Protein AF-A0A8H6P1K0-F1 (afdb_monomer_lite)

Radius of gyration: 38.15 Å; chains: 1; bounding box: 117×107×110 Å

Structure (mmCIF, N/CA/C/O backbone):
data_AF-A0A8H6P1K0-F1
#
_entry.id   AF-A0A8H6P1K0-F1
#
loop_
_atom_site.group_PDB
_atom_site.id
_atom_site.type_symbol
_atom_site.label_atom_id
_atom_site.label_alt_id
_atom_site.label_comp_id
_atom_site.label_asym_id
_atom_site.label_entity_id
_atom_site.label_seq_id
_atom_site.pdbx_PDB_ins_code
_atom_site.Cartn_x
_atom_site.Cartn_y
_atom_site.Cartn_z
_atom_site.occupancy
_atom_site.B_iso_or_equiv
_atom_site.auth_seq_id
_atom_site.auth_comp_id
_atom_site.auth_asym_id
_atom_site.auth_atom_id
_atom_site.pdbx_PDB_model_num
ATOM 1 N N . MET A 1 1 ? 14.049 -2.598 -0.366 1.00 47.50 1 MET A N 1
ATOM 2 C CA . MET A 1 1 ? 14.737 -2.611 0.939 1.00 47.50 1 MET A CA 1
ATOM 3 C C . MET A 1 1 ? 15.783 -1.523 0.908 1.00 47.50 1 MET A C 1
ATOM 5 O O . MET A 1 1 ? 16.846 -1.714 0.333 1.00 47.50 1 MET A O 1
ATOM 9 N N . GLU A 1 2 ? 15.443 -0.372 1.460 1.00 41.28 2 GLU A N 1
ATOM 10 C CA . GLU A 1 2 ? 16.440 0.542 1.994 1.00 41.28 2 GLU A CA 1
ATOM 11 C C . GLU A 1 2 ? 16.263 0.495 3.518 1.00 41.28 2 GLU A C 1
ATOM 13 O O . GLU A 1 2 ? 15.148 0.288 3.995 1.00 41.28 2 GLU A O 1
ATOM 18 N N . ASP A 1 3 ? 17.376 0.554 4.239 1.00 40.72 3 ASP A N 1
ATOM 19 C CA . ASP A 1 3 ? 17.488 0.840 5.671 1.00 40.72 3 ASP A CA 1
ATOM 20 C C . ASP A 1 3 ? 18.898 1.403 5.818 1.00 4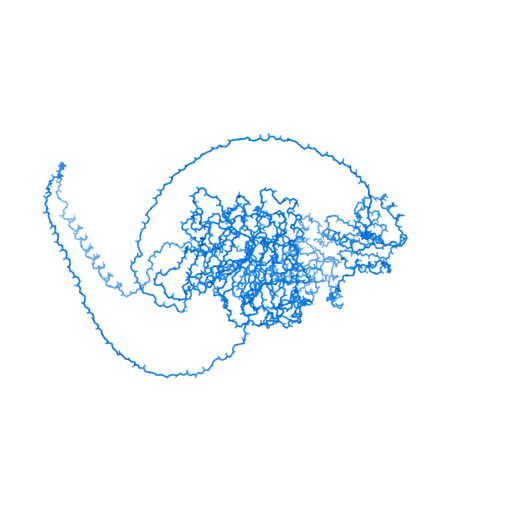0.72 3 ASP A C 1
ATOM 22 O O . ASP A 1 3 ? 19.889 0.671 5.812 1.00 40.72 3 ASP A O 1
ATOM 26 N N . ARG A 1 4 ? 19.016 2.726 5.705 1.00 47.00 4 ARG A N 1
ATOM 27 C CA . ARG A 1 4 ? 20.289 3.380 5.365 1.00 47.00 4 ARG A CA 1
ATOM 28 C C . ARG A 1 4 ? 21.104 3.782 6.603 1.00 47.00 4 ARG A C 1
ATOM 30 O O . ARG A 1 4 ? 21.933 4.685 6.516 1.00 47.00 4 ARG A O 1
ATOM 37 N N . CYS A 1 5 ? 20.950 3.047 7.709 1.00 43.50 5 CYS A N 1
ATOM 38 C CA . CYS A 1 5 ? 21.745 3.131 8.943 1.00 43.50 5 CYS A CA 1
ATOM 39 C C . CYS A 1 5 ? 23.254 2.877 8.713 1.00 43.50 5 CYS A C 1
ATOM 41 O O . CYS A 1 5 ? 23.798 1.844 9.103 1.00 43.50 5 CYS A O 1
ATOM 43 N N . GLY A 1 6 ? 23.951 3.799 8.046 1.00 38.22 6 GLY A N 1
ATOM 44 C CA . GLY A 1 6 ? 25.371 3.689 7.698 1.00 38.22 6 GLY A CA 1
ATOM 45 C C . GLY A 1 6 ? 25.702 2.710 6.562 1.00 38.22 6 GLY A C 1
ATOM 46 O O . GLY A 1 6 ? 26.879 2.505 6.271 1.00 38.22 6 GLY A O 1
ATOM 47 N N . GLY A 1 7 ? 24.701 2.110 5.912 1.00 42.72 7 GLY A N 1
ATOM 48 C CA . GLY A 1 7 ? 24.887 1.255 4.739 1.00 42.72 7 GLY A CA 1
ATOM 49 C C . GLY A 1 7 ? 24.772 2.029 3.424 1.00 42.72 7 GLY A C 1
ATOM 50 O O . GLY A 1 7 ? 23.846 2.820 3.243 1.00 42.72 7 GLY A O 1
ATOM 51 N N . SER A 1 8 ? 25.659 1.731 2.467 1.00 46.00 8 SER A N 1
ATOM 52 C CA . SER A 1 8 ? 25.333 1.890 1.042 1.00 46.00 8 SER A CA 1
ATOM 53 C C . SER A 1 8 ? 24.027 1.143 0.756 1.00 46.00 8 SER A C 1
ATOM 55 O O . SER A 1 8 ? 23.794 0.090 1.357 1.00 46.00 8 SER A O 1
ATOM 57 N N . GLY A 1 9 ? 23.179 1.661 -0.132 1.00 57.72 9 GLY A N 1
ATOM 58 C CA . GLY A 1 9 ? 21.880 1.048 -0.412 1.00 57.72 9 GLY A CA 1
ATOM 59 C C . GLY A 1 9 ? 22.020 -0.277 -1.166 1.00 57.72 9 GLY A C 1
ATOM 60 O O . GLY A 1 9 ? 23.072 -0.920 -1.177 1.00 57.72 9 GLY A O 1
ATOM 61 N N . ASN A 1 10 ? 20.989 -0.657 -1.922 1.00 65.56 10 ASN A N 1
ATOM 62 C CA . ASN A 1 10 ? 21.147 -1.709 -2.932 1.00 65.56 10 ASN A CA 1
ATOM 63 C C . ASN A 1 10 ? 21.917 -1.201 -4.175 1.00 65.56 10 ASN A C 1
ATOM 65 O O . ASN A 1 10 ? 21.513 -1.434 -5.312 1.00 65.56 10 ASN A O 1
ATOM 69 N N . ASP A 1 11 ? 23.026 -0.490 -3.956 1.00 61.34 11 ASP A N 1
ATOM 70 C CA . ASP A 1 11 ? 23.895 0.069 -4.996 1.00 61.34 11 ASP A CA 1
ATOM 71 C C . ASP A 1 11 ? 24.511 -1.044 -5.864 1.00 61.34 11 ASP A C 1
ATOM 73 O O . ASP A 1 11 ? 24.781 -0.837 -7.041 1.00 61.34 11 ASP A O 1
ATOM 77 N N . ASN A 1 12 ? 24.628 -2.256 -5.308 1.00 61.88 12 ASN A N 1
ATOM 78 C CA . ASN A 1 12 ? 25.071 -3.472 -5.996 1.00 61.88 12 ASN A CA 1
ATOM 79 C C . ASN A 1 12 ? 24.003 -4.125 -6.894 1.00 61.88 12 ASN A C 1
ATOM 81 O O . ASN A 1 12 ? 24.255 -5.195 -7.449 1.00 61.88 12 ASN A O 1
ATOM 85 N N . GLY A 1 13 ? 22.795 -3.556 -6.981 1.00 67.88 13 GLY A N 1
ATOM 86 C CA . GLY A 1 13 ? 21.733 -4.047 -7.858 1.00 67.88 13 GLY A CA 1
ATOM 87 C C . GLY A 1 13 ? 21.269 -5.475 -7.562 1.00 67.88 13 GLY A C 1
ATOM 88 O O . GLY A 1 13 ? 20.735 -6.132 -8.453 1.00 67.88 13 GLY A O 1
ATOM 89 N N . LEU A 1 14 ? 21.430 -5.974 -6.335 1.00 75.69 14 LEU A N 1
ATOM 90 C CA . LEU A 1 14 ? 21.068 -7.341 -5.956 1.00 75.69 14 LEU A CA 1
ATOM 91 C C . LEU A 1 14 ? 19.547 -7.556 -5.985 1.00 75.69 14 LEU A C 1
ATOM 93 O O . LEU A 1 14 ? 18.760 -6.615 -5.849 1.00 75.69 14 LEU A O 1
ATOM 97 N N . LEU A 1 15 ? 19.118 -8.806 -6.143 1.00 80.19 15 LEU A N 1
ATOM 98 C CA . LEU A 1 15 ? 17.789 -9.241 -5.719 1.00 80.19 15 LEU A CA 1
ATOM 99 C C . LEU A 1 15 ? 17.922 -9.863 -4.321 1.00 80.19 15 LEU A C 1
ATOM 101 O O . LEU A 1 15 ? 18.848 -10.638 -4.076 1.00 80.19 15 LEU A O 1
ATOM 105 N N . TYR A 1 16 ? 17.005 -9.532 -3.414 1.00 84.38 16 TYR A N 1
ATOM 106 C CA . TYR A 1 16 ? 16.930 -10.129 -2.081 1.00 84.38 16 TYR A CA 1
ATOM 107 C C . TYR A 1 16 ? 15.759 -11.109 -2.013 1.00 84.38 16 TYR A C 1
ATOM 109 O O . TYR A 1 16 ? 14.691 -10.843 -2.558 1.00 84.38 16 TYR A O 1
ATOM 117 N N . SER A 1 17 ? 15.963 -12.222 -1.317 1.00 86.69 17 SER A N 1
ATOM 118 C CA . SER A 1 17 ? 14.989 -13.297 -1.112 1.00 86.69 17 SER A CA 1
ATOM 119 C C . SER A 1 17 ? 14.814 -13.552 0.383 1.00 86.69 17 SER A C 1
ATOM 121 O O . SER A 1 17 ? 15.790 -13.517 1.129 1.00 86.69 17 SER A O 1
ATOM 123 N N . LEU A 1 18 ? 13.582 -13.795 0.833 1.00 88.06 18 LEU A N 1
ATOM 124 C CA . LEU A 1 18 ? 13.256 -14.082 2.232 1.00 88.06 18 LEU A CA 1
ATOM 125 C C . LEU A 1 18 ? 12.618 -15.468 2.319 1.00 88.06 18 LEU A C 1
ATOM 127 O O . LEU A 1 18 ? 11.600 -15.718 1.680 1.00 88.06 18 LEU A O 1
ATOM 131 N N . ASN A 1 19 ? 13.200 -16.374 3.107 1.00 88.69 19 ASN A N 1
ATOM 132 C CA . ASN A 1 19 ? 12.661 -17.725 3.248 1.00 88.69 19 ASN A CA 1
ATOM 133 C C . ASN A 1 19 ? 11.556 -17.780 4.320 1.00 88.69 19 ASN A C 1
ATOM 135 O O . ASN A 1 19 ? 11.833 -17.880 5.518 1.00 88.69 19 ASN A O 1
ATOM 139 N N . LEU A 1 20 ? 10.302 -17.796 3.865 1.00 89.75 20 LEU A N 1
ATOM 140 C CA . LEU A 1 20 ? 9.093 -17.852 4.693 1.00 89.75 20 LEU A CA 1
ATOM 141 C C . LEU A 1 20 ? 8.939 -19.146 5.520 1.00 89.75 20 LEU A C 1
ATOM 143 O O . LEU A 1 20 ? 8.152 -19.170 6.465 1.00 89.75 20 LEU A O 1
ATOM 147 N N . ALA A 1 21 ? 9.724 -20.197 5.258 1.00 88.50 21 ALA A N 1
ATOM 148 C CA . ALA A 1 21 ? 9.792 -21.386 6.114 1.00 88.50 21 ALA A CA 1
ATOM 149 C C . ALA A 1 21 ? 10.608 -21.176 7.413 1.00 88.50 21 ALA A C 1
ATOM 151 O O . ALA A 1 21 ? 10.637 -22.057 8.283 1.00 88.50 21 ALA A O 1
ATOM 152 N N . THR A 1 22 ? 11.263 -20.020 7.575 1.00 90.38 22 THR A N 1
ATOM 153 C CA . THR A 1 22 ? 12.113 -19.698 8.733 1.00 90.38 22 THR A CA 1
ATOM 154 C C . THR A 1 22 ? 11.358 -18.834 9.745 1.00 90.38 22 THR A C 1
ATOM 156 O O . THR A 1 22 ? 10.873 -17.760 9.413 1.00 90.38 22 THR A O 1
ATOM 159 N N . SER A 1 23 ? 11.272 -19.285 11.003 1.00 92.56 23 SER A N 1
ATOM 160 C CA . SER A 1 23 ? 10.730 -18.457 12.099 1.00 92.56 23 SER A CA 1
ATOM 161 C C . SER A 1 23 ? 11.748 -17.404 12.544 1.00 92.56 23 SER A C 1
ATOM 163 O O . SER A 1 23 ? 12.939 -17.710 12.609 1.00 92.56 23 SER A O 1
ATOM 165 N N . PHE A 1 24 ? 11.284 -16.215 12.928 1.00 93.75 24 PHE A N 1
ATOM 166 C CA . PHE A 1 24 ? 12.128 -15.159 13.495 1.00 93.75 24 PHE A CA 1
ATOM 167 C C . PHE A 1 24 ? 11.370 -14.294 14.512 1.00 93.75 24 PHE A C 1
ATOM 169 O O . PHE A 1 24 ? 10.142 -14.231 14.519 1.00 93.75 24 PHE A O 1
ATOM 176 N N . ASP A 1 25 ? 12.131 -13.623 15.372 1.00 93.81 25 ASP A N 1
ATOM 177 C CA . ASP A 1 25 ? 11.669 -12.619 16.336 1.00 93.81 25 ASP A CA 1
ATOM 178 C C . ASP A 1 25 ? 12.336 -11.276 16.005 1.00 93.81 25 ASP A C 1
ATOM 180 O O . ASP A 1 25 ? 13.567 -11.189 16.005 1.00 93.81 25 ASP A O 1
ATOM 184 N N . ILE A 1 26 ? 11.547 -10.240 15.714 1.00 90.50 26 ILE A N 1
ATOM 185 C CA . ILE A 1 26 ? 12.030 -8.941 15.210 1.00 90.50 26 ILE A CA 1
ATOM 186 C C . ILE A 1 26 ? 12.861 -8.160 16.233 1.00 90.50 26 ILE A C 1
ATOM 188 O O . ILE A 1 26 ? 13.631 -7.285 15.857 1.00 90.50 26 ILE A O 1
ATOM 192 N N . THR A 1 27 ? 12.750 -8.500 17.520 1.00 87.81 27 THR A N 1
ATOM 193 C CA . THR A 1 27 ? 13.458 -7.816 18.613 1.00 87.81 27 THR A CA 1
ATOM 194 C C . THR A 1 27 ? 14.785 -8.473 18.989 1.00 87.81 27 THR A C 1
ATOM 196 O O . THR A 1 27 ? 15.577 -7.887 19.726 1.00 87.81 27 THR A O 1
ATOM 199 N N . THR A 1 28 ? 15.036 -9.700 18.519 1.00 90.25 28 THR A N 1
ATOM 200 C CA . THR A 1 28 ? 16.201 -10.507 18.929 1.00 90.25 28 THR A CA 1
ATOM 201 C C . THR A 1 28 ? 16.940 -11.204 17.786 1.00 90.25 28 THR A C 1
ATOM 203 O O . THR A 1 28 ? 18.072 -11.649 17.983 1.00 90.25 28 THR A O 1
ATOM 206 N N . SER A 1 29 ? 16.345 -11.303 16.595 1.00 89.19 29 SER A N 1
ATOM 207 C CA . SER A 1 29 ? 16.959 -11.951 15.429 1.00 89.19 29 SER A CA 1
ATOM 208 C C . SER A 1 29 ? 17.775 -10.960 14.605 1.00 89.19 29 SER A C 1
ATOM 210 O O . SER A 1 29 ? 17.422 -9.789 14.490 1.00 89.19 29 SER A O 1
ATOM 212 N N . ASN A 1 30 ? 18.832 -11.439 13.947 1.00 88.88 30 ASN A N 1
ATOM 213 C CA . ASN A 1 30 ? 19.511 -10.657 12.916 1.00 88.88 30 ASN A CA 1
ATOM 214 C C . ASN A 1 30 ? 18.642 -10.608 11.645 1.00 88.88 30 ASN A C 1
ATOM 216 O O . ASN A 1 30 ? 18.767 -11.477 10.783 1.00 88.88 30 ASN A O 1
ATOM 220 N N . LEU A 1 31 ? 17.755 -9.612 11.550 1.00 87.44 31 LEU A N 1
ATOM 221 C CA . LEU A 1 31 ? 16.786 -9.486 10.457 1.00 87.44 31 LEU A CA 1
ATOM 222 C C . LEU A 1 31 ? 17.433 -9.318 9.077 1.00 87.44 31 LEU A C 1
ATOM 224 O O . LEU A 1 31 ? 16.957 -9.910 8.113 1.00 87.44 31 LEU A O 1
ATOM 228 N N . THR A 1 32 ? 18.537 -8.574 8.960 1.00 83.75 32 THR A N 1
ATOM 229 C CA . THR A 1 32 ? 19.242 -8.429 7.673 1.00 83.75 32 THR A CA 1
ATOM 230 C C . THR A 1 32 ? 19.902 -9.741 7.244 1.00 83.75 32 THR A C 1
ATOM 232 O O . THR A 1 32 ? 19.926 -10.060 6.058 1.00 83.75 32 THR A O 1
ATOM 235 N N . GLY A 1 33 ? 20.340 -10.559 8.207 1.00 85.50 33 GLY A N 1
ATOM 236 C CA . GLY A 1 33 ? 20.850 -11.915 7.982 1.00 85.50 33 GLY A CA 1
ATOM 237 C C . GLY A 1 33 ? 19.806 -12.955 7.548 1.00 85.50 33 GLY A C 1
ATOM 238 O O . GLY A 1 33 ? 20.193 -14.083 7.251 1.00 85.50 33 GLY A O 1
ATOM 239 N N . LEU A 1 34 ? 18.511 -12.611 7.501 1.00 87.88 34 LEU A N 1
ATOM 240 C CA . LEU A 1 34 ? 17.457 -13.486 6.964 1.00 87.88 34 LEU A CA 1
ATOM 241 C C . LEU A 1 34 ? 17.364 -13.444 5.432 1.00 87.88 34 LEU A C 1
ATOM 243 O O . LEU A 1 34 ? 16.767 -14.342 4.836 1.00 87.88 34 LEU A O 1
ATOM 247 N N . PHE A 1 35 ? 17.922 -12.409 4.795 1.00 87.56 35 PHE A N 1
ATOM 248 C CA . PHE A 1 35 ? 17.807 -12.217 3.354 1.00 87.56 35 PHE A CA 1
ATOM 249 C C . PHE A 1 35 ? 18.931 -12.929 2.595 1.00 87.56 35 PHE A C 1
ATOM 251 O O . PHE A 1 35 ? 20.102 -12.562 2.690 1.00 87.56 35 PHE A O 1
ATOM 258 N N . GLY A 1 36 ? 18.562 -13.919 1.781 1.00 86.69 36 GLY A N 1
ATOM 259 C CA . GLY A 1 36 ? 19.445 -14.481 0.762 1.00 86.69 36 GLY A CA 1
ATOM 260 C C . GLY A 1 36 ? 19.586 -13.519 -0.419 1.00 86.69 36 GLY A C 1
ATOM 261 O O . GLY A 1 36 ? 18.652 -12.778 -0.731 1.00 86.69 36 GLY A O 1
ATOM 262 N N . ASN A 1 37 ? 20.727 -13.538 -1.105 1.00 84.06 37 ASN A N 1
ATOM 263 C CA . ASN A 1 37 ? 20.969 -12.717 -2.288 1.00 84.06 37 ASN A CA 1
ATOM 264 C C . ASN A 1 37 ? 20.949 -13.548 -3.580 1.00 84.06 37 ASN A C 1
ATOM 266 O O . ASN A 1 37 ? 21.416 -14.683 -3.631 1.00 84.06 37 ASN A O 1
ATOM 270 N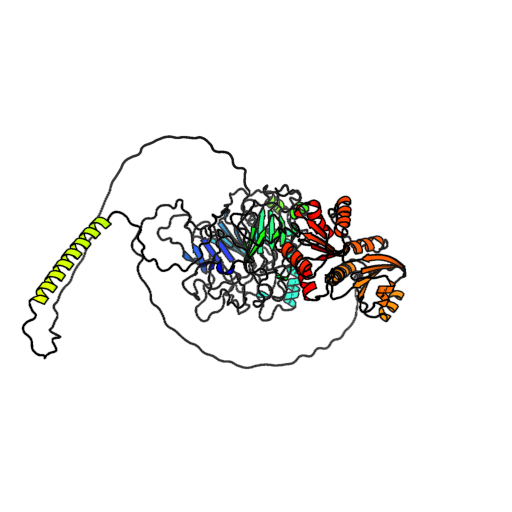 N . LEU A 1 38 ? 20.431 -12.948 -4.649 1.00 77.38 38 LEU A N 1
ATOM 271 C CA . LEU A 1 38 ? 20.511 -13.466 -6.008 1.00 77.38 38 LEU A CA 1
ATOM 272 C C . LEU A 1 38 ? 21.107 -12.371 -6.902 1.00 77.38 38 LEU A C 1
ATOM 274 O O . LEU A 1 38 ? 20.616 -11.241 -6.956 1.00 77.38 38 LEU A O 1
ATOM 278 N N . SER A 1 39 ? 22.212 -12.695 -7.574 1.00 76.31 39 SER A N 1
ATOM 279 C CA . SER A 1 39 ? 22.860 -11.796 -8.531 1.00 76.31 39 SER A CA 1
ATOM 280 C C . SER A 1 39 ? 22.096 -11.841 -9.854 1.00 76.31 39 SER A C 1
ATOM 282 O O . SER A 1 39 ? 21.906 -12.919 -10.413 1.00 76.31 39 SER A O 1
ATOM 284 N N . LYS A 1 40 ? 21.645 -10.678 -10.337 1.00 69.25 40 LYS A N 1
ATOM 285 C CA . LYS A 1 40 ? 20.803 -10.569 -11.542 1.00 69.25 40 LYS A CA 1
ATOM 286 C C . LYS A 1 40 ? 21.563 -10.835 -12.848 1.00 69.25 40 LYS A C 1
ATOM 288 O O . LYS A 1 40 ? 21.028 -11.378 -13.802 1.00 69.25 40 LYS A O 1
ATOM 293 N N . ALA A 1 41 ? 22.838 -10.476 -12.854 1.00 60.78 41 ALA A N 1
ATOM 294 C CA . ALA A 1 41 ? 23.888 -10.960 -13.740 1.00 60.78 41 ALA A CA 1
ATOM 295 C C . ALA A 1 41 ? 25.213 -10.680 -13.007 1.00 60.78 41 ALA A C 1
ATOM 297 O O . ALA A 1 41 ? 25.250 -9.786 -12.162 1.00 60.78 41 ALA A O 1
ATOM 298 N N . GLY A 1 42 ? 26.265 -11.465 -13.263 1.00 50.59 42 GLY A N 1
ATOM 299 C CA . GLY A 1 42 ? 27.399 -11.681 -12.342 1.00 50.59 42 GLY A CA 1
ATOM 300 C C . GLY A 1 42 ? 28.336 -10.497 -12.034 1.00 50.59 42 GLY A C 1
ATOM 301 O O . GLY A 1 42 ? 29.534 -10.593 -12.283 1.00 50.59 42 GLY A O 1
ATOM 302 N N . GLY A 1 43 ? 27.830 -9.404 -11.460 1.00 47.66 43 GLY A N 1
ATOM 303 C CA . GLY A 1 43 ? 28.608 -8.244 -11.028 1.00 47.66 43 GLY A CA 1
ATOM 304 C C . GLY A 1 43 ? 27.751 -7.075 -10.531 1.00 47.66 43 GLY A C 1
ATOM 305 O O . GLY A 1 43 ? 26.543 -7.042 -10.737 1.00 47.66 43 GLY A O 1
ATOM 306 N N . ILE A 1 44 ? 28.414 -6.111 -9.887 1.00 42.47 44 ILE A N 1
ATOM 307 C CA . ILE A 1 44 ? 27.832 -4.922 -9.225 1.00 42.47 44 ILE A CA 1
ATOM 308 C C . ILE A 1 44 ? 27.304 -3.871 -10.218 1.00 42.47 44 ILE A C 1
ATOM 310 O O . ILE A 1 44 ? 26.428 -3.086 -9.877 1.00 42.47 44 ILE A O 1
ATOM 314 N N . ALA A 1 45 ? 27.820 -3.863 -11.449 1.00 49.91 45 ALA A N 1
ATOM 315 C CA . ALA A 1 45 ? 27.388 -2.963 -12.510 1.00 49.91 45 ALA A CA 1
ATOM 316 C C . ALA A 1 45 ? 27.352 -3.720 -13.841 1.00 49.91 45 ALA A C 1
ATOM 318 O O . ALA A 1 45 ? 28.393 -4.043 -14.414 1.00 49.91 45 ALA A O 1
ATOM 319 N N . ASN A 1 46 ? 26.150 -4.016 -14.327 1.00 55.78 46 ASN A N 1
ATOM 320 C CA . ASN A 1 46 ? 25.918 -4.421 -15.706 1.00 55.78 46 ASN A CA 1
ATOM 321 C C . ASN A 1 46 ? 24.631 -3.759 -16.215 1.00 55.78 46 ASN A C 1
ATOM 323 O O . ASN A 1 46 ? 23.659 -3.598 -15.481 1.00 55.78 46 ASN A O 1
ATOM 327 N N . ASN A 1 47 ? 24.653 -3.375 -17.486 1.00 58.94 47 ASN A N 1
ATOM 328 C CA . ASN A 1 47 ? 23.540 -2.761 -18.211 1.00 58.94 47 ASN A CA 1
ATOM 329 C C . ASN A 1 47 ? 22.346 -3.701 -18.434 1.00 58.94 47 ASN A C 1
ATOM 331 O O . ASN A 1 47 ? 21.236 -3.236 -18.677 1.00 58.94 47 ASN A O 1
ATOM 335 N N . ILE A 1 48 ? 22.564 -5.011 -18.314 1.00 60.53 48 ILE A N 1
ATOM 336 C CA . ILE A 1 48 ? 21.522 -6.039 -18.383 1.00 60.53 48 ILE A CA 1
ATOM 337 C C . ILE A 1 48 ? 20.563 -5.924 -17.186 1.00 60.53 48 ILE A C 1
ATOM 339 O O . ILE A 1 48 ? 19.349 -6.027 -17.349 1.00 60.53 48 ILE A O 1
ATOM 343 N N . ALA A 1 49 ? 21.092 -5.685 -15.984 1.00 64.06 49 ALA A N 1
ATOM 344 C CA . ALA A 1 49 ? 20.324 -5.697 -14.745 1.00 64.06 49 ALA A CA 1
ATOM 345 C C . ALA A 1 49 ? 20.700 -4.559 -13.769 1.00 64.06 49 ALA A C 1
ATOM 347 O O . ALA A 1 49 ? 21.126 -4.832 -12.640 1.00 64.06 49 ALA A O 1
ATOM 348 N N . PRO A 1 50 ? 20.518 -3.285 -14.163 1.00 71.31 50 PRO A N 1
ATOM 349 C CA . PRO A 1 50 ? 20.824 -2.140 -13.313 1.00 71.31 50 PRO A CA 1
ATOM 350 C C . PRO A 1 50 ? 19.926 -2.055 -12.064 1.00 71.31 50 PRO A C 1
ATOM 352 O O . PRO A 1 50 ? 18.928 -2.768 -11.893 1.00 71.31 50 PRO A O 1
ATOM 355 N N . THR A 1 51 ? 20.279 -1.137 -11.165 1.00 76.19 51 THR A N 1
ATOM 356 C CA . THR A 1 51 ? 19.463 -0.799 -9.994 1.00 76.19 51 THR A CA 1
ATOM 357 C C . THR A 1 51 ? 18.273 0.060 -10.415 1.00 76.19 51 THR A C 1
ATOM 359 O O . THR A 1 51 ? 18.405 1.263 -10.618 1.00 76.19 51 THR A O 1
ATOM 362 N N . TYR A 1 52 ? 17.104 -0.572 -10.523 1.00 80.31 52 TYR A N 1
ATOM 363 C CA . TYR A 1 52 ? 15.816 0.097 -10.703 1.00 80.31 52 TYR A CA 1
ATOM 364 C C . TYR A 1 52 ? 15.294 0.627 -9.358 1.00 80.31 52 TYR A C 1
ATOM 366 O O . TYR A 1 52 ? 15.160 -0.149 -8.406 1.00 80.31 52 TYR A O 1
ATOM 374 N N . ARG A 1 53 ? 14.962 1.920 -9.280 1.00 85.00 53 ARG A N 1
ATOM 375 C CA . ARG A 1 53 ? 14.312 2.549 -8.114 1.00 85.00 53 ARG A CA 1
ATOM 376 C C . ARG A 1 53 ? 12.869 2.920 -8.470 1.00 85.00 53 ARG A C 1
ATOM 378 O O . ARG A 1 53 ? 12.627 3.394 -9.571 1.00 85.00 53 ARG A O 1
ATOM 385 N N . ASP A 1 54 ? 11.913 2.634 -7.585 1.00 88.62 54 ASP A N 1
ATOM 386 C CA . ASP A 1 54 ? 10.466 2.852 -7.797 1.00 88.62 54 ASP A CA 1
ATOM 387 C C . ASP A 1 54 ? 9.869 2.247 -9.094 1.00 88.62 54 ASP A C 1
ATOM 389 O O . ASP A 1 54 ? 8.907 2.754 -9.678 1.00 88.62 54 ASP A O 1
ATOM 393 N N . GLY A 1 55 ? 10.423 1.109 -9.528 1.00 90.81 55 GLY A N 1
ATOM 394 C CA . GLY A 1 55 ? 9.808 0.223 -10.521 1.00 90.81 55 GLY A CA 1
ATOM 395 C C . GLY A 1 55 ? 8.813 -0.770 -9.905 1.00 90.81 55 GLY A C 1
ATOM 396 O O . GLY A 1 55 ? 8.650 -0.848 -8.685 1.00 90.81 55 GLY A O 1
ATOM 397 N N . VAL A 1 56 ? 8.180 -1.571 -10.762 1.00 92.38 56 VAL A N 1
ATOM 398 C CA . VAL A 1 56 ? 7.372 -2.738 -10.377 1.00 92.38 56 VAL A CA 1
ATOM 399 C C . VAL A 1 56 ? 8.126 -4.022 -10.720 1.00 92.38 56 VAL A C 1
ATOM 401 O O . VAL A 1 56 ? 8.916 -4.079 -11.662 1.00 92.38 56 VAL A O 1
ATOM 404 N N . MET A 1 57 ? 7.849 -5.075 -9.963 1.00 91.44 57 MET A N 1
ATOM 405 C CA . MET A 1 57 ? 8.127 -6.446 -10.364 1.00 91.44 57 MET A CA 1
ATOM 406 C C . MET A 1 57 ? 6.765 -7.092 -10.662 1.00 91.44 57 MET A C 1
ATOM 408 O O . MET A 1 57 ? 5.864 -6.993 -9.829 1.00 91.44 57 MET A O 1
ATOM 412 N N . PHE A 1 58 ? 6.582 -7.687 -11.836 1.00 93.62 58 PHE A N 1
ATOM 413 C CA . PHE A 1 58 ? 5.420 -8.517 -12.192 1.00 93.62 58 PHE A CA 1
ATOM 414 C C . PHE A 1 58 ? 5.797 -9.984 -12.082 1.00 93.62 58 PHE A C 1
ATOM 416 O O . PHE A 1 58 ? 6.952 -10.293 -12.347 1.00 93.62 58 PHE A O 1
ATOM 423 N N . ALA A 1 59 ? 4.878 -10.879 -11.722 1.00 90.56 59 ALA A N 1
ATOM 424 C CA . ALA A 1 59 ? 5.165 -12.312 -11.749 1.00 90.56 59 ALA A CA 1
ATOM 425 C C . ALA A 1 59 ? 3.908 -13.185 -11.729 1.00 90.56 59 ALA A C 1
ATOM 427 O O . ALA A 1 59 ? 2.823 -12.749 -11.333 1.00 90.56 59 ALA A O 1
ATOM 428 N N . ASN A 1 60 ? 4.123 -14.451 -12.069 1.00 87.31 60 ASN A N 1
ATOM 429 C CA . ASN A 1 60 ? 3.265 -15.584 -11.733 1.00 87.31 60 ASN A CA 1
ATOM 430 C C . ASN A 1 60 ? 4.048 -16.555 -10.812 1.00 87.31 60 ASN A C 1
ATOM 432 O O . ASN A 1 60 ? 5.095 -16.192 -10.275 1.00 87.31 60 ASN A O 1
ATOM 436 N N . ASP A 1 61 ? 3.563 -17.784 -10.617 1.00 84.44 61 ASP A N 1
ATOM 437 C CA . ASP A 1 61 ? 4.229 -18.791 -9.766 1.00 84.44 61 ASP A CA 1
ATOM 438 C C . ASP A 1 61 ? 5.586 -19.300 -10.330 1.00 84.44 61 ASP A C 1
ATOM 440 O O . ASP A 1 61 ? 6.320 -20.015 -9.643 1.00 84.44 61 ASP A O 1
ATOM 444 N N . ASN A 1 62 ? 5.928 -18.959 -11.582 1.00 87.56 62 ASN A N 1
ATOM 445 C CA . ASN A 1 62 ? 7.024 -19.560 -12.353 1.00 87.56 62 ASN A CA 1
ATOM 446 C C . ASN A 1 62 ? 8.137 -18.574 -12.747 1.00 87.56 62 ASN A C 1
ATOM 448 O O . ASN A 1 62 ? 9.304 -18.970 -12.818 1.00 87.56 62 ASN A O 1
ATOM 452 N N . GLU A 1 63 ? 7.796 -17.315 -13.028 1.00 90.69 63 GLU A N 1
ATOM 453 C CA . GLU A 1 63 ? 8.721 -16.279 -13.506 1.00 90.69 63 GLU A CA 1
ATOM 454 C C . GLU A 1 63 ? 8.319 -14.872 -13.043 1.00 90.69 63 GLU A C 1
ATOM 456 O O . GLU A 1 63 ? 7.137 -14.620 -12.808 1.00 90.69 63 GLU A O 1
ATOM 461 N N . PHE A 1 64 ? 9.283 -13.943 -12.974 1.00 91.88 64 PHE A N 1
ATOM 462 C CA . PHE A 1 64 ? 9.038 -12.515 -12.727 1.00 91.88 64 PHE A CA 1
ATOM 463 C C . PHE A 1 64 ? 9.729 -11.594 -13.744 1.00 91.88 64 PHE A C 1
ATOM 465 O O . PHE A 1 64 ? 10.794 -11.925 -14.251 1.00 91.88 64 PHE A O 1
ATOM 472 N N . TYR A 1 65 ? 9.187 -10.391 -13.966 1.00 92.38 65 TYR A N 1
ATOM 473 C CA . TYR A 1 65 ? 9.756 -9.320 -14.799 1.00 92.38 65 TYR A CA 1
ATOM 474 C C . TYR A 1 65 ? 9.922 -8.019 -14.014 1.00 92.38 65 TYR A C 1
ATOM 476 O O . TYR A 1 65 ? 9.018 -7.602 -13.293 1.00 92.38 65 TYR A O 1
ATOM 484 N N . LEU A 1 66 ? 11.055 -7.337 -14.190 1.00 91.50 66 LEU A N 1
ATOM 485 C CA . LEU A 1 66 ? 11.298 -5.991 -13.662 1.00 91.50 66 LEU A CA 1
ATOM 486 C C . LEU A 1 66 ? 10.892 -4.943 -14.706 1.00 91.50 66 LEU A C 1
ATOM 488 O O . LEU A 1 66 ? 11.496 -4.864 -15.778 1.00 91.50 66 LEU A O 1
ATOM 492 N N . TYR A 1 67 ? 9.893 -4.124 -14.378 1.00 94.19 67 TYR A N 1
ATOM 493 C CA . TYR A 1 67 ? 9.320 -3.117 -15.270 1.00 94.19 67 TYR A CA 1
ATOM 494 C C . TYR A 1 67 ? 9.382 -1.707 -14.665 1.00 94.19 67 TYR A C 1
ATOM 496 O O . TYR A 1 67 ? 9.145 -1.499 -13.473 1.00 94.19 67 TYR A O 1
ATOM 504 N N . GLY A 1 68 ? 9.678 -0.717 -15.508 1.00 93.69 68 GLY A N 1
ATOM 505 C CA . GLY A 1 68 ? 9.792 0.678 -15.091 1.00 93.69 68 GLY A CA 1
ATOM 506 C C . GLY A 1 68 ? 10.981 0.960 -14.164 1.00 93.69 68 GLY A C 1
ATOM 507 O O . GLY A 1 68 ? 11.981 0.233 -14.142 1.00 93.69 68 GLY A O 1
ATOM 508 N N . GLY A 1 69 ? 10.844 2.038 -13.397 1.00 91.06 69 GLY A N 1
ATOM 509 C CA . GLY A 1 69 ? 11.786 2.520 -12.395 1.00 91.06 69 GLY A CA 1
ATOM 510 C C . GLY A 1 69 ? 12.882 3.429 -12.952 1.00 91.06 69 GLY A C 1
ATOM 511 O O . GLY A 1 69 ? 13.366 3.246 -14.074 1.00 91.06 69 GLY A O 1
ATOM 512 N N . LEU A 1 70 ? 13.293 4.390 -12.125 1.00 88.25 70 LEU A N 1
ATOM 513 C CA . LEU A 1 70 ? 14.447 5.249 -12.370 1.00 88.25 70 LEU A CA 1
ATOM 514 C C . LEU A 1 70 ? 15.738 4.432 -12.375 1.00 88.25 70 LEU A C 1
ATOM 516 O O . LEU A 1 70 ? 15.915 3.509 -11.574 1.00 88.25 70 LEU A O 1
ATOM 520 N N . LEU A 1 71 ? 16.649 4.822 -13.262 1.00 83.94 71 LEU A N 1
ATOM 521 C CA . LEU A 1 71 ? 18.023 4.338 -13.302 1.00 83.94 71 LEU A CA 1
ATOM 522 C C . LEU A 1 71 ? 18.958 5.388 -12.709 1.00 83.94 71 LEU A C 1
ATOM 524 O O . LEU A 1 71 ? 18.722 6.585 -12.851 1.00 83.94 71 LEU A O 1
ATOM 528 N N . ARG A 1 72 ? 20.043 4.953 -12.074 1.00 77.75 72 ARG A N 1
ATOM 529 C CA . ARG A 1 72 ? 21.140 5.856 -11.717 1.00 77.75 72 ARG A CA 1
ATOM 530 C C . ARG A 1 72 ? 22.034 6.060 -12.936 1.00 77.75 72 ARG A C 1
ATOM 532 O O . ARG A 1 72 ? 22.346 5.080 -13.615 1.00 77.75 72 ARG A O 1
ATOM 539 N N . LEU A 1 73 ? 22.459 7.293 -13.205 1.00 69.38 73 LEU A N 1
ATOM 540 C CA . LEU A 1 73 ? 23.466 7.532 -14.239 1.00 69.38 73 LEU A CA 1
ATOM 541 C C . LEU A 1 73 ? 24.822 7.025 -13.735 1.00 69.38 73 LEU A C 1
ATOM 543 O O . LEU A 1 73 ? 25.287 7.407 -12.662 1.00 69.38 73 LEU A O 1
ATOM 547 N N . THR A 1 74 ? 25.448 6.129 -14.497 1.00 64.56 74 THR A N 1
ATOM 548 C CA . THR A 1 74 ? 26.786 5.610 -14.194 1.00 64.56 74 THR A CA 1
ATOM 549 C C . THR A 1 74 ? 27.639 5.626 -15.451 1.00 64.56 74 THR A C 1
ATOM 551 O O . THR A 1 74 ? 27.333 4.904 -16.397 1.00 64.56 74 THR A O 1
ATOM 554 N N . ASP A 1 75 ? 28.753 6.360 -15.424 1.00 53.31 75 ASP A N 1
ATOM 555 C CA . ASP A 1 75 ? 29.706 6.537 -16.539 1.00 53.31 75 ASP A CA 1
ATOM 556 C C . ASP A 1 75 ? 30.345 5.231 -17.065 1.00 53.31 75 ASP A C 1
ATOM 558 O O . ASP A 1 75 ? 31.196 5.250 -17.953 1.00 53.31 75 ASP A O 1
ATOM 562 N N . SER A 1 76 ? 30.007 4.085 -16.472 1.00 62.09 76 SER A N 1
ATOM 563 C CA . SER A 1 76 ? 30.626 2.793 -16.736 1.00 62.09 76 SER A CA 1
ATOM 564 C C . SER A 1 76 ? 29.957 1.981 -17.846 1.00 62.09 76 SER A C 1
ATOM 566 O O . SER A 1 76 ? 30.659 1.153 -18.423 1.00 62.09 76 SER A O 1
ATOM 568 N N . GLN A 1 77 ? 28.660 2.161 -18.144 1.00 64.94 77 GLN A N 1
ATOM 569 C CA . GLN A 1 77 ? 27.905 1.406 -19.166 1.00 64.94 77 GLN A CA 1
ATOM 570 C C . GLN A 1 77 ? 26.675 2.183 -19.679 1.00 64.94 77 GLN A C 1
ATOM 572 O O . GLN A 1 77 ? 26.012 2.864 -18.899 1.00 64.94 77 GLN A O 1
ATOM 577 N N . ASP A 1 78 ? 26.305 1.988 -20.951 1.00 73.62 78 ASP A N 1
ATOM 578 C CA . ASP A 1 78 ? 25.035 2.484 -21.506 1.00 73.62 78 ASP A CA 1
ATOM 579 C C . ASP A 1 78 ? 23.816 1.818 -20.828 1.00 73.62 78 ASP A C 1
ATOM 581 O O . ASP A 1 78 ? 23.839 0.602 -20.604 1.00 73.62 78 ASP A O 1
ATOM 585 N N . PRO A 1 79 ? 22.729 2.556 -20.532 1.00 77.06 79 PRO A N 1
ATOM 586 C CA . PRO A 1 79 ? 21.509 1.986 -19.960 1.00 77.06 79 PRO A CA 1
ATOM 587 C C . PRO A 1 79 ? 20.748 1.102 -20.971 1.00 77.06 79 PRO A C 1
ATOM 589 O O . PRO A 1 79 ? 20.863 1.301 -22.184 1.00 77.06 79 PRO A O 1
ATOM 592 N N . PRO A 1 80 ? 19.914 0.151 -20.502 1.00 80.62 80 PRO A N 1
ATOM 593 C CA . PRO A 1 80 ? 19.077 -0.662 -21.381 1.00 80.62 80 PRO A CA 1
ATOM 594 C C . PRO A 1 80 ? 18.086 0.202 -22.175 1.00 80.62 80 PRO A C 1
ATOM 596 O O . PRO A 1 80 ? 17.586 1.225 -21.692 1.00 80.62 80 PRO A O 1
ATOM 599 N N . SER A 1 81 ? 17.775 -0.228 -23.400 1.00 87.62 81 SER A N 1
ATOM 600 C CA . SER A 1 81 ? 16.877 0.502 -24.298 1.00 87.62 81 SER A CA 1
ATOM 601 C C . SER A 1 81 ? 15.457 0.627 -23.733 1.00 87.62 81 SER A C 1
ATOM 603 O O . SER A 1 81 ? 14.995 -0.188 -22.932 1.00 87.62 81 SER A O 1
ATOM 605 N N . GLY A 1 82 ? 14.729 1.646 -24.199 1.00 90.56 82 GLY A N 1
ATOM 606 C CA . GLY A 1 82 ? 13.374 1.969 -23.739 1.00 90.56 82 GLY A CA 1
ATOM 607 C C . GLY A 1 82 ? 12.329 0.865 -23.924 1.00 90.56 82 GLY A C 1
ATOM 608 O O . GLY A 1 82 ? 11.259 0.964 -23.331 1.00 90.56 82 GLY A O 1
ATOM 609 N N . ASN A 1 83 ? 12.633 -0.176 -24.700 1.00 93.56 83 ASN A N 1
ATOM 610 C CA . ASN A 1 83 ? 11.798 -1.353 -24.925 1.00 93.56 83 ASN A CA 1
ATOM 611 C C . ASN A 1 83 ? 12.320 -2.626 -24.219 1.00 93.56 83 ASN A C 1
ATOM 613 O O . ASN A 1 83 ? 11.796 -3.695 -24.489 1.00 93.56 83 ASN A O 1
ATOM 617 N N . THR A 1 84 ? 13.344 -2.556 -23.363 1.00 90.75 84 THR A N 1
ATOM 618 C CA . THR A 1 84 ? 13.951 -3.748 -22.737 1.00 90.75 84 THR A CA 1
ATOM 619 C C . THR A 1 84 ? 13.477 -3.951 -21.296 1.00 90.75 84 THR A C 1
ATOM 621 O O . THR A 1 84 ? 13.450 -3.005 -20.499 1.00 90.75 84 THR A O 1
ATOM 624 N N . VAL A 1 85 ? 13.164 -5.201 -20.941 1.00 91.62 85 VAL A N 1
ATOM 625 C CA . VAL A 1 85 ? 12.873 -5.655 -19.571 1.00 91.62 85 VAL A CA 1
ATOM 626 C C . VAL A 1 85 ? 13.745 -6.846 -19.178 1.00 91.62 85 VAL A C 1
ATOM 628 O O . VAL A 1 85 ? 14.186 -7.629 -20.017 1.00 91.62 85 VAL A O 1
ATOM 631 N N . LEU A 1 86 ? 13.988 -6.980 -17.873 1.00 89.62 86 LEU A N 1
ATOM 632 C CA . LEU A 1 86 ? 14.703 -8.116 -17.298 1.00 89.62 86 LEU A CA 1
ATOM 633 C C . LEU A 1 86 ? 13.694 -9.089 -16.684 1.00 89.62 86 LEU A C 1
ATOM 635 O O . LEU A 1 86 ? 12.994 -8.716 -15.740 1.00 89.62 86 LEU A O 1
ATOM 639 N N . GLY A 1 87 ? 13.658 -10.317 -17.192 1.00 90.75 87 GLY A N 1
ATOM 640 C CA . GLY A 1 87 ? 12.913 -11.430 -16.611 1.00 90.75 87 GLY A CA 1
ATOM 641 C C . GLY A 1 87 ? 13.798 -12.350 -15.765 1.00 90.75 87 GLY A C 1
ATOM 642 O O . GLY A 1 87 ? 15.024 -12.357 -15.903 1.00 90.75 87 GLY A O 1
ATOM 643 N N . TYR A 1 88 ? 13.181 -13.159 -14.912 1.00 90.50 88 TYR A N 1
ATOM 644 C CA . TYR A 1 88 ? 13.792 -14.307 -14.251 1.00 90.50 88 TYR A CA 1
ATOM 645 C C . TYR A 1 88 ? 12.821 -15.477 -14.258 1.00 90.50 88 TYR A C 1
ATOM 647 O O . TYR A 1 88 ? 11.713 -15.373 -13.739 1.00 90.50 88 TYR A O 1
ATOM 655 N N . GLU A 1 89 ? 13.272 -16.603 -14.788 1.00 91.62 89 GLU A N 1
ATOM 656 C CA . GLU A 1 89 ? 12.511 -17.839 -14.879 1.00 91.62 89 GLU A CA 1
ATOM 657 C C . GLU A 1 89 ? 13.005 -18.806 -13.803 1.00 91.62 89 GLU A C 1
ATOM 659 O O . GLU A 1 89 ? 14.191 -19.145 -13.753 1.00 91.62 89 GLU A O 1
ATOM 664 N N . ARG A 1 90 ? 12.103 -19.275 -12.939 1.00 90.25 90 ARG A N 1
ATOM 665 C CA . ARG A 1 90 ? 12.397 -20.319 -11.949 1.00 90.25 90 ARG A CA 1
ATOM 666 C C . ARG A 1 90 ? 11.931 -21.691 -12.413 1.00 90.25 90 ARG A C 1
ATOM 668 O O . ARG A 1 90 ? 12.640 -22.669 -12.175 1.00 90.25 90 ARG A O 1
ATOM 675 N N . TYR A 1 91 ? 10.768 -21.740 -13.058 1.00 89.31 91 TYR A N 1
ATOM 676 C CA . TYR A 1 91 ? 10.102 -22.953 -13.527 1.00 89.31 91 TYR A CA 1
ATOM 677 C C . TYR A 1 91 ? 9.605 -22.778 -14.960 1.00 89.31 91 TYR A C 1
ATOM 679 O O . TYR A 1 91 ? 9.209 -21.683 -15.354 1.00 89.31 91 TYR A O 1
ATOM 687 N N . GLN A 1 92 ? 9.626 -23.860 -15.738 1.00 90.25 92 GLN A N 1
ATOM 688 C CA . GLN A 1 92 ? 9.032 -23.882 -17.070 1.00 90.25 92 GLN A CA 1
ATOM 689 C C . GLN A 1 92 ? 7.537 -24.187 -16.981 1.00 90.25 92 GLN A C 1
ATOM 691 O O . GLN A 1 92 ? 7.129 -25.101 -16.264 1.00 90.25 92 GLN A O 1
ATOM 696 N N . TYR A 1 93 ? 6.734 -23.472 -17.764 1.00 88.75 93 TYR A N 1
ATOM 697 C CA . TYR A 1 93 ? 5.307 -23.732 -17.927 1.00 88.75 93 TYR A CA 1
ATOM 698 C C . TYR A 1 93 ? 4.878 -23.489 -19.382 1.00 88.75 93 TYR A C 1
ATOM 700 O O . TYR A 1 93 ? 5.563 -22.806 -20.144 1.00 88.75 93 TYR A O 1
ATOM 708 N N . GLY A 1 94 ? 3.741 -24.066 -19.780 1.00 86.06 94 GLY A N 1
ATOM 709 C CA . GLY A 1 94 ? 3.303 -24.068 -21.178 1.00 86.06 94 GLY A CA 1
ATOM 710 C C . GLY A 1 94 ? 4.003 -25.154 -22.015 1.00 86.06 94 GLY A C 1
ATOM 711 O O . GLY A 1 94 ? 4.303 -26.225 -21.482 1.00 86.06 94 GLY A O 1
ATOM 712 N N . PRO A 1 95 ? 4.207 -24.935 -23.330 1.00 85.19 95 PRO A N 1
ATOM 713 C CA . PRO A 1 95 ? 4.902 -25.880 -24.206 1.00 85.19 95 PRO A CA 1
ATOM 714 C C . PRO A 1 95 ? 6.344 -26.148 -23.759 1.00 85.19 95 PRO A C 1
ATOM 716 O O . PRO A 1 95 ? 7.050 -25.231 -23.345 1.00 85.19 95 PRO A O 1
ATOM 719 N N . ASP A 1 96 ? 6.784 -27.400 -23.887 1.00 86.62 96 ASP A N 1
ATOM 720 C CA . ASP A 1 96 ? 8.126 -27.819 -23.477 1.00 86.62 96 ASP A CA 1
ATOM 721 C C . ASP A 1 96 ? 9.232 -27.203 -24.354 1.00 86.62 96 ASP A C 1
ATOM 723 O O . ASP A 1 96 ? 9.062 -27.045 -25.569 1.00 86.62 96 ASP A O 1
ATOM 727 N N . ARG A 1 97 ? 10.367 -26.838 -23.745 1.00 86.44 97 ARG A N 1
ATOM 728 C CA . ARG A 1 97 ? 11.498 -26.175 -24.409 1.00 86.44 97 ARG A CA 1
ATOM 729 C C . ARG A 1 97 ? 12.820 -26.786 -23.940 1.00 86.44 97 ARG A C 1
ATOM 731 O O . ARG A 1 97 ? 13.405 -26.344 -22.960 1.00 86.44 97 ARG A O 1
ATOM 738 N N . GLU A 1 98 ? 13.355 -27.721 -24.725 1.00 86.44 98 GLU A N 1
ATOM 739 C CA . GLU A 1 98 ? 14.604 -28.467 -24.448 1.00 86.44 98 GLU A CA 1
ATOM 740 C C . GLU A 1 98 ? 15.830 -27.599 -24.079 1.00 86.44 98 GLU A C 1
ATOM 742 O O . GLU A 1 98 ? 16.775 -28.080 -23.459 1.00 86.44 98 GLU A O 1
ATOM 747 N N . SER A 1 99 ? 15.853 -26.321 -24.476 1.00 86.31 99 SER A N 1
ATOM 748 C CA . SER A 1 99 ? 16.932 -25.372 -24.169 1.00 86.31 99 SER A CA 1
ATOM 749 C C . SER A 1 99 ? 16.675 -24.502 -22.929 1.00 86.31 99 SER A C 1
ATOM 751 O O . SER A 1 99 ? 17.371 -23.501 -22.737 1.00 86.31 99 SER A O 1
ATOM 753 N N . TRP A 1 100 ? 15.632 -24.779 -22.147 1.00 92.25 100 TRP A N 1
ATOM 754 C CA . TRP A 1 100 ? 15.292 -24.003 -20.960 1.00 92.25 100 TRP A CA 1
ATOM 755 C C . TRP A 1 100 ? 16.185 -24.361 -19.765 1.00 92.25 100 TRP A C 1
ATOM 757 O O . TRP A 1 100 ? 16.585 -25.508 -19.582 1.00 92.25 100 TRP A O 1
ATOM 767 N N . GLN A 1 101 ? 16.507 -23.357 -18.948 1.00 89.69 101 GLN A N 1
ATOM 768 C CA . GLN A 1 101 ? 17.209 -23.474 -17.669 1.00 89.69 101 GLN A CA 1
ATOM 769 C C . GLN A 1 101 ? 16.723 -22.334 -16.755 1.00 89.69 101 GLN A C 1
ATOM 771 O O . GLN A 1 101 ? 16.506 -21.232 -17.266 1.00 89.69 101 GLN A O 1
ATOM 776 N N . PRO A 1 102 ? 16.617 -22.530 -15.425 1.00 90.06 102 PRO A N 1
ATOM 777 C CA . PRO A 1 102 ? 16.304 -21.442 -14.502 1.00 90.06 102 PRO A CA 1
ATOM 778 C C . PRO A 1 102 ? 17.367 -20.335 -14.551 1.00 90.06 102 PRO A C 1
ATOM 780 O O . PRO A 1 102 ? 18.563 -20.613 -14.433 1.00 90.06 102 PRO A O 1
ATOM 783 N N . GLY A 1 103 ? 16.958 -19.073 -14.665 1.00 88.25 103 GLY A N 1
ATOM 784 C CA . GLY A 1 103 ? 17.898 -17.964 -14.810 1.00 88.25 103 GLY A CA 1
ATOM 785 C C . GLY A 1 103 ? 17.263 -16.639 -15.213 1.00 88.25 103 GLY A C 1
ATOM 786 O O . GLY A 1 103 ? 16.061 -16.542 -15.440 1.00 88.25 103 GLY A O 1
ATOM 787 N N . PHE A 1 104 ? 18.098 -15.602 -15.295 1.00 87.25 104 PHE A N 1
ATOM 788 C CA . PHE A 1 104 ? 17.690 -14.300 -15.820 1.00 87.25 104 PHE A CA 1
ATOM 789 C C . PHE A 1 104 ? 17.655 -14.315 -17.348 1.00 87.25 104 PHE A C 1
ATOM 791 O O . PHE A 1 104 ? 18.547 -14.870 -17.993 1.00 87.25 104 PHE A O 1
ATOM 798 N N . ILE A 1 105 ? 16.648 -13.652 -17.907 1.00 88.62 105 ILE A N 1
ATOM 799 C CA . ILE A 1 105 ? 16.454 -13.464 -19.343 1.00 88.62 105 ILE A CA 1
ATOM 800 C C . ILE A 1 105 ? 16.274 -11.979 -19.660 1.00 88.62 105 ILE A C 1
ATOM 802 O O . ILE A 1 105 ? 15.841 -11.193 -18.818 1.00 88.62 105 ILE A O 1
ATOM 806 N N . ILE A 1 106 ? 16.598 -11.597 -20.891 1.00 88.19 106 ILE A N 1
ATOM 807 C CA . ILE A 1 106 ? 16.276 -10.278 -21.436 1.00 88.19 106 ILE A CA 1
ATOM 808 C C . ILE A 1 106 ? 15.107 -10.476 -22.393 1.00 88.19 106 ILE A C 1
ATOM 810 O O . ILE A 1 106 ? 15.207 -11.302 -23.300 1.00 88.19 106 ILE A O 1
ATOM 814 N N . ASP A 1 107 ? 14.031 -9.725 -22.189 1.00 90.75 107 ASP A N 1
ATOM 815 C CA . ASP A 1 107 ? 12.844 -9.745 -23.043 1.00 90.75 107 ASP A CA 1
ATOM 816 C C . ASP A 1 107 ? 12.532 -8.326 -23.551 1.00 90.75 107 ASP A C 1
ATOM 818 O O . ASP A 1 107 ? 13.017 -7.325 -23.006 1.00 90.75 107 ASP A O 1
ATOM 822 N N . ASN A 1 108 ? 11.754 -8.235 -24.628 1.00 94.00 108 ASN A N 1
ATOM 823 C CA . ASN A 1 108 ? 11.380 -6.974 -25.255 1.00 94.00 108 ASN A CA 1
ATOM 824 C C . ASN A 1 108 ? 9.900 -6.661 -25.021 1.00 94.00 108 ASN A C 1
ATOM 826 O O . ASN A 1 108 ? 9.019 -7.489 -25.212 1.00 94.00 108 ASN A O 1
ATOM 830 N N . LEU A 1 109 ? 9.643 -5.408 -24.673 1.00 95.94 109 LEU A N 1
ATOM 831 C CA . LEU A 1 109 ? 8.324 -4.802 -24.643 1.00 95.94 109 LEU A CA 1
ATOM 832 C C . LEU A 1 109 ? 7.758 -4.678 -26.063 1.00 95.94 109 LEU A C 1
ATOM 834 O O . LEU A 1 109 ? 8.477 -4.315 -27.001 1.00 95.94 109 LEU A O 1
ATOM 838 N N . ASP A 1 110 ? 6.453 -4.910 -26.192 1.00 97.31 110 ASP A N 1
ATOM 839 C CA . ASP A 1 110 ? 5.710 -4.702 -27.434 1.00 97.31 110 ASP A CA 1
ATOM 840 C C . ASP A 1 110 ? 5.736 -3.242 -27.917 1.00 97.31 110 ASP A C 1
ATOM 842 O O . ASP A 1 110 ? 5.964 -2.283 -27.170 1.00 97.31 110 ASP A O 1
ATOM 846 N N . SER A 1 111 ? 5.448 -3.070 -29.209 1.00 94.94 111 SER A N 1
ATOM 847 C CA . SER A 1 111 ? 5.416 -1.764 -29.869 1.00 94.94 111 SER A CA 1
ATOM 848 C C . SER A 1 111 ? 4.486 -0.773 -29.154 1.00 94.94 111 SER A C 1
ATOM 850 O O . SER A 1 111 ? 3.298 -1.027 -28.969 1.00 94.94 111 SER A O 1
ATOM 852 N N . GLY A 1 112 ? 5.028 0.390 -28.781 1.00 93.44 112 GLY A N 1
ATOM 853 C CA . GLY A 1 112 ? 4.288 1.450 -28.088 1.00 93.44 112 GLY A CA 1
ATOM 854 C C . GLY A 1 112 ? 4.286 1.345 -26.558 1.00 93.44 112 GLY A C 1
ATOM 855 O O . GLY A 1 112 ? 3.746 2.235 -25.901 1.00 93.44 112 GLY A O 1
ATOM 856 N N . VAL A 1 113 ? 4.911 0.317 -25.977 1.00 96.94 113 VAL A N 1
ATOM 857 C CA . VAL A 1 113 ? 5.177 0.212 -24.535 1.00 96.94 113 VAL A CA 1
ATOM 858 C C . VAL A 1 113 ? 6.617 0.667 -24.260 1.00 96.94 113 VAL A C 1
ATOM 860 O O . VAL A 1 113 ? 7.523 0.388 -25.043 1.00 96.94 113 VAL A O 1
ATOM 863 N N . THR A 1 114 ? 6.850 1.391 -23.159 1.00 95.56 114 THR A N 1
ATOM 864 C CA . THR A 1 114 ? 8.197 1.849 -22.784 1.00 95.56 114 THR A CA 1
ATOM 865 C C . THR A 1 114 ? 8.470 1.729 -21.291 1.00 95.56 114 THR A C 1
ATOM 867 O O . THR A 1 114 ? 7.636 2.088 -20.463 1.00 95.56 114 THR A O 1
ATOM 870 N N . ARG A 1 115 ? 9.687 1.297 -20.945 1.00 93.56 115 ARG A N 1
ATOM 871 C CA . ARG A 1 115 ? 10.174 1.220 -19.563 1.00 93.56 115 ARG A CA 1
ATOM 872 C C . ARG A 1 115 ? 10.427 2.581 -18.896 1.00 93.56 115 ARG A C 1
ATOM 874 O O . ARG A 1 115 ? 10.794 2.603 -17.725 1.00 93.56 115 ARG A O 1
ATOM 881 N N . TYR A 1 116 ? 10.279 3.705 -19.599 1.00 95.25 116 TYR A N 1
ATOM 882 C CA . TYR A 1 116 ? 10.535 5.045 -19.051 1.00 95.25 116 TYR A CA 1
ATOM 883 C C . TYR A 1 116 ? 9.336 5.605 -18.266 1.00 95.25 116 TYR A C 1
ATOM 885 O O . TYR A 1 116 ? 8.804 6.680 -18.546 1.00 95.25 116 TYR A O 1
ATOM 893 N N . VAL A 1 117 ? 8.929 4.838 -17.254 1.00 96.31 117 VAL A N 1
ATOM 894 C CA . VAL A 1 117 ? 7.931 5.188 -16.239 1.00 96.31 117 VAL A CA 1
ATOM 895 C C . VAL A 1 117 ? 8.442 4.774 -14.860 1.00 96.31 117 VAL A C 1
ATOM 897 O O . VAL A 1 117 ? 9.108 3.749 -14.727 1.00 96.31 117 VAL A O 1
ATOM 900 N N . THR A 1 118 ? 8.143 5.552 -13.828 1.00 96.25 118 THR A N 1
ATOM 901 C CA . THR A 1 118 ? 8.551 5.294 -12.437 1.00 96.25 118 THR A CA 1
ATOM 902 C C . THR A 1 118 ? 7.432 5.665 -11.468 1.00 96.25 118 THR A C 1
ATOM 904 O O . THR A 1 118 ? 6.508 6.378 -11.848 1.00 96.25 118 THR A O 1
ATOM 907 N N . ASN A 1 119 ? 7.500 5.219 -10.212 1.00 95.88 119 ASN A N 1
ATOM 908 C CA . ASN A 1 119 ? 6.586 5.651 -9.148 1.00 95.88 119 ASN A CA 1
ATOM 909 C C . ASN A 1 119 ? 5.099 5.411 -9.487 1.00 95.88 119 ASN A C 1
ATOM 911 O O . ASN A 1 119 ? 4.231 6.135 -9.012 1.00 95.88 119 ASN A O 1
ATOM 915 N N . GLY A 1 120 ? 4.790 4.430 -10.335 1.00 96.50 120 GLY A N 1
ATOM 916 C CA . GLY A 1 120 ? 3.432 3.961 -10.607 1.00 96.50 120 GLY A CA 1
ATOM 917 C C . GLY A 1 120 ? 3.012 2.833 -9.670 1.00 96.50 120 GLY A C 1
ATOM 918 O O . GLY A 1 120 ? 3.836 2.196 -9.011 1.00 96.50 120 GLY A O 1
ATOM 919 N N . ALA A 1 121 ? 1.708 2.587 -9.624 1.00 97.12 121 ALA A N 1
ATOM 920 C CA . ALA A 1 121 ? 1.101 1.585 -8.761 1.00 97.12 121 ALA A CA 1
ATOM 921 C C . ALA A 1 121 ? 1.025 0.245 -9.507 1.00 97.12 121 ALA A C 1
ATOM 923 O O . ALA A 1 121 ? 0.370 0.160 -10.543 1.00 97.12 121 ALA A O 1
ATOM 924 N N . GLY A 1 122 ? 1.721 -0.788 -9.034 1.00 95.56 122 GLY A N 1
ATOM 925 C CA . GLY A 1 122 ? 1.943 -2.011 -9.809 1.00 95.56 122 GLY A CA 1
ATOM 926 C C . GLY A 1 122 ? 1.477 -3.279 -9.100 1.00 95.56 122 GLY A C 1
ATOM 927 O O . GLY A 1 122 ? 1.912 -3.516 -7.981 1.00 95.56 122 GLY A O 1
ATOM 928 N N . VAL A 1 123 ? 0.647 -4.111 -9.736 1.00 96.00 123 VAL A N 1
ATOM 929 C CA . VAL A 1 123 ? 0.111 -5.350 -9.134 1.00 96.00 123 VAL A CA 1
ATOM 930 C C . VAL A 1 123 ? 0.083 -6.512 -10.127 1.00 96.00 123 VAL A C 1
ATOM 932 O O . VAL A 1 123 ? -0.071 -6.295 -11.328 1.00 96.00 123 VAL A O 1
ATOM 935 N N . SER A 1 124 ? 0.185 -7.742 -9.622 1.00 94.12 124 SER A N 1
ATOM 936 C CA . SER A 1 124 ? -0.079 -8.967 -10.390 1.00 94.12 124 SER A CA 1
ATOM 937 C C . SER A 1 124 ? -1.396 -9.609 -9.948 1.00 94.12 124 SER A C 1
ATOM 939 O O . SER A 1 124 ? -1.770 -9.531 -8.779 1.00 94.12 124 SER A O 1
ATOM 941 N N . ALA A 1 125 ? -2.069 -10.261 -10.890 1.00 92.56 125 ALA A N 1
ATOM 942 C CA . ALA A 1 125 ? -3.277 -11.059 -10.729 1.00 92.56 125 ALA A CA 1
ATOM 943 C C . ALA A 1 125 ? -2.951 -12.505 -11.164 1.00 9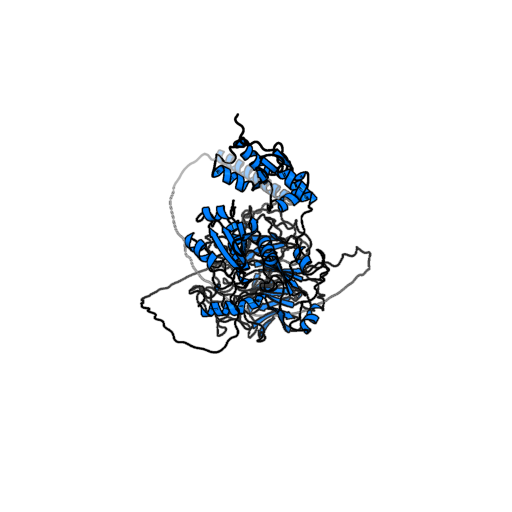2.56 125 ALA A C 1
ATOM 945 O O . ALA A 1 125 ? -3.142 -12.846 -12.335 1.00 92.56 125 ALA A O 1
ATOM 946 N N . PRO A 1 126 ? -2.386 -13.350 -10.275 1.00 83.12 126 PRO A N 1
ATOM 947 C CA . PRO A 1 126 ? -1.760 -14.612 -10.685 1.00 83.12 126 PRO A CA 1
ATOM 948 C C . PRO A 1 126 ? -2.730 -15.612 -11.322 1.00 83.12 126 PRO A C 1
ATOM 950 O O . PRO A 1 126 ? -2.398 -16.226 -12.330 1.00 83.12 126 PRO A O 1
ATOM 953 N N . SER A 1 127 ? -3.961 -15.714 -10.812 1.00 87.69 127 SER A N 1
ATOM 954 C CA . SER A 1 127 ? -5.025 -16.560 -11.381 1.00 87.69 127 SER A CA 1
ATOM 955 C C . SER A 1 127 ? -5.503 -16.121 -12.769 1.00 87.69 127 SER A C 1
ATOM 957 O O . SER A 1 127 ? -6.123 -16.904 -13.487 1.00 87.69 127 SER A O 1
ATOM 959 N N . GLU A 1 128 ? -5.204 -14.881 -13.154 1.00 92.06 128 GLU A N 1
ATOM 960 C CA . GLU A 1 128 ? -5.462 -14.326 -14.482 1.00 92.06 128 GLU A CA 1
ATOM 961 C C . GLU A 1 128 ? -4.226 -14.412 -15.394 1.00 92.06 128 GLU A C 1
ATOM 963 O O . GLU A 1 128 ? -4.339 -14.204 -16.598 1.00 92.06 128 GLU A O 1
ATOM 968 N N . ASN A 1 129 ? -3.045 -14.709 -14.832 1.00 91.94 129 ASN A N 1
ATOM 969 C CA . ASN A 1 129 ? -1.729 -14.507 -15.449 1.00 91.94 129 ASN A CA 1
ATOM 970 C C . ASN A 1 129 ? -1.514 -13.071 -15.970 1.00 91.94 129 ASN A C 1
ATOM 972 O O . ASN A 1 129 ? -0.853 -12.862 -16.985 1.00 91.94 129 ASN A O 1
ATOM 976 N N . LEU A 1 130 ? -2.070 -12.066 -15.283 1.00 95.69 130 LEU A N 1
ATOM 977 C CA . LEU A 1 130 ? -1.969 -10.658 -15.683 1.00 95.69 130 LEU A CA 1
ATOM 978 C C . LEU A 1 130 ? -1.129 -9.836 -14.701 1.00 95.69 130 LEU A C 1
ATOM 980 O O . LEU A 1 130 ? -1.154 -10.072 -13.496 1.00 95.69 130 LEU A O 1
ATOM 984 N N . GLY A 1 131 ? -0.446 -8.813 -15.207 1.00 96.88 131 GLY A N 1
ATOM 985 C CA . GLY A 1 131 ? 0.162 -7.740 -14.419 1.00 96.88 131 GLY A CA 1
ATOM 986 C C . GLY A 1 131 ? -0.305 -6.367 -14.903 1.00 96.88 131 GLY A C 1
ATOM 987 O O . GLY A 1 131 ? -0.573 -6.186 -16.090 1.00 96.88 131 GLY A O 1
ATOM 988 N N . PHE A 1 132 ? -0.413 -5.398 -13.994 1.00 98.25 132 PHE A N 1
ATOM 989 C CA . PHE A 1 132 ? -0.896 -4.043 -14.277 1.00 98.25 132 PHE A CA 1
ATOM 990 C C . PHE A 1 132 ? -0.019 -2.971 -13.621 1.00 98.25 132 PHE A C 1
ATOM 992 O O . PHE A 1 132 ? 0.247 -3.043 -12.424 1.00 98.25 132 PHE A O 1
ATOM 999 N N . TYR A 1 133 ? 0.383 -1.952 -14.384 1.00 98.31 133 TYR A N 1
ATOM 1000 C CA . TYR A 1 133 ? 1.051 -0.737 -13.901 1.00 98.31 133 TYR A CA 1
ATOM 1001 C C . TYR A 1 133 ? 0.136 0.462 -14.125 1.00 98.31 133 TYR A C 1
ATOM 1003 O O . TYR A 1 133 ? -0.138 0.823 -15.268 1.00 98.31 133 TYR A O 1
ATOM 1011 N N . PHE A 1 134 ? -0.328 1.094 -13.057 1.00 98.50 134 PHE A N 1
ATOM 1012 C CA . PHE A 1 134 ? -1.192 2.263 -13.106 1.00 98.50 134 PHE A CA 1
ATOM 1013 C C . PHE A 1 134 ? -0.392 3.558 -12.910 1.00 98.50 134 PHE A C 1
ATOM 1015 O O . PHE A 1 134 ? 0.242 3.762 -11.872 1.00 98.50 134 PHE A O 1
ATOM 1022 N N . SER A 1 135 ? -0.507 4.463 -13.885 1.00 98.12 135 SER A N 1
ATOM 1023 C CA . SER A 1 135 ? -0.031 5.845 -13.826 1.00 98.12 135 SER A CA 1
ATOM 1024 C C . SER A 1 135 ? 1.455 5.970 -13.447 1.00 98.12 135 SER A C 1
ATOM 1026 O O . SER A 1 135 ? 2.300 5.414 -14.152 1.00 98.12 135 SER A O 1
ATOM 1028 N N . GLY A 1 136 ? 1.796 6.741 -12.411 1.00 97.75 136 GLY A N 1
ATOM 1029 C CA . GLY A 1 136 ? 3.172 7.076 -12.047 1.00 97.75 136 GLY A CA 1
ATOM 1030 C C . GLY A 1 136 ? 3.679 8.364 -12.691 1.00 97.75 136 GLY A C 1
ATOM 1031 O O . GLY A 1 136 ? 2.902 9.245 -13.059 1.00 97.75 136 GLY A O 1
ATOM 1032 N N . MET A 1 137 ? 4.997 8.465 -12.821 1.00 97.50 137 MET A N 1
ATOM 1033 C CA . MET A 1 137 ? 5.747 9.602 -13.348 1.00 97.50 137 MET A CA 1
ATOM 1034 C C . MET A 1 137 ? 6.587 9.199 -14.567 1.00 97.50 137 MET A C 1
ATOM 1036 O O . MET A 1 137 ? 6.991 8.043 -14.706 1.00 97.50 137 MET A O 1
ATOM 1040 N N . ARG A 1 138 ? 6.862 10.159 -15.451 1.00 96.69 138 ARG A N 1
ATOM 1041 C CA . ARG A 1 138 ? 7.603 9.985 -16.708 1.00 96.69 138 ARG A CA 1
ATOM 1042 C C . ARG A 1 138 ? 8.250 11.291 -17.170 1.00 96.69 138 ARG A C 1
ATOM 1044 O O . ARG A 1 138 ? 7.867 12.373 -16.722 1.00 96.69 138 ARG A O 1
ATOM 1051 N N . GLY A 1 139 ? 9.150 11.187 -18.144 1.00 95.44 139 GLY A N 1
ATOM 1052 C CA . GLY A 1 139 ? 9.603 12.329 -18.933 1.00 95.44 139 GLY A CA 1
ATOM 1053 C C . GLY A 1 139 ? 8.509 12.844 -19.870 1.00 95.44 139 GLY A C 1
ATOM 1054 O O . GLY A 1 139 ? 7.655 12.081 -20.339 1.00 95.44 139 GLY A O 1
ATOM 1055 N N . LYS A 1 140 ? 8.541 14.148 -20.172 1.00 93.94 140 LYS A N 1
ATOM 1056 C CA . LYS A 1 140 ? 7.569 14.826 -21.051 1.00 93.94 140 LYS A CA 1
ATOM 1057 C C . LYS A 1 140 ? 7.399 14.130 -22.406 1.00 93.94 140 LYS A C 1
ATOM 1059 O O . LYS A 1 140 ? 6.264 13.935 -22.842 1.00 93.94 140 LYS A O 1
ATOM 1064 N N . ASP A 1 141 ? 8.511 13.708 -22.999 1.00 93.31 141 ASP A N 1
ATOM 1065 C CA . ASP A 1 141 ? 8.579 13.149 -24.352 1.00 93.31 141 ASP A CA 1
ATOM 1066 C C . ASP A 1 141 ? 8.641 11.608 -24.367 1.00 93.31 141 ASP A C 1
ATOM 1068 O O . ASP A 1 141 ? 8.993 11.017 -25.383 1.00 93.31 141 ASP A O 1
ATOM 1072 N N . TRP A 1 142 ? 8.328 10.949 -23.238 1.00 93.38 142 TRP A N 1
ATOM 1073 C CA . TRP A 1 142 ? 8.447 9.488 -23.050 1.00 93.38 142 TRP A CA 1
ATOM 1074 C C . TRP A 1 142 ? 9.866 8.925 -23.278 1.00 93.38 142 TRP A C 1
ATOM 1076 O O . TRP A 1 142 ? 10.040 7.725 -23.481 1.00 93.38 142 TRP A O 1
ATOM 1086 N N . GLY A 1 143 ? 10.880 9.794 -23.238 1.00 92.38 143 GLY A N 1
ATOM 1087 C CA . GLY A 1 143 ? 12.297 9.438 -23.298 1.00 92.38 143 GLY A CA 1
ATOM 1088 C C . GLY A 1 143 ? 12.877 8.996 -21.945 1.00 92.38 143 GLY A C 1
ATOM 1089 O O . GLY A 1 143 ? 12.133 8.890 -20.969 1.00 92.38 143 GLY A O 1
ATOM 1090 N N . PRO A 1 144 ? 14.200 8.746 -21.888 1.00 91.75 144 PRO A N 1
ATOM 1091 C CA . PRO A 1 144 ? 14.889 8.255 -20.695 1.00 91.75 144 PRO A CA 1
ATOM 1092 C C . PRO A 1 144 ? 14.642 9.091 -19.436 1.00 91.75 144 PRO A C 1
ATOM 1094 O O . PRO A 1 144 ? 14.517 10.312 -19.519 1.00 91.75 144 PRO A O 1
ATOM 1097 N N . ILE A 1 145 ? 14.608 8.414 -18.283 1.00 91.69 145 ILE A N 1
ATOM 1098 C CA . ILE A 1 145 ? 14.451 9.032 -16.962 1.00 91.69 145 ILE A CA 1
ATOM 1099 C C . ILE A 1 145 ? 15.426 8.446 -15.936 1.00 91.69 145 ILE A C 1
ATOM 1101 O O . ILE A 1 145 ? 15.660 7.230 -15.927 1.00 91.69 145 ILE A O 1
ATOM 1105 N N . TYR A 1 146 ? 15.959 9.296 -15.056 1.00 88.50 146 TYR A N 1
ATOM 1106 C CA . TYR A 1 146 ? 17.019 8.938 -14.112 1.00 88.50 146 TYR A CA 1
ATOM 1107 C C . TYR A 1 146 ? 16.765 9.462 -12.691 1.00 88.50 146 TYR A C 1
ATOM 1109 O O . TYR A 1 146 ? 15.906 10.307 -12.455 1.00 88.50 146 TYR A O 1
ATOM 1117 N N . VAL A 1 147 ? 17.493 8.904 -11.719 1.00 84.25 147 VAL A N 1
ATOM 1118 C CA . VAL A 1 147 ? 17.425 9.308 -10.301 1.00 84.25 147 VAL A CA 1
ATOM 1119 C C . VAL A 1 147 ? 17.972 10.721 -10.092 1.00 84.25 147 VAL A C 1
ATOM 1121 O O . VAL A 1 147 ? 17.481 11.442 -9.231 1.00 84.25 147 VAL A O 1
ATOM 1124 N N . ASP A 1 148 ? 18.987 11.100 -10.868 1.00 81.44 148 ASP A N 1
ATOM 1125 C CA . ASP A 1 148 ? 19.864 12.233 -10.564 1.00 81.44 148 ASP A CA 1
ATOM 1126 C C . ASP A 1 148 ? 19.543 13.514 -11.376 1.00 81.44 148 ASP A C 1
ATOM 1128 O O . ASP A 1 148 ? 20.293 14.483 -11.287 1.00 81.44 148 ASP A O 1
ATOM 1132 N N . ASP A 1 149 ? 18.476 13.529 -12.194 1.00 84.44 149 ASP A N 1
ATOM 1133 C CA . ASP A 1 149 ? 18.197 14.606 -13.172 1.00 84.44 149 ASP A CA 1
ATOM 1134 C C . ASP A 1 149 ? 16.762 15.183 -13.160 1.00 84.44 149 ASP A C 1
ATOM 1136 O O . ASP A 1 149 ? 16.427 16.008 -14.010 1.00 84.44 149 ASP A O 1
ATOM 1140 N N . GLU A 1 150 ? 15.904 14.744 -12.230 1.00 86.94 150 GLU A N 1
ATOM 1141 C CA . GLU A 1 150 ? 14.489 15.157 -12.080 1.00 86.94 150 GLU A CA 1
ATOM 1142 C C . GLU A 1 150 ? 13.641 15.086 -13.378 1.00 86.94 150 GLU A C 1
ATOM 1144 O O . GLU A 1 150 ? 12.584 15.714 -13.518 1.00 86.94 150 GLU A O 1
ATOM 1149 N N . SER A 1 151 ? 14.078 14.277 -14.347 1.00 89.94 151 SER A N 1
ATOM 1150 C CA . SER A 1 151 ? 13.445 14.120 -15.666 1.00 89.94 151 SER A CA 1
ATOM 1151 C C . SER A 1 151 ? 12.033 13.534 -15.601 1.00 89.94 151 SER A C 1
ATOM 1153 O O . SER A 1 151 ? 11.196 13.836 -16.454 1.00 89.94 151 SER A O 1
ATOM 1155 N N . ALA A 1 152 ? 11.732 12.730 -14.579 1.00 93.38 152 ALA A N 1
ATOM 1156 C CA . ALA A 1 152 ? 10.428 12.112 -14.349 1.00 93.38 152 ALA A CA 1
ATOM 1157 C C . ALA A 1 152 ? 9.398 13.086 -13.736 1.00 93.38 152 ALA A C 1
ATOM 1159 O O . ALA A 1 152 ? 8.786 12.793 -12.714 1.00 93.38 152 ALA A O 1
ATOM 1160 N N . ASN A 1 153 ? 9.200 14.255 -14.347 1.00 92.38 153 ASN A N 1
ATOM 1161 C CA . ASN A 1 153 ? 8.412 15.359 -13.782 1.00 92.38 153 ASN A CA 1
ATOM 1162 C C . ASN A 1 153 ? 6.958 15.475 -14.288 1.00 92.38 153 ASN A C 1
ATOM 1164 O O . ASN A 1 153 ? 6.229 16.357 -13.835 1.00 92.38 153 ASN A O 1
ATOM 1168 N N . VAL A 1 154 ? 6.493 14.580 -15.170 1.00 95.75 154 VAL A N 1
ATOM 1169 C CA . VAL A 1 154 ? 5.103 14.559 -15.670 1.00 95.75 154 VAL A CA 1
ATOM 1170 C C . VAL A 1 154 ? 4.379 13.302 -15.191 1.00 95.75 154 VAL A C 1
ATOM 1172 O O . VAL A 1 154 ? 4.934 12.208 -15.272 1.00 95.75 154 VAL A O 1
ATOM 1175 N N . THR A 1 155 ? 3.127 13.417 -14.737 1.00 97.38 155 THR A N 1
ATOM 1176 C CA . THR A 1 155 ? 2.306 12.241 -14.405 1.00 97.38 155 THR A CA 1
ATOM 1177 C C . THR A 1 155 ? 1.926 11.443 -15.661 1.00 97.38 155 THR A C 1
ATOM 1179 O O . THR A 1 155 ? 1.676 11.982 -16.742 1.00 97.38 155 THR A O 1
ATOM 1182 N N . SER A 1 156 ? 1.902 10.119 -15.534 1.00 97.75 156 SER A N 1
ATOM 1183 C CA . SER A 1 156 ? 1.575 9.194 -16.619 1.00 97.75 156 SER A CA 1
ATOM 1184 C C . SER A 1 156 ? 0.063 8.992 -16.729 1.00 97.75 156 SER A C 1
ATOM 1186 O O . SER A 1 156 ? -0.592 8.538 -15.792 1.00 97.75 156 SER A O 1
ATOM 1188 N N . ASP A 1 157 ? -0.495 9.278 -17.902 1.00 97.19 157 ASP A N 1
ATOM 1189 C CA . ASP A 1 157 ? -1.899 9.071 -18.269 1.00 97.19 157 ASP A CA 1
ATOM 1190 C C . ASP A 1 157 ? -2.160 7.651 -18.811 1.00 97.19 157 ASP A C 1
ATOM 1192 O O . ASP A 1 157 ? -3.075 7.440 -19.610 1.00 97.19 157 ASP A O 1
ATOM 1196 N N . ARG A 1 158 ? -1.333 6.671 -18.419 1.00 97.62 158 ARG A N 1
ATOM 1197 C CA . ARG A 1 158 ? -1.362 5.302 -18.951 1.00 97.62 158 ARG A CA 1
ATOM 1198 C C . ARG A 1 158 ? -1.571 4.249 -17.877 1.00 97.62 158 ARG A C 1
ATOM 1200 O O . ARG A 1 158 ? -1.144 4.400 -16.732 1.00 97.62 158 ARG A O 1
ATOM 1207 N N . MET A 1 159 ? -2.177 3.146 -18.297 1.00 98.06 159 MET A N 1
ATOM 1208 C CA . MET A 1 159 ? -2.076 1.854 -17.640 1.00 98.06 159 MET A CA 1
ATOM 1209 C C . MET A 1 159 ? -1.330 0.896 -18.565 1.00 98.06 159 MET A C 1
ATOM 1211 O O . MET A 1 159 ? -1.683 0.755 -19.733 1.00 98.06 159 MET A O 1
ATOM 1215 N N . ILE A 1 160 ? -0.316 0.219 -18.042 1.00 98.19 160 ILE A N 1
ATOM 1216 C CA . ILE A 1 160 ? 0.381 -0.848 -18.759 1.00 98.19 160 ILE A CA 1
ATOM 1217 C C . ILE A 1 160 ? -0.181 -2.174 -18.271 1.00 98.19 160 ILE A C 1
ATOM 1219 O O . ILE A 1 160 ? -0.338 -2.361 -17.067 1.00 98.19 160 ILE A O 1
ATOM 1223 N N . LYS A 1 161 ? -0.484 -3.082 -19.191 1.00 97.94 161 LYS A N 1
ATOM 1224 C CA . LYS A 1 161 ? -0.920 -4.448 -18.897 1.00 97.94 161 LYS A CA 1
ATOM 1225 C C . LYS A 1 161 ? 0.097 -5.421 -19.483 1.00 97.94 161 LYS A C 1
ATOM 1227 O O . LYS A 1 161 ? 0.511 -5.228 -20.622 1.00 97.94 161 LYS A O 1
ATOM 1232 N N . VAL A 1 162 ? 0.469 -6.451 -18.731 1.00 97.44 162 VAL A N 1
ATOM 1233 C CA . VAL A 1 162 ? 1.220 -7.608 -19.231 1.00 97.44 162 VAL A CA 1
ATOM 1234 C C . VAL A 1 162 ? 0.367 -8.864 -19.089 1.00 97.44 162 VAL A C 1
ATOM 1236 O O . VAL A 1 162 ? -0.273 -9.069 -18.060 1.00 97.44 162 VAL A O 1
ATOM 1239 N N . ASP A 1 163 ? 0.329 -9.676 -20.138 1.00 96.75 163 ASP A N 1
ATOM 1240 C CA . ASP A 1 163 ? -0.216 -11.033 -20.146 1.00 96.75 163 ASP A CA 1
ATOM 1241 C C . ASP A 1 163 ? 0.961 -12.014 -20.126 1.00 96.75 163 ASP A C 1
ATOM 1243 O O . ASP A 1 163 ? 1.763 -12.026 -21.058 1.00 96.75 163 ASP A O 1
ATOM 1247 N N . MET A 1 164 ? 1.064 -12.783 -19.041 1.00 94.38 164 MET A N 1
ATOM 1248 C CA . MET A 1 164 ? 2.093 -13.789 -18.750 1.00 94.38 164 MET A CA 1
ATOM 1249 C C . MET A 1 164 ? 1.484 -15.205 -18.799 1.00 94.38 164 MET A C 1
ATOM 1251 O O . MET A 1 164 ? 1.841 -16.076 -18.009 1.00 94.38 164 MET A O 1
ATOM 1255 N N . SER A 1 165 ? 0.479 -15.435 -19.654 1.00 92.62 165 SER A N 1
ATOM 1256 C CA . SER A 1 165 ? -0.158 -16.755 -19.809 1.00 92.62 165 SER A CA 1
ATOM 1257 C C . SER A 1 165 ? 0.698 -17.757 -20.588 1.00 92.62 165 SER A C 1
ATOM 1259 O O . SER A 1 165 ? 0.484 -18.965 -20.480 1.00 92.62 165 SER A O 1
ATOM 1261 N N . THR A 1 166 ? 1.657 -17.271 -21.382 1.00 91.50 166 THR A N 1
ATOM 1262 C CA . THR A 1 166 ? 2.566 -18.089 -22.192 1.00 91.50 166 THR A CA 1
ATOM 1263 C C . THR A 1 166 ? 3.999 -17.599 -22.005 1.00 91.50 166 THR A C 1
ATOM 1265 O O . THR A 1 166 ? 4.349 -16.490 -22.404 1.00 91.50 166 THR A O 1
ATOM 1268 N N . MET A 1 167 ? 4.832 -18.451 -21.411 1.00 89.75 167 MET A N 1
ATOM 1269 C CA . MET A 1 167 ? 6.226 -18.170 -21.064 1.00 89.75 167 MET A CA 1
ATOM 1270 C C . MET A 1 167 ? 7.029 -17.624 -22.256 1.00 89.75 167 MET A C 1
ATOM 1272 O O . MET A 1 167 ? 7.011 -18.223 -23.333 1.00 89.75 167 MET A O 1
ATOM 1276 N N . ARG A 1 168 ? 7.786 -16.531 -22.084 1.00 89.12 168 ARG A N 1
ATOM 1277 C CA . ARG A 1 168 ? 8.520 -15.809 -23.163 1.00 89.12 168 ARG A CA 1
ATOM 1278 C C . ARG A 1 168 ? 7.679 -15.383 -24.382 1.00 89.12 168 ARG A C 1
ATOM 1280 O O . ARG A 1 168 ? 8.235 -15.083 -25.434 1.00 89.12 168 ARG A O 1
ATOM 1287 N N . GLU A 1 169 ? 6.356 -15.380 -24.270 1.00 91.25 169 GLU A N 1
ATOM 1288 C CA . GLU A 1 169 ? 5.425 -14.847 -25.275 1.00 91.25 169 GLU A CA 1
ATOM 1289 C C . GLU A 1 169 ? 4.519 -13.796 -24.611 1.00 91.25 169 GLU A C 1
ATOM 1291 O O . GLU A 1 169 ? 3.325 -13.686 -24.907 1.00 91.25 169 GLU A O 1
ATOM 1296 N N . ASN A 1 170 ? 5.113 -13.042 -23.675 1.00 93.31 170 ASN A N 1
ATOM 1297 C CA . ASN A 1 170 ? 4.450 -12.021 -22.878 1.00 93.31 170 ASN A CA 1
ATOM 1298 C C . ASN A 1 170 ? 3.877 -10.931 -23.779 1.00 93.31 170 ASN A C 1
ATOM 1300 O O . ASN A 1 170 ? 4.601 -10.379 -24.607 1.00 93.31 170 ASN A O 1
ATOM 1304 N N . LYS A 1 171 ? 2.607 -10.567 -23.584 1.00 97.00 171 LYS A N 1
ATOM 1305 C CA . LYS A 1 171 ? 1.978 -9.492 -24.368 1.00 97.00 171 LYS A CA 1
ATOM 1306 C C . LYS A 1 171 ? 1.844 -8.245 -23.525 1.00 97.00 171 LYS A C 1
ATOM 1308 O O . LYS A 1 171 ? 1.096 -8.225 -22.547 1.00 97.00 171 LYS A O 1
ATOM 1313 N N . TRP A 1 172 ? 2.546 -7.198 -23.925 1.00 97.81 172 TRP A N 1
ATOM 1314 C CA . TRP A 1 172 ? 2.552 -5.907 -23.261 1.00 97.81 172 TRP A CA 1
ATOM 1315 C C . TRP A 1 172 ? 1.602 -4.950 -23.986 1.00 97.81 172 TRP A C 1
ATOM 1317 O O . TRP A 1 172 ? 1.610 -4.815 -25.204 1.00 97.81 172 TRP A O 1
ATOM 1327 N N . SER A 1 173 ? 0.742 -4.266 -23.239 1.00 97.69 173 SER A N 1
ATOM 1328 C CA . SER A 1 173 ? -0.257 -3.340 -23.778 1.00 97.69 173 SER A CA 1
ATOM 1329 C C . SER A 1 173 ? -0.164 -1.991 -23.081 1.00 97.69 173 SER A C 1
ATOM 1331 O O . SER A 1 173 ? -0.138 -1.930 -21.854 1.00 97.69 173 SER A O 1
ATOM 1333 N N . ASN A 1 174 ? -0.151 -0.909 -23.862 1.00 97.44 174 ASN A N 1
ATOM 1334 C CA . ASN A 1 174 ? -0.199 0.466 -23.367 1.00 97.44 174 ASN A CA 1
ATOM 1335 C C . ASN A 1 174 ? -1.616 1.031 -23.551 1.00 97.44 174 ASN A C 1
ATOM 1337 O O . ASN A 1 174 ? -2.048 1.291 -24.674 1.00 97.44 174 ASN A O 1
ATOM 1341 N N . LEU A 1 175 ? -2.342 1.199 -22.448 1.00 97.19 175 LEU A N 1
ATOM 1342 C CA . LEU A 1 175 ? -3.740 1.619 -22.416 1.00 97.19 175 LEU A CA 1
ATOM 1343 C C . LEU A 1 175 ? -3.835 3.065 -21.914 1.00 97.19 175 LEU A C 1
ATOM 1345 O O . LEU A 1 175 ? -3.211 3.432 -20.919 1.00 97.19 175 LEU A O 1
ATOM 1349 N N . SER A 1 176 ? -4.627 3.903 -22.583 1.00 97.12 176 SER A N 1
ATOM 1350 C CA . SER A 1 176 ? -4.898 5.272 -22.119 1.00 97.12 176 SER A CA 1
ATOM 1351 C C . SER A 1 176 ? -5.838 5.248 -20.912 1.00 97.12 176 SER A C 1
ATOM 1353 O O . SER A 1 176 ? -6.894 4.620 -20.971 1.00 97.12 176 SER A O 1
ATOM 1355 N N . LEU A 1 177 ? -5.512 5.982 -19.847 1.00 98.12 177 LEU A N 1
ATOM 1356 C CA . LEU A 1 177 ? -6.473 6.254 -18.780 1.00 98.12 177 LEU A CA 1
ATOM 1357 C C . LEU A 1 177 ? -7.574 7.195 -19.309 1.00 98.12 177 LEU A C 1
ATOM 1359 O O . LEU A 1 177 ? -7.263 8.174 -19.995 1.00 98.12 177 LEU A O 1
ATOM 1363 N N . PRO A 1 178 ? -8.862 6.951 -19.003 1.00 97.56 178 PRO A N 1
ATOM 1364 C CA . PRO A 1 178 ? -9.915 7.919 -19.286 1.00 97.56 178 PRO A CA 1
ATOM 1365 C C . PRO A 1 178 ? -9.650 9.238 -18.555 1.00 97.56 178 PRO A C 1
ATOM 1367 O O . PRO A 1 178 ? -9.207 9.226 -17.412 1.00 97.56 178 PRO A O 1
ATOM 1370 N N . ALA A 1 179 ? -9.992 10.377 -19.162 1.00 96.19 179 ALA A N 1
ATOM 1371 C CA . ALA A 1 179 ? -9.665 11.704 -18.618 1.00 96.19 179 ALA A CA 1
ATOM 1372 C C . ALA A 1 179 ? -10.248 12.007 -17.217 1.00 96.19 179 ALA A C 1
ATOM 1374 O O . ALA A 1 179 ? -9.787 12.929 -16.552 1.00 96.19 179 ALA A O 1
ATOM 1375 N N . TYR A 1 180 ? -11.253 11.247 -16.766 1.00 96.00 180 TYR A N 1
ATOM 1376 C CA . TYR A 1 180 ? -11.808 11.339 -15.411 1.00 96.00 180 TYR A CA 1
ATOM 1377 C C . TYR A 1 180 ? -11.047 10.502 -14.368 1.00 96.00 180 TYR A C 1
ATOM 1379 O O . TYR A 1 180 ? -11.322 10.634 -13.181 1.00 96.00 180 TYR A O 1
ATOM 1387 N N . VAL A 1 181 ? -10.119 9.632 -14.774 1.00 97.56 181 VAL A N 1
ATOM 1388 C CA . VAL A 1 181 ? -9.260 8.859 -13.869 1.00 97.56 181 VAL A CA 1
ATOM 1389 C C . VAL A 1 181 ? -7.975 9.661 -13.643 1.00 97.56 181 VAL A C 1
ATOM 1391 O O . VAL A 1 181 ? -7.166 9.774 -14.565 1.00 97.56 181 VAL A O 1
ATOM 1394 N N . PRO A 1 182 ? -7.761 10.249 -12.453 1.00 95.56 182 PRO A N 1
ATOM 1395 C CA . PRO A 1 182 ? -6.662 11.183 -12.258 1.00 95.56 182 PRO A CA 1
ATOM 1396 C C . PRO A 1 182 ? -5.311 10.461 -12.216 1.00 95.56 182 PRO A C 1
ATOM 1398 O O . PRO A 1 182 ? -5.086 9.574 -11.385 1.00 95.56 182 PRO A O 1
ATOM 1401 N N . ALA A 1 183 ? -4.407 10.881 -13.102 1.00 98.00 183 ALA A N 1
ATOM 1402 C CA . ALA A 1 183 ? -3.017 10.446 -13.125 1.00 98.00 183 ALA A CA 1
ATOM 1403 C C . ALA A 1 183 ? -2.264 10.953 -11.882 1.00 98.00 183 ALA A C 1
ATOM 1405 O O . ALA A 1 183 ? -2.374 12.126 -11.518 1.00 98.00 183 ALA A O 1
ATOM 1406 N N . ARG A 1 184 ? -1.504 10.068 -11.231 1.00 97.88 184 ARG A N 1
ATOM 1407 C CA . ARG A 1 184 ? -0.867 10.300 -9.928 1.00 97.88 184 ARG A CA 1
ATOM 1408 C C . ARG A 1 184 ? 0.316 9.364 -9.694 1.00 97.88 184 ARG A C 1
ATOM 1410 O O . ARG A 1 184 ? 0.375 8.270 -10.254 1.00 97.88 184 ARG A O 1
ATOM 1417 N N . ALA A 1 185 ? 1.238 9.798 -8.845 1.00 97.75 185 ALA A N 1
ATOM 1418 C CA . ALA A 1 185 ? 2.409 9.039 -8.433 1.00 97.75 185 ALA A CA 1
ATOM 1419 C C . ALA A 1 185 ? 2.185 8.326 -7.099 1.00 97.75 185 ALA A C 1
ATOM 1421 O O . ALA A 1 185 ? 1.438 8.807 -6.249 1.00 97.75 185 ALA A O 1
ATOM 1422 N N . ASN A 1 186 ? 2.899 7.218 -6.901 1.00 97.00 186 ASN A N 1
ATOM 1423 C CA . ASN A 1 186 ? 3.018 6.465 -5.654 1.00 97.00 186 ASN A CA 1
ATOM 1424 C C . ASN A 1 186 ? 1.668 6.095 -5.011 1.00 97.00 186 ASN A C 1
ATOM 1426 O O . ASN A 1 186 ? 1.568 5.959 -3.788 1.00 97.00 186 ASN A O 1
ATOM 1430 N N . ALA A 1 187 ? 0.638 5.943 -5.847 1.00 97.56 187 ALA A N 1
ATOM 1431 C CA . ALA A 1 187 ? -0.580 5.243 -5.486 1.00 97.56 187 ALA A CA 1
ATOM 1432 C C . ALA A 1 187 ? -0.267 3.759 -5.259 1.00 97.56 187 ALA A C 1
ATOM 1434 O O . ALA A 1 187 ? 0.756 3.243 -5.715 1.00 97.56 187 ALA A O 1
ATOM 1435 N N . GLU A 1 188 ? -1.183 3.068 -4.601 1.00 97.50 188 GLU A N 1
ATOM 1436 C CA . GLU A 1 188 ? -1.118 1.627 -4.402 1.00 97.50 188 GLU A CA 1
ATOM 1437 C C . GLU A 1 188 ? -2.240 0.960 -5.208 1.00 97.50 188 GLU A C 1
ATOM 1439 O O . GLU A 1 188 ? -3.352 1.488 -5.291 1.00 97.50 188 GLU A O 1
ATOM 1444 N N . LEU A 1 189 ? -1.939 -0.173 -5.848 1.00 97.62 189 LEU A N 1
ATOM 1445 C CA . LEU A 1 189 ? -2.863 -0.886 -6.732 1.00 97.62 189 LEU A CA 1
ATOM 1446 C C . LEU A 1 189 ? -3.127 -2.279 -6.171 1.00 97.62 189 LEU A C 1
ATOM 1448 O O . LEU A 1 189 ? -2.196 -3.053 -5.960 1.00 97.62 189 LEU A O 1
ATOM 1452 N N . VAL A 1 190 ? -4.399 -2.603 -5.955 1.00 97.50 190 VAL A N 1
ATOM 1453 C CA . VAL A 1 190 ? -4.813 -3.880 -5.363 1.00 97.50 190 VAL A CA 1
ATOM 1454 C C . VAL A 1 190 ? -5.745 -4.597 -6.326 1.00 97.50 190 VAL A C 1
ATOM 1456 O O . VAL A 1 190 ? -6.808 -4.073 -6.650 1.00 97.50 190 VAL A O 1
ATOM 1459 N N . TRP A 1 191 ? -5.353 -5.785 -6.790 1.00 97.00 191 TRP A N 1
ATOM 1460 C CA . TRP A 1 191 ? -6.252 -6.692 -7.506 1.00 97.00 191 TRP A CA 1
ATOM 1461 C C . TRP A 1 191 ? -7.073 -7.498 -6.500 1.00 97.00 191 TRP A C 1
ATOM 1463 O O . TRP A 1 191 ? -6.519 -7.979 -5.513 1.00 97.00 191 TRP A O 1
ATOM 1473 N N . ILE A 1 192 ? -8.382 -7.615 -6.734 1.00 95.12 192 ILE A N 1
ATOM 1474 C CA . ILE A 1 192 ? -9.335 -8.265 -5.829 1.00 95.12 192 ILE A CA 1
ATOM 1475 C C . ILE A 1 192 ? -10.229 -9.234 -6.625 1.00 95.12 192 ILE A C 1
ATOM 1477 O O . ILE A 1 192 ? -10.786 -8.825 -7.646 1.00 95.12 192 ILE A O 1
ATOM 1481 N N . PRO A 1 193 ? -10.427 -10.475 -6.144 1.00 92.88 193 PRO A N 1
ATOM 1482 C CA . PRO A 1 193 ? -11.197 -11.575 -6.744 1.00 92.88 193 PRO A CA 1
ATOM 1483 C C . PRO A 1 193 ? -12.716 -11.346 -6.631 1.00 92.88 193 PRO A C 1
ATOM 1485 O O . PRO A 1 193 ? -13.442 -12.035 -5.912 1.00 92.88 193 PRO A O 1
ATOM 1488 N N . VAL A 1 194 ? -13.218 -10.341 -7.334 1.00 92.69 194 VAL A N 1
ATOM 1489 C CA . VAL A 1 194 ? -14.654 -10.073 -7.511 1.00 92.69 194 VAL A CA 1
ATOM 1490 C C . VAL A 1 194 ? -14.948 -9.875 -8.996 1.00 92.69 194 VAL A C 1
ATOM 1492 O O . VAL A 1 194 ? -14.031 -9.631 -9.774 1.00 92.69 194 VAL A O 1
ATOM 1495 N N . ALA A 1 195 ? -16.206 -9.984 -9.417 1.00 94.06 195 ALA A N 1
ATOM 1496 C CA . ALA A 1 195 ? -16.557 -10.090 -10.835 1.00 94.06 195 ALA A CA 1
ATOM 1497 C C . ALA A 1 195 ? -15.892 -11.295 -11.536 1.00 94.06 195 ALA A C 1
ATOM 1499 O O . ALA A 1 195 ? -15.523 -12.271 -10.886 1.00 94.06 195 ALA A O 1
ATOM 1500 N N . GLU A 1 196 ? -15.811 -11.282 -12.867 1.00 95.06 196 GLU A N 1
ATOM 1501 C CA . GLU A 1 196 ? -15.398 -12.445 -13.669 1.00 95.06 196 GLU A CA 1
ATOM 1502 C C . GLU A 1 196 ? -13.873 -12.675 -13.680 1.00 95.06 196 GLU A C 1
ATOM 1504 O O . GLU A 1 196 ? -13.420 -13.821 -13.634 1.00 95.06 196 GLU A O 1
ATOM 1509 N N . SER A 1 197 ? -13.084 -11.593 -13.689 1.00 95.50 197 SER A N 1
ATOM 1510 C CA . SER A 1 197 ? -11.607 -11.625 -13.753 1.00 95.50 197 SER A CA 1
ATOM 1511 C C . SER A 1 197 ? -10.927 -10.736 -12.698 1.00 95.50 197 SER A C 1
ATOM 1513 O O . SER A 1 197 ? -9.767 -10.339 -12.837 1.00 95.50 197 SER A O 1
ATOM 1515 N N . GLY A 1 198 ? -11.654 -10.405 -11.632 1.00 95.94 198 GLY A N 1
ATOM 1516 C CA . GLY A 1 198 ? -11.206 -9.472 -10.607 1.00 95.94 198 GLY A CA 1
ATOM 1517 C C . GLY A 1 198 ? -11.455 -8.001 -10.955 1.00 95.94 198 GLY A C 1
ATOM 1518 O O . GLY A 1 198 ? -11.789 -7.637 -12.087 1.00 95.94 198 GLY A O 1
ATOM 1519 N N . VAL A 1 199 ? -11.233 -7.137 -9.968 1.00 97.88 199 VAL A N 1
ATOM 1520 C CA . VAL A 1 199 ? -11.143 -5.679 -10.145 1.00 97.88 199 VAL A CA 1
ATOM 1521 C C . VAL A 1 199 ? -9.808 -5.171 -9.620 1.00 97.88 199 VAL A C 1
ATOM 1523 O O . VAL A 1 199 ? -9.256 -5.736 -8.678 1.00 97.88 199 VAL A O 1
ATOM 1526 N N . LEU A 1 200 ? -9.304 -4.081 -10.192 1.00 98.50 200 LEU A N 1
ATOM 1527 C CA . LEU A 1 200 ? -8.195 -3.320 -9.619 1.00 98.50 200 LEU A CA 1
ATOM 1528 C C . LEU A 1 200 ? -8.750 -2.124 -8.850 1.00 98.50 200 LEU A C 1
ATOM 1530 O O . LEU A 1 200 ? -9.653 -1.450 -9.342 1.00 98.50 200 LEU A O 1
ATOM 1534 N N . VAL A 1 201 ? -8.179 -1.816 -7.691 1.00 98.62 201 VAL A N 1
ATOM 1535 C CA . VAL A 1 201 ? -8.491 -0.609 -6.918 1.00 98.62 201 VAL A CA 1
ATOM 1536 C C . VAL A 1 201 ? -7.210 0.193 -6.736 1.00 98.62 201 VAL A C 1
ATOM 1538 O O . VAL A 1 201 ? -6.262 -0.287 -6.118 1.00 98.62 201 VAL A O 1
ATOM 1541 N N . ALA A 1 202 ? -7.177 1.400 -7.303 1.00 98.50 202 ALA A N 1
ATOM 1542 C CA . ALA A 1 202 ? -6.066 2.337 -7.174 1.00 98.50 202 ALA A CA 1
ATOM 1543 C C . ALA A 1 202 ? -6.365 3.342 -6.051 1.00 98.50 202 ALA A C 1
ATOM 1545 O O . ALA A 1 202 ? -7.307 4.137 -6.151 1.00 98.50 202 ALA A O 1
ATOM 1546 N N . ILE A 1 203 ? -5.548 3.315 -5.000 1.00 98.38 203 ILE A N 1
ATOM 1547 C CA . ILE A 1 203 ? -5.764 4.009 -3.725 1.00 98.38 203 ILE A CA 1
ATOM 1548 C C . ILE A 1 203 ? -4.646 5.028 -3.498 1.00 98.38 203 ILE A C 1
ATOM 1550 O O . ILE A 1 203 ? -3.476 4.713 -3.723 1.00 98.38 203 ILE A O 1
ATOM 1554 N N . GLY A 1 204 ? -4.997 6.228 -3.026 1.00 98.12 204 GLY A N 1
ATOM 1555 C CA . GLY A 1 204 ? -4.032 7.237 -2.587 1.00 98.12 204 GLY A CA 1
ATOM 1556 C C . GLY A 1 204 ? -3.027 7.639 -3.668 1.00 98.12 204 GLY A C 1
ATOM 1557 O O . GLY A 1 204 ? -3.343 7.636 -4.863 1.00 98.12 204 GLY A O 1
ATOM 1558 N N . GLY A 1 205 ? -1.814 7.982 -3.234 1.00 98.12 205 GLY A N 1
ATOM 1559 C CA . GLY A 1 205 ? -0.788 8.614 -4.059 1.00 98.12 205 GLY A CA 1
ATOM 1560 C C . GLY A 1 205 ? -0.885 10.138 -4.017 1.00 98.12 205 GLY A C 1
ATOM 1561 O O . GLY A 1 205 ? -1.699 10.703 -3.291 1.00 98.12 205 GLY A O 1
ATOM 1562 N N . VAL A 1 206 ? -0.051 10.815 -4.805 1.00 98.06 206 VAL A N 1
ATOM 1563 C CA . VAL A 1 206 ? -0.018 12.285 -4.898 1.00 98.06 206 VAL A CA 1
ATOM 1564 C C . VAL A 1 206 ? 0.258 12.761 -6.321 1.00 98.06 206 VAL A C 1
ATOM 1566 O O . VAL A 1 206 ? 0.865 12.050 -7.126 1.00 98.06 206 VAL A O 1
ATOM 1569 N N . ILE A 1 207 ? -0.130 13.999 -6.628 1.00 96.12 207 ILE A N 1
ATOM 1570 C CA . ILE A 1 207 ? 0.520 14.760 -7.705 1.00 96.12 207 ILE A CA 1
ATOM 1571 C C . ILE A 1 207 ? 1.742 15.494 -7.139 1.00 96.12 207 ILE A C 1
ATOM 1573 O O . ILE A 1 207 ? 1.725 15.920 -5.987 1.00 96.12 207 ILE A O 1
ATOM 1577 N N . ASN A 1 208 ? 2.797 15.649 -7.943 1.00 95.00 208 ASN A N 1
ATOM 1578 C CA . ASN A 1 208 ? 4.080 16.241 -7.534 1.00 95.00 208 ASN A CA 1
ATOM 1579 C C . ASN A 1 208 ? 4.702 15.565 -6.283 1.00 95.00 208 ASN A C 1
ATOM 1581 O O . ASN A 1 208 ? 4.757 16.185 -5.226 1.00 95.00 208 ASN A O 1
ATOM 1585 N N . PRO A 1 209 ? 5.158 14.300 -6.357 1.00 94.12 209 PRO A N 1
ATOM 1586 C CA . PRO A 1 209 ? 5.794 13.631 -5.218 1.00 94.12 209 PRO A CA 1
ATOM 1587 C C . PRO A 1 209 ? 7.156 14.257 -4.871 1.00 94.12 209 PRO A C 1
ATOM 1589 O O . PRO A 1 209 ? 8.061 14.269 -5.705 1.00 94.12 209 PRO A O 1
ATOM 1592 N N . ALA A 1 210 ? 7.348 14.701 -3.626 1.00 92.25 210 ALA A N 1
ATOM 1593 C CA . ALA A 1 210 ? 8.604 15.318 -3.176 1.00 92.25 210 ALA A CA 1
ATOM 1594 C C . ALA A 1 210 ? 9.858 14.432 -3.347 1.00 92.25 210 ALA A C 1
ATOM 1596 O O . ALA A 1 210 ? 10.959 14.957 -3.461 1.00 92.25 210 ALA A O 1
ATOM 1597 N N . THR A 1 211 ? 9.712 13.103 -3.423 1.00 88.06 211 THR A N 1
ATOM 1598 C CA . THR A 1 211 ? 10.827 12.171 -3.692 1.00 88.06 211 THR A CA 1
ATOM 1599 C C . THR A 1 211 ? 11.413 12.272 -5.101 1.00 88.06 211 THR A C 1
ATOM 1601 O O . THR A 1 211 ? 12.490 11.731 -5.322 1.00 88.06 211 THR A O 1
ATOM 1604 N N . ILE A 1 212 ? 10.710 12.901 -6.051 1.00 88.38 212 ILE A N 1
ATOM 1605 C CA . ILE A 1 212 ? 11.216 13.165 -7.410 1.00 88.38 212 ILE A CA 1
ATOM 1606 C C . ILE A 1 212 ? 11.970 14.496 -7.473 1.00 88.38 212 ILE A C 1
ATOM 1608 O O . ILE A 1 212 ? 12.970 14.592 -8.171 1.00 88.38 212 ILE A O 1
ATOM 1612 N N . PHE A 1 213 ? 11.504 15.501 -6.731 1.00 83.50 213 PHE A N 1
ATOM 1613 C CA . PHE A 1 213 ? 12.046 16.864 -6.724 1.00 83.50 213 PHE A CA 1
ATOM 1614 C C . PHE A 1 213 ? 12.994 17.068 -5.535 1.00 83.50 213 PHE A C 1
ATOM 1616 O O . PHE A 1 213 ? 12.874 18.030 -4.778 1.00 83.50 213 PHE A O 1
ATOM 1623 N N . SER A 1 214 ? 13.862 16.087 -5.269 1.00 69.06 214 SER A N 1
ATOM 1624 C CA . SER A 1 214 ? 14.609 16.026 -4.008 1.00 69.06 214 SER A CA 1
ATOM 1625 C C . SER A 1 214 ? 15.759 17.032 -3.899 1.00 69.06 214 SER A C 1
ATOM 1627 O O . SER A 1 214 ? 16.300 17.185 -2.806 1.00 69.06 214 SER A O 1
ATOM 1629 N N . SER A 1 215 ? 16.141 17.698 -4.995 1.00 71.50 215 SER A N 1
ATOM 1630 C CA . SER A 1 215 ? 17.233 18.685 -5.007 1.00 71.50 215 SER A CA 1
ATOM 1631 C C . SER A 1 215 ? 16.788 20.013 -4.393 1.00 71.50 215 SER A C 1
ATOM 1633 O O . SER A 1 215 ? 17.411 20.510 -3.456 1.00 71.50 215 SER A O 1
ATOM 1635 N N . ASP A 1 216 ? 15.675 20.546 -4.905 1.00 72.69 216 ASP A N 1
ATOM 1636 C CA . ASP A 1 216 ? 15.140 21.870 -4.561 1.00 72.69 216 ASP A CA 1
ATOM 1637 C C . ASP A 1 216 ? 13.876 21.794 -3.679 1.00 72.69 216 ASP A C 1
ATOM 1639 O O . ASP A 1 216 ? 13.413 22.802 -3.140 1.00 72.69 216 ASP A O 1
ATOM 1643 N N . GLY A 1 217 ? 13.308 20.595 -3.515 1.00 84.56 217 GLY A N 1
ATOM 1644 C CA . GLY A 1 217 ? 11.992 20.385 -2.922 1.00 84.56 217 GLY A CA 1
ATOM 1645 C C . GLY A 1 217 ? 10.850 20.788 -3.863 1.00 84.56 217 GLY A C 1
ATOM 1646 O O . GLY A 1 217 ? 11.040 21.236 -4.993 1.00 84.56 217 GLY A O 1
ATOM 1647 N N . LEU A 1 218 ? 9.611 20.645 -3.389 1.00 92.25 218 LEU A N 1
ATOM 1648 C CA . LEU A 1 218 ? 8.447 21.128 -4.133 1.00 92.25 218 LEU A CA 1
ATOM 1649 C C . LEU A 1 218 ? 8.339 22.653 -4.045 1.00 92.25 218 LEU A C 1
ATOM 1651 O O . LEU A 1 218 ? 8.291 23.214 -2.948 1.00 92.25 218 LEU A O 1
ATOM 1655 N N . THR A 1 219 ? 8.162 23.324 -5.184 1.00 94.00 219 THR A N 1
ATOM 1656 C CA . THR A 1 219 ? 7.769 24.742 -5.206 1.00 94.00 219 THR A CA 1
ATOM 1657 C C . THR A 1 219 ? 6.411 24.949 -4.525 1.00 94.00 219 THR A C 1
ATOM 1659 O O . THR A 1 219 ? 5.552 24.064 -4.539 1.00 94.00 219 THR A O 1
ATOM 1662 N N . SER A 1 220 ? 6.144 26.148 -3.996 1.00 94.06 220 SER A N 1
ATOM 1663 C CA . SER A 1 220 ? 4.854 26.462 -3.352 1.00 94.06 220 SER A CA 1
ATOM 1664 C C . SER A 1 220 ? 3.645 26.222 -4.271 1.00 94.06 220 SER A C 1
ATOM 1666 O O . SER A 1 220 ? 2.577 25.842 -3.801 1.00 94.06 220 SER A O 1
ATOM 1668 N N . ALA A 1 221 ? 3.808 26.385 -5.590 1.00 95.94 221 ALA A N 1
ATOM 1669 C CA . ALA A 1 221 ? 2.771 26.062 -6.568 1.00 95.94 221 ALA A CA 1
ATOM 1670 C C . ALA A 1 221 ? 2.507 24.546 -6.661 1.00 95.94 221 ALA A C 1
ATOM 1672 O O . ALA A 1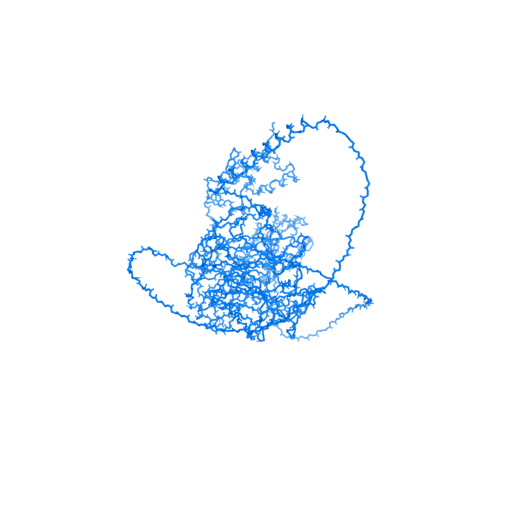 221 ? 1.349 24.130 -6.680 1.00 95.94 221 ALA A O 1
ATOM 1673 N N . GLN A 1 222 ? 3.558 23.718 -6.670 1.00 95.25 222 GLN A N 1
ATOM 1674 C CA . GLN A 1 222 ? 3.434 22.255 -6.660 1.00 95.25 222 GLN A CA 1
ATOM 1675 C C . GLN A 1 222 ? 2.842 21.735 -5.345 1.00 95.25 222 GLN A C 1
ATOM 1677 O O . GLN A 1 222 ? 1.982 20.853 -5.393 1.00 95.25 222 GLN A O 1
ATOM 1682 N N . GLN A 1 223 ? 3.255 22.298 -4.201 1.00 95.31 223 GLN A N 1
ATOM 1683 C CA . GLN A 1 223 ? 2.699 21.969 -2.883 1.00 95.31 223 GLN A CA 1
ATOM 1684 C C . GLN A 1 223 ? 1.205 22.305 -2.820 1.00 95.31 223 GLN A C 1
ATOM 1686 O O . GLN A 1 223 ? 0.400 21.429 -2.517 1.00 95.31 223 GLN A O 1
ATOM 1691 N N . ASN A 1 224 ? 0.813 23.531 -3.189 1.00 96.62 224 ASN A N 1
ATOM 1692 C CA . ASN A 1 224 ? -0.592 23.951 -3.194 1.00 96.62 224 ASN A CA 1
ATOM 1693 C C . ASN A 1 224 ? -1.448 23.100 -4.141 1.00 96.62 224 ASN A C 1
ATOM 1695 O O . ASN A 1 224 ? -2.556 22.708 -3.777 1.00 96.62 224 ASN A O 1
ATOM 1699 N N . ALA A 1 225 ? -0.937 22.769 -5.332 1.00 96.69 225 ALA A N 1
ATOM 1700 C CA . ALA A 1 225 ? -1.621 21.863 -6.251 1.00 96.69 225 ALA A CA 1
ATOM 1701 C C . ALA A 1 225 ? -1.815 20.470 -5.627 1.00 96.69 225 ALA A C 1
ATOM 1703 O O . ALA A 1 225 ? -2.917 19.926 -5.684 1.00 96.69 225 ALA A O 1
ATOM 1704 N N . SER A 1 226 ? -0.777 19.918 -4.987 1.00 96.38 226 SER A N 1
ATOM 1705 C CA . SER A 1 226 ? -0.851 18.606 -4.338 1.00 96.38 226 SER A CA 1
ATOM 1706 C C . SER A 1 226 ? -1.825 18.600 -3.159 1.00 96.38 226 SER A C 1
ATOM 1708 O O . SER A 1 226 ? -2.733 17.778 -3.153 1.00 96.38 226 SER A O 1
ATOM 1710 N N . MET A 1 227 ? -1.742 19.572 -2.245 1.00 96.62 227 MET A N 1
ATOM 1711 C CA . MET A 1 227 ? -2.688 19.726 -1.127 1.00 96.62 227 MET A CA 1
ATOM 1712 C C . MET A 1 227 ? -4.145 19.916 -1.580 1.00 96.62 227 MET A C 1
ATOM 1714 O O . MET A 1 227 ? -5.063 19.587 -0.837 1.00 96.62 227 MET A O 1
ATOM 1718 N N . THR A 1 228 ? -4.374 20.439 -2.790 1.00 96.75 228 THR A N 1
ATOM 1719 C CA . THR A 1 228 ? -5.727 20.617 -3.346 1.00 96.75 228 THR A CA 1
ATOM 1720 C C . THR A 1 228 ? -6.272 19.335 -3.983 1.00 96.75 228 THR A C 1
ATOM 1722 O O . THR A 1 228 ? -7.464 19.062 -3.881 1.00 96.75 228 THR A O 1
ATOM 1725 N N . ALA A 1 229 ? -5.432 18.562 -4.681 1.00 95.94 229 ALA A N 1
ATOM 1726 C CA . ALA A 1 229 ? -5.879 17.437 -5.508 1.00 95.94 229 ALA A CA 1
ATOM 1727 C C . ALA A 1 229 ? -5.666 16.057 -4.864 1.00 95.94 229 ALA A C 1
ATOM 1729 O O . ALA A 1 229 ? -6.505 15.170 -5.016 1.00 95.94 229 ALA A O 1
ATOM 1730 N N . SER A 1 230 ? -4.549 15.866 -4.160 1.00 97.56 230 SER A N 1
ATOM 1731 C CA . SER A 1 230 ? -4.119 14.566 -3.641 1.00 97.56 230 SER A CA 1
ATOM 1732 C C . SER A 1 230 ? -5.002 13.975 -2.526 1.00 97.56 230 SER A C 1
ATOM 1734 O O . SER A 1 230 ? -5.171 12.753 -2.534 1.00 97.56 230 SER A O 1
ATOM 1736 N N . PRO A 1 231 ? -5.638 14.751 -1.614 1.00 97.19 231 PRO A N 1
ATOM 1737 C CA . PRO A 1 231 ? -6.569 14.187 -0.626 1.00 97.19 231 PRO A CA 1
ATOM 1738 C C . PRO A 1 231 ? -7.741 13.435 -1.277 1.00 97.19 231 PRO A C 1
ATOM 1740 O O . PRO A 1 231 ? -8.148 12.366 -0.814 1.00 97.19 231 PRO A O 1
ATOM 1743 N N . GLY A 1 232 ? -8.202 13.921 -2.436 1.00 97.44 232 GLY A N 1
ATOM 1744 C CA . GLY A 1 232 ? -9.279 13.307 -3.213 1.00 97.44 232 GLY A CA 1
ATOM 1745 C C . GLY A 1 232 ? -8.998 11.866 -3.662 1.00 97.44 232 GLY A C 1
ATOM 1746 O O . GLY A 1 232 ? -9.940 11.136 -3.968 1.00 97.44 232 GLY A O 1
ATOM 1747 N N . PHE A 1 233 ? -7.736 11.415 -3.667 1.00 98.19 233 PHE A N 1
ATOM 1748 C CA . PHE A 1 233 ? -7.360 10.037 -4.018 1.00 98.19 233 PHE A CA 1
ATOM 1749 C C . PHE A 1 233 ? -7.592 9.018 -2.887 1.00 98.19 233 PHE A C 1
ATOM 1751 O O . PHE A 1 233 ? -7.552 7.811 -3.145 1.00 98.19 233 PHE A O 1
ATOM 1758 N N . MET A 1 234 ? -7.845 9.482 -1.658 1.00 97.88 234 MET A N 1
ATOM 1759 C CA . MET A 1 234 ? -8.365 8.654 -0.559 1.00 97.88 234 MET A CA 1
ATOM 1760 C C . MET A 1 234 ? -9.887 8.735 -0.463 1.00 97.88 234 MET A C 1
ATOM 1762 O O . MET A 1 234 ? -10.548 7.720 -0.237 1.00 97.88 234 MET A O 1
ATOM 1766 N N . GLU A 1 235 ? -10.448 9.925 -0.696 1.00 97.88 235 GLU A N 1
ATOM 1767 C CA . GLU A 1 235 ? -11.895 10.154 -0.701 1.00 97.88 235 GLU A CA 1
ATOM 1768 C C . GLU A 1 235 ? -12.598 9.409 -1.842 1.00 97.88 235 GLU A C 1
ATOM 1770 O O . GLU A 1 235 ? -13.684 8.867 -1.641 1.00 97.88 235 GLU A O 1
ATOM 1775 N N . THR A 1 236 ? -11.991 9.346 -3.031 1.00 98.06 236 THR A N 1
ATOM 1776 C CA . THR A 1 236 ? -12.557 8.705 -4.225 1.00 98.06 236 THR A CA 1
ATOM 1777 C C . THR A 1 236 ? -11.540 7.770 -4.873 1.00 98.06 236 THR A C 1
ATOM 1779 O O . THR A 1 236 ? -10.573 8.204 -5.500 1.00 98.06 236 THR A O 1
ATOM 1782 N N . VAL A 1 237 ? -11.784 6.462 -4.775 1.00 98.31 237 VAL A N 1
ATOM 1783 C CA . VAL A 1 237 ? -10.904 5.441 -5.360 1.00 98.31 237 VAL A CA 1
ATOM 1784 C C . VAL A 1 237 ? -11.238 5.189 -6.829 1.00 98.31 237 VAL A C 1
ATOM 1786 O O . VAL A 1 237 ? -12.393 5.278 -7.254 1.00 98.31 237 VAL A O 1
ATOM 1789 N N . SER A 1 238 ? -10.215 4.857 -7.619 1.00 98.62 238 SER A N 1
ATOM 1790 C CA . SER A 1 238 ? -10.389 4.454 -9.020 1.00 98.62 238 SER A CA 1
ATOM 1791 C C . SER A 1 238 ? -10.492 2.929 -9.088 1.00 98.62 238 SER A C 1
ATOM 1793 O O . SER A 1 238 ? -9.575 2.244 -8.641 1.00 98.62 238 SER A O 1
ATOM 1795 N N . VAL A 1 239 ? -11.588 2.400 -9.634 1.00 98.62 239 VAL A N 1
ATOM 1796 C CA . VAL A 1 239 ? -11.849 0.954 -9.743 1.00 98.62 239 VAL A CA 1
ATOM 1797 C C . VAL A 1 239 ? -11.861 0.549 -11.213 1.00 98.62 239 VAL A C 1
ATOM 1799 O O . VAL A 1 239 ? -12.589 1.149 -11.997 1.00 98.62 239 VAL A O 1
ATOM 1802 N N . TYR A 1 240 ? -11.090 -0.463 -11.596 1.00 98.56 240 TYR A N 1
ATOM 1803 C CA . TYR A 1 240 ? -11.065 -1.007 -12.955 1.00 98.56 240 TYR A CA 1
ATOM 1804 C C . TYR A 1 240 ? -11.613 -2.433 -12.970 1.00 98.56 240 TYR A C 1
ATOM 1806 O O . TYR A 1 240 ? -11.095 -3.305 -12.278 1.00 98.56 240 TYR A O 1
ATOM 1814 N N . ASP A 1 241 ? -12.652 -2.660 -13.766 1.00 97.94 241 ASP A N 1
ATOM 1815 C CA . ASP A 1 241 ? -13.176 -3.989 -14.082 1.00 97.94 241 ASP A CA 1
ATOM 1816 C C . ASP A 1 241 ? -12.275 -4.645 -15.137 1.00 97.94 241 ASP A C 1
ATOM 1818 O O . ASP A 1 241 ? -12.189 -4.165 -16.270 1.00 97.94 241 ASP A O 1
ATOM 1822 N N . VAL A 1 242 ? -11.588 -5.729 -14.752 1.00 97.25 242 VAL A N 1
ATOM 1823 C CA . VAL A 1 242 ? -10.613 -6.424 -15.608 1.00 97.25 242 VAL A CA 1
ATOM 1824 C C . VAL A 1 242 ? -11.287 -7.131 -16.784 1.00 97.25 242 VAL A C 1
ATOM 1826 O O . VAL A 1 242 ? -10.703 -7.204 -17.865 1.00 97.25 242 VAL A O 1
ATOM 1829 N N . SER A 1 243 ? -12.505 -7.638 -16.579 1.00 95.75 243 SER A N 1
ATOM 1830 C CA . SER A 1 243 ? -13.316 -8.308 -17.602 1.00 95.75 243 SER A CA 1
ATOM 1831 C C . SER A 1 243 ? -13.994 -7.320 -18.551 1.00 95.75 243 SER A C 1
ATOM 1833 O O . SER A 1 243 ? -14.002 -7.531 -19.761 1.00 95.75 243 SER A O 1
ATOM 1835 N N . GLY A 1 244 ? -14.542 -6.231 -18.009 1.00 95.50 244 GLY A N 1
ATOM 1836 C CA . GLY A 1 244 ? -15.267 -5.207 -18.761 1.00 95.50 244 GLY A CA 1
ATOM 1837 C C . GLY A 1 244 ? -14.398 -4.124 -19.409 1.00 95.50 244 GLY A C 1
ATOM 1838 O O . GLY A 1 244 ? -14.966 -3.243 -20.051 1.00 95.50 244 GLY A O 1
ATOM 1839 N N . ASP A 1 245 ? -13.071 -4.155 -19.212 1.00 96.12 245 ASP A N 1
ATOM 1840 C CA . ASP A 1 245 ? -12.090 -3.144 -19.663 1.00 96.12 245 ASP A CA 1
ATOM 1841 C C . ASP A 1 245 ? -12.557 -1.703 -19.382 1.00 96.12 245 ASP A C 1
ATOM 1843 O O . ASP A 1 245 ? -12.659 -0.844 -20.262 1.00 96.12 245 ASP A O 1
ATOM 1847 N N . LYS A 1 246 ? -12.963 -1.452 -18.129 1.00 96.75 246 LYS A N 1
ATOM 1848 C CA . LYS A 1 246 ? -13.677 -0.219 -17.781 1.00 96.75 246 LYS A CA 1
ATOM 1849 C C . LYS A 1 246 ? -13.315 0.327 -16.412 1.00 96.75 246 LYS A C 1
ATOM 1851 O O . LYS A 1 246 ? -13.435 -0.344 -15.389 1.00 96.75 246 LYS A O 1
ATOM 1856 N N . TRP A 1 247 ? -12.958 1.609 -16.408 1.00 98.25 247 TRP A N 1
ATOM 1857 C CA . TRP A 1 247 ? -12.710 2.388 -15.203 1.00 98.25 247 TRP A CA 1
ATOM 1858 C C . TRP A 1 247 ? -13.971 3.037 -14.641 1.00 98.25 247 TRP A C 1
ATOM 1860 O O . TRP A 1 247 ? -14.797 3.600 -15.362 1.00 98.25 247 TRP A O 1
ATOM 1870 N N . TYR A 1 248 ? -14.023 3.074 -13.322 1.00 98.38 248 TYR A N 1
ATOM 1871 C CA . TYR A 1 248 ? -15.014 3.733 -12.499 1.00 98.38 248 TYR A CA 1
ATOM 1872 C C . TYR A 1 248 ? -14.307 4.589 -11.445 1.00 98.38 248 TYR A C 1
ATOM 1874 O O . TYR A 1 248 ? -13.177 4.306 -11.044 1.00 98.38 248 TYR A O 1
ATOM 1882 N N . LEU A 1 249 ? -14.995 5.619 -10.969 1.00 98.12 249 LEU A N 1
ATOM 1883 C CA . LEU A 1 249 ? -14.685 6.262 -9.696 1.00 98.12 249 LEU A CA 1
ATOM 1884 C C . LEU A 1 249 ? -15.738 5.819 -8.687 1.00 98.12 249 LEU A C 1
ATOM 1886 O O . LEU A 1 249 ? -16.899 5.660 -9.067 1.00 98.12 249 LEU A O 1
ATOM 1890 N N . GLN A 1 250 ? -15.350 5.641 -7.429 1.00 98.25 250 GLN A N 1
ATOM 1891 C CA . GLN A 1 250 ? -16.289 5.393 -6.342 1.00 98.25 250 GLN A CA 1
ATOM 1892 C C . GLN A 1 250 ? -15.869 6.170 -5.098 1.00 98.25 250 GLN A C 1
ATOM 1894 O O . GLN A 1 250 ? -14.750 6.030 -4.604 1.00 98.25 250 GLN A O 1
ATOM 1899 N N . ASN A 1 251 ? -16.793 6.985 -4.594 1.00 98.19 251 ASN A N 1
ATOM 1900 C CA . ASN A 1 251 ? -16.603 7.740 -3.364 1.00 98.19 251 ASN A CA 1
ATOM 1901 C C . ASN A 1 251 ? -16.596 6.777 -2.169 1.00 98.19 251 ASN A C 1
ATOM 1903 O O . ASN A 1 251 ? -17.373 5.815 -2.126 1.00 98.19 251 ASN A O 1
ATOM 1907 N N . THR A 1 252 ? -15.736 7.057 -1.199 1.00 97.88 252 THR A N 1
ATOM 1908 C CA . THR A 1 252 ? -15.589 6.303 0.046 1.00 97.88 252 THR A CA 1
ATOM 1909 C C . THR A 1 252 ? -16.270 7.026 1.214 1.00 97.88 252 THR A C 1
ATOM 1911 O O . THR A 1 252 ? -16.721 8.165 1.089 1.00 97.88 252 THR A O 1
ATOM 1914 N N . THR A 1 253 ? -16.409 6.343 2.350 1.00 97.62 253 THR A N 1
ATOM 1915 C CA . THR A 1 253 ? -17.010 6.875 3.589 1.00 97.62 253 THR A CA 1
ATOM 1916 C C . THR A 1 253 ? -16.264 6.343 4.815 1.00 97.62 253 THR A C 1
ATOM 1918 O O . THR A 1 253 ? -15.510 5.388 4.678 1.00 97.62 253 THR A O 1
ATOM 1921 N N . GLY A 1 254 ? -16.498 6.889 6.011 1.00 96.50 254 GLY A N 1
ATOM 1922 C CA . GLY A 1 254 ? -15.878 6.404 7.256 1.00 96.50 254 GLY A CA 1
ATOM 1923 C C . GLY A 1 254 ? -14.590 7.150 7.607 1.00 96.50 254 GLY A C 1
ATOM 1924 O O . GLY A 1 254 ? -14.493 8.347 7.344 1.00 96.50 254 GLY A O 1
ATOM 1925 N N . ASP A 1 255 ? -13.619 6.448 8.192 1.00 96.88 255 ASP A N 1
ATOM 1926 C CA . ASP A 1 255 ? -12.348 7.014 8.670 1.00 96.88 255 ASP A CA 1
ATOM 1927 C C . ASP A 1 255 ? -11.367 7.247 7.508 1.00 96.88 255 ASP A C 1
ATOM 1929 O O . ASP A 1 255 ? -10.330 6.586 7.417 1.00 96.88 255 ASP A O 1
ATOM 1933 N N . ILE A 1 256 ? -11.722 8.132 6.570 1.00 97.75 256 ILE A N 1
ATOM 1934 C CA . ILE A 1 256 ? -10.921 8.391 5.364 1.00 97.75 256 ILE A CA 1
ATOM 1935 C C . ILE A 1 256 ? -9.494 8.806 5.784 1.00 97.75 256 ILE A C 1
ATOM 1937 O O . ILE A 1 256 ? -9.351 9.764 6.551 1.00 97.75 256 ILE A O 1
ATOM 1941 N N . PRO A 1 257 ? -8.437 8.111 5.315 1.00 97.19 257 PRO A N 1
ATOM 1942 C CA . PRO A 1 257 ? -7.062 8.501 5.602 1.00 97.19 257 PRO A CA 1
ATOM 1943 C C . PRO A 1 257 ? -6.764 9.924 5.099 1.00 97.19 257 PRO A C 1
ATOM 1945 O O . PRO A 1 257 ? -7.359 10.353 4.105 1.00 97.19 257 PRO A O 1
ATOM 1948 N N . PRO A 1 258 ? -5.802 10.645 5.707 1.00 95.25 258 PRO A N 1
ATOM 1949 C CA . PRO A 1 258 ? -5.247 11.851 5.092 1.00 95.25 258 PRO A CA 1
ATOM 1950 C C . PRO A 1 258 ? -4.606 11.513 3.734 1.00 95.25 258 PRO A C 1
ATOM 1952 O O . PRO A 1 258 ? -4.467 10.340 3.375 1.00 95.25 258 PRO A O 1
ATOM 1955 N N . GLN A 1 259 ? -4.163 12.520 2.971 1.00 95.62 259 GLN A N 1
ATOM 1956 C CA . GLN A 1 259 ? -3.377 12.230 1.767 1.00 95.62 259 GLN A CA 1
ATOM 1957 C C . GLN A 1 259 ? -2.139 11.407 2.163 1.00 95.62 259 GLN A C 1
ATOM 1959 O O . GLN A 1 259 ? -1.361 11.818 3.024 1.00 95.62 259 GLN A O 1
ATOM 1964 N N . LEU A 1 260 ? -1.980 10.227 1.562 1.00 97.12 260 LEU A N 1
ATOM 1965 C CA . LEU A 1 260 ? -0.831 9.356 1.786 1.00 97.12 260 LEU A CA 1
ATOM 1966 C C . LEU A 1 260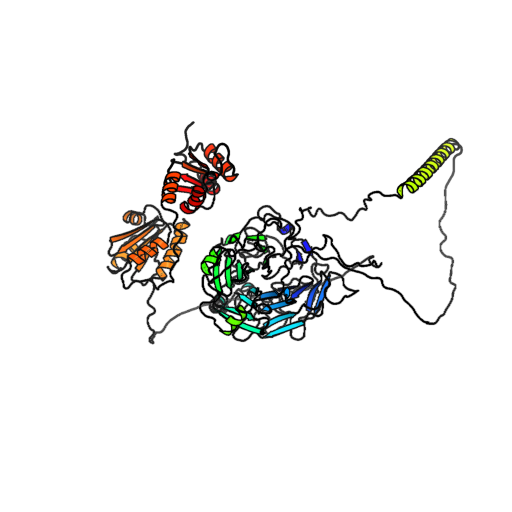 ? -0.303 8.839 0.452 1.00 97.12 260 LEU A C 1
ATOM 1968 O O . LEU A 1 260 ? -1.051 8.537 -0.480 1.00 97.12 260 LEU A O 1
ATOM 1972 N N . THR A 1 261 ? 1.011 8.693 0.401 1.00 97.62 261 THR A N 1
ATOM 1973 C CA . THR A 1 261 ? 1.797 8.161 -0.709 1.00 97.62 261 THR A CA 1
ATOM 1974 C C . THR A 1 261 ? 2.893 7.252 -0.157 1.00 97.62 261 THR A C 1
ATOM 1976 O O . THR A 1 261 ? 3.349 7.431 0.975 1.00 97.62 261 THR A O 1
ATOM 1979 N N . GLN A 1 262 ? 3.322 6.269 -0.956 1.00 95.81 262 GLN A N 1
ATOM 1980 C CA . GLN A 1 262 ? 4.351 5.287 -0.582 1.00 95.81 262 GLN A CA 1
ATOM 1981 C C . GLN A 1 262 ? 4.037 4.498 0.711 1.00 95.81 262 GLN A C 1
ATOM 1983 O O . GLN A 1 262 ? 4.949 4.078 1.430 1.00 95.81 262 GLN A O 1
ATOM 1988 N N . PHE A 1 263 ? 2.750 4.300 0.998 1.00 97.50 263 PHE A N 1
ATOM 1989 C CA . PHE A 1 263 ? 2.262 3.269 1.914 1.00 97.50 263 PHE A CA 1
ATOM 1990 C C . PHE A 1 263 ? 2.265 1.903 1.211 1.00 97.50 263 PHE A C 1
ATOM 1992 O O . PHE A 1 263 ? 2.393 1.830 -0.012 1.00 97.50 263 PHE A O 1
ATOM 1999 N N . CYS A 1 264 ? 2.109 0.821 1.970 1.00 96.81 264 CYS A N 1
ATOM 2000 C CA . CYS A 1 264 ? 1.900 -0.516 1.413 1.00 96.81 264 CYS A CA 1
ATOM 2001 C C . CYS A 1 264 ? 0.443 -0.970 1.560 1.00 96.81 264 CYS A C 1
ATOM 2003 O O . CYS A 1 264 ? -0.284 -0.453 2.411 1.00 96.81 264 CYS A O 1
ATOM 2005 N N . SER A 1 265 ? 0.047 -2.009 0.822 1.00 96.94 265 SER A N 1
ATOM 2006 C CA . SER A 1 265 ? -1.218 -2.713 1.040 1.00 96.94 265 SER A CA 1
ATOM 2007 C C . SER A 1 265 ? -1.116 -4.236 1.027 1.00 96.94 265 SER A C 1
ATOM 2009 O O . SER A 1 265 ? -0.215 -4.820 0.424 1.00 96.94 265 SER A O 1
ATOM 2011 N N . VAL A 1 266 ? -2.118 -4.868 1.640 1.00 96.06 266 VAL A N 1
ATOM 2012 C CA . VAL A 1 266 ? -2.579 -6.235 1.347 1.00 96.06 266 VAL A CA 1
ATOM 2013 C C . VAL A 1 266 ? -4.107 -6.275 1.423 1.00 96.06 266 VAL A C 1
ATOM 2015 O O . VAL A 1 266 ? -4.708 -5.369 1.991 1.00 96.06 266 VAL A O 1
ATOM 2018 N N . TYR A 1 267 ? -4.768 -7.322 0.928 1.00 94.44 267 TYR A N 1
ATOM 2019 C CA . TYR A 1 267 ? -6.195 -7.536 1.208 1.00 94.44 267 TYR A CA 1
ATOM 2020 C C . TYR A 1 267 ? -6.486 -8.910 1.809 1.00 94.44 267 TYR A C 1
ATOM 2022 O O . TYR A 1 267 ? -5.704 -9.855 1.681 1.00 94.44 267 TYR A O 1
ATOM 2030 N N . ALA A 1 268 ? -7.650 -9.040 2.443 1.00 94.69 268 ALA A N 1
ATOM 2031 C CA . ALA A 1 268 ? -8.218 -10.319 2.846 1.00 94.69 268 ALA A CA 1
ATOM 2032 C C . ALA A 1 268 ? -9.746 -10.329 2.678 1.00 94.69 268 ALA A C 1
ATOM 2034 O O . ALA A 1 268 ? -10.436 -9.383 3.058 1.00 94.69 268 ALA A O 1
ATOM 2035 N N . SER A 1 269 ? -10.268 -11.407 2.094 1.00 94.06 269 SER A N 1
ATOM 2036 C CA . SER A 1 269 ? -11.706 -11.645 1.927 1.00 94.06 269 SER A CA 1
ATOM 2037 C C . SER A 1 269 ? -12.274 -12.313 3.178 1.00 94.06 269 SER A C 1
ATOM 2039 O O . SER A 1 269 ? -11.660 -13.242 3.703 1.00 94.06 269 SER A O 1
ATOM 2041 N N . ALA A 1 270 ? -13.453 -11.890 3.638 1.00 94.94 270 ALA A N 1
ATOM 2042 C CA . ALA A 1 270 ? -14.199 -12.600 4.673 1.00 94.94 270 ALA A CA 1
ATOM 2043 C C . ALA A 1 270 ? -14.420 -14.074 4.267 1.00 94.94 270 ALA A C 1
ATOM 2045 O O . ALA A 1 270 ? -14.599 -14.342 3.075 1.00 94.94 270 ALA A O 1
ATOM 2046 N N . PRO A 1 271 ? -14.452 -15.034 5.213 1.00 90.50 271 PRO A N 1
ATOM 2047 C CA . PRO A 1 271 ? -14.597 -16.456 4.887 1.00 90.50 271 PRO A CA 1
ATOM 2048 C C . PRO A 1 271 ? -15.793 -16.812 3.987 1.00 90.50 271 PRO A C 1
ATOM 2050 O O . PRO A 1 271 ? -15.687 -17.749 3.199 1.00 90.50 271 PRO A O 1
ATOM 2053 N N . ASP A 1 272 ? -16.898 -16.064 4.054 1.00 91.81 272 ASP A N 1
ATOM 2054 C CA . ASP A 1 272 ? -18.094 -16.237 3.214 1.00 91.81 272 ASP A CA 1
ATOM 2055 C C . ASP A 1 272 ? -18.127 -15.376 1.927 1.00 91.81 272 ASP A C 1
ATOM 2057 O O . ASP A 1 272 ? -19.070 -15.479 1.137 1.00 91.81 272 ASP A O 1
ATOM 2061 N N . GLY A 1 273 ? -17.124 -14.516 1.716 1.00 91.38 273 GLY A N 1
ATOM 2062 C CA . GLY A 1 273 ? -17.066 -13.554 0.611 1.00 91.38 273 GLY A CA 1
ATOM 2063 C C . GLY A 1 273 ? -18.042 -12.374 0.730 1.00 91.38 273 GLY A C 1
ATOM 2064 O O . GLY A 1 273 ? -18.328 -11.730 -0.273 1.00 91.38 273 GLY A O 1
ATOM 2065 N N . SER A 1 274 ? -18.590 -12.087 1.918 1.00 94.44 274 SER A N 1
ATOM 2066 C CA . SER A 1 274 ? -19.488 -10.933 2.139 1.00 94.44 274 SER A CA 1
ATOM 2067 C C . SER A 1 274 ? -18.769 -9.579 2.171 1.00 94.44 274 SER A C 1
ATOM 2069 O O . SER A 1 274 ? -19.392 -8.547 1.916 1.00 94.44 274 SER A O 1
ATOM 2071 N N . SER A 1 275 ? -17.466 -9.569 2.466 1.00 96.44 275 SER A N 1
ATOM 2072 C CA . SER A 1 275 ? -16.614 -8.382 2.389 1.00 96.44 275 SER A CA 1
ATOM 2073 C C . SER A 1 275 ? -15.185 -8.712 1.958 1.00 96.44 275 SER A C 1
ATOM 2075 O O . SER A 1 275 ? -14.683 -9.813 2.189 1.00 96.44 275 SER A O 1
ATOM 2077 N N . HIS A 1 276 ? -14.520 -7.735 1.345 1.00 97.06 276 HIS A N 1
ATOM 2078 C CA . HIS A 1 276 ? -13.116 -7.786 0.943 1.00 97.06 276 HIS A CA 1
ATOM 2079 C C . HIS A 1 276 ? -12.409 -6.568 1.529 1.00 97.06 276 HIS A C 1
ATOM 2081 O O . HIS A 1 276 ? -12.753 -5.432 1.213 1.00 97.06 276 HIS A O 1
ATOM 2087 N N . ASN A 1 277 ? -11.456 -6.801 2.423 1.00 98.00 277 ASN A N 1
ATOM 2088 C CA . ASN A 1 277 ? -10.890 -5.777 3.291 1.00 98.00 277 ASN A CA 1
ATOM 2089 C C . ASN A 1 277 ? -9.452 -5.491 2.857 1.00 98.00 277 ASN A C 1
ATOM 2091 O O . ASN A 1 277 ? -8.588 -6.356 2.999 1.00 98.00 277 ASN A O 1
ATOM 2095 N N . ILE A 1 278 ? -9.208 -4.303 2.303 1.00 98.56 278 ILE A N 1
ATOM 2096 C CA . ILE A 1 278 ? -7.885 -3.832 1.879 1.00 98.56 278 ILE A CA 1
ATOM 2097 C C . ILE A 1 278 ? -7.241 -3.108 3.055 1.00 98.56 278 ILE A C 1
ATOM 2099 O O . ILE A 1 278 ? -7.712 -2.052 3.459 1.00 98.56 278 ILE A O 1
ATOM 2103 N N . TYR A 1 279 ? -6.166 -3.661 3.592 1.00 98.56 279 TYR A N 1
ATOM 2104 C CA . TYR A 1 279 ? -5.373 -3.081 4.665 1.00 98.56 279 TYR A CA 1
ATOM 2105 C C . TYR A 1 279 ? -4.273 -2.227 4.043 1.00 98.56 279 TYR A C 1
ATOM 2107 O O . TYR A 1 279 ? -3.536 -2.728 3.195 1.00 98.56 279 TYR A O 1
ATOM 2115 N N . ILE A 1 280 ? -4.138 -0.977 4.481 1.00 98.44 280 ILE A N 1
ATOM 2116 C CA . ILE A 1 280 ? -3.004 -0.111 4.147 1.00 98.44 280 ILE A CA 1
ATOM 2117 C C . ILE A 1 280 ? -2.228 0.253 5.412 1.00 98.44 280 ILE A C 1
ATOM 2119 O O . ILE A 1 280 ? -2.832 0.419 6.474 1.00 98.44 280 ILE A O 1
ATOM 2123 N N . TYR A 1 281 ? -0.906 0.377 5.303 1.00 97.81 281 TYR A N 1
ATOM 2124 C CA . TYR A 1 281 ? -0.031 0.748 6.419 1.00 97.81 281 TYR A CA 1
ATOM 2125 C C . TYR A 1 281 ? 1.025 1.774 5.998 1.00 97.81 281 TYR A C 1
ATOM 2127 O O . TYR A 1 281 ? 1.638 1.664 4.933 1.00 97.81 281 TYR A O 1
ATOM 2135 N N . GLY A 1 282 ? 1.242 2.754 6.874 1.00 96.31 282 GLY A N 1
ATOM 2136 C CA . GLY A 1 282 ? 2.291 3.759 6.764 1.00 96.31 282 GLY A CA 1
ATOM 2137 C C . GLY A 1 282 ? 2.103 4.756 5.620 1.00 96.31 282 GLY A C 1
ATOM 2138 O O . GLY A 1 282 ? 0.996 5.222 5.357 1.00 96.31 282 GLY A O 1
ATOM 2139 N N . GLY A 1 283 ? 3.205 5.107 4.955 1.00 96.00 283 GLY A N 1
ATOM 2140 C CA . GLY A 1 283 ? 3.264 6.192 3.974 1.00 96.00 283 GLY A CA 1
ATOM 2141 C C . GLY A 1 283 ? 3.368 7.574 4.620 1.00 96.00 283 GLY A C 1
ATOM 2142 O O . GLY A 1 283 ? 3.384 7.711 5.839 1.00 96.00 283 GLY A O 1
ATOM 2143 N N . TYR A 1 284 ? 3.472 8.609 3.793 1.00 95.88 284 TYR A N 1
ATOM 2144 C CA . TYR A 1 284 ? 3.597 10.010 4.217 1.00 95.88 284 TYR A CA 1
ATOM 2145 C C . TYR A 1 284 ? 2.820 10.926 3.261 1.00 95.88 284 TYR A C 1
ATOM 2147 O O . TYR A 1 284 ? 2.281 10.448 2.263 1.00 95.88 284 TYR A O 1
ATOM 2155 N N . ASP A 1 285 ? 2.754 12.228 3.538 1.00 95.69 285 ASP A N 1
ATOM 2156 C CA . ASP A 1 285 ? 1.906 13.169 2.790 1.00 95.69 285 ASP A CA 1
ATOM 2157 C C . ASP A 1 285 ? 2.381 13.515 1.366 1.00 95.69 285 ASP A C 1
ATOM 2159 O O . ASP A 1 285 ? 1.623 14.105 0.600 1.00 95.69 285 ASP A O 1
ATOM 2163 N N . GLY A 1 286 ? 3.614 13.175 0.984 1.00 94.81 286 GLY A N 1
ATOM 2164 C CA . GLY A 1 286 ? 4.159 13.478 -0.341 1.00 94.81 286 GLY A CA 1
ATOM 2165 C C . GLY A 1 286 ? 4.692 14.892 -0.552 1.00 94.81 286 GLY A C 1
ATOM 2166 O O . GLY A 1 286 ? 5.250 15.139 -1.621 1.00 94.81 286 GLY A O 1
ATOM 2167 N N . LEU A 1 287 ? 4.556 15.796 0.423 1.00 94.81 287 LEU A N 1
ATOM 2168 C CA . LEU A 1 287 ? 4.881 17.223 0.284 1.00 94.81 287 LEU A CA 1
ATOM 2169 C C . LEU A 1 287 ? 6.347 17.534 0.599 1.00 94.81 287 LEU A C 1
ATOM 2171 O O . LEU A 1 287 ? 6.949 18.403 -0.030 1.00 94.81 287 LEU A O 1
ATOM 2175 N N . SER A 1 288 ? 6.928 16.807 1.552 1.00 92.00 288 SER A N 1
ATOM 2176 C CA . SER A 1 288 ? 8.338 16.900 1.928 1.00 92.00 288 SER A CA 1
ATOM 2177 C C . SER A 1 288 ? 8.832 15.539 2.397 1.00 92.00 288 SER A C 1
ATOM 2179 O O . SER A 1 288 ? 8.142 14.846 3.139 1.00 92.00 288 SER A O 1
ATOM 2181 N N . THR A 1 289 ? 10.048 15.153 2.006 1.00 86.56 289 THR A N 1
ATOM 2182 C CA . THR A 1 289 ? 10.680 13.918 2.502 1.00 86.56 289 THR A CA 1
ATOM 2183 C C . THR A 1 289 ? 11.067 14.003 3.981 1.00 86.56 289 THR A C 1
ATOM 2185 O O . THR A 1 289 ? 11.463 13.003 4.555 1.00 86.56 289 THR A O 1
ATOM 2188 N N . GLN A 1 290 ? 10.970 15.185 4.598 1.00 87.38 290 GLN A N 1
ATOM 2189 C CA . GLN A 1 290 ? 11.216 15.409 6.027 1.00 87.38 290 GLN A CA 1
ATOM 2190 C C . GLN A 1 290 ? 9.932 15.344 6.873 1.00 87.38 290 GLN A C 1
ATOM 2192 O O . GLN A 1 290 ? 9.981 15.585 8.077 1.00 87.38 290 GLN A O 1
ATOM 2197 N N . ASN A 1 291 ? 8.779 15.054 6.262 1.00 90.69 291 ASN A N 1
ATOM 2198 C CA . ASN A 1 291 ? 7.518 14.925 6.987 1.00 90.69 291 ASN A CA 1
ATOM 2199 C C . ASN A 1 291 ? 7.386 13.512 7.557 1.00 90.69 291 ASN A C 1
ATOM 2201 O O . ASN A 1 291 ? 7.572 12.524 6.846 1.00 90.69 291 ASN A O 1
ATOM 2205 N N . THR A 1 292 ? 7.045 13.423 8.843 1.00 91.56 292 THR A N 1
ATOM 2206 C CA . THR A 1 292 ? 6.970 12.150 9.558 1.00 91.56 292 THR A CA 1
ATOM 2207 C C . THR A 1 292 ? 5.927 11.222 8.928 1.00 91.56 292 THR A C 1
ATOM 2209 O O . THR A 1 292 ? 4.760 11.607 8.825 1.00 91.56 292 THR A O 1
ATOM 2212 N N . PRO A 1 293 ? 6.307 10.002 8.512 1.00 94.12 293 PRO A N 1
ATOM 2213 C CA . PRO A 1 293 ? 5.363 9.032 7.978 1.00 94.12 293 PRO A CA 1
ATOM 2214 C C . PRO A 1 293 ? 4.392 8.542 9.057 1.00 94.12 293 PRO A C 1
ATOM 2216 O O . PRO A 1 293 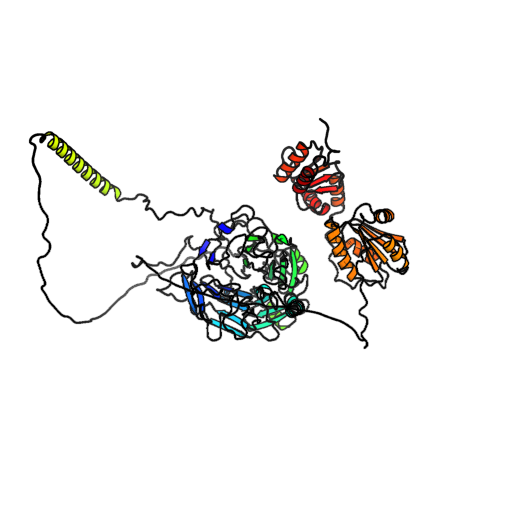? 4.698 8.524 10.251 1.00 94.12 293 PRO A O 1
ATOM 2219 N N . SER A 1 294 ? 3.222 8.093 8.615 1.00 95.38 294 SER A N 1
ATOM 2220 C CA . SER A 1 294 ? 2.231 7.452 9.473 1.00 95.38 294 SER A CA 1
ATOM 2221 C C . SER A 1 294 ? 2.726 6.089 9.981 1.00 95.38 294 SER A C 1
ATOM 2223 O O . SER A 1 294 ? 3.512 5.408 9.317 1.00 95.38 294 SER A O 1
ATOM 2225 N N . ASP A 1 295 ? 2.227 5.683 11.149 1.00 95.12 295 ASP A N 1
ATOM 2226 C CA . ASP A 1 295 ? 2.302 4.315 11.695 1.00 95.12 295 ASP A CA 1
ATOM 2227 C C . ASP A 1 295 ? 0.896 3.689 11.835 1.00 95.12 295 ASP A C 1
ATOM 2229 O O . ASP A 1 295 ? 0.697 2.657 12.476 1.00 95.12 295 ASP A O 1
ATOM 2233 N N . ASP A 1 296 ? -0.118 4.328 11.251 1.00 96.69 296 ASP A N 1
ATOM 2234 C CA . ASP A 1 296 ? -1.498 3.866 11.314 1.00 96.69 296 ASP A CA 1
ATOM 2235 C C . ASP A 1 296 ? -1.762 2.711 10.339 1.00 96.69 296 ASP A C 1
ATOM 2237 O O . ASP A 1 296 ? -1.163 2.626 9.262 1.00 96.69 296 ASP A O 1
ATOM 2241 N N . VAL A 1 297 ? -2.731 1.858 10.687 1.00 98.31 297 VAL A N 1
ATOM 2242 C CA . VAL A 1 297 ? -3.312 0.875 9.759 1.00 98.31 297 VAL A CA 1
ATOM 2243 C C . VAL A 1 297 ? -4.767 1.232 9.505 1.00 98.31 297 VAL A C 1
ATOM 2245 O O . VAL A 1 297 ? -5.579 1.254 10.434 1.00 98.31 297 VAL A O 1
ATOM 2248 N N . TYR A 1 298 ? -5.104 1.449 8.238 1.00 98.69 298 TYR A N 1
ATOM 2249 C CA . TYR A 1 298 ? -6.473 1.678 7.776 1.00 98.69 298 TYR A CA 1
ATOM 2250 C C . TYR A 1 298 ? -6.965 0.486 6.956 1.00 98.69 298 TYR A C 1
ATOM 2252 O O . TYR A 1 298 ? -6.176 -0.220 6.328 1.00 98.69 298 TYR A O 1
ATOM 2260 N N . VAL A 1 299 ? -8.278 0.268 6.947 1.00 98.75 299 VAL A N 1
ATOM 2261 C CA . VAL A 1 299 ? -8.938 -0.776 6.160 1.00 98.75 299 VAL A CA 1
ATOM 2262 C C . VAL A 1 299 ? -9.993 -0.150 5.258 1.00 98.75 299 VAL A C 1
ATOM 2264 O O . VAL A 1 299 ? -10.935 0.443 5.772 1.00 98.75 299 VAL A O 1
ATOM 2267 N N . LEU A 1 300 ? -9.882 -0.320 3.939 1.00 98.75 300 LEU A N 1
ATOM 2268 C CA . LEU A 1 300 ? -10.966 -0.058 2.989 1.00 98.75 300 LEU A CA 1
ATOM 2269 C C . LEU A 1 300 ? -11.734 -1.358 2.743 1.00 98.75 300 LEU A C 1
ATOM 2271 O O . LEU A 1 300 ? -11.224 -2.287 2.118 1.00 98.75 300 LEU A O 1
ATOM 2275 N N . SER A 1 301 ? -12.968 -1.427 3.232 1.00 98.50 301 SER A N 1
ATOM 2276 C CA . SER A 1 301 ? -13.839 -2.585 3.047 1.00 98.50 301 SER A CA 1
ATOM 2277 C C . SER A 1 301 ? -14.716 -2.439 1.803 1.00 98.50 301 SER A C 1
ATOM 2279 O O . SER A 1 301 ? -15.423 -1.444 1.636 1.00 98.50 301 SER A O 1
ATOM 2281 N N . LEU A 1 302 ? -14.723 -3.455 0.943 1.00 98.00 302 LEU A N 1
ATOM 2282 C CA . LEU A 1 302 ? -15.566 -3.580 -0.248 1.00 98.00 302 LEU A CA 1
ATOM 2283 C C . LEU A 1 302 ? -16.605 -4.695 -0.056 1.00 98.00 302 LEU A C 1
ATOM 2285 O O . LEU A 1 302 ? -16.321 -5.652 0.661 1.00 98.00 302 LEU A O 1
ATOM 2289 N N . PRO A 1 303 ? -17.786 -4.627 -0.695 1.00 96.81 303 PRO A N 1
ATOM 2290 C CA . PRO A 1 303 ? -18.274 -3.568 -1.587 1.00 96.81 303 PRO A CA 1
ATOM 2291 C C . PRO A 1 303 ? -18.836 -2.335 -0.853 1.00 96.81 303 PRO A C 1
ATOM 2293 O O . PRO A 1 303 ? -19.517 -1.522 -1.466 1.00 96.81 303 PRO A O 1
ATOM 2296 N N . SER A 1 304 ? -18.583 -2.168 0.451 1.00 97.75 304 SER A N 1
ATOM 2297 C CA . SER A 1 304 ? -19.111 -1.034 1.228 1.00 97.75 304 SER A CA 1
ATOM 2298 C C . SER A 1 304 ? -18.434 0.320 0.952 1.00 97.75 304 SER A C 1
ATOM 2300 O O . SER A 1 304 ? -18.971 1.353 1.353 1.00 97.75 304 SER A O 1
ATOM 2302 N N . PHE A 1 305 ? -17.242 0.311 0.337 1.00 98.25 305 PHE A N 1
ATOM 2303 C CA . PHE A 1 305 ? -16.324 1.453 0.187 1.00 98.25 305 PHE A CA 1
ATOM 2304 C C . PHE A 1 305 ? -16.194 2.278 1.478 1.00 98.25 305 PHE A C 1
ATOM 2306 O O . PHE A 1 305 ? -16.267 3.507 1.482 1.00 98.25 305 PHE A O 1
ATOM 2313 N N . SER A 1 306 ? -16.057 1.572 2.602 1.00 98.19 306 SER A N 1
ATOM 2314 C CA . SER A 1 306 ? -15.941 2.174 3.930 1.00 98.19 306 SER A CA 1
ATOM 2315 C C . SER A 1 306 ? -14.522 2.025 4.455 1.00 98.19 306 SER A C 1
ATOM 2317 O O . SER A 1 306 ? -14.002 0.911 4.494 1.00 98.19 306 SER A O 1
ATOM 2319 N N . TRP A 1 307 ? -13.925 3.139 4.856 1.00 98.56 307 TRP A N 1
ATOM 2320 C CA . TRP A 1 307 ? -12.671 3.219 5.584 1.00 98.56 307 TRP A CA 1
ATOM 2321 C C . TRP A 1 307 ? -12.899 3.015 7.086 1.00 98.56 307 TRP A C 1
ATOM 2323 O O . TRP A 1 307 ? -13.853 3.549 7.654 1.00 98.56 307 TRP A O 1
ATOM 2333 N N . ILE A 1 308 ? -12.008 2.252 7.717 1.00 98.50 308 ILE A N 1
ATOM 2334 C CA . ILE A 1 308 ? -11.954 2.004 9.161 1.00 98.50 308 ILE A CA 1
ATOM 2335 C C . ILE A 1 308 ? -10.508 2.197 9.622 1.00 98.50 308 ILE A C 1
ATOM 2337 O O . ILE A 1 308 ? -9.611 1.542 9.082 1.00 98.50 308 ILE A O 1
ATOM 2341 N N . LYS A 1 309 ? -10.257 3.027 10.640 1.00 97.56 309 LYS A N 1
ATOM 2342 C CA . LYS A 1 309 ? -8.933 3.112 11.272 1.00 97.56 309 LYS A CA 1
ATOM 2343 C C . LYS A 1 309 ? -8.765 1.958 12.266 1.00 97.56 309 LYS A C 1
ATOM 2345 O O . LYS A 1 309 ? -9.332 1.971 13.353 1.00 97.56 309 LYS A O 1
ATOM 2350 N N . LEU A 1 310 ? -7.998 0.932 11.893 1.00 95.69 310 LEU A N 1
ATOM 2351 C CA . LEU A 1 310 ? -7.850 -0.307 12.671 1.00 95.69 310 LEU A CA 1
ATOM 2352 C C . LEU A 1 310 ? -6.792 -0.213 13.779 1.00 95.69 310 LEU A C 1
ATOM 2354 O O . LEU A 1 310 ? -6.910 -0.849 14.834 1.00 95.69 310 LEU A O 1
ATOM 2358 N N . TYR A 1 311 ? -5.742 0.562 13.528 1.00 96.19 311 TYR A N 1
ATOM 2359 C CA . TYR A 1 311 ? -4.626 0.749 14.442 1.00 96.19 311 TYR A CA 1
ATOM 2360 C C . TYR A 1 311 ? -4.171 2.206 14.400 1.00 96.19 311 TYR A C 1
ATOM 2362 O O . TYR A 1 311 ? -3.957 2.751 13.317 1.00 96.19 311 TYR A O 1
ATOM 2370 N N . SER A 1 312 ? -4.024 2.805 15.581 1.00 94.00 312 SER A N 1
ATOM 2371 C CA . SER A 1 312 ? -3.311 4.067 15.770 1.00 94.00 312 SER A CA 1
ATOM 2372 C C . SER A 1 312 ? -1.898 3.741 16.228 1.00 94.00 312 SER A C 1
ATOM 2374 O O . SER A 1 312 ? -1.731 3.091 17.263 1.00 94.00 312 SER A O 1
ATOM 2376 N N . GLY A 1 313 ? -0.910 4.146 15.439 1.00 84.88 313 GLY A N 1
ATOM 2377 C CA . GLY A 1 313 ? 0.490 3.837 15.703 1.00 84.88 313 GLY A CA 1
ATOM 2378 C C . GLY A 1 313 ? 1.231 4.891 16.521 1.00 84.88 313 GLY A C 1
ATOM 2379 O O . GLY A 1 313 ? 0.667 5.907 16.925 1.00 84.88 313 GLY A O 1
ATOM 2380 N N . ASN A 1 314 ? 2.523 4.651 16.743 1.00 79.38 314 ASN A N 1
ATOM 2381 C CA . ASN A 1 314 ? 3.457 5.680 17.195 1.00 79.38 314 ASN A CA 1
ATOM 2382 C C . ASN A 1 314 ? 4.277 6.124 15.986 1.00 79.38 314 ASN A C 1
ATOM 2384 O O . ASN A 1 314 ? 4.903 5.294 15.329 1.00 79.38 314 ASN A O 1
ATOM 2388 N N . SER A 1 315 ? 4.331 7.431 15.735 1.00 79.88 315 SER A N 1
ATOM 2389 C CA . SER A 1 315 ? 5.054 8.005 14.604 1.00 79.88 315 SER A CA 1
ATOM 2390 C C . SER A 1 315 ? 6.492 7.487 14.456 1.00 79.88 315 SER A C 1
ATOM 2392 O O . SER A 1 315 ? 6.947 7.380 13.327 1.00 79.88 315 SER A O 1
ATOM 2394 N N . THR A 1 316 ? 7.193 7.100 15.535 1.00 82.56 316 THR A N 1
ATOM 2395 C CA . THR A 1 316 ? 8.577 6.573 15.448 1.00 82.56 316 THR A CA 1
ATOM 2396 C C . THR A 1 316 ? 8.715 5.276 14.642 1.00 82.56 316 THR A C 1
ATOM 2398 O O . THR A 1 316 ? 9.719 5.103 13.956 1.00 82.56 316 THR A O 1
ATOM 2401 N N . HIS A 1 317 ? 7.721 4.381 14.667 1.00 86.12 317 HIS A N 1
ATOM 2402 C CA . HIS A 1 317 ? 7.720 3.157 13.848 1.00 86.12 317 HIS A CA 1
ATOM 2403 C C . HIS A 1 317 ? 7.261 3.401 12.403 1.00 86.12 317 HIS A C 1
ATOM 2405 O O . HIS A 1 317 ? 7.474 2.536 11.539 1.00 86.12 317 HIS A O 1
ATOM 2411 N N . GLY A 1 318 ? 6.634 4.556 12.161 1.00 91.94 318 GLY A N 1
ATOM 2412 C CA . GLY A 1 318 ? 6.044 4.934 10.889 1.00 91.94 318 GLY A CA 1
ATOM 2413 C C . GLY A 1 318 ? 7.074 4.963 9.771 1.00 91.94 318 GLY A C 1
ATOM 2414 O O . GLY A 1 318 ? 8.248 5.285 9.984 1.00 91.94 318 GLY A O 1
ATOM 2415 N N . ARG A 1 319 ? 6.645 4.601 8.560 1.00 93.25 319 ARG A N 1
ATOM 2416 C CA . ARG A 1 319 ? 7.558 4.411 7.426 1.00 93.25 319 ARG A CA 1
ATOM 2417 C C . ARG A 1 319 ? 6.900 4.573 6.063 1.00 93.25 319 ARG A C 1
ATOM 2419 O O . ARG A 1 319 ? 5.752 4.183 5.863 1.00 93.25 319 ARG A O 1
ATOM 2426 N N . SER A 1 320 ? 7.664 5.053 5.091 1.00 93.56 320 SER A N 1
ATOM 2427 C CA . SER A 1 320 ? 7.290 5.151 3.674 1.00 93.56 320 SER A CA 1
ATOM 2428 C C . SER A 1 320 ? 8.229 4.312 2.792 1.00 93.56 320 SER A C 1
ATOM 2430 O O . SER A 1 320 ? 9.243 3.794 3.259 1.00 93.56 320 SER A O 1
ATOM 2432 N N . GLY A 1 321 ? 7.865 4.081 1.528 1.00 90.56 321 GLY A N 1
ATOM 2433 C CA . GLY A 1 321 ? 8.712 3.395 0.533 1.00 90.56 321 GLY A CA 1
ATOM 2434 C C . GLY A 1 321 ? 8.943 1.898 0.795 1.00 90.56 321 GLY A C 1
ATOM 2435 O O . GLY A 1 321 ? 9.851 1.286 0.230 1.00 90.56 321 GLY A O 1
ATOM 2436 N N . HIS A 1 322 ? 8.144 1.308 1.680 1.00 92.81 322 HIS A N 1
ATOM 2437 C CA . HIS A 1 322 ? 8.212 -0.093 2.079 1.00 92.81 322 HIS A CA 1
ATOM 2438 C C . HIS A 1 322 ? 7.248 -0.957 1.251 1.00 92.81 322 HIS A C 1
ATOM 2440 O O . HIS A 1 322 ? 6.431 -0.448 0.484 1.00 92.81 322 HIS A O 1
ATOM 2446 N N . ARG A 1 323 ? 7.333 -2.285 1.388 1.00 91.38 323 ARG A N 1
ATOM 2447 C CA . ARG A 1 323 ? 6.391 -3.226 0.752 1.00 91.38 323 ARG A CA 1
ATOM 2448 C C . ARG A 1 323 ? 5.777 -4.161 1.777 1.00 91.38 323 ARG A C 1
ATOM 2450 O O . ARG A 1 323 ? 6.402 -4.438 2.794 1.00 91.38 323 ARG A O 1
ATOM 2457 N N . CYS A 1 324 ? 4.573 -4.648 1.498 1.00 94.06 324 CYS A N 1
ATOM 2458 C CA . CYS A 1 324 ? 3.865 -5.568 2.376 1.00 94.06 324 CYS A CA 1
ATOM 2459 C C . CYS A 1 324 ? 3.433 -6.813 1.618 1.00 94.06 324 CYS A C 1
ATOM 2461 O O . CYS A 1 324 ? 2.967 -6.734 0.486 1.00 94.06 324 CYS A O 1
ATOM 2463 N N . VAL A 1 325 ? 3.598 -7.963 2.261 1.00 90.81 325 VAL A N 1
ATOM 2464 C CA . VAL A 1 325 ? 3.165 -9.264 1.745 1.00 90.81 325 VAL A CA 1
ATOM 2465 C C . VAL A 1 325 ? 2.365 -10.005 2.798 1.00 90.81 325 VAL A C 1
ATOM 2467 O O . VAL A 1 325 ? 2.553 -9.787 3.994 1.00 90.81 325 VAL A O 1
ATOM 2470 N N . LYS A 1 326 ? 1.473 -10.887 2.350 1.00 90.81 326 LYS A N 1
ATOM 2471 C CA . LYS A 1 326 ? 0.572 -11.655 3.210 1.00 90.81 326 LYS A CA 1
ATOM 2472 C C . LYS A 1 326 ? 0.866 -13.163 3.093 1.00 90.81 326 LYS A C 1
ATOM 2474 O O . LYS A 1 326 ? 0.112 -13.856 2.412 1.00 90.81 326 LYS A O 1
ATOM 2479 N N . PRO A 1 327 ? 1.948 -13.673 3.719 1.00 89.31 327 PRO A N 1
ATOM 2480 C CA . PRO A 1 327 ? 2.361 -15.080 3.597 1.00 89.31 327 PRO A CA 1
ATOM 2481 C C . PRO A 1 327 ? 1.393 -16.059 4.282 1.00 89.31 327 PRO A C 1
ATOM 2483 O O . PRO A 1 327 ? 1.384 -17.249 3.985 1.00 89.31 327 PRO A O 1
ATOM 2486 N N . TYR A 1 328 ? 0.568 -15.573 5.213 1.00 90.12 328 TYR A N 1
ATOM 2487 C CA . TYR A 1 328 ? -0.479 -16.349 5.875 1.00 90.12 328 TYR A CA 1
ATOM 2488 C C . TYR A 1 328 ? -1.772 -15.536 5.952 1.00 90.12 328 TYR A C 1
ATOM 2490 O O . TYR A 1 328 ? -1.696 -14.309 6.042 1.00 90.12 328 TYR A O 1
ATOM 2498 N N . PRO A 1 329 ? -2.958 -16.176 5.980 1.00 90.75 329 PRO A N 1
ATOM 2499 C CA . PRO A 1 329 ? -4.245 -15.475 5.985 1.00 90.75 329 PRO A CA 1
ATOM 2500 C C . PRO A 1 329 ? -4.387 -14.410 7.075 1.00 90.75 329 PRO A C 1
ATOM 2502 O O . PRO A 1 329 ? -5.081 -13.420 6.860 1.00 90.75 329 PRO A O 1
ATOM 2505 N N . ASP A 1 330 ? -3.722 -14.598 8.218 1.00 93.06 330 ASP A N 1
ATOM 2506 C CA . ASP A 1 330 ? -3.771 -13.698 9.364 1.00 93.06 330 ASP A CA 1
ATOM 2507 C C . ASP A 1 330 ? -2.528 -12.817 9.566 1.00 93.06 330 ASP A C 1
ATOM 2509 O O . ASP A 1 330 ? -2.472 -12.129 10.580 1.00 93.06 330 ASP A O 1
ATOM 2513 N N . GLN A 1 331 ? -1.543 -12.797 8.659 1.00 91.25 331 GLN A N 1
ATOM 2514 C CA . GLN A 1 331 ? -0.267 -12.090 8.871 1.00 91.25 331 GLN A CA 1
ATOM 2515 C C . GLN A 1 331 ? 0.178 -11.260 7.665 1.00 91.25 331 GLN A C 1
ATOM 2517 O O . GLN A 1 331 ? 0.292 -11.774 6.556 1.00 91.25 331 GLN A O 1
ATOM 2522 N N . ILE A 1 332 ? 0.528 -9.998 7.923 1.00 93.56 332 ILE A N 1
ATOM 2523 C CA . ILE A 1 332 ? 1.311 -9.134 7.035 1.00 93.56 332 ILE A CA 1
ATOM 2524 C C . ILE A 1 332 ? 2.777 -9.172 7.480 1.00 93.56 332 ILE A C 1
ATOM 2526 O O . ILE A 1 332 ? 3.061 -8.992 8.667 1.00 93.56 332 ILE A O 1
ATOM 2530 N N . LEU A 1 333 ? 3.703 -9.315 6.532 1.00 94.25 333 LEU A N 1
ATOM 2531 C CA . LEU A 1 333 ? 5.097 -8.906 6.698 1.00 94.25 333 LEU A CA 1
ATOM 2532 C C . LEU A 1 333 ? 5.321 -7.574 5.985 1.00 94.25 333 LEU A C 1
ATOM 2534 O O . LEU A 1 333 ? 5.140 -7.475 4.772 1.00 94.25 333 LEU A O 1
ATOM 2538 N N . VAL A 1 334 ? 5.733 -6.569 6.749 1.00 94.25 334 VAL A N 1
ATOM 2539 C CA . VAL A 1 334 ? 6.158 -5.246 6.277 1.00 94.25 334 VAL A CA 1
ATOM 2540 C C . VAL A 1 334 ? 7.666 -5.295 6.050 1.00 94.25 334 VAL A C 1
ATOM 2542 O O . VAL A 1 334 ? 8.387 -5.715 6.950 1.00 94.25 334 VAL A O 1
ATOM 2545 N N . LEU A 1 335 ? 8.158 -4.877 4.884 1.00 91.69 335 LEU A N 1
ATOM 2546 C CA . LEU A 1 335 ? 9.540 -5.087 4.445 1.00 91.69 335 LEU A CA 1
ATOM 2547 C C . LEU A 1 335 ? 10.225 -3.772 4.033 1.00 91.69 335 LEU A C 1
ATOM 2549 O O . LEU A 1 335 ? 9.893 -3.165 3.009 1.00 91.69 335 LEU A O 1
ATOM 2553 N N . GLY A 1 336 ? 11.245 -3.385 4.805 1.00 89.00 336 GLY A N 1
ATOM 2554 C CA . GLY A 1 336 ? 12.053 -2.175 4.626 1.00 89.00 336 GLY A CA 1
ATOM 2555 C C . GLY A 1 336 ? 11.285 -0.873 4.873 1.00 89.00 336 GLY A C 1
ATOM 2556 O O . GLY A 1 336 ? 10.297 -0.852 5.606 1.00 89.00 336 GLY A O 1
ATOM 2557 N N . GLY A 1 337 ? 11.765 0.200 4.243 1.00 87.94 337 GLY A N 1
ATOM 2558 C CA . GLY A 1 337 ? 11.154 1.530 4.235 1.00 87.94 337 GLY A CA 1
ATOM 2559 C C . GLY A 1 337 ? 12.166 2.617 4.583 1.00 87.94 337 GLY A C 1
ATOM 2560 O O . GLY A 1 337 ? 13.344 2.340 4.773 1.00 87.94 337 GLY A O 1
ATOM 2561 N N . VAL A 1 338 ? 11.703 3.851 4.710 1.00 85.50 338 VAL A N 1
ATOM 2562 C CA . VAL A 1 338 ? 12.439 4.935 5.371 1.00 85.50 338 VAL A CA 1
ATOM 2563 C C . VAL A 1 338 ? 11.534 5.580 6.411 1.00 85.50 338 VAL A C 1
ATOM 2565 O O . VAL A 1 338 ? 10.314 5.579 6.239 1.00 85.50 338 VAL A O 1
ATOM 2568 N N . HIS A 1 339 ? 12.122 6.087 7.496 1.00 86.69 339 HIS A N 1
ATOM 2569 C CA . HIS A 1 339 ? 11.390 6.892 8.469 1.00 86.69 339 HIS A CA 1
ATOM 2570 C C . HIS A 1 339 ? 11.304 8.341 7.960 1.00 86.69 339 HIS A C 1
ATOM 2572 O O . HIS A 1 339 ? 10.356 8.680 7.262 1.00 86.69 339 HIS A O 1
ATOM 2578 N N . LEU A 1 340 ? 12.328 9.161 8.210 1.00 81.81 340 LEU A N 1
ATOM 2579 C CA . LEU A 1 340 ? 12.451 10.507 7.634 1.00 81.81 340 LEU A CA 1
ATOM 2580 C C . LEU A 1 340 ? 13.456 10.497 6.482 1.00 81.81 340 LEU A C 1
ATOM 2582 O O . LEU A 1 340 ? 13.121 10.643 5.311 1.00 81.81 340 LEU A O 1
ATOM 2586 N N . ASP A 1 341 ? 14.714 10.243 6.821 1.00 70.19 341 ASP A N 1
ATOM 2587 C CA . ASP A 1 341 ? 15.830 10.283 5.890 1.00 70.19 341 ASP A CA 1
ATOM 2588 C C . ASP A 1 341 ? 16.751 9.063 6.099 1.00 70.19 341 ASP A C 1
ATOM 2590 O O . ASP A 1 341 ? 16.532 8.265 7.017 1.00 70.19 341 ASP A O 1
ATOM 2594 N N . PRO A 1 342 ? 17.795 8.890 5.268 1.00 61.66 342 PRO A N 1
ATOM 2595 C CA . PRO A 1 342 ? 18.738 7.787 5.394 1.00 61.66 342 PRO A CA 1
ATOM 2596 C C . PRO A 1 342 ? 19.387 7.605 6.774 1.00 61.66 342 PRO A C 1
ATOM 2598 O O . PRO A 1 342 ? 19.752 6.490 7.132 1.00 61.66 342 PRO A O 1
ATOM 2601 N N . THR A 1 343 ? 19.578 8.689 7.523 1.00 64.19 343 THR A N 1
ATOM 2602 C CA . THR A 1 343 ? 20.286 8.702 8.811 1.00 64.19 343 THR A CA 1
ATOM 2603 C C . THR A 1 343 ? 19.395 8.298 9.986 1.00 64.19 343 THR A C 1
ATOM 2605 O O . THR A 1 343 ? 19.910 7.921 11.041 1.00 64.19 343 THR A O 1
ATOM 2608 N N . HIS A 1 344 ? 18.074 8.305 9.792 1.00 71.31 344 HIS A N 1
ATOM 2609 C CA . HIS A 1 344 ? 17.088 7.884 10.779 1.00 71.31 344 HIS A CA 1
ATOM 2610 C C . HIS A 1 344 ? 16.732 6.408 10.585 1.00 71.31 344 HIS A C 1
ATOM 2612 O O . HIS A 1 344 ? 15.999 6.038 9.667 1.00 71.31 344 HIS A O 1
ATOM 2618 N N . CYS A 1 345 ? 17.247 5.562 11.475 1.00 74.94 345 CYS A N 1
ATOM 2619 C CA . CYS A 1 345 ? 16.951 4.134 11.466 1.00 74.94 345 CYS A CA 1
ATOM 2620 C C . CYS A 1 345 ? 15.461 3.842 11.652 1.00 74.94 345 CYS A C 1
ATOM 2622 O O . CYS A 1 345 ? 14.790 4.491 12.455 1.00 74.94 345 CYS A O 1
ATOM 2624 N N . LEU A 1 346 ? 14.970 2.814 10.954 1.00 82.94 346 LEU A N 1
ATOM 2625 C CA . LEU A 1 346 ? 13.620 2.296 11.157 1.00 82.94 346 LEU A CA 1
ATOM 2626 C C . LEU A 1 346 ? 13.482 1.746 12.581 1.00 82.94 346 LEU A C 1
ATOM 2628 O O . LEU A 1 346 ? 14.048 0.696 12.901 1.00 82.94 346 LEU A O 1
ATOM 2632 N N . ASP A 1 347 ? 12.692 2.414 13.421 1.00 80.81 347 ASP A N 1
ATOM 2633 C CA . ASP A 1 347 ? 12.319 1.874 14.727 1.00 80.81 347 ASP A CA 1
ATOM 2634 C C . ASP A 1 347 ? 11.560 0.544 14.539 1.00 80.81 347 ASP A C 1
ATOM 2636 O O . ASP A 1 347 ? 10.875 0.316 13.533 1.00 80.81 347 ASP A O 1
ATOM 2640 N N . GLY A 1 348 ? 11.774 -0.401 15.451 1.00 77.62 348 GLY A N 1
ATOM 2641 C CA . GLY A 1 348 ? 11.371 -1.804 15.286 1.00 77.62 348 GLY A CA 1
ATOM 2642 C C . GLY A 1 348 ? 12.104 -2.593 14.178 1.00 77.62 348 GLY A C 1
ATOM 2643 O O . GLY A 1 348 ? 11.923 -3.807 14.095 1.00 77.62 348 GLY A O 1
ATOM 2644 N N . GLY A 1 349 ? 12.935 -1.960 13.340 1.00 86.06 349 GLY A N 1
ATOM 2645 C CA . GLY A 1 349 ? 13.766 -2.607 12.318 1.00 86.06 349 GLY A CA 1
ATOM 2646 C C . GLY A 1 349 ? 13.097 -2.878 10.960 1.00 86.06 349 GLY A C 1
ATOM 2647 O O . GLY A 1 349 ? 11.954 -2.494 10.689 1.00 86.06 349 GLY A O 1
ATOM 2648 N N . VAL A 1 350 ? 13.849 -3.557 10.081 1.00 86.69 350 VAL A N 1
ATOM 2649 C CA . VAL A 1 350 ? 13.539 -3.750 8.645 1.00 86.69 350 VAL A CA 1
ATOM 2650 C C . VAL A 1 350 ? 12.399 -4.718 8.325 1.00 86.69 350 VAL A C 1
ATOM 2652 O O . VAL A 1 350 ? 11.989 -4.790 7.167 1.00 86.69 350 VAL A O 1
ATOM 2655 N N . ILE A 1 351 ? 11.891 -5.460 9.313 1.00 91.62 351 ILE A N 1
ATOM 2656 C CA . ILE A 1 351 ? 10.690 -6.292 9.174 1.00 91.62 351 ILE A CA 1
ATOM 2657 C C . ILE A 1 351 ? 9.738 -5.989 10.331 1.00 91.62 351 ILE A C 1
ATOM 2659 O O . ILE A 1 351 ? 10.145 -6.119 11.482 1.00 91.62 351 ILE A O 1
ATOM 2663 N N . GLN A 1 352 ? 8.478 -5.658 10.034 1.00 93.25 352 GLN A N 1
ATOM 2664 C CA . GLN A 1 352 ? 7.382 -5.708 11.016 1.00 93.25 352 GLN A CA 1
ATOM 2665 C C . GLN A 1 352 ? 6.434 -6.864 10.693 1.00 93.25 352 GLN A C 1
ATOM 2667 O O . GLN A 1 352 ? 6.253 -7.215 9.526 1.00 93.25 352 GLN A O 1
ATOM 2672 N N . VAL A 1 353 ? 5.801 -7.430 11.723 1.00 95.25 353 VAL A N 1
ATOM 2673 C CA . VAL A 1 353 ? 4.758 -8.456 11.583 1.00 95.25 353 VAL A CA 1
ATOM 2674 C C . VAL A 1 353 ? 3.449 -7.884 12.115 1.00 95.25 353 VAL A C 1
ATOM 2676 O O . VAL A 1 353 ? 3.370 -7.540 13.292 1.00 95.25 353 VAL A O 1
ATOM 2679 N N . PHE A 1 354 ? 2.417 -7.780 11.280 1.00 95.50 354 PHE A N 1
ATOM 2680 C CA . PHE A 1 354 ? 1.085 -7.327 11.697 1.00 95.50 354 PHE A CA 1
ATOM 2681 C C . PHE A 1 354 ? 0.083 -8.467 11.575 1.00 95.50 354 PHE A C 1
ATOM 2683 O O . PHE A 1 354 ? -0.050 -9.060 10.507 1.00 95.50 354 PHE A O 1
ATOM 2690 N N . ASN A 1 355 ? -0.645 -8.775 12.647 1.00 96.50 355 ASN A N 1
ATOM 2691 C CA . ASN A 1 355 ? -1.678 -9.799 12.599 1.00 96.50 355 ASN A CA 1
ATOM 2692 C C . ASN A 1 355 ? -3.029 -9.184 12.214 1.00 96.50 355 ASN A C 1
ATOM 2694 O O . ASN A 1 355 ? -3.598 -8.375 12.954 1.00 96.50 355 ASN A O 1
ATOM 2698 N N . LEU A 1 356 ? -3.530 -9.598 11.050 1.00 95.44 356 LEU A N 1
ATOM 2699 C CA . LEU A 1 356 ? -4.767 -9.130 10.433 1.00 95.44 356 LEU A CA 1
ATOM 2700 C C . LEU A 1 356 ? -5.993 -9.432 11.295 1.00 95.44 356 LEU A C 1
ATOM 2702 O O . LEU A 1 356 ? -6.871 -8.581 11.377 1.00 95.44 356 LEU A O 1
ATOM 2706 N N . ASN A 1 357 ? -6.029 -10.591 11.963 1.00 94.75 357 ASN A N 1
ATOM 2707 C CA . ASN A 1 357 ? -7.164 -11.029 12.779 1.00 94.75 357 ASN A CA 1
ATOM 2708 C C . ASN A 1 357 ? -7.276 -10.228 14.085 1.00 94.75 357 ASN A C 1
ATOM 2710 O O . ASN A 1 357 ? -8.381 -9.917 14.521 1.00 94.75 357 ASN A O 1
ATOM 2714 N N . THR A 1 358 ? -6.147 -9.892 14.722 1.00 93.25 358 THR A N 1
ATOM 2715 C CA . THR A 1 358 ? -6.136 -9.101 15.967 1.00 93.25 358 THR A CA 1
ATOM 2716 C C . THR A 1 358 ? -6.031 -7.593 15.740 1.00 93.25 358 THR A C 1
ATOM 2718 O O . THR A 1 358 ? -6.212 -6.833 16.686 1.00 93.25 358 THR A O 1
ATOM 2721 N N . GLY A 1 359 ? -5.679 -7.147 14.530 1.00 93.00 359 GLY A N 1
ATOM 2722 C CA . GLY A 1 359 ? -5.430 -5.737 14.217 1.00 93.00 359 GLY A CA 1
ATOM 2723 C C . GLY A 1 359 ? -4.250 -5.141 14.995 1.00 93.00 359 GLY A C 1
ATOM 2724 O O . GLY A 1 359 ? -4.341 -4.010 15.475 1.00 93.00 359 GLY A O 1
ATOM 2725 N N . ARG A 1 360 ? -3.175 -5.914 15.212 1.00 93.94 360 ARG A N 1
ATOM 2726 C CA . ARG A 1 360 ? -2.033 -5.520 16.064 1.00 93.94 360 ARG A CA 1
ATOM 2727 C C . ARG A 1 360 ? -0.703 -6.051 15.533 1.00 93.94 360 ARG A C 1
ATOM 2729 O O . ARG A 1 360 ? -0.641 -7.170 15.023 1.00 93.94 360 ARG A O 1
ATOM 2736 N N . PHE A 1 361 ? 0.361 -5.276 15.739 1.00 94.12 361 PHE A N 1
ATOM 2737 C CA . PHE A 1 361 ? 1.738 -5.724 15.533 1.00 94.12 361 PHE A CA 1
ATOM 2738 C C . PHE A 1 361 ? 2.142 -6.829 16.519 1.00 94.12 361 PHE A C 1
ATOM 2740 O O . PHE A 1 361 ? 1.625 -6.918 17.636 1.00 94.12 361 PHE A O 1
ATOM 2747 N N . GLN A 1 362 ? 3.058 -7.691 16.083 1.00 93.19 362 GLN A N 1
ATOM 2748 C CA . GLN A 1 362 ? 3.580 -8.831 16.827 1.00 93.19 362 GLN A CA 1
ATOM 2749 C C . GLN A 1 362 ? 5.098 -8.928 16.654 1.00 93.19 362 GLN A C 1
ATOM 2751 O O . GLN A 1 362 ? 5.642 -8.615 15.600 1.00 93.19 362 GLN A O 1
ATOM 2756 N N . ASN A 1 363 ? 5.788 -9.424 17.682 1.00 93.19 363 ASN A N 1
ATOM 2757 C CA . ASN A 1 363 ? 7.250 -9.503 17.660 1.00 93.19 363 ASN A CA 1
ATOM 2758 C C . ASN A 1 363 ? 7.785 -10.728 16.903 1.00 93.19 363 ASN A C 1
ATOM 2760 O O . ASN A 1 363 ? 8.989 -10.820 16.692 1.00 93.19 363 ASN A O 1
ATOM 2764 N N . THR A 1 364 ? 6.938 -11.694 16.537 1.00 93.38 364 THR A N 1
ATOM 2765 C CA . THR A 1 364 ? 7.376 -13.001 16.025 1.00 93.38 364 THR A CA 1
ATOM 2766 C C . THR A 1 364 ? 6.618 -13.425 14.783 1.00 93.38 364 THR A C 1
ATOM 2768 O O . THR A 1 364 ? 5.391 -13.387 14.770 1.00 93.38 364 THR A O 1
ATOM 2771 N N . TYR A 1 365 ? 7.353 -13.952 13.811 1.00 93.69 365 TYR A N 1
ATOM 2772 C CA . TYR A 1 365 ? 6.827 -14.684 12.666 1.00 93.69 365 TYR A CA 1
ATOM 2773 C C . TYR A 1 365 ? 7.157 -16.174 12.810 1.00 93.69 365 TYR A C 1
ATOM 2775 O O . TYR A 1 365 ? 8.284 -16.542 13.162 1.00 93.69 365 TYR A O 1
ATOM 2783 N N . SER A 1 366 ? 6.197 -17.056 12.518 1.00 91.88 366 SER A N 1
ATOM 2784 C CA . SER A 1 366 ? 6.457 -18.495 12.457 1.00 91.88 366 SER A CA 1
ATOM 2785 C C . SER A 1 366 ? 5.488 -19.222 11.521 1.00 91.88 366 SER A C 1
ATOM 2787 O O . SER A 1 366 ? 4.283 -19.174 11.758 1.00 91.88 366 SER A O 1
ATOM 2789 N N . PRO A 1 367 ? 5.974 -20.030 10.559 1.00 89.44 367 PRO A N 1
ATOM 2790 C CA . PRO A 1 367 ? 5.110 -20.817 9.675 1.00 89.44 367 PRO A CA 1
ATOM 2791 C C . PRO A 1 367 ? 4.273 -21.898 10.386 1.00 89.44 367 PRO A C 1
ATOM 2793 O O . PRO A 1 367 ? 3.384 -22.501 9.784 1.00 89.44 367 PRO A O 1
ATOM 2796 N N . LYS A 1 368 ? 4.542 -22.164 11.674 1.00 89.81 368 LYS A N 1
ATOM 2797 C CA . LYS A 1 368 ? 3.748 -23.071 12.523 1.00 89.81 368 LYS A CA 1
ATOM 2798 C C . LYS A 1 368 ? 2.650 -22.362 13.322 1.00 89.81 368 LYS A C 1
ATOM 2800 O O . LYS A 1 368 ? 1.852 -23.046 13.957 1.00 89.81 368 LYS A O 1
ATOM 2805 N N . VAL A 1 369 ? 2.636 -21.029 13.344 1.00 91.12 369 VAL A N 1
ATOM 2806 C CA . VAL A 1 369 ? 1.731 -20.219 14.168 1.00 91.12 369 VAL A CA 1
ATOM 2807 C C . VAL A 1 369 ? 1.007 -19.236 13.259 1.00 91.12 369 VAL A C 1
ATOM 2809 O O . VAL A 1 369 ? 1.494 -18.149 12.971 1.00 91.12 369 VAL A O 1
ATOM 2812 N N . TRP A 1 370 ? -0.159 -19.658 12.789 1.00 91.81 370 TRP A N 1
ATOM 2813 C CA . TRP A 1 370 ? -1.056 -18.877 11.948 1.00 91.81 370 TRP A CA 1
ATOM 2814 C C . TRP A 1 370 ? -2.494 -19.332 12.192 1.00 91.81 370 TRP A C 1
ATOM 2816 O O . TRP A 1 370 ? -2.744 -20.378 12.804 1.00 91.81 370 TRP A O 1
ATOM 2826 N N . SER A 1 371 ? -3.446 -18.546 11.712 1.00 92.25 371 SER A N 1
ATOM 2827 C CA . SER A 1 371 ? -4.864 -18.881 11.724 1.00 92.25 371 SER A CA 1
ATOM 2828 C C . SER A 1 371 ? -5.532 -18.466 10.417 1.00 92.25 371 SER A C 1
ATOM 2830 O O . SER A 1 371 ? -5.050 -17.576 9.720 1.00 92.25 371 SER A O 1
ATOM 2832 N N . GLU A 1 372 ? -6.636 -19.128 10.066 1.00 93.38 372 GLU A N 1
ATOM 2833 C CA . GLU A 1 372 ? -7.481 -18.684 8.953 1.00 93.38 372 GLU A CA 1
ATOM 2834 C C . GLU A 1 372 ? -7.951 -17.242 9.193 1.00 93.38 372 GLU A C 1
ATOM 2836 O O . GLU A 1 372 ? -8.181 -16.843 10.344 1.00 93.38 372 GLU A O 1
ATOM 2841 N N . TYR A 1 373 ? -8.094 -16.467 8.117 1.00 94.69 373 TYR A N 1
ATOM 2842 C CA . TYR A 1 373 ? -8.489 -15.064 8.216 1.00 94.69 373 TYR A CA 1
ATOM 2843 C C . TYR A 1 373 ? -9.870 -14.916 8.864 1.00 94.69 373 TYR A C 1
ATOM 2845 O O . TYR A 1 373 ? -10.791 -15.701 8.622 1.00 94.69 373 TYR A O 1
ATOM 2853 N N . LYS A 1 374 ? -10.006 -13.873 9.677 1.00 95.75 374 LYS A N 1
ATOM 2854 C CA . LYS A 1 374 ? -11.239 -13.452 10.328 1.00 95.75 374 LYS A CA 1
ATOM 2855 C C . LYS A 1 374 ? -11.408 -11.958 10.139 1.00 95.75 374 LYS A C 1
ATOM 2857 O O . LYS A 1 374 ? -10.449 -11.205 10.291 1.00 95.75 374 LYS A O 1
ATOM 2862 N N . VAL A 1 375 ? -12.639 -11.530 9.881 1.00 96.31 375 VAL A N 1
ATOM 2863 C CA . VAL A 1 375 ? -12.975 -10.102 9.877 1.00 96.31 375 VAL A CA 1
ATOM 2864 C C . VAL A 1 375 ? -12.729 -9.556 11.293 1.00 96.31 375 VAL A C 1
ATOM 2866 O O . VAL A 1 375 ? -13.298 -10.105 12.238 1.00 96.31 375 VAL A O 1
ATOM 2869 N N . PRO A 1 376 ? -11.888 -8.524 11.490 1.00 96.06 376 PRO A N 1
ATOM 2870 C CA . PRO A 1 376 ? -11.637 -7.981 12.824 1.00 96.06 376 PRO A CA 1
ATOM 2871 C C . PRO A 1 376 ? -12.900 -7.376 13.426 1.00 96.06 376 PRO A C 1
ATOM 2873 O O . PRO A 1 376 ? -13.676 -6.749 12.706 1.00 96.06 376 PRO A O 1
ATOM 2876 N N . ASP A 1 377 ? -13.060 -7.477 14.747 1.00 91.75 377 ASP A N 1
ATOM 2877 C CA . ASP A 1 377 ? -14.257 -6.997 15.455 1.00 91.75 377 ASP A CA 1
ATOM 2878 C C . ASP A 1 377 ? -14.590 -5.528 15.137 1.00 91.75 377 ASP A C 1
ATOM 2880 O O . ASP A 1 377 ? -15.757 -5.183 14.972 1.00 91.75 377 ASP A O 1
ATOM 2884 N N . LEU A 1 378 ? -13.576 -4.666 14.978 1.00 92.75 378 LEU A N 1
ATOM 2885 C CA . LEU A 1 378 ? -13.772 -3.261 14.603 1.00 92.75 378 LEU A CA 1
ATOM 2886 C C . LEU A 1 378 ? -14.271 -3.093 13.157 1.00 92.75 378 LEU A C 1
ATOM 2888 O O . LEU A 1 378 ? -15.116 -2.245 12.894 1.00 92.75 378 LEU A O 1
ATOM 2892 N N . VAL A 1 379 ? -13.789 -3.914 12.220 1.00 95.81 379 VAL A N 1
ATOM 2893 C CA . VAL A 1 379 ? -14.264 -3.894 10.827 1.00 95.81 379 VAL A CA 1
ATOM 2894 C C . VAL A 1 379 ? -15.710 -4.395 10.777 1.00 95.81 379 VAL A C 1
ATOM 2896 O O . VAL A 1 379 ? -16.569 -3.721 10.209 1.00 95.81 379 VAL A O 1
ATOM 2899 N N . ALA A 1 380 ? -16.002 -5.514 11.449 1.00 95.88 380 ALA A N 1
ATOM 2900 C CA . ALA A 1 380 ? -17.350 -6.070 11.572 1.00 95.88 380 ALA A CA 1
ATOM 2901 C C . ALA A 1 380 ? -18.328 -5.106 12.275 1.00 95.88 380 ALA A C 1
ATOM 2903 O O . ALA A 1 380 ? -19.492 -5.031 11.893 1.00 95.88 380 ALA A O 1
ATOM 2904 N N . ALA A 1 381 ? -17.872 -4.299 13.239 1.00 93.81 381 ALA A N 1
ATOM 2905 C CA . ALA A 1 381 ? -18.702 -3.270 13.869 1.00 93.81 381 ALA A CA 1
ATOM 2906 C C . ALA A 1 381 ? -19.155 -2.163 12.893 1.00 93.81 381 ALA A C 1
ATOM 2908 O O . ALA A 1 381 ? -20.240 -1.611 13.068 1.00 93.81 381 ALA A O 1
ATOM 2909 N N . ILE A 1 382 ? -18.361 -1.855 11.858 1.00 95.50 382 ILE A N 1
ATOM 2910 C CA . ILE A 1 382 ? -18.668 -0.810 10.864 1.00 95.50 382 ILE A CA 1
ATOM 2911 C C . ILE A 1 382 ? -19.460 -1.350 9.662 1.00 95.50 382 ILE A C 1
ATOM 2913 O O . ILE A 1 382 ? -20.343 -0.659 9.147 1.00 95.50 382 ILE A O 1
ATOM 2917 N N . ILE A 1 383 ? -19.167 -2.571 9.199 1.00 96.62 383 ILE A N 1
ATOM 2918 C CA . ILE A 1 383 ? -19.823 -3.167 8.014 1.00 96.62 383 ILE A CA 1
ATOM 2919 C C . ILE A 1 383 ? -20.921 -4.188 8.355 1.00 96.62 383 ILE A C 1
ATOM 2921 O O . ILE A 1 383 ? -21.613 -4.677 7.458 1.00 96.62 383 ILE A O 1
ATOM 2925 N N . GLY A 1 384 ? -21.106 -4.495 9.638 1.00 96.75 384 GLY A N 1
ATOM 2926 C CA . GLY A 1 384 ? -21.945 -5.584 10.135 1.00 96.75 384 GLY A CA 1
ATOM 2927 C C . GLY A 1 384 ? -21.294 -6.964 9.994 1.00 96.75 384 GLY A C 1
ATOM 2928 O O . GLY A 1 384 ? -20.198 -7.110 9.450 1.00 96.75 384 GLY A O 1
ATOM 2929 N N . GLY A 1 385 ? -22.010 -7.990 10.453 1.00 96.12 385 GLY A N 1
ATOM 2930 C CA . GLY A 1 385 ? -21.531 -9.375 10.469 1.00 96.12 385 GLY A CA 1
ATOM 2931 C C . GLY A 1 385 ? -20.714 -9.722 11.716 1.00 96.12 385 GLY A C 1
ATOM 2932 O O . GLY A 1 385 ? -20.847 -9.088 12.762 1.00 96.12 385 GLY A O 1
ATOM 2933 N N . ASP A 1 386 ? -19.887 -10.759 11.605 1.00 96.31 386 ASP A N 1
ATOM 2934 C CA . ASP A 1 386 ? -18.950 -11.209 12.635 1.00 96.31 386 ASP A CA 1
ATOM 2935 C C . ASP A 1 386 ? -17.609 -11.666 12.023 1.00 96.31 386 ASP A C 1
ATOM 2937 O O . ASP A 1 386 ? -17.376 -11.564 10.818 1.00 96.31 386 ASP A O 1
ATOM 2941 N N . SER A 1 387 ? -16.716 -12.202 12.860 1.00 94.38 387 SER A N 1
ATOM 2942 C CA . SER A 1 387 ? -15.421 -12.788 12.480 1.00 94.38 387 SER A CA 1
ATOM 2943 C C . SER A 1 387 ? -15.414 -13.722 11.253 1.00 94.38 387 SER A C 1
ATOM 2945 O O . SER A 1 387 ? -14.372 -13.881 10.617 1.00 94.38 387 SER A O 1
ATOM 2947 N N . LYS A 1 388 ? -16.541 -14.355 10.911 1.00 93.88 388 LYS A N 1
ATOM 2948 C CA . LYS A 1 388 ? -16.709 -15.298 9.795 1.00 93.88 388 LYS A CA 1
ATOM 2949 C C . LYS A 1 388 ? -17.269 -14.650 8.524 1.00 93.88 388 LYS A C 1
ATOM 2951 O O . LYS A 1 388 ? -17.376 -15.342 7.514 1.00 93.88 388 LYS A O 1
ATOM 2956 N N . GLY A 1 389 ? -17.622 -13.366 8.567 1.00 94.12 389 GLY A N 1
ATOM 2957 C CA . GLY A 1 389 ? -18.338 -12.667 7.502 1.00 94.12 389 GLY A CA 1
ATOM 2958 C C . GLY A 1 389 ? -19.773 -12.317 7.893 1.00 94.12 389 GLY A C 1
ATOM 2959 O O . GLY A 1 389 ? -20.031 -11.915 9.023 1.00 94.12 389 GLY A O 1
ATOM 2960 N N . GLY A 1 390 ? -20.717 -12.435 6.962 1.00 96.19 390 GLY A N 1
ATOM 2961 C CA . GLY A 1 390 ? -22.092 -11.972 7.137 1.00 96.19 390 GLY A CA 1
ATOM 2962 C C . GLY A 1 390 ? -22.237 -10.448 7.130 1.00 96.19 390 GLY A C 1
ATOM 2963 O O . GLY A 1 390 ? -23.151 -9.934 7.774 1.00 96.19 390 GLY A O 1
ATOM 2964 N N . ALA A 1 391 ? -21.343 -9.720 6.446 1.00 96.94 391 ALA A N 1
ATOM 2965 C CA . ALA A 1 391 ? -21.403 -8.261 6.362 1.00 96.94 391 ALA A CA 1
ATOM 2966 C C . ALA A 1 391 ? -22.778 -7.791 5.855 1.00 96.94 391 ALA A C 1
ATOM 2968 O O . ALA A 1 391 ? -23.278 -8.274 4.839 1.00 96.94 391 ALA A O 1
ATOM 2969 N N . THR A 1 392 ? -23.400 -6.841 6.557 1.00 97.25 392 THR A N 1
ATOM 2970 C CA . THR A 1 392 ? -24.735 -6.322 6.206 1.00 97.25 392 THR A CA 1
ATOM 2971 C C . THR A 1 392 ? -24.658 -5.080 5.322 1.00 97.25 392 THR A C 1
ATOM 2973 O O . THR A 1 392 ? -25.579 -4.805 4.554 1.00 97.25 392 THR A O 1
ATOM 2976 N N . LYS A 1 393 ? -23.552 -4.328 5.390 1.00 95.94 393 LYS A N 1
ATOM 2977 C CA . LYS A 1 393 ? -23.269 -3.165 4.541 1.00 95.94 393 LYS A CA 1
ATOM 2978 C C . LYS A 1 393 ? -22.643 -3.621 3.216 1.00 95.94 393 LYS A C 1
ATOM 2980 O O . LYS A 1 393 ? -21.460 -3.422 2.968 1.00 95.94 393 LYS A O 1
ATOM 2985 N N . VAL A 1 394 ? -23.448 -4.240 2.354 1.00 93.75 394 VAL A N 1
ATOM 2986 C CA . VAL A 1 394 ? -23.012 -4.822 1.062 1.00 93.75 394 VAL A CA 1
ATOM 2987 C C . VAL A 1 394 ? -23.027 -3.835 -0.121 1.00 93.75 394 VAL A C 1
ATOM 2989 O O . VAL A 1 394 ? -23.064 -4.238 -1.282 1.00 93.75 394 VAL A O 1
ATOM 2992 N N . SER A 1 395 ? -23.008 -2.530 0.153 1.00 94.94 395 SER A N 1
ATOM 2993 C CA . SER A 1 395 ? -22.901 -1.457 -0.845 1.00 94.94 395 SER A CA 1
ATOM 2994 C C . SER A 1 395 ? -22.440 -0.148 -0.181 1.00 94.94 395 SER A C 1
ATOM 2996 O O . SER A 1 395 ? -22.623 0.003 1.034 1.00 94.94 395 SER A O 1
ATOM 2998 N N . PRO A 1 396 ? -21.897 0.832 -0.931 1.00 95.62 396 PRO A N 1
ATOM 2999 C CA . PRO A 1 396 ? -21.750 2.195 -0.431 1.00 95.62 396 PRO A CA 1
ATOM 3000 C C . PRO A 1 396 ? -23.126 2.845 -0.216 1.00 95.62 396 PRO A C 1
ATOM 3002 O O . PRO A 1 396 ? -24.148 2.358 -0.708 1.00 95.62 396 PRO A O 1
ATOM 3005 N N . THR A 1 397 ? -23.147 3.986 0.480 1.00 89.88 397 THR A N 1
ATOM 3006 C CA . THR A 1 397 ? -24.351 4.824 0.653 1.00 89.88 397 THR A CA 1
ATOM 3007 C C . THR A 1 397 ? -24.922 5.285 -0.693 1.00 89.88 397 THR A C 1
ATOM 3009 O O . THR A 1 397 ? -26.136 5.356 -0.870 1.00 89.88 397 THR A O 1
ATOM 3012 N N . SER A 1 398 ? -24.044 5.569 -1.655 1.00 92.62 398 SER A N 1
ATOM 3013 C CA . SER A 1 398 ? -24.385 5.863 -3.043 1.00 92.62 398 SER A CA 1
ATOM 3014 C C . SER A 1 398 ? -23.307 5.314 -3.976 1.00 92.62 398 SER A C 1
ATOM 3016 O O . SER A 1 398 ? -22.107 5.484 -3.750 1.00 92.62 398 SER A O 1
ATOM 3018 N N . TRP A 1 399 ? -23.737 4.649 -5.046 1.00 95.69 399 TRP A N 1
ATOM 3019 C CA . TRP A 1 399 ? -22.851 4.286 -6.147 1.00 95.69 399 TRP A CA 1
ATOM 3020 C C . TRP A 1 399 ? -22.632 5.509 -7.036 1.00 95.69 399 TRP A C 1
ATOM 3022 O O . TRP A 1 399 ? -23.601 6.061 -7.561 1.00 95.69 399 TRP A O 1
ATOM 3032 N N . THR A 1 400 ? -21.378 5.903 -7.258 1.00 92.25 400 THR A N 1
ATOM 3033 C CA . THR A 1 400 ? -21.034 6.991 -8.194 1.00 92.25 400 THR A CA 1
ATOM 3034 C C . THR A 1 400 ? -21.368 6.596 -9.643 1.00 92.25 400 THR A C 1
ATOM 3036 O O . THR A 1 400 ? -21.667 7.447 -10.478 1.00 92.25 400 THR A O 1
ATOM 3039 N N . ASN A 1 401 ? -21.397 5.290 -9.942 1.00 93.69 401 ASN A N 1
ATOM 3040 C CA . ASN A 1 401 ? -21.949 4.734 -11.176 1.00 93.69 401 ASN A CA 1
ATOM 3041 C C . ASN A 1 401 ? -22.754 3.460 -10.873 1.00 93.69 401 ASN A C 1
ATOM 3043 O O . ASN A 1 401 ? -22.218 2.513 -10.300 1.00 93.69 401 ASN A O 1
ATOM 3047 N N . SER A 1 402 ? -24.023 3.406 -11.287 1.00 91.75 402 SER A N 1
ATOM 3048 C CA . SER A 1 402 ? -24.905 2.270 -10.996 1.00 91.75 402 SER A CA 1
ATOM 3049 C C . SER A 1 402 ? -24.421 0.941 -11.582 1.00 91.75 402 SER A C 1
ATOM 3051 O O . SER A 1 402 ? -24.641 -0.087 -10.947 1.00 91.75 402 SER A O 1
ATOM 3053 N N . SER A 1 403 ? -23.716 0.930 -12.724 1.00 94.62 403 SER A N 1
ATOM 3054 C CA . SER A 1 403 ? -23.221 -0.327 -13.307 1.00 94.62 403 SER A CA 1
ATOM 3055 C C . SER A 1 403 ? -22.032 -0.917 -12.543 1.00 94.62 403 SER A C 1
ATOM 3057 O O . SER A 1 403 ? -21.732 -2.092 -12.721 1.00 94.62 403 SER A O 1
ATOM 3059 N N . LEU A 1 404 ? -21.363 -0.146 -11.672 1.00 95.94 404 LEU A N 1
ATOM 3060 C CA . LEU A 1 404 ? -20.336 -0.691 -10.774 1.00 95.94 404 LEU A CA 1
ATOM 3061 C C . LEU A 1 404 ? -20.956 -1.640 -9.735 1.00 95.94 404 LEU A C 1
ATOM 3063 O O . LEU A 1 404 ? -20.328 -2.618 -9.340 1.00 95.94 404 LEU A O 1
ATOM 3067 N N . ALA A 1 405 ? -22.217 -1.414 -9.350 1.00 94.50 405 ALA A N 1
ATOM 3068 C CA . ALA A 1 405 ? -22.933 -2.316 -8.455 1.00 94.50 405 ALA A CA 1
ATOM 3069 C C . ALA A 1 405 ? -23.087 -3.726 -9.052 1.00 94.50 405 ALA A C 1
ATOM 3071 O O . ALA A 1 405 ? -23.089 -4.703 -8.311 1.00 94.50 405 ALA A O 1
ATOM 3072 N N . ASP A 1 406 ? -23.215 -3.847 -10.376 1.00 93.62 406 ASP A N 1
ATOM 3073 C CA . ASP A 1 406 ? -23.373 -5.138 -11.058 1.00 93.62 406 ASP A CA 1
ATOM 3074 C C . ASP A 1 406 ? -22.048 -5.914 -11.163 1.00 93.62 406 ASP A C 1
ATOM 3076 O O . ASP A 1 406 ? -22.047 -7.142 -11.053 1.00 93.62 406 ASP A O 1
ATOM 3080 N N . VAL A 1 407 ? -20.917 -5.200 -11.245 1.00 95.31 407 VAL A N 1
ATOM 3081 C CA . VAL A 1 407 ? -19.563 -5.775 -11.129 1.00 95.31 407 VAL A CA 1
ATOM 3082 C C . VAL A 1 407 ? -19.421 -6.488 -9.776 1.00 95.31 407 VAL A C 1
ATOM 3084 O O . VAL A 1 407 ? -19.118 -7.676 -9.733 1.00 95.31 407 VAL A O 1
ATOM 3087 N N . PHE A 1 408 ? -19.757 -5.817 -8.666 1.00 94.19 408 PHE A N 1
ATOM 3088 C CA . PHE A 1 408 ? -19.665 -6.399 -7.316 1.00 94.19 408 PHE A CA 1
ATOM 3089 C C . PHE A 1 408 ? -20.759 -7.428 -6.966 1.00 94.19 408 PHE A C 1
ATOM 3091 O O . PHE A 1 408 ? -20.590 -8.183 -6.011 1.00 94.19 408 PHE A O 1
ATOM 3098 N N . LYS A 1 409 ? -21.866 -7.510 -7.720 1.00 92.25 409 LYS A N 1
ATOM 3099 C CA . LYS A 1 409 ? -22.839 -8.621 -7.595 1.00 92.25 409 LYS A CA 1
ATOM 3100 C C . LYS A 1 409 ? -22.314 -9.925 -8.196 1.00 92.25 409 LYS A C 1
ATOM 3102 O O . LYS A 1 409 ? -22.777 -11.002 -7.818 1.00 92.25 409 LYS A O 1
ATOM 3107 N N . THR A 1 410 ? -21.398 -9.831 -9.154 1.00 91.69 410 THR A N 1
ATOM 3108 C CA . THR A 1 410 ? -20.852 -10.989 -9.858 1.00 91.69 410 THR A CA 1
ATOM 3109 C C . THR A 1 410 ? -19.783 -11.644 -8.987 1.00 91.69 410 THR A C 1
ATOM 3111 O O . THR A 1 410 ? -18.805 -11.011 -8.593 1.00 91.69 410 THR A O 1
ATOM 3114 N N . LYS A 1 411 ? -19.980 -12.923 -8.651 1.00 90.06 411 LYS A N 1
ATOM 3115 C CA . LYS A 1 411 ? -19.013 -13.684 -7.855 1.00 90.06 411 LYS A CA 1
ATOM 3116 C C . LYS A 1 411 ? -17.859 -14.161 -8.726 1.00 90.06 411 LYS A C 1
ATOM 3118 O O . LYS A 1 411 ? -18.092 -14.711 -9.801 1.00 90.06 411 LYS A O 1
ATOM 3123 N N . TYR A 1 412 ? -16.646 -14.032 -8.204 1.00 92.75 412 TYR A N 1
ATOM 3124 C CA . TYR A 1 412 ? -15.474 -14.687 -8.765 1.00 92.75 412 TYR A CA 1
ATOM 3125 C C . TYR A 1 412 ? -15.587 -16.207 -8.601 1.00 92.75 412 TYR A C 1
ATOM 3127 O O . TYR A 1 412 ? -16.133 -16.697 -7.609 1.00 92.75 412 TYR A O 1
ATOM 3135 N N . THR A 1 413 ? -15.135 -16.956 -9.609 1.00 92.19 413 THR A N 1
ATOM 3136 C CA . THR A 1 413 ? -15.360 -18.413 -9.704 1.00 92.19 413 THR A CA 1
ATOM 3137 C C . THR A 1 413 ? -14.106 -19.232 -9.992 1.00 92.19 413 THR A C 1
ATOM 3139 O O . THR A 1 413 ? -14.150 -20.458 -9.876 1.00 92.19 413 THR A O 1
ATOM 3142 N N . LYS A 1 414 ? -12.989 -18.592 -10.359 1.00 89.94 414 LYS A N 1
ATOM 3143 C CA . LYS A 1 414 ? -11.731 -19.294 -10.637 1.00 89.94 414 LYS A CA 1
ATOM 3144 C C . LYS A 1 414 ? -11.078 -19.708 -9.318 1.00 89.94 414 LYS A C 1
ATOM 3146 O O . LYS A 1 414 ? -11.272 -19.073 -8.284 1.00 89.94 414 LYS A O 1
ATOM 3151 N N . THR A 1 415 ? -10.326 -20.802 -9.343 1.00 84.44 415 THR A N 1
ATOM 3152 C CA . THR A 1 415 ? -9.576 -21.264 -8.170 1.00 84.44 415 THR A CA 1
ATOM 3153 C C . THR A 1 415 ? -8.329 -20.413 -7.983 1.00 84.44 415 THR A C 1
ATOM 3155 O O . THR A 1 415 ? -7.633 -20.113 -8.951 1.00 84.44 415 THR A O 1
ATOM 3158 N N . ILE A 1 416 ? -8.039 -20.061 -6.735 1.00 83.06 416 ILE A N 1
ATOM 3159 C CA . ILE A 1 416 ? -6.879 -19.258 -6.363 1.00 83.06 416 ILE A CA 1
ATOM 3160 C C . ILE A 1 416 ? -5.929 -20.154 -5.576 1.00 83.06 416 ILE A C 1
ATOM 3162 O O . ILE A 1 416 ? -6.318 -20.777 -4.584 1.00 83.06 416 ILE A O 1
ATOM 3166 N N . SER A 1 417 ? -4.692 -20.257 -6.054 1.00 80.06 417 SER A N 1
ATOM 3167 C CA . SER A 1 417 ? -3.673 -21.114 -5.453 1.00 80.06 417 SER A CA 1
ATOM 3168 C C . SER A 1 417 ? -3.253 -20.597 -4.078 1.00 80.06 417 SER A C 1
ATOM 3170 O O . SER A 1 417 ? -2.979 -19.413 -3.891 1.00 80.06 417 SER A O 1
ATOM 3172 N N . SER A 1 418 ? -3.171 -21.510 -3.111 1.00 77.31 418 SER A N 1
ATOM 3173 C CA . SER A 1 418 ? -2.703 -21.236 -1.753 1.00 77.31 418 SER A CA 1
ATOM 3174 C C . SER A 1 418 ? -1.411 -21.996 -1.473 1.00 77.31 418 SER A C 1
ATOM 3176 O O . SER A 1 418 ? -1.429 -23.227 -1.421 1.00 77.31 418 SER A O 1
ATOM 3178 N N . TRP A 1 419 ? -0.308 -21.279 -1.260 1.00 76.38 419 TRP A N 1
ATOM 3179 C CA . TRP A 1 419 ? 1.017 -21.888 -1.072 1.00 76.38 419 TRP A CA 1
ATOM 3180 C C . TRP A 1 419 ? 1.409 -22.130 0.398 1.00 76.38 419 TRP A C 1
ATOM 3182 O O . TRP A 1 419 ? 2.383 -22.830 0.673 1.00 76.38 419 TRP A O 1
ATOM 3192 N N . TYR A 1 420 ? 0.621 -21.622 1.349 1.00 80.31 420 TYR A N 1
ATOM 3193 C CA . TYR A 1 420 ? 0.767 -21.911 2.777 1.00 80.31 420 TYR A CA 1
ATOM 3194 C C . TYR A 1 420 ? 0.019 -23.210 3.174 1.00 80.31 420 TYR A C 1
ATOM 3196 O O . TYR A 1 420 ? -0.964 -23.580 2.528 1.00 80.31 420 TYR A O 1
ATOM 3204 N N . PRO A 1 421 ? 0.405 -23.893 4.273 1.00 84.88 421 PRO A N 1
ATOM 3205 C CA . PRO A 1 421 ? 1.513 -23.578 5.174 1.00 84.88 421 PRO A CA 1
ATOM 3206 C C . PRO A 1 421 ? 2.877 -24.052 4.654 1.00 84.88 421 PRO A C 1
ATOM 3208 O O . PRO A 1 421 ? 3.033 -25.204 4.253 1.00 84.88 421 PRO A O 1
ATOM 3211 N N . TYR A 1 422 ? 3.899 -23.198 4.765 1.00 82.75 422 TYR A N 1
ATOM 3212 C CA . TYR A 1 422 ? 5.273 -23.566 4.418 1.00 82.75 422 TYR A CA 1
ATOM 3213 C C . TYR A 1 422 ? 5.841 -24.604 5.398 1.00 82.75 422 TYR A C 1
ATOM 3215 O O . TYR A 1 422 ? 5.691 -24.498 6.621 1.00 82.75 422 TYR A O 1
ATOM 3223 N N . ASN A 1 423 ? 6.558 -25.595 4.864 1.00 82.81 423 ASN A N 1
ATOM 3224 C CA . ASN A 1 423 ? 7.229 -26.625 5.657 1.00 82.81 423 ASN A CA 1
ATOM 3225 C C . ASN A 1 423 ? 8.373 -26.018 6.479 1.00 82.81 423 ASN A C 1
ATOM 3227 O O . ASN A 1 423 ? 9.463 -25.782 5.970 1.00 82.81 423 ASN A O 1
ATOM 3231 N N . SER A 1 424 ? 8.125 -25.782 7.767 1.00 76.69 424 SER A N 1
ATOM 3232 C CA . SER A 1 424 ? 9.070 -25.115 8.665 1.00 76.69 424 SER A CA 1
ATOM 3233 C C . SER A 1 424 ? 10.443 -25.795 8.729 1.00 76.69 424 SER A C 1
ATOM 3235 O O . SER A 1 424 ? 10.595 -26.876 9.305 1.00 76.69 424 SER A O 1
ATOM 3237 N N . THR A 1 425 ? 11.461 -25.093 8.240 1.00 70.00 425 THR A N 1
ATOM 3238 C CA . THR A 1 425 ? 12.870 -25.446 8.413 1.00 70.00 425 THR A CA 1
ATOM 3239 C C . THR A 1 425 ? 13.382 -24.923 9.751 1.00 70.00 425 THR A C 1
ATOM 3241 O O . THR A 1 425 ? 13.392 -23.716 10.002 1.00 70.00 425 THR A O 1
ATOM 3244 N N . THR A 1 426 ? 13.872 -25.813 10.616 1.00 46.75 426 THR A N 1
ATOM 3245 C CA . THR A 1 426 ? 14.757 -25.399 11.714 1.00 46.75 426 THR A CA 1
ATOM 3246 C C . THR A 1 426 ? 16.039 -24.853 11.106 1.00 46.75 426 THR A C 1
ATOM 3248 O O . THR A 1 426 ? 16.753 -25.609 10.448 1.00 46.75 426 THR A O 1
ATOM 3251 N N . SER A 1 427 ? 16.314 -23.564 11.322 1.00 36.78 427 SER A N 1
ATOM 3252 C CA . SER A 1 427 ? 17.506 -22.887 10.805 1.00 36.78 427 SER A CA 1
ATOM 3253 C C . SER A 1 427 ? 18.777 -23.673 11.137 1.00 36.78 427 SER A C 1
ATOM 3255 O O . SER A 1 427 ? 19.238 -23.705 12.279 1.00 36.78 427 SER A O 1
ATOM 3257 N N . ILE A 1 428 ? 19.347 -24.303 10.111 1.00 34.25 428 ILE A N 1
ATOM 3258 C CA . ILE A 1 428 ? 20.782 -24.524 10.049 1.00 34.25 428 ILE A CA 1
ATOM 3259 C C . ILE A 1 428 ? 21.329 -23.182 9.573 1.00 34.25 428 ILE A C 1
ATOM 3261 O O . ILE A 1 428 ? 20.966 -22.731 8.487 1.00 34.25 428 ILE A O 1
ATOM 3265 N N . LEU A 1 429 ? 22.170 -22.536 10.388 1.00 32.41 429 LEU A N 1
ATOM 3266 C CA . LEU A 1 429 ? 22.904 -21.342 9.966 1.00 32.41 429 LEU A CA 1
ATOM 3267 C C . LEU A 1 429 ? 23.519 -21.580 8.575 1.00 32.41 429 LEU A C 1
ATOM 3269 O O . LEU A 1 429 ? 24.052 -22.676 8.354 1.00 32.41 429 LEU A O 1
ATOM 3273 N N . PRO A 1 430 ? 23.610 -20.554 7.708 1.00 33.94 430 PRO A N 1
ATOM 3274 C CA . PRO A 1 430 ? 24.606 -20.534 6.648 1.00 33.94 430 PRO A CA 1
ATOM 3275 C C . PRO A 1 430 ? 25.998 -20.422 7.290 1.00 33.94 430 PRO A C 1
ATOM 3277 O O . PRO A 1 430 ? 26.676 -19.399 7.252 1.00 33.94 430 PRO A O 1
ATOM 3280 N N . THR A 1 431 ? 26.433 -21.518 7.906 1.00 30.38 431 THR A N 1
ATOM 3281 C CA . THR A 1 431 ? 27.847 -21.810 8.071 1.00 30.38 431 THR A CA 1
ATOM 3282 C C . THR A 1 431 ? 28.372 -21.894 6.651 1.00 30.38 431 THR A C 1
ATOM 3284 O O . THR A 1 431 ? 27.833 -22.684 5.876 1.00 30.38 431 THR A O 1
ATOM 3287 N N . ASN A 1 432 ? 29.367 -21.074 6.301 1.00 32.69 432 ASN A N 1
ATOM 3288 C CA . ASN A 1 432 ? 30.033 -21.143 5.001 1.00 32.69 432 ASN A CA 1
ATOM 3289 C C . ASN A 1 432 ? 30.307 -22.611 4.666 1.00 32.69 432 ASN A C 1
ATOM 3291 O O . ASN A 1 432 ? 31.154 -23.225 5.318 1.00 32.69 432 ASN A O 1
ATOM 3295 N N . LEU A 1 433 ? 29.577 -23.179 3.701 1.00 26.98 433 LEU A N 1
ATOM 3296 C CA . LEU A 1 433 ? 29.845 -24.536 3.255 1.00 26.98 433 LEU A CA 1
ATOM 3297 C C . LEU A 1 433 ? 31.232 -24.509 2.615 1.00 26.98 433 LEU A C 1
ATOM 3299 O O . LEU A 1 433 ? 31.426 -23.794 1.626 1.00 26.98 433 LEU A O 1
ATOM 3303 N N . PRO A 1 434 ? 32.216 -25.250 3.154 1.00 32.41 434 PRO A N 1
ATOM 3304 C CA . PRO A 1 434 ? 33.459 -25.447 2.439 1.00 32.41 434 PRO A CA 1
ATOM 3305 C C . PRO A 1 434 ? 33.141 -26.133 1.110 1.00 32.41 434 PRO A C 1
ATOM 3307 O O . PRO A 1 434 ? 32.199 -26.925 1.018 1.00 32.41 434 PRO A O 1
ATOM 3310 N N . LEU A 1 435 ? 33.967 -25.863 0.098 1.00 30.28 435 LEU A N 1
ATOM 3311 C CA . LEU A 1 435 ? 33.980 -26.615 -1.157 1.00 30.28 435 LEU A CA 1
ATOM 3312 C C . LEU A 1 435 ? 33.861 -28.128 -0.878 1.00 30.28 435 LEU A C 1
ATOM 3314 O O . LEU A 1 435 ? 34.491 -28.609 0.071 1.00 30.28 435 LEU A O 1
ATOM 3318 N N . PRO A 1 436 ? 33.090 -28.889 -1.677 1.00 27.30 436 PRO A N 1
ATOM 3319 C CA . PRO A 1 436 ? 32.735 -30.265 -1.352 1.00 27.30 436 PRO A CA 1
ATOM 3320 C C . PRO A 1 436 ? 33.961 -31.187 -1.336 1.00 27.30 436 PRO A C 1
ATOM 3322 O O . PRO A 1 436 ? 34.372 -31.751 -2.352 1.00 27.30 436 PRO A O 1
ATOM 3325 N N . VAL A 1 437 ? 34.520 -31.399 -0.144 1.00 32.12 437 VAL A N 1
ATOM 3326 C CA . VAL A 1 437 ? 35.446 -32.500 0.116 1.00 32.12 437 VAL A CA 1
ATOM 3327 C C . VAL A 1 437 ? 34.632 -33.790 0.087 1.00 32.12 437 VAL A C 1
ATOM 3329 O O . VAL A 1 437 ? 33.748 -33.997 0.916 1.00 32.12 437 VAL A O 1
ATOM 3332 N N . LYS A 1 438 ? 34.933 -34.673 -0.872 1.00 31.09 438 LYS A N 1
ATOM 3333 C CA . LYS A 1 438 ? 34.331 -36.010 -0.971 1.00 31.09 438 LYS A CA 1
ATOM 3334 C C . LYS A 1 438 ? 34.602 -36.827 0.301 1.00 31.09 438 LYS A C 1
ATOM 3336 O O . LYS A 1 438 ? 35.643 -37.468 0.415 1.00 31.09 438 LYS A O 1
ATOM 3341 N N . GLY A 1 439 ? 33.641 -36.847 1.222 1.00 29.38 439 GLY A N 1
ATOM 3342 C CA . GLY A 1 439 ? 33.577 -37.786 2.341 1.00 29.38 439 GLY A CA 1
ATOM 3343 C C . GLY A 1 439 ? 32.713 -38.988 1.971 1.00 29.38 439 GLY A C 1
ATOM 3344 O O . GLY A 1 439 ? 31.490 -38.904 2.002 1.00 29.38 439 GLY A O 1
ATOM 3345 N N . SER A 1 440 ? 33.331 -40.105 1.588 1.00 30.73 440 SER A N 1
ATOM 3346 C CA . SER A 1 440 ? 32.610 -41.319 1.190 1.00 30.73 440 SER A CA 1
ATOM 3347 C C . SER A 1 440 ? 32.039 -42.073 2.392 1.00 30.73 440 SER A C 1
ATOM 3349 O O . SER A 1 440 ? 32.808 -42.558 3.225 1.00 30.73 440 SER A O 1
ATOM 3351 N N . SER A 1 441 ? 30.722 -42.287 2.423 1.00 35.09 441 SER A N 1
ATOM 3352 C CA . SER A 1 441 ? 30.160 -43.436 3.136 1.00 35.09 441 SER A CA 1
ATOM 3353 C C . SER A 1 441 ? 30.387 -44.721 2.323 1.00 35.09 441 SER A C 1
ATOM 3355 O O . SER A 1 441 ? 30.545 -44.717 1.101 1.00 35.09 441 SER A O 1
ATOM 3357 N N . PHE A 1 442 ? 30.535 -45.823 3.045 1.00 48.19 442 PHE A N 1
ATOM 3358 C CA . PHE A 1 442 ? 31.200 -47.046 2.601 1.00 48.19 442 PHE A CA 1
ATOM 3359 C C . PHE A 1 442 ? 30.218 -48.006 1.912 1.00 48.19 442 PHE A C 1
ATOM 3361 O O . PHE A 1 442 ? 29.202 -48.320 2.525 1.00 48.19 442 PHE A O 1
ATOM 3368 N N . LEU A 1 443 ? 30.524 -48.562 0.724 1.00 40.72 443 LEU A N 1
ATOM 3369 C CA . LEU A 1 443 ? 29.867 -49.806 0.277 1.00 40.72 443 LEU A CA 1
ATOM 3370 C C . LEU A 1 443 ? 30.646 -50.655 -0.760 1.00 40.72 443 LEU A C 1
ATOM 3372 O O . LEU A 1 443 ? 31.028 -50.199 -1.834 1.00 40.72 443 LEU A O 1
ATOM 3376 N N . SER A 1 444 ? 30.746 -51.954 -0.462 1.00 41.00 444 SER A N 1
ATOM 3377 C CA . SER A 1 444 ? 30.957 -53.124 -1.348 1.00 41.00 444 SER A CA 1
ATOM 3378 C C . SER A 1 444 ? 32.297 -53.393 -2.072 1.00 41.00 444 SER A C 1
ATOM 3380 O O . SER A 1 444 ? 32.722 -54.545 -2.056 1.00 41.00 444 SER A O 1
ATOM 3382 N N . TRP A 1 445 ? 33.013 -52.428 -2.665 1.00 44.41 445 TRP A N 1
ATOM 3383 C CA . TRP A 1 445 ? 34.217 -52.737 -3.487 1.00 44.41 445 TRP A CA 1
ATOM 3384 C C . TRP A 1 445 ? 35.562 -52.712 -2.726 1.00 44.41 445 TRP A C 1
ATOM 3386 O O . TRP A 1 445 ? 36.585 -53.181 -3.232 1.00 44.41 445 TRP A O 1
ATOM 3396 N N . ALA A 1 446 ? 35.572 -52.224 -1.481 1.00 42.81 446 ALA A N 1
ATOM 3397 C CA . ALA A 1 446 ? 36.792 -51.993 -0.696 1.00 42.81 446 ALA A CA 1
ATOM 3398 C C . ALA A 1 446 ? 37.632 -53.258 -0.408 1.00 42.81 446 ALA A C 1
ATOM 3400 O O . ALA A 1 446 ? 38.852 -53.161 -0.272 1.00 42.81 446 ALA A O 1
ATOM 3401 N N . GLY A 1 447 ? 37.017 -54.447 -0.354 1.00 51.06 447 GLY A N 1
ATOM 3402 C CA . GLY A 1 447 ? 37.724 -55.701 -0.055 1.00 51.06 447 GLY A CA 1
ATOM 3403 C C . GLY A 1 447 ? 38.808 -56.061 -1.081 1.00 51.06 447 GLY A C 1
ATOM 3404 O O . GLY A 1 447 ? 39.898 -56.489 -0.702 1.00 51.06 447 GLY A O 1
ATOM 3405 N N . ALA A 1 448 ? 38.553 -55.818 -2.371 1.00 51.41 448 ALA A N 1
ATOM 3406 C CA . ALA A 1 448 ? 39.515 -56.108 -3.437 1.00 51.41 448 ALA A CA 1
ATOM 3407 C C . ALA A 1 448 ? 40.743 -55.181 -3.376 1.00 51.41 448 ALA A C 1
ATOM 3409 O O . ALA A 1 448 ? 41.879 -55.625 -3.546 1.00 51.41 448 ALA A O 1
ATOM 3410 N N . ILE A 1 449 ? 40.527 -53.898 -3.076 1.00 54.50 449 ILE A N 1
ATOM 3411 C CA . ILE A 1 449 ? 41.597 -52.894 -3.031 1.00 54.50 449 ILE A CA 1
ATOM 3412 C C . ILE A 1 449 ? 42.434 -53.015 -1.761 1.00 54.50 449 ILE A C 1
ATOM 3414 O O . ILE A 1 449 ? 43.655 -52.906 -1.837 1.00 54.50 449 ILE A O 1
ATOM 3418 N N . ILE A 1 450 ? 41.823 -53.329 -0.616 1.00 62.25 450 ILE A N 1
ATOM 3419 C CA . ILE A 1 450 ? 42.571 -53.638 0.610 1.00 62.25 450 ILE A CA 1
ATOM 3420 C C . ILE A 1 450 ? 43.476 -54.863 0.384 1.00 62.25 450 ILE A C 1
ATOM 3422 O O . ILE A 1 450 ? 44.636 -54.836 0.790 1.00 62.25 450 ILE A O 1
ATOM 3426 N N . GLY A 1 451 ? 43.010 -55.885 -0.347 1.00 63.47 451 GLY A N 1
ATOM 3427 C CA . GLY A 1 451 ? 43.834 -57.033 -0.746 1.00 63.47 451 GLY A CA 1
ATOM 3428 C C . GLY A 1 451 ? 45.042 -56.654 -1.615 1.00 63.47 451 GLY A C 1
ATOM 3429 O O . GLY A 1 451 ? 46.166 -57.058 -1.315 1.00 63.47 451 GLY A O 1
ATOM 3430 N N . VAL A 1 452 ? 44.843 -55.833 -2.654 1.00 71.56 452 VAL A N 1
ATOM 3431 C CA . VAL A 1 452 ? 45.936 -55.377 -3.537 1.00 71.56 452 VAL A CA 1
ATOM 3432 C C . VAL A 1 452 ? 46.917 -54.456 -2.801 1.00 71.56 452 VAL A C 1
ATOM 3434 O O . VAL A 1 452 ? 48.127 -54.622 -2.947 1.00 71.56 452 VAL A O 1
ATOM 3437 N N . ILE A 1 453 ? 46.437 -53.528 -1.967 1.00 74.44 453 ILE A N 1
ATOM 3438 C CA . ILE A 1 453 ? 47.296 -52.612 -1.201 1.00 74.44 453 ILE A CA 1
ATOM 3439 C C . ILE A 1 453 ? 48.099 -53.366 -0.134 1.00 74.44 453 ILE A C 1
ATOM 3441 O O . ILE A 1 453 ? 49.296 -53.108 0.002 1.00 74.44 453 ILE A O 1
ATOM 3445 N N . LEU A 1 454 ? 47.499 -54.323 0.585 1.00 79.12 454 LEU A N 1
ATOM 3446 C CA . LEU A 1 454 ? 48.228 -55.176 1.533 1.00 79.12 454 LEU A CA 1
ATOM 3447 C C . LEU A 1 454 ? 49.248 -56.074 0.818 1.00 79.12 454 LEU A C 1
ATOM 3449 O O . LEU A 1 454 ? 50.376 -56.199 1.292 1.00 79.12 454 LEU A O 1
ATOM 3453 N N . GLY A 1 455 ? 48.902 -56.629 -0.349 1.00 78.88 455 GLY A N 1
ATOM 3454 C CA . GLY A 1 455 ? 49.833 -57.387 -1.188 1.00 78.88 455 GLY A CA 1
ATOM 3455 C C . GLY A 1 455 ? 51.032 -56.548 -1.640 1.00 78.88 455 GLY A C 1
ATOM 3456 O O . GLY A 1 455 ? 52.179 -56.943 -1.437 1.00 78.88 455 GLY A O 1
ATOM 3457 N N . LEU A 1 456 ? 50.787 -55.348 -2.175 1.00 81.94 456 LEU A N 1
ATOM 3458 C CA . LEU A 1 456 ? 51.842 -54.416 -2.587 1.00 81.94 456 LEU A CA 1
ATOM 3459 C C . LEU A 1 456 ? 52.658 -53.890 -1.400 1.00 81.94 456 LEU A C 1
ATOM 3461 O O . LEU A 1 456 ? 53.865 -53.715 -1.533 1.00 81.94 456 LEU A O 1
ATOM 3465 N N . SER A 1 457 ? 52.044 -53.708 -0.230 1.00 78.94 457 SER A N 1
ATOM 3466 C CA . SER A 1 457 ? 52.736 -53.321 1.006 1.00 78.94 457 SER A CA 1
ATOM 3467 C C . SER A 1 457 ? 53.639 -54.435 1.535 1.00 78.94 457 SER A C 1
ATOM 3469 O O . SER A 1 457 ? 54.761 -54.158 1.952 1.00 78.94 457 SER A O 1
ATOM 3471 N N . LEU A 1 458 ? 53.210 -55.698 1.460 1.00 84.00 458 LEU A N 1
ATOM 3472 C CA . LEU A 1 458 ? 54.045 -56.853 1.801 1.00 84.00 458 LEU A CA 1
ATOM 3473 C C . LEU A 1 458 ? 55.193 -57.043 0.801 1.00 84.00 458 LEU A C 1
ATOM 3475 O O . LEU A 1 458 ? 56.318 -57.312 1.219 1.00 84.00 458 LEU A O 1
ATOM 3479 N N . ILE A 1 459 ? 54.952 -56.836 -0.497 1.00 84.62 459 ILE A N 1
ATOM 3480 C CA . ILE A 1 459 ? 56.005 -56.858 -1.523 1.00 84.62 459 ILE A CA 1
ATOM 3481 C C . ILE A 1 459 ? 56.989 -55.700 -1.306 1.00 84.62 459 ILE A C 1
ATOM 3483 O O . ILE A 1 459 ? 58.197 -55.925 -1.308 1.00 84.62 459 ILE A O 1
ATOM 3487 N N . ALA A 1 460 ? 56.512 -54.483 -1.035 1.00 83.19 460 ALA A N 1
ATOM 3488 C CA . ALA A 1 460 ? 57.363 -53.338 -0.719 1.00 83.19 460 ALA A CA 1
ATOM 3489 C C . ALA A 1 460 ? 58.169 -53.567 0.570 1.00 83.19 460 ALA A C 1
ATOM 3491 O O . ALA A 1 460 ? 59.369 -53.303 0.589 1.00 83.19 460 ALA A O 1
ATOM 3492 N N . ALA A 1 461 ? 57.567 -54.133 1.619 1.00 82.69 461 ALA A N 1
ATOM 3493 C CA . ALA A 1 461 ? 58.263 -54.507 2.848 1.00 82.69 461 ALA A CA 1
ATOM 3494 C C . ALA A 1 461 ? 59.311 -55.609 2.608 1.00 82.69 461 ALA A C 1
ATOM 3496 O O . ALA A 1 461 ? 60.410 -55.536 3.159 1.00 82.69 461 ALA A O 1
ATOM 3497 N N . ALA A 1 462 ? 59.029 -56.590 1.745 1.00 82.44 462 ALA A N 1
ATOM 3498 C CA . ALA A 1 462 ? 59.990 -57.613 1.336 1.00 82.44 462 ALA A CA 1
ATOM 3499 C C . ALA A 1 462 ? 61.146 -57.021 0.510 1.00 82.44 462 ALA A C 1
ATOM 3501 O O . ALA A 1 462 ? 62.304 -57.350 0.766 1.00 82.44 462 ALA A O 1
ATOM 3502 N N . VAL A 1 463 ? 60.864 -56.097 -0.415 1.00 83.50 463 VAL A N 1
ATOM 3503 C CA . VAL A 1 463 ? 61.872 -55.366 -1.202 1.00 83.50 463 VAL A CA 1
ATOM 3504 C C . VAL A 1 463 ? 62.707 -54.446 -0.313 1.00 83.50 463 VAL A C 1
ATOM 3506 O O . VAL A 1 463 ? 63.923 -54.419 -0.457 1.00 83.50 463 VAL A O 1
ATOM 3509 N N . ILE A 1 464 ? 62.114 -53.755 0.662 1.00 83.50 464 ILE A N 1
ATOM 3510 C CA . ILE A 1 464 ? 62.842 -52.941 1.647 1.00 83.50 464 ILE A CA 1
ATOM 3511 C C . ILE A 1 464 ? 63.691 -53.842 2.554 1.00 83.50 464 ILE A C 1
ATOM 3513 O O . ILE A 1 464 ? 64.869 -53.559 2.757 1.00 83.50 464 ILE A O 1
ATOM 3517 N N . CYS A 1 465 ? 63.163 -54.973 3.030 1.00 77.56 465 CYS A N 1
ATOM 3518 C CA . CYS A 1 465 ? 63.927 -55.956 3.803 1.00 77.56 465 CYS A CA 1
ATOM 3519 C C . CYS A 1 465 ? 65.097 -56.542 2.989 1.00 77.56 465 CYS A C 1
ATOM 3521 O O . CYS A 1 465 ? 66.200 -56.699 3.515 1.00 77.56 465 CYS A O 1
ATOM 3523 N N . TRP A 1 466 ? 64.895 -56.804 1.694 1.00 78.00 466 TRP A N 1
ATOM 3524 C CA . TRP A 1 466 ? 65.936 -57.246 0.767 1.00 78.00 466 TRP A CA 1
ATOM 3525 C C . TRP A 1 466 ? 66.970 -56.148 0.499 1.00 78.00 466 TRP A C 1
ATOM 3527 O O . TRP A 1 466 ? 68.164 -56.411 0.601 1.00 78.00 466 TRP A O 1
ATOM 3537 N N . CYS A 1 467 ? 66.552 -54.905 0.260 1.00 73.06 467 CYS A N 1
ATOM 3538 C CA . CYS A 1 467 ? 67.435 -53.752 0.080 1.00 73.06 467 CYS A CA 1
ATOM 3539 C C . CYS A 1 467 ? 68.239 -53.426 1.347 1.00 73.06 467 CYS A C 1
ATOM 3541 O O . CYS A 1 467 ? 69.411 -53.074 1.241 1.00 73.06 467 CYS A O 1
ATOM 3543 N N . LEU A 1 468 ? 67.671 -53.603 2.544 1.00 71.75 468 LEU A N 1
ATOM 3544 C CA . LEU A 1 468 ? 68.381 -53.452 3.819 1.00 71.75 468 LEU A CA 1
ATOM 3545 C C . LEU A 1 468 ? 69.327 -54.636 4.094 1.00 71.75 468 LEU A C 1
ATOM 3547 O O . LEU A 1 468 ? 70.449 -54.423 4.554 1.00 71.75 468 LEU A O 1
ATOM 3551 N N . ARG A 1 469 ? 68.949 -55.871 3.731 1.00 64.56 469 ARG A N 1
ATOM 3552 C CA . ARG A 1 469 ? 69.864 -57.032 3.725 1.00 64.56 469 ARG A CA 1
ATOM 3553 C C . ARG A 1 469 ? 70.992 -56.884 2.694 1.00 64.56 469 ARG A C 1
ATOM 3555 O O . ARG A 1 469 ? 72.110 -57.304 2.973 1.00 64.56 469 ARG A O 1
ATOM 3562 N N . ARG A 1 470 ? 70.736 -56.249 1.545 1.00 63.09 470 ARG A N 1
ATOM 3563 C CA . ARG A 1 470 ? 71.717 -55.979 0.479 1.00 63.09 470 ARG A CA 1
ATOM 3564 C C . ARG A 1 470 ? 72.640 -54.807 0.828 1.00 63.09 470 ARG A C 1
ATOM 3566 O O . ARG A 1 470 ? 73.843 -54.927 0.630 1.00 63.09 470 ARG A O 1
ATOM 3573 N N . ARG A 1 471 ? 72.129 -53.732 1.447 1.00 57.38 471 ARG A N 1
ATOM 3574 C CA . ARG A 1 471 ? 72.946 -52.637 2.015 1.00 57.38 471 ARG A CA 1
ATOM 3575 C C . ARG A 1 471 ? 73.832 -53.092 3.180 1.00 57.38 471 ARG A C 1
ATOM 3577 O O . ARG A 1 471 ? 74.914 -52.547 3.346 1.00 57.38 471 ARG A O 1
ATOM 3584 N N . ARG A 1 472 ? 73.446 -54.135 3.925 1.00 55.03 472 ARG A N 1
ATOM 3585 C CA . ARG A 1 472 ? 74.330 -54.814 4.898 1.00 55.03 472 ARG A CA 1
ATOM 3586 C C . ARG A 1 472 ? 75.372 -55.758 4.272 1.00 55.03 472 ARG A C 1
ATOM 3588 O O . ARG A 1 472 ? 76.158 -56.332 5.014 1.00 55.03 472 ARG A O 1
ATOM 3595 N N . LYS A 1 473 ? 75.391 -55.933 2.944 1.00 56.06 473 LYS A N 1
ATOM 3596 C CA . LYS A 1 473 ? 76.334 -56.817 2.229 1.00 56.06 473 LYS A CA 1
ATOM 3597 C C . LYS A 1 473 ? 77.200 -56.125 1.169 1.00 56.06 473 LYS A C 1
ATOM 3599 O O . LYS A 1 473 ? 77.956 -56.805 0.488 1.00 56.06 473 LYS A O 1
ATOM 3604 N N . LEU A 1 474 ? 77.091 -54.803 1.033 1.00 49.56 474 LEU A N 1
ATOM 3605 C CA . LEU A 1 474 ? 77.908 -53.968 0.144 1.00 49.56 474 LEU A CA 1
ATOM 3606 C C . LEU A 1 474 ? 78.316 -52.682 0.876 1.00 49.56 474 LEU A C 1
ATOM 3608 O O . LEU A 1 474 ? 78.004 -51.574 0.453 1.00 49.56 474 LEU A O 1
ATOM 3612 N N . HIS A 1 475 ? 78.983 -52.865 2.016 1.00 48.34 475 HIS A N 1
ATOM 3613 C CA . HIS A 1 475 ? 79.709 -51.808 2.717 1.00 48.34 475 HIS A CA 1
ATOM 3614 C C . HIS A 1 475 ? 81.217 -52.064 2.582 1.00 48.34 475 HIS A C 1
ATOM 3616 O O . HIS A 1 475 ? 81.939 -52.172 3.567 1.00 48.34 475 HIS A O 1
ATOM 3622 N N . GLU A 1 476 ? 81.668 -52.221 1.338 1.00 41.72 476 GLU A N 1
ATOM 3623 C CA . GLU A 1 476 ? 83.072 -52.404 0.977 1.00 41.72 476 GLU A CA 1
ATOM 3624 C C . GLU A 1 476 ? 83.309 -51.829 -0.431 1.00 41.72 476 GLU A C 1
ATOM 3626 O O . GLU A 1 476 ? 82.437 -51.935 -1.296 1.00 41.72 476 GLU A O 1
ATOM 3631 N N . SER A 1 477 ? 84.484 -51.227 -0.642 1.00 36.94 477 SER A N 1
ATOM 3632 C CA . SER A 1 477 ? 84.900 -50.403 -1.798 1.00 36.94 477 SER A CA 1
ATOM 3633 C C . SER A 1 477 ? 84.258 -49.002 -1.930 1.00 36.94 477 SER A C 1
ATOM 3635 O O . SER A 1 477 ? 83.143 -48.733 -1.488 1.00 36.94 477 SER A O 1
ATOM 3637 N N . GLN A 1 478 ? 85.061 -48.072 -2.456 1.00 31.83 478 GLN A N 1
ATOM 3638 C CA . GLN A 1 478 ? 85.014 -46.617 -2.247 1.00 31.83 478 GLN A CA 1
ATOM 3639 C C . GLN A 1 478 ? 85.582 -45.909 -3.500 1.00 31.83 478 GLN A C 1
ATOM 3641 O O . GLN A 1 478 ? 86.348 -46.535 -4.230 1.00 31.83 478 GLN A O 1
ATOM 3646 N N . SER A 1 479 ? 85.310 -44.603 -3.680 1.00 29.97 479 SER A N 1
ATOM 3647 C CA . SER A 1 479 ? 85.883 -43.695 -4.717 1.00 29.97 479 SER A CA 1
ATOM 3648 C C . SER A 1 479 ? 85.434 -43.970 -6.181 1.00 29.97 479 SER A C 1
ATOM 3650 O O . SER A 1 479 ? 84.925 -45.049 -6.459 1.00 29.97 479 SER A O 1
ATOM 3652 N N . THR A 1 480 ? 85.463 -43.036 -7.151 1.00 31.30 480 THR A N 1
ATOM 3653 C CA . THR A 1 480 ? 86.095 -41.691 -7.250 1.00 31.30 480 THR A CA 1
ATOM 3654 C C . THR A 1 480 ? 85.350 -40.786 -8.268 1.00 31.30 480 THR A C 1
ATOM 3656 O O . THR A 1 480 ? 84.620 -41.311 -9.098 1.00 31.30 480 THR A O 1
ATOM 3659 N N . SER A 1 481 ? 85.577 -39.458 -8.202 1.00 26.83 481 SER A N 1
ATOM 3660 C CA . SER A 1 481 ? 85.559 -38.401 -9.265 1.00 26.83 481 SER A CA 1
ATOM 3661 C C . SER A 1 481 ? 84.586 -38.473 -10.474 1.00 26.83 481 SER A C 1
ATOM 3663 O O . SER A 1 481 ? 84.570 -39.469 -11.181 1.00 26.83 481 SER A O 1
ATOM 3665 N N . GLU A 1 482 ? 83.748 -37.477 -10.812 1.00 26.47 482 GLU A N 1
ATOM 3666 C CA . GLU A 1 482 ? 83.960 -36.046 -11.189 1.00 26.47 482 GLU A CA 1
ATOM 3667 C C . GLU A 1 482 ? 84.005 -35.790 -12.728 1.00 26.47 482 GLU A C 1
ATOM 3669 O O . GLU A 1 482 ? 84.605 -36.553 -13.473 1.00 26.47 482 GLU A O 1
ATOM 3674 N N . GLN A 1 483 ? 83.412 -34.656 -13.150 1.00 25.94 483 GLN A N 1
ATOM 3675 C CA . GLN A 1 483 ? 83.510 -33.924 -14.438 1.00 25.94 483 GLN A CA 1
ATOM 3676 C C . GLN A 1 483 ? 82.688 -34.301 -15.699 1.00 25.94 483 GLN A C 1
ATOM 3678 O O . GLN A 1 483 ? 82.677 -35.424 -16.183 1.00 25.94 483 GLN A O 1
ATOM 3683 N N . SER A 1 484 ? 82.160 -33.217 -16.304 1.00 27.98 484 SER A N 1
ATOM 3684 C CA . SER A 1 484 ? 81.797 -33.009 -17.725 1.00 27.98 484 SER A CA 1
ATOM 3685 C C . SER A 1 484 ? 80.623 -33.796 -18.343 1.00 27.98 484 SER A C 1
ATOM 3687 O O . SER A 1 484 ? 80.328 -34.917 -17.969 1.00 27.98 484 SER A O 1
ATOM 3689 N N . ALA A 1 485 ? 79.910 -33.278 -19.354 1.00 31.12 485 ALA A N 1
ATOM 3690 C CA . ALA A 1 485 ? 79.714 -31.889 -19.786 1.00 31.12 485 ALA A CA 1
ATOM 3691 C C . ALA A 1 485 ? 78.457 -31.779 -20.679 1.00 31.12 485 ALA A C 1
ATOM 3693 O O . ALA A 1 485 ? 77.952 -32.753 -21.224 1.00 31.12 485 ALA A O 1
ATOM 3694 N N . ARG A 1 486 ? 77.986 -30.540 -20.812 1.00 29.61 486 ARG A N 1
ATOM 3695 C CA . ARG A 1 486 ? 76.882 -30.027 -21.637 1.00 29.61 486 ARG A CA 1
ATOM 3696 C C . ARG A 1 486 ? 76.747 -30.588 -23.069 1.00 29.61 486 ARG A C 1
ATOM 3698 O O . ARG A 1 486 ? 77.727 -30.890 -23.737 1.00 29.61 486 ARG A O 1
ATOM 3705 N N . SER A 1 487 ? 75.525 -30.398 -23.580 1.00 28.41 487 SER A N 1
ATOM 3706 C CA . SER A 1 487 ? 75.118 -30.225 -24.989 1.00 28.41 487 SER A CA 1
ATOM 3707 C C . SER A 1 487 ? 74.877 -31.468 -25.859 1.00 28.41 487 SER A C 1
ATOM 3709 O O . SER A 1 487 ? 75.798 -32.162 -26.264 1.00 28.41 487 SER A O 1
ATOM 3711 N N . TRP A 1 488 ? 73.614 -31.633 -26.269 1.00 31.59 488 TRP A N 1
ATOM 3712 C CA . TRP A 1 488 ? 73.250 -31.707 -27.689 1.00 31.59 488 TRP A CA 1
ATOM 3713 C C . TRP A 1 488 ? 71.797 -31.227 -27.873 1.00 31.59 488 TRP A C 1
ATOM 3715 O O . TRP A 1 488 ? 70.865 -31.759 -27.279 1.00 31.59 488 TRP A O 1
ATOM 3725 N N . ILE A 1 489 ? 71.613 -30.172 -28.666 1.00 35.75 489 ILE A N 1
ATOM 3726 C CA . ILE A 1 489 ? 70.322 -29.665 -29.151 1.00 35.75 489 ILE A CA 1
ATOM 3727 C C . ILE A 1 489 ? 70.527 -29.371 -30.647 1.00 35.75 489 ILE A C 1
ATOM 3729 O O . ILE A 1 489 ? 71.584 -28.869 -31.020 1.00 35.75 489 ILE A O 1
ATOM 3733 N N . LEU A 1 490 ? 69.510 -29.674 -31.464 1.00 32.19 490 LEU A N 1
ATOM 3734 C CA . LEU A 1 490 ? 69.425 -29.534 -32.933 1.00 32.19 490 LEU A CA 1
ATOM 3735 C C . LEU A 1 490 ? 70.157 -30.573 -33.810 1.00 32.19 490 LEU A C 1
ATOM 3737 O O . LEU A 1 490 ? 71.316 -30.428 -34.187 1.00 32.19 490 LEU A O 1
ATOM 3741 N N . ARG A 1 491 ? 69.357 -31.511 -34.330 1.00 27.25 491 ARG A N 1
ATOM 3742 C CA . ARG A 1 491 ? 69.389 -31.959 -35.735 1.00 27.25 491 ARG A CA 1
ATOM 3743 C C . ARG A 1 491 ? 67.915 -32.130 -36.149 1.00 27.25 491 ARG A C 1
ATOM 3745 O O . ARG A 1 491 ? 67.209 -32.895 -35.508 1.00 27.25 491 ARG A O 1
ATOM 3752 N N . TRP A 1 492 ? 67.347 -31.173 -36.892 1.00 31.11 492 TRP A N 1
ATOM 3753 C CA . TRP A 1 492 ? 67.114 -31.251 -38.352 1.00 31.11 492 TRP A CA 1
ATOM 3754 C C . TRP A 1 492 ? 66.329 -32.502 -38.796 1.00 31.11 492 TRP A C 1
ATOM 3756 O O . TRP A 1 492 ? 66.710 -33.602 -38.421 1.00 31.11 492 TRP A O 1
ATOM 3766 N N . MET A 1 493 ? 65.343 -32.448 -39.698 1.00 28.86 493 MET A N 1
ATOM 3767 C CA . MET A 1 493 ? 64.501 -31.366 -40.248 1.00 28.86 493 MET A CA 1
ATOM 3768 C C . MET A 1 493 ? 63.422 -32.047 -41.133 1.00 28.86 493 MET A C 1
ATOM 3770 O O . MET A 1 493 ? 63.619 -33.179 -41.556 1.00 28.86 493 MET A O 1
ATOM 3774 N N . HIS A 1 494 ? 62.313 -31.355 -41.406 1.00 35.09 494 HIS A N 1
ATOM 3775 C CA . HIS A 1 494 ? 61.242 -31.631 -42.390 1.00 35.09 494 HIS A CA 1
ATOM 3776 C C . HIS A 1 494 ? 61.261 -32.905 -43.271 1.00 35.09 494 HIS A C 1
ATOM 3778 O O . HIS A 1 494 ? 62.150 -33.102 -44.091 1.00 35.09 494 HIS A O 1
ATOM 3784 N N . THR A 1 495 ? 60.139 -33.635 -43.260 1.00 35.00 495 THR A N 1
ATOM 3785 C CA . THR A 1 495 ? 59.397 -34.179 -44.429 1.00 35.00 495 THR A CA 1
ATOM 3786 C C . THR A 1 495 ? 58.067 -34.756 -43.900 1.00 35.00 495 THR A C 1
ATOM 3788 O O . THR A 1 495 ? 58.049 -35.308 -42.808 1.00 35.00 495 THR A O 1
ATOM 3791 N N . GLY A 1 496 ? 56.904 -34.648 -44.547 1.00 28.06 496 GLY A N 1
ATOM 3792 C CA . GLY A 1 496 ? 56.558 -33.957 -45.791 1.00 28.06 496 GLY A CA 1
ATOM 3793 C C . GLY A 1 496 ? 55.430 -34.685 -46.544 1.00 28.06 496 GLY A C 1
ATOM 3794 O O . GLY A 1 496 ? 55.695 -35.716 -47.149 1.00 28.06 496 GLY A O 1
ATOM 3795 N N . GLY A 1 497 ? 54.213 -34.118 -46.553 1.00 28.14 497 GLY A N 1
ATOM 3796 C CA . GLY A 1 497 ? 53.085 -34.516 -47.422 1.00 28.14 497 GLY A CA 1
ATOM 3797 C C . GLY A 1 497 ? 51.955 -35.341 -46.767 1.00 28.14 497 GLY A C 1
ATOM 3798 O O . GLY A 1 497 ? 52.143 -35.890 -45.689 1.00 28.14 497 GLY A O 1
ATOM 3799 N N . SER A 1 498 ? 50.760 -35.481 -47.366 1.00 27.08 498 SER A N 1
ATOM 3800 C CA . SER A 1 498 ? 50.062 -34.604 -48.334 1.00 27.08 498 SER A CA 1
ATOM 3801 C C . SER A 1 498 ? 48.590 -35.044 -48.535 1.00 27.08 498 SER A C 1
ATOM 3803 O O . SER A 1 498 ? 48.341 -36.227 -48.720 1.00 27.08 498 SER A O 1
ATOM 3805 N N . THR A 1 499 ? 47.661 -34.076 -48.614 1.00 28.09 499 THR A N 1
ATOM 3806 C CA . THR A 1 499 ? 46.421 -34.035 -49.452 1.00 28.09 499 THR A CA 1
ATOM 3807 C C . THR A 1 499 ? 45.319 -35.131 -49.438 1.00 28.09 499 THR A C 1
ATOM 3809 O O . THR A 1 499 ? 45.561 -36.268 -49.815 1.00 28.09 499 THR A O 1
ATOM 3812 N N . THR A 1 500 ? 44.059 -34.653 -49.289 1.00 28.33 500 THR A N 1
ATOM 3813 C CA . THR A 1 500 ? 42.778 -35.081 -49.955 1.00 28.33 500 THR A CA 1
ATOM 3814 C C . THR A 1 500 ? 42.183 -36.488 -49.700 1.00 28.33 500 THR A C 1
ATOM 3816 O O . THR A 1 500 ? 42.918 -37.459 -49.670 1.00 28.33 500 THR A O 1
ATOM 3819 N N . GLY A 1 501 ? 40.855 -36.712 -49.608 1.00 27.09 501 GLY A N 1
ATOM 3820 C CA . GLY A 1 501 ? 39.680 -35.812 -49.556 1.00 27.09 501 GLY A CA 1
ATOM 3821 C C . GLY A 1 501 ? 38.326 -36.505 -49.902 1.00 27.09 501 GLY A C 1
ATOM 3822 O O . GLY A 1 501 ? 38.333 -37.540 -50.552 1.00 27.09 501 GLY A O 1
ATOM 3823 N N . VAL A 1 502 ? 37.190 -35.859 -49.557 1.00 27.44 502 VAL A N 1
ATOM 3824 C CA . VAL A 1 502 ? 35.851 -35.902 -50.237 1.00 27.44 502 VAL A CA 1
ATOM 3825 C C . VAL A 1 502 ? 34.868 -37.109 -50.062 1.00 27.44 502 VAL A C 1
ATOM 3827 O O . VAL A 1 502 ? 35.131 -38.201 -50.542 1.00 27.44 502 VAL A O 1
ATOM 3830 N N . SER A 1 503 ? 33.627 -36.799 -49.601 1.00 26.59 503 SER A N 1
ATOM 3831 C CA . SER A 1 503 ? 32.308 -37.496 -49.821 1.00 26.59 503 SER A CA 1
ATOM 3832 C C . SER A 1 503 ? 32.072 -38.924 -49.243 1.00 26.59 503 SER A C 1
ATOM 3834 O O . SER A 1 503 ? 33.030 -39.618 -48.948 1.00 26.59 503 SER A O 1
ATOM 3836 N N . LYS A 1 504 ? 30.842 -39.468 -49.053 1.00 27.67 504 LYS A N 1
ATOM 3837 C CA . LYS A 1 504 ? 29.435 -38.984 -49.172 1.00 27.67 504 LYS A CA 1
ATOM 3838 C C . LYS A 1 504 ? 28.463 -39.831 -48.298 1.00 27.67 504 LYS A C 1
ATOM 3840 O O . LYS A 1 504 ? 28.720 -41.002 -48.068 1.00 27.67 504 LYS A O 1
ATOM 3845 N N . ALA A 1 505 ? 27.348 -39.193 -47.923 1.00 26.52 505 ALA A N 1
ATOM 3846 C CA . ALA A 1 505 ? 25.951 -39.624 -47.679 1.00 26.52 505 ALA A CA 1
ATOM 3847 C C . ALA A 1 505 ? 25.444 -41.093 -47.829 1.00 26.52 505 ALA A C 1
ATOM 3849 O O . ALA A 1 505 ? 25.874 -41.827 -48.714 1.00 26.52 505 ALA A O 1
ATOM 3850 N N . GLY A 1 506 ? 24.375 -41.393 -47.063 1.00 26.06 506 GLY A N 1
ATOM 3851 C CA . GLY A 1 506 ? 23.386 -42.489 -47.215 1.00 26.06 506 GLY A CA 1
ATOM 3852 C C . GLY A 1 506 ? 22.838 -42.944 -45.838 1.00 26.06 506 GLY A C 1
ATOM 3853 O O . GLY A 1 506 ? 23.647 -43.231 -44.965 1.00 26.06 506 GLY A O 1
ATOM 3854 N N . ASP A 1 507 ? 21.550 -42.797 -45.480 1.00 27.11 507 ASP A N 1
ATOM 3855 C CA . ASP A 1 507 ? 20.338 -43.550 -45.918 1.00 27.11 507 ASP A CA 1
ATOM 3856 C C . ASP A 1 507 ? 20.207 -44.958 -45.280 1.00 27.11 507 ASP A C 1
ATOM 3858 O O . ASP A 1 507 ? 21.204 -45.668 -45.210 1.00 27.11 507 ASP A O 1
ATOM 3862 N N . THR A 1 508 ? 19.058 -45.487 -44.811 1.00 28.17 508 THR A N 1
ATOM 3863 C CA . THR A 1 508 ? 17.693 -44.985 -44.467 1.00 28.17 508 THR A CA 1
ATOM 3864 C C . THR A 1 508 ? 17.006 -46.065 -43.574 1.00 28.17 508 THR A C 1
ATOM 3866 O O . THR A 1 508 ? 17.483 -47.196 -43.543 1.00 28.17 508 THR A O 1
ATOM 3869 N N . THR A 1 509 ? 15.816 -45.800 -42.993 1.00 25.91 509 THR A N 1
ATOM 3870 C CA . THR A 1 509 ? 14.766 -46.792 -42.571 1.00 25.91 509 THR A CA 1
ATOM 3871 C C . THR A 1 509 ? 15.078 -47.829 -41.461 1.00 25.91 509 THR A C 1
ATOM 3873 O O . THR A 1 509 ? 16.227 -48.161 -41.222 1.00 25.91 509 THR A O 1
ATOM 3876 N N . ALA A 1 510 ? 14.119 -48.479 -40.775 1.00 26.11 510 ALA A N 1
ATOM 3877 C CA . ALA A 1 510 ? 12.728 -48.181 -40.359 1.00 26.11 510 ALA A CA 1
ATOM 3878 C C . ALA A 1 510 ? 12.203 -49.348 -39.468 1.00 26.11 510 ALA A C 1
ATOM 3880 O O . ALA A 1 510 ? 12.826 -50.407 -39.425 1.00 26.11 510 ALA A O 1
ATOM 3881 N N . SER A 1 511 ? 10.986 -49.205 -38.908 1.00 25.30 511 SER A N 1
ATOM 3882 C CA . SER A 1 511 ? 10.106 -50.291 -38.395 1.00 25.30 511 SER A CA 1
ATOM 3883 C C . SER A 1 511 ? 10.478 -50.932 -37.036 1.00 25.30 511 SER A C 1
ATOM 3885 O O . SER A 1 511 ? 11.642 -50.928 -36.662 1.00 25.30 511 SER A O 1
ATOM 3887 N N . THR A 1 512 ? 9.582 -51.538 -36.234 1.00 25.23 512 THR A N 1
ATOM 3888 C CA . THR A 1 512 ? 8.116 -51.397 -35.996 1.00 25.23 512 THR A CA 1
ATOM 3889 C C . THR A 1 512 ? 7.736 -52.225 -34.751 1.00 25.23 512 THR A C 1
ATOM 3891 O O . THR A 1 512 ? 8.202 -53.353 -34.637 1.00 25.23 512 THR A O 1
ATOM 3894 N N . GLY A 1 513 ? 6.738 -51.778 -33.973 1.00 24.02 513 GLY A N 1
ATOM 3895 C CA . GLY A 1 513 ? 5.579 -52.638 -33.654 1.00 24.02 513 GLY A CA 1
ATOM 3896 C C . GLY A 1 513 ? 5.384 -53.234 -32.241 1.00 24.02 513 GLY A C 1
ATOM 3897 O O . GLY A 1 513 ? 6.313 -53.760 -31.646 1.00 24.02 513 GLY A O 1
ATOM 3898 N N . TYR A 1 514 ? 4.094 -53.276 -31.847 1.00 25.58 514 TYR A N 1
ATOM 3899 C CA . TYR A 1 514 ? 3.429 -54.174 -30.868 1.00 25.58 514 TYR A CA 1
ATOM 3900 C C . TYR A 1 514 ? 3.833 -54.055 -29.369 1.00 25.58 514 TYR A C 1
ATOM 3902 O O . TYR A 1 514 ? 4.995 -53.873 -29.044 1.00 25.58 514 TYR A O 1
ATOM 3910 N N . SER A 1 515 ? 2.943 -54.203 -28.370 1.00 24.91 515 SER A N 1
ATOM 3911 C CA . SER A 1 515 ? 1.464 -54.183 -28.344 1.00 24.91 515 SER A CA 1
ATOM 3912 C C . SER A 1 515 ? 0.913 -53.983 -26.914 1.00 24.91 515 SER A C 1
ATOM 3914 O O . SER A 1 515 ? 1.644 -54.104 -25.936 1.00 24.91 515 SER A O 1
ATOM 3916 N N . ALA A 1 516 ? -0.388 -53.691 -26.805 1.00 27.09 516 ALA A N 1
ATOM 3917 C CA . ALA A 1 516 ? -1.112 -53.362 -25.567 1.00 27.09 516 ALA A CA 1
ATOM 3918 C C . ALA A 1 516 ? -1.370 -54.537 -24.595 1.00 27.09 516 ALA A C 1
ATOM 3920 O O . ALA A 1 516 ? -1.439 -55.682 -25.031 1.00 27.09 516 ALA A O 1
ATOM 3921 N N . PHE A 1 517 ? -1.687 -54.218 -23.327 1.00 25.41 517 PHE A N 1
ATOM 3922 C CA . PHE A 1 517 ? -2.626 -54.987 -22.487 1.00 25.41 517 PHE A CA 1
ATOM 3923 C C . PHE A 1 517 ? -3.403 -54.104 -21.482 1.00 25.41 517 PHE A C 1
ATOM 3925 O O . PHE A 1 517 ? -2.926 -53.074 -21.016 1.00 25.41 517 PHE A O 1
ATOM 3932 N N . THR A 1 518 ? -4.630 -54.541 -21.190 1.00 25.34 518 THR A N 1
ATOM 3933 C CA . THR A 1 518 ? -5.660 -54.003 -20.267 1.00 25.34 518 THR A CA 1
ATOM 3934 C C . THR A 1 518 ? -5.392 -54.410 -18.785 1.00 25.34 518 THR A C 1
ATOM 3936 O O . THR A 1 518 ? -4.489 -55.208 -18.571 1.00 25.34 518 THR A O 1
ATOM 3939 N N . ASN A 1 519 ? -6.108 -54.037 -17.701 1.00 25.44 519 ASN A N 1
ATOM 3940 C CA . ASN A 1 519 ? -7.517 -53.630 -17.513 1.00 25.44 519 ASN A CA 1
ATOM 3941 C C . ASN A 1 519 ? -7.814 -53.102 -16.065 1.00 25.44 519 ASN A C 1
ATOM 3943 O O . ASN A 1 519 ? -7.152 -53.528 -15.128 1.00 25.44 519 ASN A O 1
ATOM 3947 N N . VAL A 1 520 ? -8.909 -52.333 -15.897 1.00 25.14 520 VAL A N 1
ATOM 3948 C CA . VAL A 1 520 ? -9.890 -52.325 -14.758 1.00 25.14 520 VAL A CA 1
ATOM 3949 C C . VAL A 1 520 ? -9.500 -51.901 -13.309 1.00 25.14 520 VAL A C 1
ATOM 3951 O O . VAL A 1 520 ? -8.919 -52.650 -12.535 1.00 25.14 520 VAL A O 1
ATOM 3954 N N . SER A 1 521 ? -10.027 -50.720 -12.939 1.00 26.19 521 SER A N 1
ATOM 3955 C CA . SER A 1 521 ? -10.847 -50.342 -11.754 1.00 26.19 521 SER A CA 1
ATOM 3956 C C . SER A 1 521 ? -10.488 -50.698 -10.297 1.00 26.19 521 SER A C 1
ATOM 3958 O O . SER A 1 521 ? -10.464 -51.862 -9.911 1.00 26.19 521 SER A O 1
ATOM 3960 N N . ASN A 1 522 ? -10.558 -49.675 -9.425 1.00 24.02 522 ASN A N 1
ATOM 3961 C CA . ASN A 1 522 ? -11.427 -49.709 -8.231 1.00 24.02 522 ASN A CA 1
ATOM 3962 C C . ASN A 1 522 ? -11.768 -48.299 -7.695 1.00 24.02 522 ASN A C 1
ATOM 3964 O O . ASN A 1 522 ? -10.953 -47.386 -7.771 1.00 24.02 522 ASN A O 1
ATOM 3968 N N . ILE A 1 523 ? -12.979 -48.138 -7.146 1.00 26.02 523 ILE A N 1
ATOM 3969 C CA . ILE A 1 523 ? -13.518 -46.900 -6.546 1.00 26.02 523 ILE A CA 1
ATOM 3970 C C . ILE A 1 523 ? -13.786 -47.149 -5.057 1.00 26.02 523 ILE A C 1
ATOM 3972 O O . ILE A 1 523 ? -14.343 -48.193 -4.728 1.00 26.02 523 ILE A O 1
ATOM 3976 N N . THR A 1 524 ? -13.487 -46.190 -4.170 1.00 25.48 524 THR A N 1
ATOM 3977 C CA . THR A 1 524 ? -14.346 -45.777 -3.026 1.00 25.48 524 THR A CA 1
ATOM 3978 C C . THR A 1 524 ? -13.771 -44.520 -2.332 1.00 25.48 524 THR A C 1
ATOM 3980 O O . THR A 1 524 ? -12.604 -44.199 -2.552 1.00 25.48 524 THR A O 1
ATOM 3983 N N . PRO A 1 525 ? -14.591 -43.726 -1.607 1.00 32.22 525 PRO A N 1
ATOM 3984 C CA . PRO A 1 525 ? -14.373 -42.280 -1.486 1.00 32.22 525 PRO A CA 1
ATOM 3985 C C . PRO A 1 525 ? -13.729 -41.829 -0.168 1.00 32.22 525 PRO A C 1
ATOM 3987 O O . PRO A 1 525 ? -13.862 -42.489 0.861 1.00 32.22 525 PRO A O 1
ATOM 3990 N N . VAL A 1 526 ? -13.159 -40.618 -0.175 1.00 23.34 526 VAL A N 1
ATOM 3991 C CA . VAL A 1 526 ? -12.813 -39.872 1.044 1.00 23.34 526 VAL A CA 1
ATOM 3992 C C . VAL A 1 526 ? -13.449 -38.481 1.002 1.00 23.34 526 VAL A C 1
ATOM 3994 O O . VAL A 1 526 ? -13.065 -37.627 0.214 1.00 23.34 526 VAL A O 1
ATOM 3997 N N . THR A 1 527 ? -14.452 -38.328 1.865 1.00 24.17 527 THR A N 1
ATOM 3998 C CA . THR A 1 527 ? -14.855 -37.140 2.640 1.00 24.17 527 THR A CA 1
ATOM 3999 C C . THR A 1 527 ? -14.737 -35.747 2.004 1.00 24.17 527 THR A C 1
ATOM 4001 O O . THR A 1 527 ? -13.651 -35.222 1.782 1.00 24.17 527 THR A O 1
ATOM 4004 N N . ALA A 1 528 ? -15.889 -35.084 1.859 1.00 29.23 528 ALA A N 1
ATOM 4005 C CA . ALA A 1 528 ? -15.990 -33.685 1.455 1.00 29.23 528 ALA A CA 1
ATOM 4006 C C . ALA A 1 528 ? -15.203 -32.734 2.378 1.00 29.23 528 ALA A C 1
ATOM 4008 O O . ALA A 1 528 ? -15.329 -32.793 3.603 1.00 29.23 528 ALA A O 1
ATOM 4009 N N . VAL A 1 529 ? -14.463 -31.804 1.771 1.00 24.80 529 VAL A N 1
ATOM 4010 C CA . VAL A 1 529 ? -13.862 -30.645 2.441 1.00 24.80 529 VAL A CA 1
ATOM 4011 C C . VAL A 1 529 ? -14.681 -29.406 2.077 1.00 24.80 529 VAL A C 1
ATOM 4013 O O . VAL A 1 529 ? -15.020 -29.197 0.914 1.00 24.80 529 VAL A O 1
ATOM 4016 N N . SER A 1 530 ? -15.030 -28.613 3.092 1.00 25.94 530 SER A N 1
ATOM 4017 C CA . SER A 1 530 ? -15.770 -27.348 2.964 1.00 25.94 530 SER A CA 1
ATOM 4018 C C . SER A 1 530 ? -15.071 -26.378 1.999 1.00 25.94 530 SER A C 1
ATOM 4020 O O . SER A 1 530 ? -13.837 -26.339 2.013 1.00 25.94 530 SER A O 1
ATOM 4022 N N . PRO A 1 531 ? -15.802 -25.551 1.220 1.00 26.95 531 PRO A N 1
ATOM 4023 C CA . PRO A 1 531 ? -15.176 -24.507 0.413 1.00 26.95 531 PRO A CA 1
ATOM 4024 C C . PRO A 1 531 ? -14.365 -23.575 1.320 1.00 26.95 531 PRO A C 1
ATOM 4026 O O . PRO A 1 531 ? -14.882 -23.072 2.320 1.00 26.95 531 PRO A O 1
ATOM 4029 N N . ARG A 1 532 ? -13.084 -23.389 0.988 1.00 28.44 532 ARG A N 1
ATOM 4030 C CA . ARG A 1 532 ? -12.189 -22.431 1.641 1.00 28.44 532 ARG A CA 1
ATOM 4031 C C . ARG A 1 532 ? -11.994 -21.235 0.724 1.00 28.44 532 ARG A C 1
ATOM 4033 O O . ARG A 1 532 ? -11.610 -21.409 -0.428 1.00 28.44 532 ARG A O 1
ATOM 4040 N N . SER A 1 533 ? -12.205 -20.049 1.270 1.00 30.83 533 SER A N 1
ATOM 4041 C CA . SER A 1 533 ? -11.843 -18.784 0.636 1.00 30.83 533 SER A CA 1
ATOM 4042 C C . SER A 1 533 ? -10.369 -18.517 0.936 1.00 30.83 533 SER A C 1
ATOM 4044 O O . SER A 1 533 ? -10.019 -18.273 2.090 1.00 30.83 533 SER A O 1
ATOM 4046 N N . VAL A 1 534 ? -9.500 -18.605 -0.073 1.00 35.38 534 VAL A N 1
ATOM 4047 C CA . VAL A 1 534 ? -8.066 -18.319 0.064 1.00 35.38 534 VAL A CA 1
ATOM 4048 C C . VAL A 1 534 ? -7.615 -17.425 -1.069 1.00 35.38 534 VAL A C 1
ATOM 4050 O O . VAL A 1 534 ? -7.925 -17.694 -2.219 1.00 35.38 534 VAL A O 1
ATOM 4053 N N . GLU A 1 535 ? -6.877 -16.374 -0.731 1.00 33.94 535 GLU A N 1
ATOM 4054 C CA . GLU A 1 535 ? -6.515 -15.320 -1.668 1.00 33.94 535 GLU A CA 1
ATOM 4055 C C . GLU A 1 535 ? -5.199 -14.656 -1.260 1.00 33.94 535 GLU A C 1
ATOM 4057 O O . GLU A 1 535 ? -5.028 -14.300 -0.087 1.00 33.94 535 GLU A O 1
ATOM 4062 N N . ALA A 1 536 ? -4.308 -14.418 -2.221 1.00 32.69 536 ALA A N 1
ATOM 4063 C CA . ALA A 1 536 ? -3.148 -13.546 -2.065 1.00 32.69 536 ALA A CA 1
ATOM 4064 C C . ALA A 1 536 ? -3.395 -12.195 -2.759 1.00 32.69 536 ALA A C 1
ATOM 4066 O O . ALA A 1 536 ? -4.003 -12.135 -3.827 1.00 32.69 536 ALA A O 1
ATOM 4067 N N . GLY A 1 537 ? -2.874 -11.112 -2.178 1.00 31.23 537 GLY A N 1
ATOM 4068 C CA . GLY A 1 537 ? -2.680 -9.850 -2.893 1.00 31.23 537 GLY A CA 1
ATOM 4069 C C . GLY A 1 537 ? -2.530 -8.618 -2.001 1.00 31.23 537 GLY A C 1
ATOM 4070 O O . GLY A 1 537 ? -2.796 -8.649 -0.798 1.00 31.23 537 GLY A O 1
ATOM 4071 N N . GLY A 1 538 ? -2.047 -7.552 -2.634 1.00 34.41 538 GLY A N 1
ATOM 4072 C CA . GLY A 1 538 ? -1.074 -6.601 -2.081 1.00 34.41 538 GLY A CA 1
ATOM 4073 C C . GLY A 1 538 ? 0.195 -6.684 -2.935 1.00 34.41 538 GLY A C 1
ATOM 4074 O O . GLY A 1 538 ? 0.484 -7.769 -3.442 1.00 34.41 538 GLY A O 1
ATOM 4075 N N . VAL A 1 539 ? 0.902 -5.575 -3.177 1.00 37.12 539 VAL A N 1
ATOM 4076 C CA . VAL A 1 539 ? 1.986 -5.528 -4.185 1.00 37.12 539 VAL A CA 1
ATOM 4077 C C . VAL A 1 539 ? 3.084 -6.556 -3.862 1.00 37.12 539 VAL A C 1
ATOM 4079 O O . VAL A 1 539 ? 3.800 -6.369 -2.873 1.00 37.12 539 VAL A O 1
ATOM 4082 N N . PRO A 1 540 ? 3.250 -7.638 -4.653 1.00 35.12 540 PRO A N 1
ATOM 4083 C CA . PRO A 1 540 ? 3.981 -8.794 -4.151 1.00 35.12 540 PRO A CA 1
ATOM 4084 C C . PRO A 1 540 ? 5.495 -8.578 -4.084 1.00 35.12 540 PRO A C 1
ATOM 4086 O O . PRO A 1 540 ? 6.130 -8.106 -5.029 1.00 35.12 540 PRO A O 1
ATOM 4089 N N . VAL A 1 541 ? 6.101 -9.064 -3.000 1.00 36.06 541 VAL A N 1
ATOM 4090 C CA . VAL A 1 541 ? 7.426 -9.688 -3.088 1.00 36.06 541 VAL A CA 1
ATOM 4091 C C . VAL A 1 541 ? 7.165 -11.139 -3.464 1.00 36.06 541 VAL A C 1
ATOM 4093 O O . VAL A 1 541 ? 6.539 -11.859 -2.691 1.00 36.06 541 VAL A O 1
ATOM 4096 N N . TYR A 1 542 ? 7.570 -11.546 -4.666 1.00 45.03 542 TYR A N 1
ATOM 4097 C CA . TYR A 1 542 ? 7.159 -12.841 -5.203 1.00 45.03 542 TYR A CA 1
ATOM 4098 C C . TYR A 1 542 ? 7.818 -14.007 -4.486 1.00 45.03 542 TYR A C 1
ATOM 4100 O O . TYR A 1 542 ? 9.042 -14.108 -4.379 1.00 45.03 542 TYR A O 1
ATOM 4108 N N . GLU A 1 543 ? 6.961 -14.912 -4.040 1.00 45.66 543 GLU A N 1
ATOM 4109 C CA . GLU A 1 543 ? 7.336 -16.211 -3.525 1.00 45.66 543 GLU A CA 1
ATOM 4110 C C . GLU A 1 543 ? 7.633 -17.128 -4.708 1.00 45.66 543 GLU A C 1
ATOM 4112 O O . GLU A 1 543 ? 6.732 -17.682 -5.329 1.00 45.66 543 GLU A O 1
ATOM 4117 N N . MET A 1 544 ? 8.912 -17.295 -5.029 1.00 44.03 544 MET A N 1
ATOM 4118 C CA . MET A 1 544 ? 9.333 -18.395 -5.890 1.00 44.03 544 MET A CA 1
ATOM 4119 C C . MET A 1 544 ? 9.551 -19.623 -5.013 1.00 44.03 544 MET A C 1
ATOM 4121 O O . MET A 1 544 ? 10.338 -19.573 -4.064 1.00 44.03 544 MET A O 1
ATOM 4125 N N . LEU A 1 545 ? 8.843 -20.710 -5.320 1.00 43.34 545 LEU A N 1
ATOM 4126 C CA . LEU A 1 545 ? 8.865 -21.926 -4.511 1.00 43.34 545 LEU A CA 1
ATOM 4127 C C . LEU A 1 545 ? 10.283 -22.511 -4.377 1.00 43.34 545 LEU A C 1
ATOM 4129 O O . LEU A 1 545 ? 11.149 -22.357 -5.244 1.00 43.34 545 LEU A O 1
ATOM 4133 N N . ASP A 1 546 ? 10.499 -23.247 -3.286 1.00 37.06 546 ASP A N 1
ATOM 4134 C CA . ASP A 1 546 ? 11.635 -24.152 -3.146 1.00 37.06 546 ASP A CA 1
ATOM 4135 C C . ASP A 1 546 ? 11.163 -25.610 -3.236 1.00 37.06 546 ASP A C 1
ATOM 4137 O O . ASP A 1 546 ? 10.645 -26.187 -2.279 1.00 37.06 546 ASP A O 1
ATOM 4141 N N . HIS A 1 547 ? 11.368 -26.230 -4.399 1.00 35.19 547 HIS A N 1
ATOM 4142 C CA . HIS A 1 547 ? 11.111 -27.659 -4.618 1.00 35.19 547 HIS A CA 1
ATOM 4143 C C . HIS A 1 547 ? 12.200 -28.588 -4.029 1.00 35.19 547 HIS A C 1
ATOM 4145 O O . HIS A 1 547 ? 12.240 -29.770 -4.368 1.00 35.19 547 HIS A O 1
ATOM 4151 N N . SER A 1 548 ? 13.075 -28.109 -3.131 1.00 36.44 548 SER A N 1
ATOM 4152 C CA . SER A 1 548 ? 14.074 -28.952 -2.445 1.00 36.44 548 SER A CA 1
ATOM 4153 C C . SER A 1 548 ? 13.473 -30.071 -1.578 1.00 36.44 548 SER A C 1
ATOM 4155 O O . SER A 1 548 ? 14.167 -31.039 -1.257 1.00 36.44 548 SER A O 1
ATOM 4157 N N . THR A 1 549 ? 12.180 -29.993 -1.235 1.00 33.44 549 THR A N 1
ATOM 4158 C CA . THR A 1 549 ? 11.439 -31.111 -0.628 1.00 33.44 549 THR A CA 1
ATOM 4159 C C . THR A 1 549 ? 10.693 -31.912 -1.697 1.00 33.44 549 THR A C 1
ATOM 4161 O O . THR A 1 549 ? 9.794 -31.417 -2.369 1.00 33.44 549 THR A O 1
ATOM 4164 N N . ALA A 1 550 ? 11.119 -33.162 -1.887 1.00 30.69 550 ALA A N 1
ATOM 4165 C CA . ALA A 1 550 ? 10.714 -33.987 -3.019 1.00 30.69 550 ALA A CA 1
ATOM 4166 C C . ALA A 1 550 ? 9.236 -34.415 -2.982 1.00 30.69 550 ALA A C 1
ATOM 4168 O O . ALA A 1 550 ? 8.798 -34.992 -1.987 1.00 30.69 550 ALA A O 1
ATOM 4169 N N . LEU A 1 551 ? 8.533 -34.238 -4.111 1.00 30.66 551 LEU A N 1
ATOM 4170 C CA . LEU A 1 551 ? 7.851 -35.285 -4.906 1.00 30.66 551 LEU A CA 1
ATOM 4171 C C . LEU A 1 551 ? 6.914 -34.653 -5.966 1.00 30.66 551 LEU A C 1
ATOM 4173 O O . LEU A 1 551 ? 6.138 -33.771 -5.613 1.00 30.66 551 LEU A O 1
ATOM 4177 N N . PRO A 1 552 ? 6.816 -35.201 -7.192 1.00 34.59 552 PRO A N 1
ATOM 4178 C CA . PRO A 1 552 ? 7.866 -35.731 -8.058 1.00 34.59 552 PRO A CA 1
ATOM 4179 C C . PRO A 1 552 ? 8.061 -34.835 -9.304 1.00 34.59 552 PRO A C 1
ATOM 4181 O O . PRO A 1 552 ? 7.105 -34.516 -10.008 1.00 34.59 552 PRO A O 1
ATOM 4184 N N . ILE A 1 553 ? 9.305 -34.475 -9.626 1.00 32.16 553 ILE A N 1
ATOM 4185 C CA . ILE A 1 553 ? 9.631 -33.806 -10.900 1.00 32.16 553 ILE A CA 1
ATOM 4186 C C . ILE A 1 553 ? 9.602 -34.861 -12.029 1.00 32.16 553 ILE A C 1
ATOM 4188 O O . ILE A 1 553 ? 10.028 -35.998 -11.783 1.00 32.16 553 ILE A O 1
ATOM 4192 N N . PRO A 1 554 ? 9.134 -34.540 -13.253 1.00 29.64 554 PRO A N 1
ATOM 4193 C CA . PRO A 1 554 ? 9.374 -35.372 -14.432 1.00 29.64 554 PRO A CA 1
ATOM 4194 C C . PRO A 1 554 ? 10.871 -35.656 -14.641 1.00 29.64 554 PRO A C 1
ATOM 4196 O O . PRO A 1 554 ? 11.734 -34.862 -14.276 1.00 29.64 554 PRO A O 1
ATOM 4199 N N . VAL A 1 555 ? 11.193 -36.821 -15.203 1.00 30.77 555 VAL A N 1
ATOM 4200 C CA . VAL A 1 555 ? 12.578 -37.305 -15.314 1.00 30.77 555 VAL A CA 1
ATOM 4201 C C . VAL A 1 555 ? 13.347 -36.558 -16.409 1.00 30.77 555 VAL A C 1
ATOM 4203 O O . VAL A 1 555 ? 13.036 -36.732 -17.583 1.00 30.77 555 VAL A O 1
ATOM 4206 N N . GLU A 1 556 ? 14.415 -35.842 -16.044 1.00 28.80 556 GLU A N 1
ATOM 4207 C CA . GLU A 1 556 ? 15.463 -35.419 -16.987 1.00 28.80 556 GLU A CA 1
ATOM 4208 C C . GLU A 1 556 ? 16.661 -36.385 -17.005 1.00 28.80 556 GLU A C 1
ATOM 4210 O O . GLU A 1 556 ? 17.014 -37.015 -16.003 1.00 28.80 556 GLU A O 1
ATOM 4215 N N . LEU A 1 557 ? 17.296 -36.496 -18.176 1.00 27.44 557 LEU A N 1
ATOM 4216 C CA . LEU A 1 557 ? 18.422 -37.390 -18.466 1.00 27.44 557 LEU A CA 1
ATOM 4217 C C . LEU A 1 557 ? 19.739 -36.595 -18.637 1.00 27.44 557 LEU A C 1
ATOM 4219 O O . LEU A 1 557 ? 19.716 -35.459 -19.103 1.00 27.44 557 LEU A O 1
ATOM 4223 N N . PRO A 1 558 ? 20.909 -37.166 -18.289 1.00 28.38 558 PRO A N 1
ATOM 4224 C CA . PRO A 1 558 ? 22.164 -36.411 -18.196 1.00 28.38 558 PRO A CA 1
ATOM 4225 C C . PRO A 1 558 ? 22.886 -36.200 -19.542 1.00 28.38 558 PRO A C 1
ATOM 4227 O O . PRO A 1 558 ? 22.999 -37.131 -20.341 1.00 28.38 558 PRO A O 1
ATOM 4230 N N . THR A 1 559 ? 23.501 -35.024 -19.744 1.00 32.19 559 THR A N 1
ATOM 4231 C CA . THR A 1 559 ? 24.397 -34.728 -20.888 1.00 32.19 559 THR A CA 1
ATOM 4232 C C . THR A 1 559 ? 25.699 -33.990 -20.472 1.00 32.19 559 THR A C 1
ATOM 4234 O O . THR A 1 559 ? 25.776 -33.461 -19.362 1.00 32.19 559 THR A O 1
ATOM 4237 N N . PRO A 1 560 ? 26.789 -34.017 -21.282 1.00 28.70 560 PRO A N 1
ATOM 4238 C CA . PRO A 1 560 ? 28.165 -33.978 -20.734 1.00 28.70 560 PRO A CA 1
ATOM 4239 C C . PRO A 1 560 ? 28.896 -32.624 -20.575 1.00 28.70 560 PRO A C 1
ATOM 4241 O O . PRO A 1 560 ? 30.090 -32.642 -20.273 1.00 28.70 560 PRO A O 1
ATOM 4244 N N . TYR A 1 561 ? 28.280 -31.464 -20.833 1.00 30.33 561 TYR A N 1
ATOM 4245 C CA . TYR A 1 561 ? 29.043 -30.269 -21.263 1.00 30.33 561 TYR A CA 1
ATOM 4246 C C . TYR A 1 561 ? 29.442 -29.218 -20.204 1.00 30.33 561 TYR A C 1
ATOM 4248 O O . TYR A 1 561 ? 30.094 -28.233 -20.551 1.00 30.33 561 TYR A O 1
ATOM 4256 N N . ASN A 1 562 ? 29.169 -29.428 -18.914 1.00 30.45 562 ASN A N 1
ATOM 4257 C CA . ASN A 1 562 ? 29.615 -28.499 -17.863 1.00 30.45 562 ASN A CA 1
ATOM 4258 C C . ASN A 1 562 ? 31.092 -28.708 -17.470 1.00 30.45 562 ASN A C 1
ATOM 4260 O O . ASN A 1 562 ? 31.379 -29.443 -16.526 1.00 30.45 562 ASN A O 1
ATOM 4264 N N . ASN A 1 563 ? 32.028 -28.031 -18.156 1.00 27.23 563 ASN A N 1
ATOM 4265 C CA . ASN A 1 563 ? 33.405 -27.821 -17.675 1.00 27.23 563 ASN A CA 1
ATOM 4266 C C . ASN A 1 563 ? 34.115 -26.575 -18.275 1.00 27.23 563 ASN A C 1
ATOM 4268 O O . ASN A 1 563 ? 34.499 -26.579 -19.442 1.00 27.23 563 ASN A O 1
ATOM 4272 N N . ASN A 1 564 ? 34.474 -25.638 -17.380 1.00 27.23 564 ASN A N 1
ATOM 4273 C CA . ASN A 1 564 ? 35.668 -24.759 -17.388 1.00 27.23 564 ASN A CA 1
ATOM 4274 C C . ASN A 1 564 ? 35.712 -23.408 -18.178 1.00 27.23 564 ASN A C 1
ATOM 4276 O O . ASN A 1 564 ? 34.913 -23.201 -19.086 1.00 27.23 564 ASN A O 1
ATOM 4280 N N . PRO A 1 565 ? 36.569 -22.428 -17.751 1.00 30.36 565 PRO A N 1
ATOM 4281 C CA . PRO A 1 565 ? 36.133 -21.015 -17.638 1.00 30.36 565 PRO A CA 1
ATOM 4282 C C . PRO A 1 565 ? 37.057 -19.894 -18.216 1.00 30.36 565 PRO A C 1
ATOM 4284 O O . PRO A 1 565 ? 38.209 -20.150 -18.545 1.00 30.36 565 PRO A O 1
ATOM 4287 N N . LEU A 1 566 ? 36.518 -18.650 -18.240 1.00 34.06 566 LEU A N 1
ATOM 4288 C CA . LEU A 1 566 ? 37.096 -17.272 -18.070 1.00 34.06 566 LEU A CA 1
ATOM 4289 C C . LEU A 1 566 ? 38.569 -16.949 -18.459 1.00 34.06 566 LEU A C 1
ATOM 4291 O O . LEU A 1 566 ? 39.475 -17.675 -18.049 1.00 34.06 566 LEU A O 1
ATOM 4295 N N . PRO A 1 567 ? 38.857 -15.779 -19.103 1.00 26.97 567 PRO A N 1
ATOM 4296 C CA . PRO A 1 567 ? 39.116 -14.527 -18.333 1.00 26.97 567 PRO A CA 1
ATOM 4297 C C . PRO A 1 567 ? 38.837 -13.143 -19.019 1.00 26.97 567 PRO A C 1
ATOM 4299 O O . PRO A 1 567 ? 38.522 -13.060 -20.202 1.00 26.97 567 PRO A O 1
ATOM 4302 N N . SER A 1 568 ? 38.994 -12.054 -18.239 1.00 26.30 568 SER A N 1
ATOM 4303 C CA . SER A 1 568 ? 38.850 -10.590 -18.538 1.00 26.30 568 SER A CA 1
ATOM 4304 C C . SER A 1 568 ? 40.220 -9.894 -18.846 1.00 26.30 568 SER A C 1
ATOM 4306 O O . SER A 1 568 ? 41.166 -10.650 -19.078 1.00 26.30 568 SER A O 1
ATOM 4308 N N . PRO A 1 569 ? 40.482 -8.548 -18.711 1.00 47.09 569 PRO A N 1
ATOM 4309 C CA . PRO A 1 569 ? 39.700 -7.267 -18.735 1.00 47.09 569 PRO A CA 1
ATOM 4310 C C . PRO A 1 569 ? 40.405 -6.108 -19.559 1.00 47.09 569 PRO A C 1
ATOM 4312 O O . PRO A 1 569 ? 41.237 -6.430 -20.400 1.00 47.09 569 PRO A O 1
ATOM 4315 N N . VAL A 1 570 ? 40.120 -4.798 -19.274 1.00 22.80 570 VAL A N 1
ATOM 4316 C CA . VAL A 1 570 ? 40.950 -3.517 -19.355 1.00 22.80 570 VAL A CA 1
ATOM 4317 C C . VAL A 1 570 ? 40.116 -2.299 -19.885 1.00 22.80 570 VAL A C 1
ATOM 4319 O O . VAL A 1 570 ? 39.571 -2.406 -20.973 1.00 22.80 570 VAL A O 1
ATOM 4322 N N . SER A 1 571 ? 39.742 -1.268 -19.083 1.00 25.09 571 SER A N 1
ATOM 4323 C CA . SER A 1 571 ? 40.338 0.099 -18.812 1.00 25.09 571 SER A CA 1
ATOM 4324 C C . SER A 1 571 ? 40.297 1.134 -19.984 1.00 25.09 571 SER A C 1
ATOM 4326 O O . SER A 1 571 ? 40.391 0.707 -21.123 1.00 25.09 571 SER A O 1
ATOM 4328 N N . SER A 1 572 ? 40.191 2.484 -19.856 1.00 26.77 572 SER A N 1
ATOM 4329 C CA . SER A 1 572 ? 40.221 3.478 -18.732 1.00 26.77 572 SER A CA 1
ATOM 4330 C C . SER A 1 572 ? 39.912 4.954 -19.176 1.00 26.77 572 SER A C 1
ATOM 4332 O O . SER A 1 572 ? 40.151 5.262 -20.337 1.00 26.77 572 SER A O 1
ATOM 4334 N N . SER A 1 573 ? 39.598 5.875 -18.222 1.00 25.94 573 SER A N 1
ATOM 4335 C CA . SER A 1 573 ? 39.852 7.371 -18.174 1.00 25.94 573 SER A CA 1
ATOM 4336 C C . SER A 1 573 ? 39.231 8.356 -19.214 1.00 25.94 573 SER A C 1
ATOM 4338 O O . SER A 1 573 ? 39.181 8.007 -20.383 1.00 25.94 573 SER A O 1
ATOM 4340 N N . GLY A 1 574 ? 38.863 9.634 -18.931 1.00 25.03 574 GLY A N 1
ATOM 4341 C CA . GLY A 1 574 ? 38.764 10.468 -17.693 1.00 25.03 574 GLY A CA 1
ATOM 4342 C C . GLY A 1 574 ? 38.782 12.022 -17.949 1.00 25.03 574 GLY A C 1
ATOM 4343 O O . GLY A 1 574 ? 39.093 12.410 -19.068 1.00 25.03 574 GLY A O 1
ATOM 4344 N N . VAL A 1 575 ? 38.580 12.876 -16.903 1.00 25.05 575 VAL A N 1
ATOM 4345 C CA . VAL A 1 575 ? 38.936 14.352 -16.780 1.00 25.05 575 VAL A CA 1
ATOM 4346 C C . VAL A 1 575 ? 38.032 15.399 -17.521 1.00 25.05 575 VAL A C 1
ATOM 4348 O O . VAL A 1 575 ? 37.598 15.095 -18.621 1.00 25.05 575 VAL A O 1
ATOM 4351 N N . SER A 1 576 ? 37.767 16.679 -17.124 1.00 25.52 576 SER A N 1
ATOM 4352 C CA . SER A 1 576 ? 37.681 17.489 -15.854 1.00 25.52 576 SER A CA 1
ATOM 4353 C C . SER A 1 576 ? 37.381 19.005 -16.151 1.00 25.52 576 SER A C 1
ATOM 4355 O O . SER A 1 576 ? 37.787 19.470 -17.210 1.00 25.52 576 SER A O 1
ATOM 4357 N N . GLY A 1 577 ? 36.834 19.799 -15.194 1.00 25.75 577 GLY A N 1
ATOM 4358 C CA . GLY A 1 577 ? 36.846 21.304 -15.140 1.00 25.75 577 GLY A CA 1
ATOM 4359 C C . GLY A 1 577 ? 35.517 22.016 -15.516 1.00 25.75 577 GLY A C 1
ATOM 4360 O O . GLY A 1 577 ? 35.049 21.782 -16.622 1.00 25.75 577 GLY A O 1
ATOM 4361 N N . THR A 1 578 ? 34.754 22.761 -14.682 1.00 25.95 578 THR A N 1
ATOM 4362 C CA . THR A 1 578 ? 34.980 23.932 -13.759 1.00 25.95 578 THR A CA 1
ATOM 4363 C C . THR A 1 578 ? 35.027 25.306 -14.502 1.00 25.95 578 THR A C 1
ATOM 4365 O O . THR A 1 578 ? 35.449 25.320 -15.652 1.00 25.95 578 THR A O 1
ATOM 4368 N N . ASP A 1 579 ? 34.560 26.496 -14.045 1.00 23.78 579 ASP A N 1
ATOM 4369 C CA . ASP A 1 579 ? 34.172 27.101 -12.734 1.00 23.78 579 ASP A CA 1
ATOM 4370 C C . ASP A 1 579 ? 33.213 28.349 -12.875 1.00 23.78 579 ASP A C 1
ATOM 4372 O O . ASP A 1 579 ? 32.968 28.813 -13.986 1.00 23.78 579 ASP A O 1
ATOM 4376 N N . TYR A 1 580 ? 32.817 28.957 -11.728 1.00 22.14 580 TYR A N 1
ATOM 4377 C CA . TYR A 1 580 ? 32.257 30.326 -11.462 1.00 22.14 580 TYR A CA 1
ATOM 4378 C C . TYR A 1 580 ? 30.754 30.599 -11.766 1.00 22.14 580 TYR A C 1
ATOM 4380 O O . TYR A 1 580 ? 30.317 30.414 -12.893 1.00 22.14 580 TYR A O 1
ATOM 4388 N N . LEU A 1 581 ? 29.832 31.003 -10.859 1.00 22.14 581 LEU A N 1
ATOM 4389 C CA . LEU A 1 581 ? 29.746 31.875 -9.645 1.00 22.14 581 LEU A CA 1
ATOM 4390 C C . LEU A 1 581 ? 29.123 33.285 -9.891 1.00 22.14 581 LEU A C 1
ATOM 4392 O O . LEU A 1 581 ? 29.858 34.200 -10.231 1.00 22.14 581 LEU A O 1
ATOM 4396 N N . SER A 1 582 ? 27.799 33.425 -9.636 1.00 24.61 582 SER A N 1
ATOM 4397 C CA . SER A 1 582 ? 27.102 34.313 -8.641 1.00 24.61 582 SER A CA 1
ATOM 4398 C C . SER A 1 582 ? 27.480 35.820 -8.454 1.00 24.61 582 SER A C 1
ATOM 4400 O O . SER A 1 582 ? 28.519 36.230 -8.959 1.00 24.61 582 SER A O 1
ATOM 4402 N N . PRO A 1 583 ? 26.769 36.668 -7.641 1.00 35.41 583 PRO A N 1
ATOM 4403 C CA . PRO A 1 583 ? 25.466 36.531 -6.925 1.00 35.41 583 PRO A CA 1
ATOM 4404 C C . PRO A 1 583 ? 24.574 37.838 -6.834 1.00 35.41 583 PRO A C 1
ATOM 4406 O O . PRO A 1 583 ? 24.901 38.857 -7.431 1.00 35.41 583 PRO A O 1
ATOM 4409 N N . VAL A 1 584 ? 23.530 37.822 -5.962 1.00 24.39 584 VAL A N 1
ATOM 4410 C CA . VAL A 1 584 ? 22.796 38.943 -5.259 1.00 24.39 584 VAL A CA 1
ATOM 4411 C C . VAL A 1 584 ? 21.960 39.966 -6.102 1.00 24.39 584 VAL A C 1
ATOM 4413 O O . VAL A 1 584 ? 22.301 40.238 -7.240 1.00 24.39 584 VAL A O 1
ATOM 4416 N N . THR A 1 585 ? 20.846 40.612 -5.669 1.00 23.06 585 THR A N 1
ATOM 4417 C CA . THR A 1 585 ? 20.177 40.820 -4.344 1.00 23.06 585 THR A CA 1
ATOM 4418 C C . THR A 1 585 ? 18.642 41.016 -4.457 1.00 23.06 585 THR A C 1
ATOM 4420 O O . THR A 1 585 ? 18.131 41.341 -5.524 1.00 23.06 585 THR A O 1
ATOM 4423 N N . VAL A 1 586 ? 17.927 40.875 -3.330 1.00 25.62 586 VAL A N 1
ATOM 4424 C CA . VAL A 1 586 ? 16.468 41.060 -3.109 1.00 25.62 586 VAL A CA 1
ATOM 4425 C C . VAL A 1 586 ? 16.125 42.497 -2.648 1.00 25.62 586 VAL A C 1
ATOM 4427 O O . VAL A 1 586 ? 17.004 43.149 -2.097 1.00 25.62 586 VAL A O 1
ATOM 4430 N N . ILE A 1 587 ? 14.863 42.953 -2.782 1.00 22.11 587 ILE A N 1
ATOM 4431 C CA . ILE A 1 587 ? 14.112 43.786 -1.795 1.00 22.11 587 ILE A CA 1
ATOM 4432 C C . ILE A 1 587 ? 12.610 43.850 -2.171 1.00 22.11 587 ILE A C 1
ATOM 4434 O O . ILE A 1 587 ? 12.270 43.957 -3.347 1.00 22.11 587 ILE A O 1
ATOM 4438 N N . SER A 1 588 ? 11.725 43.806 -1.166 1.00 26.52 588 SER A N 1
ATOM 4439 C CA . SER A 1 588 ? 10.253 43.920 -1.280 1.00 26.52 588 SER A CA 1
ATOM 4440 C C . SER A 1 588 ? 9.738 45.325 -0.935 1.00 26.52 588 SER A C 1
ATOM 4442 O O . SER A 1 588 ? 10.399 46.033 -0.177 1.00 26.52 588 SER A O 1
ATOM 4444 N N . LEU A 1 589 ? 8.509 45.675 -1.353 1.00 22.56 589 LEU A N 1
ATOM 4445 C CA . LEU A 1 589 ? 7.625 46.556 -0.566 1.00 22.56 589 LEU A CA 1
ATOM 4446 C C . LEU A 1 589 ? 6.130 46.409 -0.932 1.00 22.56 589 LEU A C 1
ATOM 4448 O O . LEU A 1 589 ? 5.786 46.258 -2.103 1.00 22.56 589 LEU A O 1
ATOM 4452 N N . ASP A 1 590 ? 5.262 46.494 0.078 1.00 24.19 590 ASP A N 1
ATOM 4453 C CA . ASP A 1 590 ? 3.792 46.536 -0.015 1.00 24.19 590 ASP A CA 1
ATOM 4454 C C . ASP A 1 590 ? 3.238 47.921 -0.430 1.00 24.19 590 ASP A C 1
ATOM 4456 O O . ASP A 1 590 ? 3.921 48.931 -0.259 1.00 24.19 590 ASP A O 1
ATOM 4460 N N . LEU A 1 591 ? 1.965 48.003 -0.878 1.00 25.02 591 LEU A N 1
ATOM 4461 C CA . LEU A 1 591 ? 0.816 48.431 -0.030 1.00 25.02 591 LEU A CA 1
ATOM 4462 C C . LEU A 1 591 ? -0.479 48.810 -0.821 1.00 25.02 591 LEU A C 1
ATOM 4464 O O . LEU A 1 591 ? -0.474 49.736 -1.620 1.00 25.02 591 LEU A O 1
ATOM 4468 N N . HIS A 1 592 ? -1.598 48.136 -0.492 1.00 26.94 592 HIS A N 1
ATOM 4469 C CA . HIS A 1 592 ? -3.031 48.553 -0.484 1.00 26.94 592 HIS A CA 1
ATOM 4470 C C . HIS A 1 592 ? -3.703 49.382 -1.616 1.00 26.94 592 HIS A C 1
ATOM 4472 O O . HIS A 1 592 ? -3.308 50.506 -1.901 1.00 26.94 592 HIS A O 1
ATOM 4478 N N . LEU A 1 593 ? -4.927 48.959 -2.003 1.00 24.42 593 LEU A N 1
ATOM 4479 C CA . LEU A 1 593 ? -6.147 49.800 -1.908 1.00 24.42 593 LEU A CA 1
ATOM 4480 C C . LEU A 1 593 ? -7.465 48.972 -1.877 1.00 24.42 593 LEU A C 1
ATOM 4482 O O . LEU A 1 593 ? -7.480 47.789 -2.198 1.00 24.42 593 LEU A O 1
ATOM 4486 N N . GLN A 1 594 ? -8.567 49.614 -1.470 1.00 26.52 594 GLN A N 1
ATOM 4487 C CA . GLN A 1 594 ? -9.912 49.073 -1.157 1.00 26.52 594 GLN A CA 1
ATOM 4488 C C . GLN A 1 594 ? -10.966 49.571 -2.189 1.00 26.52 594 GLN A C 1
ATOM 4490 O O . GLN A 1 594 ? -10.678 50.562 -2.852 1.00 26.52 594 GLN A O 1
ATOM 4495 N N . THR A 1 595 ? -12.219 49.101 -2.388 1.00 25.83 595 THR A N 1
ATOM 4496 C CA . THR A 1 595 ? -13.147 47.977 -2.000 1.00 25.83 595 THR A CA 1
ATOM 4497 C C . THR A 1 595 ? -14.448 48.163 -2.861 1.00 25.83 595 THR A C 1
ATOM 4499 O O . THR A 1 595 ? -14.425 49.059 -3.708 1.00 25.83 595 THR A O 1
ATOM 4502 N N . PRO A 1 596 ? -15.639 47.532 -2.649 1.00 38.56 596 PRO A N 1
ATOM 4503 C CA . PRO A 1 596 ? -16.053 46.166 -2.247 1.00 38.56 596 PRO A CA 1
ATOM 4504 C C . PRO A 1 596 ? -17.059 45.510 -3.248 1.00 38.56 596 PRO A C 1
ATOM 4506 O O . PRO A 1 596 ? -17.576 46.170 -4.146 1.00 38.56 596 PRO A O 1
ATOM 4509 N N . LEU A 1 597 ? -17.462 44.246 -3.029 1.00 24.14 597 LEU A N 1
ATOM 4510 C CA . LEU A 1 597 ? -18.726 43.676 -3.551 1.00 24.14 597 LEU A CA 1
ATOM 4511 C C . LEU A 1 597 ? -19.252 42.563 -2.617 1.00 24.14 597 LEU A C 1
ATOM 4513 O O . LEU A 1 597 ? -18.466 41.903 -1.946 1.00 24.14 597 LEU A O 1
ATOM 4517 N N . HIS A 1 598 ? -20.579 42.399 -2.526 1.00 29.14 598 HIS A N 1
ATOM 4518 C CA . HIS A 1 598 ? -21.248 41.560 -1.517 1.00 29.14 598 HIS A CA 1
ATOM 4519 C C . HIS A 1 598 ? -20.860 40.069 -1.551 1.00 29.14 598 HIS A C 1
ATOM 4521 O O . HIS A 1 598 ? -21.088 39.380 -2.545 1.00 29.14 598 HIS A O 1
ATOM 4527 N N . THR A 1 599 ? -20.460 39.546 -0.394 1.00 26.80 599 THR A N 1
ATOM 4528 C CA . THR A 1 599 ? -20.485 38.119 -0.039 1.00 26.80 599 THR A CA 1
ATOM 4529 C C . THR A 1 599 ? -21.385 37.907 1.183 1.00 26.80 599 THR A C 1
ATOM 4531 O O . THR A 1 599 ? -21.601 38.823 1.976 1.00 26.80 599 THR A O 1
ATOM 4534 N N . ARG A 1 600 ? -21.973 36.711 1.315 1.00 31.69 600 ARG A N 1
ATOM 4535 C CA . ARG A 1 600 ? -22.741 36.319 2.512 1.00 31.69 600 ARG A CA 1
ATOM 4536 C C . ARG A 1 600 ? -21.748 35.890 3.590 1.00 31.69 600 ARG A C 1
ATOM 4538 O O . ARG A 1 600 ? -20.853 35.110 3.275 1.00 31.69 600 ARG A O 1
ATOM 4545 N N . ASP A 1 601 ? -21.927 36.373 4.818 1.00 31.83 601 ASP A N 1
ATOM 4546 C CA . ASP A 1 601 ? -21.090 35.999 5.963 1.00 31.83 601 ASP A CA 1
ATOM 4547 C C . ASP A 1 601 ? -21.042 34.476 6.152 1.00 31.83 601 ASP A C 1
ATOM 4549 O O . ASP A 1 601 ? -22.052 33.838 6.461 1.00 31.83 601 ASP A O 1
ATOM 4553 N N . LEU A 1 602 ? -19.843 33.911 6.019 1.00 38.12 602 LEU A N 1
ATOM 4554 C CA . LEU A 1 602 ? -19.457 32.713 6.754 1.00 38.12 602 LEU A CA 1
ATOM 4555 C C . LEU A 1 602 ? -19.024 33.210 8.132 1.00 38.12 602 LEU A C 1
ATOM 4557 O O . LEU A 1 602 ? -17.954 33.802 8.264 1.00 38.12 602 LEU A O 1
ATOM 4561 N N . GLY A 1 603 ? -19.898 33.047 9.127 1.00 47.16 603 GLY A N 1
ATOM 4562 C CA . GLY A 1 603 ? -19.652 33.551 10.475 1.00 47.16 603 GLY A CA 1
ATOM 4563 C C . GLY A 1 603 ? -18.328 33.032 11.034 1.00 47.16 603 GLY A C 1
ATOM 4564 O O . GLY A 1 603 ? -18.009 31.853 10.880 1.00 47.16 603 GLY A O 1
ATOM 4565 N N . ALA A 1 604 ? -17.564 33.916 11.679 1.00 60.72 604 ALA A N 1
ATOM 4566 C CA . ALA A 1 604 ? -16.342 33.530 12.375 1.00 60.72 604 ALA A CA 1
ATOM 4567 C C . ALA A 1 604 ? -16.631 32.399 13.378 1.00 60.72 604 ALA A C 1
ATOM 4569 O O . ALA A 1 604 ? -17.673 32.411 14.032 1.00 60.72 604 ALA A O 1
ATOM 4570 N N . MET A 1 605 ? -15.702 31.451 13.502 1.00 77.94 605 MET A N 1
ATOM 4571 C CA . MET A 1 605 ? -15.739 30.379 14.502 1.00 77.94 605 MET A CA 1
ATOM 4572 C C . MET A 1 605 ? -14.824 30.732 15.678 1.00 77.94 605 MET A C 1
ATOM 4574 O O . MET A 1 605 ? -13.930 31.572 15.547 1.00 77.94 605 MET A O 1
ATOM 4578 N N . SER A 1 606 ? -15.041 30.103 16.829 1.00 84.31 606 SER A N 1
ATOM 4579 C CA . SER A 1 606 ? -14.216 30.317 18.016 1.00 84.31 606 SER A CA 1
ATOM 4580 C C . SER A 1 606 ? -12.822 29.700 17.882 1.00 84.31 606 SER A C 1
ATOM 4582 O O . SER A 1 606 ? -12.614 28.692 17.209 1.00 84.31 606 SER A O 1
ATOM 4584 N N . THR A 1 607 ? -11.854 30.296 18.576 1.00 86.94 607 THR A N 1
ATOM 4585 C CA . THR A 1 607 ? -10.461 29.834 18.644 1.00 86.94 607 THR A CA 1
ATOM 4586 C C . THR A 1 607 ? -9.993 29.793 20.093 1.00 86.94 607 THR A C 1
ATOM 4588 O O . THR A 1 607 ? -10.344 30.674 20.881 1.00 86.94 607 THR A O 1
ATOM 4591 N N . LEU A 1 608 ? -9.169 28.804 20.446 1.00 91.31 608 LEU A N 1
ATOM 4592 C CA . LEU A 1 608 ? -8.525 28.747 21.758 1.00 91.31 608 LEU A CA 1
ATOM 4593 C C . LEU A 1 608 ? -7.496 29.883 21.876 1.00 91.31 608 LEU A C 1
ATOM 4595 O O . LEU A 1 608 ? -6.534 29.931 21.114 1.00 91.31 608 LEU A O 1
ATOM 4599 N N . THR A 1 609 ? -7.718 30.805 22.813 1.00 89.81 609 THR A N 1
ATOM 4600 C CA . THR A 1 609 ? -6.889 32.004 23.009 1.00 89.81 609 THR A CA 1
ATOM 4601 C C . THR A 1 609 ? -6.053 31.870 24.275 1.00 89.81 609 THR A C 1
ATOM 4603 O O . THR A 1 609 ? -6.597 31.675 25.358 1.00 89.81 609 THR A O 1
ATOM 4606 N N . GLU A 1 610 ? -4.735 31.997 24.169 1.00 90.88 610 GLU A N 1
ATOM 4607 C CA . GLU A 1 610 ? -3.851 31.908 25.331 1.00 90.88 610 GLU A CA 1
ATOM 4608 C C . GLU A 1 610 ? -3.771 33.237 26.095 1.00 90.88 610 GLU A C 1
ATOM 4610 O O . GLU A 1 610 ? -3.558 34.295 25.502 1.00 90.88 610 GLU A O 1
ATOM 4615 N N . ILE A 1 611 ? -3.919 33.183 27.423 1.00 88.00 611 ILE A N 1
ATOM 4616 C CA . ILE A 1 611 ? -3.745 34.328 28.321 1.00 88.00 611 ILE A CA 1
ATOM 4617 C C . ILE A 1 611 ? -2.532 34.096 29.226 1.00 88.00 611 ILE A C 1
ATOM 4619 O O . ILE A 1 611 ? -2.531 33.222 30.094 1.00 88.00 611 ILE A O 1
ATOM 4623 N N . THR A 1 612 ? -1.514 34.937 29.043 1.00 85.00 612 THR A N 1
ATOM 4624 C CA . THR A 1 612 ? -0.206 34.838 29.712 1.00 85.00 612 THR A CA 1
ATOM 4625 C C . THR A 1 612 ? -0.042 35.794 30.900 1.00 85.00 612 THR A C 1
ATOM 4627 O O . THR A 1 612 ? 0.933 35.685 31.643 1.00 85.00 612 THR A O 1
ATOM 4630 N N . SER A 1 613 ? -0.984 36.721 31.139 1.00 85.62 613 SER A N 1
ATOM 4631 C CA . SER A 1 613 ? -0.914 37.655 32.272 1.00 85.62 613 SER A CA 1
ATOM 4632 C C . SER A 1 613 ? -2.243 37.860 33.010 1.00 85.62 613 SER A C 1
ATOM 4634 O O . SER A 1 613 ? -3.339 37.780 32.451 1.00 85.62 613 SER A O 1
ATOM 4636 N N . LYS A 1 614 ? -2.144 38.197 34.304 1.00 78.94 614 LYS A N 1
ATOM 4637 C CA . LYS A 1 614 ? -3.298 38.508 35.167 1.00 78.94 614 LYS A CA 1
ATOM 4638 C C . LYS A 1 614 ? -4.026 39.789 34.738 1.00 78.94 614 LYS A C 1
ATOM 4640 O O . LYS A 1 614 ? -5.221 39.916 34.997 1.00 78.94 614 LYS A O 1
ATOM 4645 N N . ALA A 1 615 ? -3.329 40.728 34.091 1.00 79.25 615 ALA A N 1
ATOM 4646 C CA . ALA A 1 615 ? -3.927 41.956 33.567 1.00 79.25 615 ALA A CA 1
ATOM 4647 C C . ALA A 1 615 ? -4.786 41.669 32.325 1.00 79.25 615 ALA A C 1
ATOM 4649 O O . ALA A 1 615 ? -5.906 42.173 32.222 1.00 79.25 615 ALA A O 1
ATOM 4650 N N . ASP A 1 616 ? -4.311 40.789 31.444 1.00 81.38 616 ASP A N 1
ATOM 4651 C CA . ASP A 1 616 ? -5.055 40.346 30.261 1.00 81.38 616 ASP A CA 1
ATOM 4652 C C . ASP A 1 616 ? -6.270 39.506 30.676 1.00 81.38 616 ASP A C 1
ATOM 4654 O O . ASP A 1 616 ? -7.380 39.757 30.219 1.00 81.38 616 ASP A O 1
ATOM 4658 N N . PHE A 1 617 ? -6.121 38.607 31.659 1.00 83.12 617 PHE A N 1
ATOM 4659 C CA . PHE A 1 617 ? -7.256 37.876 32.238 1.00 83.12 617 PHE A CA 1
ATOM 4660 C C . PHE A 1 617 ? -8.327 38.814 32.829 1.00 83.12 617 PHE A C 1
ATOM 4662 O O . PHE A 1 617 ? -9.517 38.684 32.538 1.00 83.12 617 PHE A O 1
ATOM 4669 N N . SER A 1 618 ? -7.900 39.802 33.624 1.00 79.31 618 SER A N 1
ATOM 4670 C CA . SER A 1 618 ? -8.803 40.751 34.296 1.00 79.31 618 SER A CA 1
ATOM 4671 C C . SER A 1 618 ? -9.485 41.728 33.329 1.00 79.31 618 SER A C 1
ATOM 4673 O O . SER A 1 618 ? -10.546 42.258 33.651 1.00 79.31 618 SER A O 1
ATOM 4675 N N . SER A 1 619 ? -8.890 41.978 32.158 1.00 78.69 619 SER A N 1
ATOM 4676 C CA . SER A 1 619 ? -9.471 42.816 31.100 1.00 78.69 619 SER A CA 1
ATOM 4677 C C . SER A 1 619 ? -10.274 42.017 30.068 1.00 78.69 619 SER A C 1
ATOM 4679 O O . SER A 1 619 ? -11.180 42.581 29.462 1.00 78.69 619 SER A O 1
ATOM 4681 N N . HIS A 1 620 ? -10.038 40.709 29.925 1.00 80.06 620 HIS A N 1
ATOM 4682 C CA . HIS A 1 620 ? -10.833 39.833 29.064 1.00 80.06 620 HIS A CA 1
ATOM 4683 C C . HIS A 1 620 ? -12.256 39.630 29.609 1.00 80.06 620 HIS A C 1
ATOM 4685 O O . HIS A 1 620 ? -13.224 39.826 28.874 1.00 80.06 620 HIS A O 1
ATOM 4691 N N . LEU A 1 621 ? -12.414 39.309 30.903 1.00 73.81 621 LEU A N 1
ATOM 4692 C CA . LEU A 1 621 ? -13.730 38.995 31.490 1.00 73.81 621 LEU A CA 1
ATOM 4693 C C . LEU A 1 621 ? -14.806 40.089 31.271 1.00 73.81 621 LEU A C 1
ATOM 4695 O O . LEU A 1 621 ? -15.917 39.724 30.884 1.00 73.81 621 LEU A O 1
ATOM 4699 N N . PRO A 1 622 ? -14.530 41.404 31.432 1.00 73.00 622 PRO A N 1
ATOM 4700 C CA . PRO A 1 622 ? -15.519 42.459 31.181 1.00 73.00 622 PRO A CA 1
ATOM 4701 C C . PRO A 1 622 ? -15.844 42.709 29.699 1.00 73.00 622 PRO A C 1
ATOM 4703 O O . PRO A 1 622 ? -16.800 43.425 29.412 1.00 73.00 622 PRO A O 1
ATOM 4706 N N . THR A 1 623 ? -15.058 42.168 28.757 1.00 75.94 623 THR A N 1
ATOM 4707 C CA . THR A 1 623 ? -15.319 42.314 27.307 1.00 75.94 623 THR A CA 1
ATOM 4708 C C . THR A 1 623 ? -16.279 41.265 26.752 1.00 75.94 623 THR A C 1
ATOM 4710 O O . THR A 1 623 ? -16.792 41.426 25.645 1.00 75.94 623 THR A O 1
ATOM 4713 N N . LEU A 1 624 ? -16.556 40.207 27.516 1.00 78.31 624 LEU A N 1
ATOM 4714 C CA . LEU A 1 624 ? -17.494 39.159 27.131 1.00 78.31 624 LEU A CA 1
ATOM 4715 C C . LEU A 1 624 ? -18.939 39.596 27.408 1.00 78.31 624 LEU A C 1
ATOM 4717 O O . LEU A 1 624 ? -19.242 40.205 28.434 1.00 78.31 624 LEU A O 1
ATOM 4721 N N . SER A 1 625 ? -19.861 39.239 26.510 1.00 78.81 625 SER A N 1
ATOM 4722 C CA . SER A 1 625 ? -21.295 39.436 26.747 1.00 78.81 625 SER A CA 1
ATOM 4723 C C . SER A 1 625 ? -21.751 38.601 27.955 1.00 78.81 625 SER A C 1
ATOM 4725 O O . SER A 1 625 ? -21.320 37.452 28.080 1.00 78.81 625 SER A O 1
ATOM 4727 N N . PRO A 1 626 ? -22.694 39.075 28.796 1.00 75.81 626 PRO A N 1
ATOM 4728 C CA . PRO A 1 626 ? -23.261 38.276 29.892 1.00 75.81 626 PRO A CA 1
ATOM 4729 C C . PRO A 1 626 ? -23.844 36.914 29.461 1.00 75.81 626 PRO A C 1
ATOM 4731 O O . PRO A 1 626 ? -23.946 35.990 30.272 1.00 75.81 626 PRO A O 1
ATOM 4734 N N . SER A 1 627 ? -24.227 36.780 28.184 1.00 76.50 627 SER A N 1
ATOM 4735 C CA . SER A 1 627 ? -24.724 35.536 27.582 1.00 76.50 627 SER A CA 1
ATOM 4736 C C . SER A 1 627 ? -23.630 34.552 27.136 1.00 76.50 627 SER A C 1
ATOM 4738 O O . SER A 1 627 ? -23.923 33.359 27.002 1.00 76.50 627 SER A O 1
ATOM 4740 N N . THR A 1 628 ? -22.392 35.013 26.924 1.00 85.38 628 THR A N 1
ATOM 4741 C CA . THR A 1 628 ? -21.271 34.193 26.440 1.00 85.38 628 THR A CA 1
ATOM 4742 C C . THR A 1 628 ? -20.939 33.079 27.436 1.00 85.38 628 THR A C 1
ATOM 4744 O O . THR A 1 628 ? -20.892 33.307 28.646 1.00 85.38 628 THR A O 1
ATOM 4747 N N . LEU A 1 629 ? -20.717 31.864 26.926 1.00 89.06 629 LEU A N 1
ATOM 4748 C CA . LEU A 1 629 ? -20.130 30.770 27.704 1.00 89.06 629 LEU A CA 1
ATOM 4749 C C . LEU A 1 629 ? -18.603 30.878 27.605 1.00 89.06 629 LEU A C 1
ATOM 4751 O O . LEU A 1 629 ? -18.071 30.958 26.502 1.00 89.06 629 LEU A O 1
ATOM 4755 N N . LEU A 1 630 ? -17.902 30.902 28.733 1.00 90.62 630 LEU A N 1
ATOM 4756 C CA . LEU A 1 630 ? -16.444 30.962 28.793 1.00 90.62 630 LEU A CA 1
ATOM 4757 C C . LEU A 1 630 ? -15.887 29.609 29.237 1.00 90.62 630 LEU A C 1
ATOM 4759 O O . LEU A 1 630 ? -16.301 29.074 30.264 1.00 90.62 630 LEU A O 1
ATOM 4763 N N . VAL A 1 631 ? -14.931 29.089 28.477 1.00 93.19 631 VAL A N 1
ATOM 4764 C CA . VAL A 1 631 ? -14.219 27.838 28.741 1.00 93.19 631 VAL A CA 1
ATOM 4765 C C . VAL A 1 631 ? -12.800 28.196 29.167 1.00 93.19 631 VAL A C 1
ATOM 4767 O O . VAL A 1 631 ? -11.983 28.573 28.328 1.00 93.19 631 VAL A O 1
ATOM 4770 N N . LEU A 1 632 ? -12.512 28.119 30.468 1.00 92.88 632 LEU A N 1
ATOM 4771 C CA . LEU A 1 632 ? -11.167 28.321 31.007 1.00 92.88 632 LEU A CA 1
ATOM 4772 C C . LEU A 1 632 ? -10.445 26.983 31.118 1.00 92.88 632 LEU A C 1
ATOM 4774 O O . LEU A 1 632 ? -10.863 26.112 31.877 1.00 92.88 632 LEU A O 1
ATOM 4778 N N . TYR A 1 633 ? -9.348 26.838 30.390 1.00 94.50 633 TYR A N 1
ATOM 4779 C CA . TYR A 1 633 ? -8.514 25.647 30.378 1.00 94.50 633 TYR A CA 1
ATOM 4780 C C . TYR A 1 633 ? -7.169 25.913 31.058 1.00 94.50 633 TYR A C 1
ATOM 4782 O O . TYR A 1 633 ? -6.343 26.677 30.562 1.00 94.50 633 TYR A O 1
ATOM 4790 N N . PHE A 1 634 ? -6.937 25.261 32.193 1.00 92.38 634 PHE A N 1
ATOM 4791 C CA . PHE A 1 634 ? -5.692 25.338 32.944 1.00 92.38 634 PHE A CA 1
ATOM 4792 C C . PHE A 1 634 ? -4.771 24.182 32.561 1.00 92.38 634 PHE A C 1
ATOM 4794 O O . PHE A 1 634 ? -5.115 23.011 32.741 1.00 92.38 634 PHE A O 1
ATOM 4801 N N . TYR A 1 635 ? -3.584 24.520 32.060 1.00 91.31 635 TYR A N 1
ATOM 4802 C CA . TYR A 1 635 ? -2.648 23.567 31.468 1.00 91.31 635 TYR A CA 1
ATOM 4803 C C . TYR A 1 635 ? -1.230 23.708 32.036 1.00 91.31 635 TYR A C 1
ATOM 4805 O O . TYR A 1 635 ? -0.901 24.694 32.701 1.00 91.31 635 TYR A O 1
ATOM 4813 N N . THR A 1 636 ? -0.382 22.706 31.783 1.00 83.69 636 THR A N 1
ATOM 4814 C CA . THR A 1 636 ? 1.067 22.781 32.039 1.00 83.69 636 THR A CA 1
ATOM 4815 C C . THR A 1 636 ? 1.852 22.219 30.846 1.00 83.69 636 THR A C 1
ATOM 4817 O O . THR A 1 636 ? 1.681 21.042 30.523 1.00 83.69 636 THR A O 1
ATOM 4820 N N . PRO A 1 637 ? 2.727 23.001 30.181 1.00 72.69 637 PRO A N 1
ATOM 4821 C CA . PRO A 1 637 ? 3.275 22.645 28.861 1.00 72.69 637 PRO A CA 1
ATOM 4822 C C . PRO A 1 637 ? 4.207 21.419 28.820 1.00 72.69 637 PRO A C 1
ATOM 4824 O O . PRO A 1 637 ? 4.577 20.981 27.738 1.00 72.69 637 PRO A O 1
ATOM 4827 N N . TRP A 1 638 ? 4.594 20.854 29.969 1.00 65.19 638 TRP A N 1
ATOM 4828 C CA . TRP A 1 638 ? 5.481 19.682 30.064 1.00 65.19 638 TRP A CA 1
ATOM 4829 C C . TRP A 1 638 ? 4.752 18.358 30.356 1.00 65.19 638 TRP A C 1
ATOM 4831 O O . TRP A 1 638 ? 5.413 17.338 30.547 1.00 65.19 638 TRP A O 1
ATOM 4841 N N . THR A 1 639 ? 3.416 18.344 30.444 1.00 66.81 639 THR A N 1
ATOM 4842 C CA . THR A 1 639 ? 2.648 17.101 30.650 1.00 66.81 639 THR A CA 1
ATOM 4843 C C . THR A 1 639 ? 1.959 16.679 29.357 1.00 66.81 639 THR A C 1
ATOM 4845 O O . THR A 1 639 ? 1.205 17.459 28.781 1.00 66.81 639 THR A O 1
ATOM 4848 N N . ALA A 1 640 ? 2.167 15.431 28.922 1.00 63.16 640 ALA A N 1
ATOM 4849 C CA . ALA A 1 640 ? 1.579 14.905 27.683 1.00 63.16 640 ALA A CA 1
ATOM 4850 C C . ALA A 1 640 ? 0.042 15.040 27.656 1.00 63.16 640 ALA A C 1
ATOM 4852 O O . ALA A 1 640 ? -0.527 15.424 26.639 1.00 63.16 640 ALA A O 1
ATOM 4853 N N . PHE A 1 641 ? -0.614 14.838 28.806 1.00 65.44 641 PHE A N 1
ATOM 4854 C CA . PHE A 1 641 ? -2.053 15.068 28.982 1.00 65.44 641 PHE A CA 1
ATOM 4855 C C . PHE A 1 641 ? -2.479 16.524 28.724 1.00 65.44 641 PHE A C 1
ATOM 4857 O O . PHE A 1 641 ? -3.558 16.753 28.187 1.00 65.44 641 PHE A O 1
ATOM 4864 N N . SER A 1 642 ? -1.649 17.519 29.070 1.00 78.62 642 SER A N 1
ATOM 4865 C CA . SER A 1 642 ? -1.925 18.920 28.717 1.00 78.62 642 SER A CA 1
ATOM 4866 C C . SER A 1 642 ? -1.676 19.194 27.235 1.00 78.62 642 SER A C 1
ATOM 4868 O O . SER A 1 642 ? -2.462 19.896 26.610 1.00 78.62 642 SER A O 1
ATOM 4870 N N . THR A 1 643 ? -0.612 18.643 26.648 1.00 74.88 643 THR A N 1
ATOM 4871 C CA . THR A 1 643 ? -0.324 18.806 25.213 1.00 74.88 643 THR A CA 1
ATOM 4872 C C . THR A 1 643 ? -1.460 18.254 24.346 1.00 74.88 643 THR A C 1
ATOM 4874 O O . THR A 1 643 ? -1.941 18.960 23.463 1.00 74.88 643 THR A O 1
ATOM 4877 N N . GLN A 1 644 ? -1.945 17.047 24.653 1.00 77.31 644 GLN A N 1
ATOM 4878 C CA . GLN A 1 644 ? -3.078 16.423 23.965 1.00 77.31 644 GLN A CA 1
ATOM 4879 C C . GLN A 1 644 ? -4.365 17.244 24.142 1.00 77.31 644 GLN A C 1
ATOM 4881 O O . GLN A 1 644 ? -4.960 17.687 23.163 1.00 77.31 644 GLN A O 1
ATOM 4886 N N . MET A 1 645 ? -4.727 17.566 25.389 1.00 85.00 645 MET A N 1
ATOM 4887 C CA . MET A 1 645 ? -5.940 18.334 25.693 1.00 85.00 645 MET A CA 1
ATOM 4888 C C . MET A 1 645 ? -5.928 19.749 25.080 1.00 85.00 645 MET A C 1
ATOM 4890 O O . MET A 1 645 ? -6.979 20.279 24.730 1.00 85.00 645 MET A O 1
ATOM 4894 N N . SER A 1 646 ? -4.752 20.359 24.892 1.00 84.81 646 SER A N 1
ATOM 4895 C CA . SER A 1 646 ? -4.614 21.645 24.187 1.00 84.81 646 SER A CA 1
ATOM 4896 C C . SER A 1 646 ? -4.987 21.527 22.704 1.00 84.81 646 SER A C 1
ATOM 4898 O O . SER A 1 646 ? -5.673 22.401 22.170 1.00 84.81 646 SER A O 1
ATOM 4900 N N . ALA A 1 647 ? -4.560 20.446 22.042 1.00 77.94 647 ALA A N 1
ATOM 4901 C CA . ALA A 1 647 ? -4.918 20.162 20.655 1.00 77.94 647 ALA A CA 1
ATOM 4902 C C . ALA A 1 647 ? -6.418 19.855 20.524 1.00 77.94 647 ALA A C 1
ATOM 4904 O O . ALA A 1 647 ? -7.091 20.442 19.675 1.00 77.94 647 ALA A O 1
ATOM 4905 N N . ASP A 1 648 ? -6.958 19.022 21.418 1.00 83.62 648 ASP A N 1
ATOM 4906 C CA . ASP A 1 648 ? -8.372 18.641 21.406 1.00 83.62 648 ASP A CA 1
ATOM 4907 C C . ASP A 1 648 ? -9.299 19.835 21.675 1.00 83.62 648 ASP A C 1
ATOM 4909 O O . ASP A 1 648 ? -10.310 19.995 20.992 1.00 83.62 648 ASP A O 1
ATOM 4913 N N . LEU A 1 649 ? -8.948 20.729 22.607 1.00 85.75 649 LEU A N 1
ATOM 4914 C CA . LEU A 1 649 ? -9.719 21.949 22.871 1.00 85.75 649 LEU A CA 1
ATOM 4915 C C . LEU A 1 649 ? -9.605 22.987 21.751 1.00 85.75 649 LEU A C 1
ATOM 4917 O O . LEU A 1 649 ? -10.576 23.695 21.493 1.00 85.75 649 LEU A O 1
ATOM 4921 N N . SER A 1 650 ? -8.467 23.065 21.057 1.00 86.50 650 SER A N 1
ATOM 4922 C CA . SER A 1 650 ? -8.325 23.899 19.857 1.00 86.50 650 SER A CA 1
ATOM 4923 C C . SER A 1 650 ? -9.212 23.382 18.715 1.00 86.50 650 SER A C 1
ATOM 4925 O O . SER A 1 650 ? -9.961 24.147 18.103 1.00 86.50 650 SER A O 1
ATOM 4927 N N . ALA A 1 651 ? -9.217 22.062 18.496 1.00 79.56 651 ALA A N 1
ATOM 4928 C CA . ALA A 1 651 ? -10.096 21.399 17.537 1.00 79.56 651 ALA A CA 1
ATOM 4929 C C . ALA A 1 651 ? -11.582 21.475 17.931 1.00 79.56 651 ALA A C 1
ATOM 4931 O O . ALA A 1 651 ? -12.443 21.506 17.055 1.00 79.56 651 ALA A O 1
ATOM 4932 N N . LEU A 1 652 ? -11.902 21.511 19.229 1.00 84.69 652 LEU A N 1
ATOM 4933 C CA . LEU A 1 652 ? -13.266 21.682 19.732 1.00 84.69 652 LEU A CA 1
ATOM 4934 C C . LEU A 1 652 ? -13.744 23.132 19.592 1.00 84.69 652 LEU A C 1
ATOM 4936 O O . LEU A 1 652 ? -14.888 23.346 19.204 1.00 84.69 652 LEU A O 1
ATOM 4940 N N . ALA A 1 653 ? -12.881 24.124 19.839 1.00 87.44 653 ALA A N 1
ATOM 4941 C CA . ALA A 1 653 ? -13.221 25.541 19.712 1.00 87.44 653 ALA A CA 1
ATOM 4942 C C . ALA A 1 653 ? -13.704 25.899 18.298 1.00 87.44 653 ALA A C 1
ATOM 4944 O O . ALA A 1 653 ? -14.733 26.558 18.151 1.00 87.44 653 ALA A O 1
ATOM 4945 N N . SER A 1 654 ? -13.037 25.378 17.263 1.00 82.88 654 SER A N 1
ATOM 4946 C CA . SER A 1 654 ? -13.387 25.631 15.858 1.00 82.88 654 SER A CA 1
ATOM 4947 C C . SER A 1 654 ? -14.734 25.036 15.414 1.00 82.88 654 SER A C 1
ATOM 4949 O O . SER A 1 654 ? -15.194 25.338 14.314 1.00 82.88 654 SER A O 1
ATOM 4951 N N . GLN A 1 655 ? -15.395 24.231 16.258 1.00 83.00 655 GLN A N 1
ATOM 4952 C CA . GLN A 1 655 ? -16.734 23.670 16.017 1.00 83.00 655 GLN A CA 1
ATOM 4953 C C . GLN A 1 655 ? -17.872 24.564 16.547 1.00 83.00 655 GLN A C 1
ATOM 4955 O O . GLN A 1 655 ? -19.037 24.310 16.230 1.00 83.00 655 GLN A O 1
ATOM 4960 N N . TYR A 1 656 ? -17.558 25.614 17.319 1.00 83.38 656 TYR A N 1
ATOM 4961 C CA . TYR A 1 656 ? -18.541 26.512 17.933 1.00 83.38 656 TYR A CA 1
ATOM 4962 C C . TYR A 1 656 ? -18.438 27.963 17.429 1.00 83.38 656 TYR A C 1
ATOM 4964 O O . TYR A 1 656 ? -17.351 28.430 17.088 1.00 83.38 656 TYR A O 1
ATOM 4972 N N . PRO A 1 657 ? -19.558 28.711 17.410 1.00 82.50 657 PRO A N 1
ATOM 4973 C CA . PRO A 1 657 ? -19.553 30.143 17.125 1.00 82.50 657 PRO A CA 1
ATOM 4974 C C . PRO A 1 657 ? -19.071 30.984 18.334 1.00 82.50 657 PRO A C 1
ATOM 4976 O O . PRO A 1 657 ? -19.219 30.547 19.482 1.00 82.50 657 PRO A O 1
ATOM 4979 N N . PRO A 1 658 ? -18.624 32.245 18.118 1.00 77.50 658 PRO A N 1
ATOM 4980 C CA . PRO A 1 658 ? -18.063 33.172 19.123 1.00 77.50 658 PRO A CA 1
ATOM 4981 C C . PRO A 1 658 ? -19.005 33.585 20.269 1.00 77.50 658 PRO A C 1
ATOM 4983 O O . PRO A 1 658 ? -18.650 34.397 21.121 1.00 77.50 658 PRO A O 1
ATOM 4986 N N . THR A 1 659 ? -20.196 32.992 20.354 1.00 80.88 659 THR A N 1
ATOM 4987 C CA . THR A 1 659 ? -20.995 32.940 21.587 1.00 80.88 659 THR A CA 1
ATOM 4988 C C . THR A 1 659 ? -20.371 32.055 22.677 1.00 80.88 659 THR A C 1
ATOM 4990 O O . THR A 1 659 ? -20.828 32.100 23.821 1.00 80.88 659 THR A O 1
ATOM 4993 N N . ILE A 1 660 ? -19.347 31.259 22.345 1.00 88.25 660 ILE A N 1
ATOM 4994 C CA . ILE A 1 660 ? -18.521 30.500 23.292 1.00 88.25 660 ILE A CA 1
ATOM 4995 C C . ILE A 1 660 ? -17.061 30.951 23.150 1.00 88.25 660 ILE A C 1
ATOM 4997 O O . ILE A 1 660 ? -16.483 30.820 22.075 1.00 88.25 660 ILE A O 1
ATOM 5001 N N . SER A 1 661 ? -16.462 31.478 24.219 1.00 89.19 661 SER A N 1
ATOM 5002 C CA . SER A 1 661 ? -15.048 31.878 24.255 1.00 89.19 661 SER A CA 1
ATOM 5003 C C . SER A 1 661 ? -14.200 30.761 24.861 1.00 89.19 661 SER A C 1
ATOM 5005 O O . SER A 1 661 ? -14.547 30.236 25.920 1.00 89.19 661 SER A O 1
ATOM 5007 N N . PHE A 1 662 ? -13.089 30.410 24.213 1.00 93.31 662 PHE A N 1
ATOM 5008 C CA . PHE A 1 662 ? -12.143 29.397 24.683 1.00 93.31 662 PHE A CA 1
ATOM 5009 C C . PHE A 1 662 ? -10.827 30.068 25.063 1.00 93.31 662 PHE A C 1
ATOM 5011 O O . PHE A 1 662 ? -10.209 30.737 24.236 1.00 93.31 662 PHE A O 1
ATOM 5018 N N . VAL A 1 663 ? -10.388 29.871 26.305 1.00 93.19 663 VAL A N 1
ATOM 5019 C CA . VAL A 1 663 ? -9.202 30.522 26.866 1.00 93.19 663 VAL A CA 1
ATOM 5020 C C . VAL A 1 663 ? -8.301 29.494 27.544 1.00 93.19 663 VAL A C 1
ATOM 5022 O O . VAL A 1 663 ? -8.754 28.774 28.433 1.00 93.19 663 VAL A O 1
ATOM 5025 N N . SER A 1 664 ? -7.022 29.448 27.170 1.00 93.19 664 SER A N 1
ATOM 5026 C CA . SER A 1 664 ? -5.997 28.650 27.852 1.00 93.19 664 SER A CA 1
ATOM 5027 C C . SER A 1 664 ? -5.158 29.510 28.804 1.00 93.19 664 SER A C 1
ATOM 5029 O O . SER A 1 664 ? -4.831 30.660 28.517 1.00 93.19 664 SER A O 1
ATOM 5031 N N . ILE A 1 665 ? -4.817 28.945 29.963 1.00 91.62 665 ILE A N 1
ATOM 5032 C CA . ILE A 1 665 ? -4.034 29.580 31.028 1.00 91.62 665 ILE A CA 1
ATOM 5033 C C . ILE A 1 665 ? -2.980 28.589 31.522 1.00 91.62 665 ILE A C 1
ATOM 5035 O O . ILE A 1 665 ? -3.308 27.491 31.981 1.00 91.62 665 ILE A O 1
ATOM 5039 N N . ASN A 1 666 ? -1.709 28.986 31.502 1.00 89.88 666 ASN A N 1
ATOM 5040 C CA . ASN A 1 666 ? -0.646 28.202 32.122 1.00 89.88 666 ASN A CA 1
ATOM 5041 C C . ASN A 1 666 ? -0.781 28.283 33.655 1.00 89.88 666 ASN A C 1
ATOM 5043 O O . ASN A 1 666 ? -0.485 29.305 34.281 1.00 89.88 666 ASN A O 1
ATOM 5047 N N . GLY A 1 667 ? -1.230 27.189 34.277 1.00 83.31 667 GLY A N 1
ATOM 5048 C CA . GLY A 1 667 ? -1.568 27.148 35.705 1.00 83.31 667 GLY A CA 1
ATOM 5049 C C . GLY A 1 667 ? -0.377 27.362 36.649 1.00 83.31 667 GLY A C 1
ATOM 5050 O O . GLY A 1 667 ? -0.577 27.648 37.828 1.00 83.31 667 GLY A O 1
ATOM 5051 N N . LYS A 1 668 ? 0.861 27.255 36.146 1.00 81.56 668 LYS A N 1
ATOM 5052 C CA . LYS A 1 668 ? 2.089 27.553 36.902 1.00 81.56 668 LYS A CA 1
ATOM 5053 C C . LYS A 1 668 ? 2.500 29.024 36.816 1.00 81.56 668 LYS A C 1
ATOM 5055 O O . LYS A 1 668 ? 3.143 29.515 37.741 1.00 81.56 668 LYS A O 1
ATOM 5060 N N . GLU A 1 669 ? 2.145 29.714 35.738 1.00 83.06 669 GLU A N 1
ATOM 5061 C CA . GLU A 1 669 ? 2.458 31.137 35.541 1.00 83.06 669 GLU A CA 1
ATOM 5062 C C . GLU A 1 669 ? 1.399 32.044 36.178 1.00 83.06 669 GLU A C 1
ATOM 5064 O O . GLU A 1 669 ? 1.737 33.102 36.706 1.00 83.06 669 GLU A O 1
ATOM 5069 N N . LEU A 1 670 ? 0.141 31.586 36.242 1.00 85.94 670 LEU A N 1
ATOM 5070 C CA . LEU A 1 670 ? -0.961 32.268 36.933 1.00 85.94 670 LEU A CA 1
ATOM 5071 C C . LEU A 1 670 ? -1.565 31.412 38.076 1.00 85.94 670 LEU A C 1
ATOM 5073 O O . LEU A 1 670 ? -2.764 31.111 38.063 1.00 85.94 670 LEU A O 1
ATOM 5077 N N . PRO A 1 671 ? -0.773 31.035 39.105 1.00 81.75 671 PRO A N 1
ATOM 5078 C CA . PRO A 1 671 ? -1.209 30.123 40.167 1.00 81.75 671 PRO A CA 1
ATOM 5079 C C . PRO A 1 671 ? -2.289 30.722 41.081 1.00 81.75 671 PRO A C 1
ATOM 5081 O O . PRO A 1 671 ? -3.133 29.988 41.590 1.00 81.75 671 PRO A O 1
ATOM 5084 N N . ASP A 1 672 ? -2.311 32.047 41.261 1.00 83.44 672 ASP A N 1
ATOM 5085 C CA . ASP A 1 672 ? -3.391 32.740 41.978 1.00 83.44 672 ASP A CA 1
ATOM 5086 C C . ASP A 1 672 ? -4.743 32.538 41.282 1.00 83.44 672 ASP A C 1
ATOM 5088 O O . ASP A 1 672 ? -5.742 32.259 41.940 1.00 83.44 672 ASP A O 1
ATOM 5092 N N . THR A 1 673 ? -4.764 32.661 39.951 1.00 83.75 673 THR A N 1
ATOM 5093 C CA . THR A 1 673 ? -5.968 32.495 39.128 1.00 83.75 673 THR A CA 1
ATOM 5094 C C . THR A 1 673 ? -6.402 31.032 39.100 1.00 83.75 673 THR A C 1
ATOM 5096 O O . THR A 1 673 ? -7.580 30.744 39.264 1.00 83.75 673 THR A O 1
ATOM 5099 N N . ALA A 1 674 ? -5.464 30.085 38.993 1.00 84.50 674 ALA A N 1
ATOM 5100 C CA . ALA A 1 674 ? -5.773 28.659 39.130 1.00 84.50 674 ALA A CA 1
ATOM 5101 C C . ALA A 1 674 ? -6.420 28.342 40.497 1.00 84.50 674 ALA A C 1
ATOM 5103 O O . ALA A 1 674 ? -7.438 27.651 40.573 1.00 84.50 674 ALA A O 1
ATOM 5104 N N . LYS A 1 675 ? -5.882 28.917 41.581 1.00 84.25 675 LYS A N 1
ATOM 5105 C CA . LYS A 1 675 ? -6.403 28.751 42.944 1.00 84.25 675 LYS A CA 1
ATOM 5106 C C . LYS A 1 675 ? -7.788 29.378 43.145 1.00 84.25 675 LYS A C 1
ATOM 5108 O O . LYS A 1 675 ? -8.590 28.812 43.883 1.00 84.25 675 LYS A O 1
ATOM 5113 N N . GLU A 1 676 ? -8.074 30.509 42.501 1.00 84.56 676 GLU A N 1
ATOM 5114 C CA . GLU A 1 676 ? -9.381 31.186 42.536 1.00 84.56 676 GLU A CA 1
ATOM 5115 C C . GLU A 1 676 ? -10.516 30.280 42.026 1.00 84.56 676 GLU A C 1
ATOM 5117 O O . GLU A 1 676 ? -11.579 30.225 42.640 1.00 84.56 676 GLU A O 1
ATOM 5122 N N . TYR A 1 677 ? -10.255 29.487 40.981 1.00 85.12 677 TYR A N 1
ATOM 5123 C CA . TYR A 1 677 ? -11.203 28.510 40.425 1.00 85.12 677 TYR A CA 1
ATOM 5124 C C . TYR A 1 677 ? -11.050 27.086 40.997 1.00 85.12 677 TYR A C 1
ATOM 5126 O O . TYR A 1 677 ? -11.614 26.136 40.456 1.00 85.12 677 TYR A O 1
ATOM 5134 N N . GLY A 1 678 ? -10.305 26.918 42.097 1.00 79.12 678 GLY A N 1
ATOM 5135 C CA . GLY A 1 678 ? -10.158 25.634 42.794 1.00 79.12 678 GLY A CA 1
ATOM 5136 C C . GLY A 1 678 ? -9.321 24.578 42.060 1.00 79.12 678 GLY A C 1
ATOM 5137 O O . GLY A 1 678 ? -9.394 23.401 42.408 1.00 79.12 678 GLY A O 1
ATOM 5138 N N . VAL A 1 679 ? -8.524 24.972 41.063 1.00 82.56 679 VAL A N 1
ATOM 5139 C CA . VAL A 1 679 ? -7.708 24.054 40.258 1.00 82.56 679 VAL A CA 1
ATOM 5140 C C . VAL A 1 679 ? -6.549 23.511 41.092 1.00 82.56 679 VAL A C 1
ATOM 5142 O O . VAL A 1 679 ? -5.664 24.258 41.510 1.00 82.56 679 VAL A O 1
ATOM 5145 N N . SER A 1 680 ? -6.536 22.195 41.317 1.00 74.12 680 SER A N 1
ATOM 5146 C CA . SER A 1 680 ? -5.502 21.522 42.117 1.00 74.12 680 SER A CA 1
ATOM 5147 C C . SER A 1 680 ? -4.412 20.833 41.287 1.00 74.12 680 SER A C 1
ATOM 5149 O O . SER A 1 680 ? -3.322 20.596 41.800 1.00 74.12 680 SER A O 1
ATOM 5151 N N . ALA A 1 681 ? -4.690 20.499 40.024 1.00 77.19 681 ALA A N 1
ATOM 5152 C CA . ALA A 1 681 ? -3.740 19.914 39.075 1.00 77.19 681 ALA A CA 1
ATOM 5153 C C . ALA A 1 681 ? -4.203 20.176 37.633 1.00 77.19 681 ALA A C 1
ATOM 5155 O O . ALA A 1 681 ? -5.401 20.179 37.377 1.00 77.19 681 ALA A O 1
ATOM 5156 N N . ALA A 1 682 ? -3.274 20.363 36.696 1.00 80.38 682 ALA A N 1
ATOM 5157 C CA . ALA A 1 682 ? -3.575 20.441 35.264 1.00 80.38 682 ALA A CA 1
ATOM 5158 C C . ALA A 1 682 ? -3.426 19.055 34.595 1.00 80.38 682 ALA A C 1
ATOM 5160 O O . ALA A 1 682 ? -2.586 18.276 35.055 1.00 80.38 682 ALA A O 1
ATOM 5161 N N . PRO A 1 683 ? -4.145 18.754 33.495 1.00 87.44 683 PRO A N 1
ATOM 5162 C CA . PRO A 1 683 ? -5.156 19.587 32.834 1.00 87.44 683 PRO A CA 1
ATOM 5163 C C . PRO A 1 683 ? -6.486 19.684 33.605 1.00 87.44 683 PRO A C 1
ATOM 5165 O O . PRO A 1 683 ? -6.927 18.728 34.245 1.00 87.44 683 PRO A O 1
ATOM 5168 N N . TRP A 1 684 ? -7.120 20.859 33.543 1.00 91.06 684 TRP A N 1
ATOM 5169 C CA . TRP A 1 684 ? -8.407 21.145 34.189 1.00 91.06 684 TRP A CA 1
ATOM 5170 C C . TRP A 1 684 ? -9.205 22.161 33.367 1.00 91.06 684 TRP A C 1
ATOM 5172 O O . TRP A 1 684 ? -8.638 23.150 32.903 1.00 91.06 684 TRP A O 1
ATOM 5182 N N . VAL A 1 685 ? -10.513 21.959 33.205 1.00 93.06 685 VAL A N 1
ATOM 5183 C CA . VAL A 1 685 ? -11.407 22.869 32.468 1.00 93.06 685 VAL A CA 1
ATOM 5184 C C . VAL A 1 685 ? -12.507 23.398 33.388 1.00 93.06 685 VAL A C 1
ATOM 5186 O O . VAL A 1 685 ? -13.053 22.664 34.207 1.00 93.06 685 VAL A O 1
ATOM 5189 N N . VAL A 1 686 ? -12.840 24.682 33.268 1.00 91.88 686 VAL A N 1
ATOM 5190 C CA . VAL A 1 686 ? -13.904 25.346 34.031 1.00 91.88 686 VAL A CA 1
ATOM 5191 C C . VAL A 1 686 ? -14.820 26.089 33.061 1.00 91.88 686 VAL A C 1
ATOM 5193 O O . VAL A 1 686 ? -14.370 26.962 32.321 1.00 91.88 686 VAL A O 1
ATOM 5196 N N . CYS A 1 687 ? -16.106 25.745 33.063 1.00 90.94 687 CYS A N 1
ATOM 5197 C CA . CYS A 1 687 ? -17.133 26.398 32.252 1.00 90.94 687 CYS A CA 1
ATOM 5198 C C . CYS A 1 687 ? -17.842 27.474 33.082 1.00 90.94 687 CYS A C 1
ATOM 5200 O O . CYS A 1 687 ? -18.367 27.180 34.158 1.00 90.94 687 CYS A O 1
ATOM 5202 N N . LEU A 1 688 ? -17.881 28.714 32.588 1.00 88.69 688 LEU A N 1
ATOM 5203 C CA . LEU A 1 688 ? -18.454 29.864 33.295 1.00 88.69 688 LEU A CA 1
ATOM 5204 C C . LEU A 1 688 ? -19.420 30.674 32.428 1.00 88.69 688 LEU A C 1
ATOM 5206 O O . LEU A 1 688 ? -19.241 30.796 31.219 1.00 88.69 688 LEU A O 1
ATOM 5210 N N . ARG A 1 689 ? -20.400 31.321 33.063 1.00 86.69 689 ARG A N 1
ATOM 5211 C CA . ARG A 1 689 ? -21.243 32.357 32.440 1.00 86.69 689 ARG A CA 1
ATOM 5212 C C . ARG A 1 689 ? -21.486 33.479 33.443 1.00 86.69 689 ARG A C 1
ATOM 5214 O O . ARG A 1 689 ? -21.780 33.209 34.603 1.00 86.69 689 ARG A O 1
ATOM 5221 N N . SER A 1 690 ? -21.358 34.738 33.012 1.00 80.06 690 SER A N 1
ATOM 5222 C CA . SER A 1 690 ? -21.520 35.921 33.886 1.00 80.06 690 SER A CA 1
ATOM 5223 C C . SER A 1 690 ? -20.722 35.839 35.210 1.00 80.06 690 SER A C 1
ATOM 5225 O O . SER A 1 690 ? -21.199 36.254 36.262 1.00 80.06 690 SER A O 1
ATOM 5227 N N . GLY A 1 691 ? -19.512 35.265 35.171 1.00 74.56 691 GLY A N 1
ATOM 5228 C CA . GLY A 1 691 ? -18.632 35.101 36.339 1.00 74.56 691 GLY A CA 1
ATOM 5229 C C . GLY A 1 691 ? -19.006 33.975 37.315 1.00 74.56 691 GLY A C 1
ATOM 5230 O O . GLY A 1 691 ? -18.291 33.774 38.291 1.00 74.56 691 GLY A O 1
ATOM 5231 N N . GLN A 1 692 ? -20.081 33.219 37.073 1.00 81.50 692 GLN A N 1
ATOM 5232 C CA . GLN A 1 692 ? -20.422 32.033 37.865 1.00 81.50 692 GLN A CA 1
ATOM 5233 C C . GLN A 1 692 ? -19.866 30.763 37.214 1.00 81.50 692 GLN A C 1
ATOM 5235 O O . GLN A 1 692 ? -20.015 30.571 36.005 1.00 81.50 692 GLN A O 1
ATOM 5240 N N . VAL A 1 693 ? -19.252 29.893 38.022 1.00 87.25 693 VAL A N 1
ATOM 5241 C CA . VAL A 1 693 ? -18.852 28.538 37.611 1.00 87.25 693 VAL A CA 1
ATOM 5242 C C . VAL A 1 693 ? -20.114 27.700 37.428 1.00 87.25 693 VAL A C 1
ATOM 5244 O O . VAL A 1 693 ? -20.881 27.527 38.374 1.00 87.25 693 VAL A O 1
ATOM 5247 N N . LEU A 1 694 ? -20.320 27.189 36.217 1.00 86.31 694 LEU A N 1
ATOM 5248 C CA . LEU A 1 694 ? -21.403 26.259 35.896 1.00 86.31 694 LEU A CA 1
ATOM 5249 C C . LEU A 1 694 ? -20.959 24.810 36.107 1.00 86.31 694 LEU A C 1
ATOM 5251 O O . LEU A 1 694 ? -21.725 23.999 36.618 1.00 86.31 694 LEU A O 1
ATOM 5255 N N . GLU A 1 695 ? -19.723 24.494 35.714 1.00 88.00 695 GLU A N 1
ATOM 5256 C CA . GLU A 1 695 ? -19.171 23.142 35.767 1.00 88.00 695 GLU A CA 1
ATOM 5257 C C . GLU A 1 695 ? -17.637 23.168 35.764 1.00 88.00 695 GLU A C 1
ATOM 5259 O O . GLU A 1 695 ? -17.024 24.057 35.168 1.00 88.00 695 GLU A O 1
ATOM 5264 N N . SER A 1 696 ? -17.014 22.190 36.423 1.00 88.62 696 SER A N 1
ATOM 5265 C CA . SER A 1 696 ? -15.565 21.991 36.441 1.00 88.62 696 SER A CA 1
ATOM 5266 C C . SER A 1 696 ? -15.225 20.533 36.136 1.00 88.62 696 SER A C 1
ATOM 5268 O O . SER A 1 696 ? -15.844 19.614 36.666 1.00 88.62 696 SER A O 1
ATOM 5270 N N . ILE A 1 697 ? -14.250 20.337 35.253 1.00 87.88 697 ILE A N 1
ATOM 5271 C CA . ILE A 1 697 ? -13.892 19.055 34.642 1.00 87.88 697 ILE A CA 1
ATOM 5272 C C . ILE A 1 697 ? -12.405 18.823 34.898 1.00 87.88 697 ILE A C 1
ATOM 5274 O O . ILE A 1 697 ? -11.579 19.704 34.638 1.00 87.88 697 ILE A O 1
ATOM 5278 N N . ARG A 1 698 ? -12.057 17.649 35.428 1.00 80.56 698 ARG A N 1
ATOM 5279 C CA . ARG A 1 698 ? -10.688 17.301 35.828 1.00 80.56 698 ARG A CA 1
ATOM 5280 C C . ARG A 1 698 ? -10.126 16.245 34.884 1.00 80.56 698 ARG A C 1
ATOM 5282 O O . ARG A 1 698 ? -10.716 15.183 34.748 1.00 80.56 698 ARG A O 1
ATOM 5289 N N . GLY A 1 699 ? -8.935 16.488 34.342 1.00 71.69 699 GLY A N 1
ATOM 5290 C CA . GLY A 1 699 ? -8.263 15.557 33.439 1.00 71.69 699 GLY A CA 1
ATOM 5291 C C . GLY A 1 699 ? -8.342 15.986 31.976 1.00 71.69 699 GLY A C 1
ATOM 5292 O O . GLY A 1 699 ? -8.515 17.165 31.664 1.00 71.69 699 GLY A O 1
ATOM 5293 N N . SER A 1 700 ? -8.126 15.021 31.086 1.00 69.62 700 SER A N 1
ATOM 5294 C CA . SER A 1 700 ? -7.894 15.229 29.653 1.00 69.62 700 SER A CA 1
ATOM 5295 C C . SER A 1 700 ? -8.903 14.497 28.763 1.00 69.62 700 SER A C 1
ATOM 5297 O O . SER A 1 700 ? -8.528 14.057 27.683 1.00 69.62 700 SER A O 1
ATOM 5299 N N . ASP A 1 701 ? -10.150 14.314 29.212 1.00 77.19 701 ASP A N 1
ATOM 5300 C CA . ASP A 1 701 ? -11.212 13.784 28.348 1.00 77.19 701 ASP A CA 1
ATOM 5301 C C . ASP A 1 701 ? -11.938 14.942 27.628 1.00 77.19 701 ASP A C 1
ATOM 5303 O O . ASP A 1 701 ? -12.708 15.681 28.257 1.00 77.19 701 ASP A O 1
ATOM 5307 N N . PRO A 1 702 ? -11.735 15.135 26.309 1.00 77.25 702 PRO A N 1
ATOM 5308 C CA . PRO A 1 702 ? -12.453 16.159 25.553 1.00 77.25 702 PRO A CA 1
ATOM 5309 C C . PRO A 1 702 ? -13.949 15.839 25.387 1.00 77.25 702 PRO A C 1
ATOM 5311 O O . PRO A 1 702 ? -14.733 16.735 25.063 1.00 77.25 702 PRO A O 1
ATOM 5314 N N . THR A 1 703 ? -14.372 14.594 25.631 1.00 78.31 703 THR A N 1
ATOM 5315 C CA . THR A 1 703 ? -15.777 14.163 25.590 1.00 78.31 703 THR A CA 1
ATOM 5316 C C . THR A 1 703 ? -16.566 14.763 26.746 1.00 78.31 703 THR A C 1
ATOM 5318 O O . THR A 1 703 ? -17.660 15.280 26.524 1.00 78.31 703 THR A O 1
ATOM 5321 N N . GLU A 1 704 ? -16.010 14.777 27.963 1.00 82.25 704 GLU A N 1
ATOM 5322 C CA . GLU A 1 704 ? -16.635 15.450 29.110 1.00 82.25 704 GLU A CA 1
ATOM 5323 C C . GLU A 1 704 ? -16.794 16.953 28.855 1.00 82.25 704 GLU A C 1
ATOM 5325 O O . GLU A 1 704 ? -17.856 17.518 29.137 1.00 82.25 704 GLU A O 1
ATOM 5330 N N . VAL A 1 705 ? -15.787 17.592 28.243 1.00 85.00 705 VAL A N 1
ATOM 5331 C CA . VAL A 1 705 ? -15.870 19.011 27.868 1.00 85.00 705 VAL A CA 1
ATOM 5332 C C . VAL A 1 705 ? -16.948 19.236 26.819 1.00 85.00 705 VAL A C 1
ATOM 5334 O O . VAL A 1 705 ? -17.803 20.090 27.033 1.00 85.00 705 VAL A O 1
ATOM 5337 N N . ARG A 1 706 ? -16.984 18.455 25.729 1.00 85.50 706 ARG A N 1
ATOM 5338 C CA . ARG A 1 706 ? -18.058 18.546 24.726 1.00 85.50 706 ARG A CA 1
ATOM 5339 C C . ARG A 1 706 ? -19.437 18.377 25.375 1.00 85.50 706 ARG A C 1
ATOM 5341 O O . ARG A 1 706 ? -20.290 19.237 25.193 1.00 85.50 706 ARG A O 1
ATOM 5348 N N . ASN A 1 707 ? -19.613 17.369 26.228 1.00 82.81 707 ASN A N 1
ATOM 5349 C CA . ASN A 1 707 ? -20.865 17.129 26.948 1.00 82.81 707 ASN A CA 1
ATOM 5350 C C . ASN A 1 707 ? -21.259 18.290 27.881 1.00 82.81 707 ASN A C 1
ATOM 5352 O O . ASN A 1 707 ? -22.446 18.514 28.110 1.00 82.81 707 ASN A O 1
ATOM 5356 N N . ALA A 1 708 ? -20.304 19.016 28.471 1.00 83.88 708 ALA A N 1
ATOM 5357 C CA . ALA A 1 708 ? -20.586 20.229 29.244 1.00 83.88 708 ALA A CA 1
ATOM 5358 C C . ALA A 1 708 ? -20.940 21.421 28.341 1.00 83.88 708 ALA A C 1
ATOM 5360 O O . ALA A 1 708 ? -21.886 22.151 28.637 1.00 83.88 708 ALA A O 1
ATOM 5361 N N . LEU A 1 709 ? -20.251 21.594 27.210 1.00 85.06 709 LEU A N 1
ATOM 5362 C CA . LEU A 1 709 ? -20.600 22.616 26.222 1.00 85.06 709 LEU A CA 1
ATOM 5363 C C . LEU A 1 709 ? -22.018 22.406 25.689 1.00 85.06 709 LEU A C 1
ATOM 5365 O O . LEU A 1 709 ? -22.805 23.343 25.739 1.00 85.06 709 LEU A O 1
ATOM 5369 N N . ASP A 1 710 ? -22.385 21.186 25.299 1.00 81.19 710 ASP A N 1
ATOM 5370 C CA . ASP A 1 710 ? -23.730 20.860 24.809 1.00 81.19 710 ASP A CA 1
ATOM 5371 C C . ASP A 1 710 ? -24.824 21.075 25.874 1.00 81.19 710 ASP A C 1
ATOM 5373 O O . ASP A 1 710 ? -25.953 21.439 25.544 1.00 81.19 710 ASP A O 1
ATOM 5377 N N . ARG A 1 711 ? -24.501 20.909 27.167 1.00 82.69 711 ARG A N 1
ATOM 5378 C CA . ARG A 1 711 ? -25.420 21.197 28.287 1.00 82.69 711 ARG A CA 1
ATOM 5379 C C . ARG A 1 711 ? -25.591 22.689 28.575 1.00 82.69 711 ARG A C 1
ATOM 5381 O O . ARG A 1 711 ? -26.677 23.099 28.982 1.00 82.69 711 ARG A O 1
ATOM 5388 N N . HIS A 1 712 ? -24.539 23.495 28.408 1.00 82.38 712 HIS A N 1
ATOM 5389 C CA . HIS A 1 712 ? -24.530 24.909 28.818 1.00 82.38 712 HIS A CA 1
ATOM 5390 C C . HIS A 1 712 ? -24.626 25.905 27.653 1.00 82.38 712 HIS A C 1
ATOM 5392 O O . HIS A 1 712 ? -24.912 27.089 27.886 1.00 82.38 712 HIS A O 1
ATOM 5398 N N . ALA A 1 713 ? -24.419 25.472 26.408 1.00 73.31 713 ALA A N 1
ATOM 5399 C CA . ALA A 1 713 ? -24.660 26.257 25.202 1.00 73.31 713 ALA A CA 1
ATOM 5400 C C . ALA A 1 713 ? -26.160 26.570 25.068 1.00 73.31 713 ALA A C 1
ATOM 5402 O O . ALA A 1 713 ? -27.021 25.702 25.182 1.00 73.31 713 ALA A O 1
ATOM 5403 N N . GLY A 1 714 ? -26.494 27.847 24.857 1.00 63.31 714 GLY A N 1
ATOM 5404 C CA . GLY A 1 714 ? -27.889 28.256 24.672 1.00 63.31 714 GLY A CA 1
ATOM 5405 C C . GLY A 1 714 ? -28.463 27.754 23.342 1.00 63.31 714 GLY A C 1
ATOM 5406 O O . GLY A 1 714 ? -27.716 27.424 22.428 1.00 63.31 714 GLY A O 1
ATOM 5407 N N . ALA A 1 715 ? -29.789 27.791 23.186 1.00 54.00 715 ALA A N 1
ATOM 5408 C CA . ALA A 1 715 ? -30.498 27.255 22.011 1.00 54.00 715 ALA A CA 1
ATOM 5409 C C . ALA A 1 715 ? -30.098 27.846 20.632 1.00 54.00 715 ALA A C 1
ATOM 5411 O O . ALA A 1 715 ? -30.490 27.297 19.610 1.00 54.00 715 ALA A O 1
ATOM 5412 N N . ASN A 1 716 ? -29.314 28.933 20.597 1.00 50.59 716 ASN A N 1
ATOM 5413 C CA . ASN A 1 716 ? -28.748 29.538 19.380 1.00 50.59 716 ASN A CA 1
ATOM 5414 C C . ASN A 1 716 ? -27.233 29.268 19.198 1.00 50.59 716 ASN A C 1
ATOM 5416 O O . ASN A 1 716 ? -26.615 29.864 18.321 1.00 50.59 716 ASN A O 1
ATOM 5420 N N . ALA A 1 717 ? -26.621 28.432 20.042 1.00 52.78 717 ALA A N 1
ATOM 5421 C CA . ALA A 1 717 ? -25.181 28.150 20.079 1.00 52.78 717 ALA A CA 1
ATOM 5422 C C . ALA A 1 717 ? -24.863 26.649 19.906 1.00 52.78 717 ALA A C 1
ATOM 5424 O O . ALA A 1 717 ? -23.810 26.181 20.335 1.00 52.78 717 ALA A O 1
ATOM 5425 N N . THR A 1 718 ? -25.778 25.890 19.297 1.00 48.91 718 THR A N 1
ATOM 5426 C CA . THR A 1 718 ? -25.578 24.476 18.955 1.00 48.91 718 THR A CA 1
ATOM 5427 C C . THR A 1 718 ? -24.419 24.307 17.975 1.00 48.91 718 THR A C 1
ATOM 5429 O O . THR A 1 718 ? -24.366 25.016 16.967 1.00 48.91 718 THR A O 1
ATOM 5432 N N . ALA A 1 719 ? -23.535 23.343 18.244 1.00 50.28 719 ALA A N 1
ATOM 5433 C CA . ALA A 1 719 ? -22.475 22.945 17.322 1.00 50.28 719 ALA A CA 1
ATOM 5434 C C . ALA A 1 719 ? -23.040 22.548 15.946 1.00 50.28 719 ALA A C 1
ATOM 5436 O O . ALA A 1 719 ? -24.174 22.069 15.834 1.00 50.28 719 ALA A O 1
ATOM 5437 N N . VAL A 1 720 ? -22.231 22.700 14.893 1.00 42.59 720 VAL A N 1
ATOM 5438 C CA . VAL A 1 720 ? -22.556 22.120 13.580 1.00 42.59 720 VAL A CA 1
ATOM 5439 C C . VAL A 1 720 ? -22.649 20.595 13.756 1.00 42.59 720 VAL A C 1
ATOM 5441 O O . VAL A 1 720 ? -21.693 19.998 14.255 1.00 42.59 720 VAL A O 1
ATOM 5444 N N . PRO A 1 721 ? -23.780 19.946 13.416 1.00 34.53 721 PRO A N 1
ATOM 5445 C CA . PRO A 1 721 ? -24.047 18.587 13.871 1.00 34.53 721 PRO A CA 1
ATOM 5446 C C . PRO A 1 721 ? -23.113 17.563 13.218 1.00 34.53 721 PRO A C 1
ATOM 5448 O O . PRO A 1 721 ? -23.201 17.292 12.019 1.00 34.53 721 PRO A O 1
ATOM 5451 N N . ALA A 1 722 ? -22.256 16.953 14.036 1.00 34.00 722 ALA A N 1
ATOM 5452 C CA . ALA A 1 722 ? -21.527 15.743 13.683 1.00 34.00 722 ALA A CA 1
ATOM 5453 C C . ALA A 1 722 ? -22.465 14.520 13.675 1.00 34.00 722 ALA A C 1
ATOM 5455 O O . ALA A 1 722 ? -23.481 14.484 14.374 1.00 34.00 722 ALA A O 1
ATOM 5456 N N . ALA A 1 723 ? -22.118 13.503 12.882 1.00 28.19 723 ALA A N 1
ATOM 5457 C CA . ALA A 1 723 ? -22.850 12.237 12.831 1.00 28.19 723 ALA A CA 1
ATOM 5458 C C . ALA A 1 723 ? -22.848 11.524 14.207 1.00 28.19 723 ALA A C 1
ATOM 5460 O O . ALA A 1 723 ? -21.896 11.686 14.974 1.00 28.19 723 ALA A O 1
ATOM 5461 N N . PRO A 1 724 ? -23.896 10.746 14.548 1.00 29.36 724 PRO A N 1
ATOM 5462 C CA . PRO A 1 724 ? -24.088 10.242 15.906 1.00 29.36 724 PRO A CA 1
ATOM 5463 C C . PRO A 1 724 ? -22.993 9.252 16.321 1.00 29.36 724 PRO A C 1
ATOM 5465 O O . PRO A 1 724 ? -22.799 8.217 15.683 1.00 29.36 724 PRO A O 1
ATOM 5468 N N . ALA A 1 725 ? -22.316 9.558 17.428 1.00 30.55 725 ALA A N 1
ATOM 5469 C CA . ALA A 1 725 ? -21.329 8.677 18.036 1.00 30.55 725 ALA A CA 1
ATOM 5470 C C . ALA A 1 725 ? -21.989 7.410 18.607 1.00 30.55 725 ALA A C 1
ATOM 5472 O O . ALA A 1 725 ? -23.002 7.480 19.308 1.00 30.55 725 ALA A O 1
ATOM 5473 N N . ALA A 1 726 ? -21.387 6.250 18.342 1.00 28.31 726 ALA A N 1
ATOM 5474 C CA . ALA A 1 726 ? -21.762 5.006 19.001 1.00 28.31 726 ALA A CA 1
ATOM 5475 C C . ALA A 1 726 ? -21.299 5.022 20.467 1.00 28.31 726 ALA A C 1
ATOM 5477 O O . ALA A 1 726 ? -20.187 5.445 20.780 1.00 28.31 726 ALA A O 1
ATOM 5478 N N . THR A 1 727 ? -22.157 4.553 21.371 1.00 25.30 727 THR A N 1
ATOM 5479 C CA . THR A 1 727 ? -21.888 4.529 22.813 1.00 25.30 727 THR A CA 1
ATOM 5480 C C . THR A 1 727 ? -20.752 3.545 23.134 1.00 25.30 727 THR A C 1
ATOM 5482 O O . THR A 1 727 ? -20.826 2.394 22.690 1.00 25.30 727 THR A O 1
ATOM 5485 N N . PRO A 1 728 ? -19.719 3.925 23.914 1.00 34.62 728 PRO A N 1
ATOM 5486 C CA . PRO A 1 728 ? -18.715 2.968 24.369 1.00 34.62 728 PRO A CA 1
ATOM 5487 C C . PRO A 1 728 ? -19.358 1.917 25.285 1.00 34.62 728 PRO A C 1
ATOM 5489 O O . PRO A 1 728 ? -20.292 2.214 26.034 1.00 34.62 728 PRO A O 1
ATOM 5492 N N . LYS A 1 729 ? -18.851 0.677 25.249 1.00 36.41 729 LYS A N 1
ATOM 5493 C CA . LYS A 1 729 ? -19.251 -0.358 26.214 1.00 36.41 729 LYS A CA 1
ATOM 5494 C C . LYS A 1 729 ? -18.811 0.078 27.608 1.00 36.41 729 LYS A C 1
ATOM 5496 O O . LYS A 1 729 ? -17.628 0.055 27.925 1.00 36.41 729 LYS A O 1
ATOM 5501 N N . GLN A 1 730 ? -19.782 0.473 28.419 1.00 39.88 730 GLN A N 1
ATOM 5502 C CA . GLN A 1 730 ? -19.572 0.879 29.798 1.00 39.88 730 GLN A CA 1
ATOM 5503 C C . GLN A 1 730 ? -19.118 -0.333 30.627 1.00 39.88 730 GLN A C 1
ATOM 5505 O O . GLN A 1 730 ? -19.768 -1.381 30.604 1.00 39.88 730 GLN A O 1
ATOM 5510 N N . LEU A 1 731 ? -17.994 -0.194 31.334 1.00 56.41 731 LEU A N 1
ATOM 5511 C CA . LEU A 1 731 ? -17.510 -1.185 32.296 1.00 56.41 731 LEU A CA 1
ATOM 5512 C C . LEU A 1 731 ? -18.576 -1.366 33.390 1.00 56.41 731 LEU A C 1
ATOM 5514 O O . LEU A 1 731 ? -19.070 -0.371 33.919 1.00 56.41 731 LEU A O 1
ATOM 5518 N N . ASP A 1 732 ? -18.953 -2.613 33.697 1.00 73.56 732 ASP A N 1
ATOM 5519 C CA . ASP A 1 732 ? -20.028 -2.927 34.654 1.00 73.56 732 ASP A CA 1
ATOM 5520 C C . ASP A 1 732 ? -19.807 -2.184 35.983 1.00 73.56 732 ASP A C 1
ATOM 5522 O O . ASP A 1 732 ? -18.737 -2.281 36.585 1.00 73.56 732 ASP A O 1
ATOM 5526 N N . GLU A 1 733 ? -20.815 -1.445 36.448 1.00 76.81 733 GLU A N 1
ATOM 5527 C CA . GLU A 1 733 ? -20.763 -0.625 37.663 1.00 76.81 733 GLU A CA 1
ATOM 5528 C C . GLU A 1 733 ? -20.356 -1.458 38.895 1.00 76.81 733 GLU A C 1
ATOM 5530 O O . GLU A 1 733 ? -19.585 -1.000 39.747 1.00 76.81 733 GLU A O 1
ATOM 5535 N N . ALA A 1 734 ? -20.773 -2.730 38.947 1.00 74.00 734 ALA A N 1
ATOM 5536 C CA . ALA A 1 734 ? -20.358 -3.669 39.986 1.00 74.00 734 ALA A CA 1
ATOM 5537 C C . ALA A 1 734 ? -18.859 -4.026 39.902 1.00 74.00 734 ALA A C 1
ATOM 5539 O O . ALA A 1 734 ? -18.194 -4.185 40.933 1.00 74.00 734 ALA A O 1
ATOM 5540 N N . LEU A 1 735 ? -18.305 -4.117 38.688 1.00 81.75 735 LEU A N 1
ATOM 5541 C CA . LEU A 1 735 ? -16.881 -4.346 38.452 1.00 81.75 735 LEU A CA 1
ATOM 5542 C C . LEU A 1 735 ? -16.064 -3.078 38.742 1.00 81.75 735 LEU A C 1
ATOM 5544 O O . LEU A 1 735 ? -15.056 -3.174 39.437 1.00 81.75 735 LEU A O 1
ATOM 5548 N N . VAL A 1 736 ? -16.521 -1.887 38.338 1.00 84.38 736 VAL A N 1
ATOM 5549 C CA . VAL A 1 736 ? -15.882 -0.599 38.686 1.00 84.38 736 VAL A CA 1
ATOM 5550 C C . VAL A 1 736 ? -15.761 -0.439 40.206 1.00 84.38 736 VAL A C 1
ATOM 5552 O O . VAL A 1 736 ? -14.674 -0.161 40.719 1.00 84.38 736 VAL A O 1
ATOM 5555 N N . ALA A 1 737 ? -16.840 -0.698 40.954 1.00 85.75 737 ALA A N 1
ATOM 5556 C CA . ALA A 1 737 ? -16.823 -0.655 42.417 1.00 85.75 737 ALA A CA 1
ATOM 5557 C C . ALA A 1 737 ? -15.849 -1.686 43.028 1.00 85.75 737 ALA A C 1
ATOM 5559 O O . ALA A 1 737 ? -15.140 -1.392 43.997 1.00 85.75 737 ALA A O 1
ATOM 5560 N N . ARG A 1 738 ? -15.768 -2.890 42.443 1.00 90.56 738 ARG A N 1
ATOM 5561 C CA . ARG A 1 738 ? -14.824 -3.946 42.846 1.00 90.56 738 ARG A CA 1
ATOM 5562 C C . ARG A 1 738 ? -13.367 -3.535 42.609 1.00 90.56 738 ARG A C 1
ATOM 5564 O O . ARG A 1 738 ? -12.534 -3.748 43.488 1.00 90.56 738 ARG A O 1
ATOM 5571 N N . LEU A 1 739 ? -13.067 -2.937 41.459 1.00 92.56 739 LEU A N 1
ATOM 5572 C CA . LEU A 1 739 ? -11.731 -2.473 41.072 1.00 92.56 739 LEU A CA 1
ATOM 5573 C C . LEU A 1 739 ? -11.268 -1.298 41.935 1.00 92.56 739 LEU A C 1
ATOM 5575 O O . LEU A 1 739 ? -10.180 -1.356 42.504 1.00 92.56 739 LEU A O 1
ATOM 5579 N N . SER A 1 740 ? -12.132 -0.298 42.130 1.00 90.75 740 SER A N 1
ATOM 5580 C CA . SER A 1 740 ? -11.882 0.838 43.024 1.00 90.75 740 SER A CA 1
ATOM 5581 C C . SER A 1 740 ? -11.538 0.376 44.448 1.00 90.75 740 SER A C 1
ATOM 5583 O O . SER A 1 740 ? -10.568 0.846 45.047 1.00 90.75 740 SER A O 1
ATOM 5585 N N . LYS A 1 741 ? -12.254 -0.630 44.969 1.00 92.00 741 LYS A N 1
ATOM 5586 C CA . LYS A 1 741 ? -11.946 -1.243 46.270 1.00 92.00 741 LYS A CA 1
ATOM 5587 C C . LYS A 1 741 ? -10.603 -1.986 46.290 1.00 92.00 741 LYS A C 1
ATOM 5589 O O . LYS A 1 741 ? -9.941 -1.989 47.324 1.00 92.00 741 LYS A O 1
ATOM 5594 N N . LEU A 1 742 ? -10.204 -2.622 45.187 1.00 91.88 742 LEU A N 1
ATOM 5595 C CA . LEU A 1 742 ? -8.938 -3.357 45.092 1.00 91.88 742 LEU A CA 1
ATOM 5596 C C . LEU A 1 742 ? -7.723 -2.425 45.018 1.00 91.88 742 LEU A C 1
ATOM 5598 O O . LEU A 1 742 ? -6.741 -2.681 45.709 1.00 91.88 742 LEU A O 1
ATOM 5602 N N . VAL A 1 743 ? -7.771 -1.342 44.235 1.00 95.00 743 VAL A N 1
ATOM 5603 C CA . VAL A 1 743 ? -6.637 -0.395 44.139 1.00 95.00 743 VAL A CA 1
ATOM 5604 C C . VAL A 1 743 ? -6.421 0.402 45.431 1.00 95.00 743 VAL A C 1
ATOM 5606 O O . VAL A 1 743 ? -5.301 0.813 45.718 1.00 95.00 743 VAL A O 1
ATOM 5609 N N . ASN A 1 744 ? -7.474 0.555 46.243 1.00 93.56 744 ASN A N 1
ATOM 5610 C CA . ASN A 1 744 ? -7.446 1.202 47.558 1.00 93.56 744 ASN A CA 1
ATOM 5611 C C . ASN A 1 744 ? -7.248 0.223 48.737 1.00 93.56 744 ASN A C 1
ATOM 5613 O O . ASN A 1 744 ? -7.366 0.630 49.892 1.00 93.56 744 ASN A O 1
ATOM 5617 N N . ALA A 1 745 ? -6.975 -1.065 48.488 1.00 91.31 745 ALA A N 1
ATOM 5618 C CA . ALA A 1 745 ? -6.897 -2.072 49.554 1.00 91.31 745 ALA A CA 1
ATOM 5619 C C . ALA A 1 745 ? -5.701 -1.876 50.512 1.00 91.31 745 ALA A C 1
ATOM 5621 O O . ALA A 1 745 ? -5.789 -2.252 51.680 1.00 91.31 745 ALA A O 1
ATOM 5622 N N . ALA A 1 746 ? -4.615 -1.258 50.038 1.00 93.50 746 ALA A N 1
ATOM 5623 C CA . ALA A 1 746 ? -3.448 -0.879 50.832 1.00 93.50 746 ALA A CA 1
ATOM 5624 C C . ALA A 1 746 ? -2.841 0.445 50.315 1.00 93.50 746 ALA A C 1
ATOM 5626 O O . ALA A 1 746 ? -3.064 0.798 49.155 1.00 93.50 746 ALA A O 1
ATOM 5627 N N . PRO A 1 747 ? -2.030 1.167 51.120 1.00 91.44 747 PRO A N 1
ATOM 5628 C CA . PRO A 1 747 ? -1.378 2.410 50.687 1.00 91.44 747 PRO A CA 1
ATOM 5629 C C . PRO A 1 747 ? -0.432 2.233 49.492 1.00 91.44 747 PRO A C 1
ATOM 5631 O O . PRO A 1 747 ? -0.219 3.181 48.741 1.00 91.44 747 PRO A O 1
ATOM 5634 N N . VAL A 1 748 ? 0.109 1.025 49.304 1.00 96.06 748 VAL A N 1
ATOM 5635 C CA . VAL A 1 748 ? 0.841 0.607 48.104 1.00 96.06 748 VAL A CA 1
ATOM 5636 C C . VAL A 1 748 ? 0.303 -0.755 47.664 1.00 96.06 748 VAL A C 1
ATOM 5638 O O . VAL A 1 748 ? 0.393 -1.728 48.415 1.00 96.06 748 VAL A O 1
ATOM 5641 N N . MET A 1 749 ? -0.243 -0.826 46.450 1.00 97.19 749 MET A N 1
ATOM 5642 C CA . MET A 1 749 ? -0.840 -2.030 45.863 1.00 97.19 749 MET A CA 1
ATOM 5643 C C . MET A 1 749 ? -0.094 -2.450 44.594 1.00 97.19 749 MET A C 1
ATOM 5645 O O . MET A 1 749 ? 0.028 -1.684 43.639 1.00 97.19 749 MET A O 1
ATOM 5649 N N . LEU A 1 750 ? 0.386 -3.695 44.561 1.00 96.81 750 LEU A N 1
ATOM 5650 C CA . LEU A 1 750 ? 1.081 -4.280 43.415 1.00 96.81 750 LEU A CA 1
ATOM 5651 C C . LEU A 1 750 ? 0.215 -5.328 42.703 1.00 96.81 750 LEU A C 1
ATOM 5653 O O . LEU A 1 750 ? 0.081 -6.467 43.158 1.00 96.81 750 LEU A O 1
ATOM 5657 N N . PHE A 1 751 ? -0.294 -4.993 41.521 1.00 97.44 751 PHE A N 1
ATOM 5658 C CA . PHE A 1 751 ? -0.986 -5.953 40.659 1.00 97.44 751 PHE A CA 1
ATOM 5659 C C . PHE A 1 751 ? 0.036 -6.662 39.773 1.00 97.44 751 PHE A C 1
ATOM 5661 O O . PHE A 1 751 ? 0.713 -6.044 38.948 1.00 97.44 751 PHE A O 1
ATOM 5668 N N . MET A 1 752 ? 0.202 -7.973 39.960 1.00 97.12 752 MET A N 1
ATOM 5669 C CA . MET A 1 752 ? 1.310 -8.729 39.370 1.00 97.12 752 MET A CA 1
ATOM 5670 C C . MET A 1 752 ? 0.924 -10.133 38.900 1.00 97.12 752 MET A C 1
ATOM 5672 O O . MET A 1 752 ? -0.077 -10.706 39.314 1.00 97.12 752 MET A O 1
ATOM 5676 N N . LYS A 1 753 ? 1.754 -10.711 38.023 1.00 95.06 753 LYS A N 1
ATOM 5677 C CA . LYS A 1 753 ? 1.601 -12.086 37.528 1.00 95.06 753 LYS A CA 1
ATOM 5678 C C . LYS A 1 753 ? 2.341 -13.061 38.456 1.00 95.06 753 LYS A C 1
ATOM 5680 O O . LYS A 1 753 ? 3.578 -13.117 38.446 1.00 95.06 753 LYS A O 1
ATOM 5685 N N . GLY A 1 754 ? 1.595 -13.831 39.246 1.00 92.38 754 GLY A N 1
ATOM 5686 C CA . GLY A 1 754 ? 2.106 -14.670 40.335 1.00 92.38 754 GLY A CA 1
ATOM 5687 C C . GLY A 1 754 ? 2.109 -13.936 41.681 1.00 92.38 754 GLY A C 1
ATOM 5688 O O . GLY A 1 754 ? 1.354 -12.991 41.877 1.00 92.38 754 GLY A O 1
ATOM 5689 N N . THR A 1 755 ? 2.968 -14.355 42.614 1.00 95.38 755 THR A N 1
ATOM 5690 C CA . THR A 1 755 ? 3.081 -13.748 43.961 1.00 95.38 755 THR A CA 1
ATOM 5691 C C . THR A 1 755 ? 4.496 -13.205 44.213 1.00 95.38 755 THR A C 1
ATOM 5693 O O . THR A 1 755 ? 5.428 -13.639 43.533 1.00 95.38 755 THR A O 1
ATOM 5696 N N . PRO A 1 756 ? 4.738 -12.322 45.202 1.00 93.62 756 PRO A N 1
ATOM 5697 C CA . PRO A 1 756 ? 6.086 -11.832 45.524 1.00 93.62 756 PRO A CA 1
ATOM 5698 C C . PRO A 1 756 ? 7.088 -12.929 45.920 1.00 93.62 756 PRO A C 1
ATOM 5700 O O . PRO A 1 756 ? 8.298 -12.757 45.753 1.00 93.62 756 PRO A O 1
ATOM 5703 N N . LYS A 1 757 ? 6.590 -14.072 46.421 1.00 91.00 757 LYS A N 1
ATOM 5704 C CA . LYS A 1 757 ? 7.379 -15.284 46.712 1.00 91.00 757 LYS A CA 1
ATOM 5705 C C . LYS A 1 757 ? 7.587 -16.169 45.475 1.00 91.00 757 LYS A C 1
ATOM 5707 O O . LYS A 1 757 ? 8.553 -16.925 45.419 1.00 91.00 757 LYS A O 1
ATOM 5712 N N . SER A 1 758 ? 6.700 -16.096 44.483 1.00 92.19 758 SER A N 1
ATOM 5713 C CA . SER A 1 758 ? 6.743 -16.914 43.263 1.00 92.19 758 SER A CA 1
ATOM 5714 C C . SER A 1 758 ? 6.259 -16.120 42.035 1.00 92.19 758 SER A C 1
ATOM 5716 O O . SER A 1 758 ? 5.165 -16.370 41.520 1.00 92.19 758 SER A O 1
ATOM 5718 N N . PRO A 1 759 ? 7.045 -15.135 41.554 1.00 93.75 759 PRO A N 1
ATOM 5719 C CA . PRO A 1 759 ? 6.655 -14.298 40.423 1.00 93.75 759 PRO A CA 1
ATOM 5720 C C . PRO A 1 759 ? 6.794 -15.062 39.100 1.00 93.75 759 PRO A C 1
ATOM 5722 O O . PRO A 1 759 ? 7.893 -15.491 38.717 1.00 93.75 759 PRO A O 1
ATOM 5725 N N . GLN A 1 760 ? 5.672 -15.184 38.388 1.00 85.94 760 GLN A N 1
ATOM 5726 C CA . GLN A 1 760 ? 5.529 -15.951 37.143 1.00 85.94 760 GLN A CA 1
ATOM 5727 C C . GLN A 1 760 ? 5.851 -15.128 35.883 1.00 85.94 760 GLN A C 1
ATOM 5729 O O . GLN A 1 760 ? 5.922 -15.669 34.785 1.00 85.94 760 GLN A O 1
ATOM 5734 N N . CYS A 1 761 ? 6.114 -13.826 36.026 1.00 92.12 761 CYS A N 1
ATOM 5735 C CA . CYS A 1 761 ? 6.568 -12.952 34.945 1.00 92.12 761 CYS A CA 1
ATOM 5736 C C . CYS A 1 761 ? 7.921 -12.305 35.277 1.00 92.12 761 CYS A C 1
ATOM 5738 O O . CYS A 1 761 ? 8.151 -11.876 36.411 1.00 92.12 761 CYS A O 1
ATOM 5740 N N . ARG A 1 762 ? 8.812 -12.181 34.278 1.00 88.56 762 ARG A N 1
ATOM 5741 C CA . ARG A 1 762 ? 10.126 -11.521 34.418 1.00 88.56 762 ARG A CA 1
ATOM 5742 C C . ARG A 1 762 ? 9.989 -10.061 34.874 1.00 88.56 762 ARG A C 1
ATOM 5744 O O . ARG A 1 762 ? 10.767 -9.628 35.719 1.00 88.56 762 ARG A O 1
ATOM 5751 N N . PHE A 1 763 ? 8.992 -9.336 34.366 1.00 90.25 763 PHE A N 1
ATOM 5752 C CA . PHE A 1 763 ? 8.736 -7.941 34.739 1.00 90.25 763 PHE A CA 1
ATOM 5753 C C . PHE A 1 763 ? 8.246 -7.820 36.187 1.00 90.25 763 PHE A C 1
ATOM 5755 O O . PHE A 1 763 ? 8.828 -7.077 36.974 1.00 90.25 763 PHE A O 1
ATOM 5762 N N . SER A 1 764 ? 7.272 -8.646 36.585 1.00 93.94 764 SER A N 1
ATOM 5763 C CA . SER A 1 764 ? 6.801 -8.719 37.975 1.00 93.94 764 SER A CA 1
ATOM 5764 C C . SER A 1 764 ? 7.913 -9.111 38.957 1.00 93.94 764 SER A C 1
ATOM 5766 O O . SER A 1 764 ? 8.004 -8.537 40.037 1.00 93.94 764 SER A O 1
ATOM 5768 N N . ARG A 1 765 ? 8.812 -10.029 38.573 1.00 94.62 765 ARG A N 1
ATOM 5769 C CA . ARG A 1 765 ? 9.990 -10.399 39.380 1.00 94.62 765 ARG A CA 1
ATOM 5770 C C . ARG A 1 765 ? 10.954 -9.230 39.587 1.00 94.62 765 ARG A C 1
ATOM 5772 O O . ARG A 1 765 ? 11.487 -9.091 40.682 1.00 94.62 765 ARG A O 1
ATOM 5779 N N . ARG A 1 766 ? 11.184 -8.413 38.553 1.00 92.69 766 ARG A N 1
ATOM 5780 C CA . ARG A 1 766 ? 12.046 -7.224 38.642 1.00 92.69 766 ARG A CA 1
ATOM 5781 C C . ARG A 1 766 ? 11.434 -6.149 39.540 1.00 92.69 766 ARG A C 1
ATOM 5783 O O . ARG A 1 766 ? 12.147 -5.630 40.388 1.00 92.69 766 ARG A O 1
ATOM 5790 N N . LEU A 1 767 ? 10.130 -5.880 39.426 1.00 94.94 767 LEU A N 1
ATOM 5791 C CA . LEU A 1 767 ? 9.476 -4.837 40.228 1.00 94.94 767 LEU A CA 1
ATOM 5792 C C . LEU A 1 767 ? 9.439 -5.200 41.722 1.00 94.94 767 LEU A C 1
ATOM 5794 O O . LEU A 1 767 ? 9.797 -4.383 42.562 1.00 94.94 767 LEU A O 1
ATOM 5798 N N . VAL A 1 768 ? 9.135 -6.463 42.044 1.00 96.31 768 VAL A N 1
ATOM 5799 C CA . VAL A 1 768 ? 9.274 -7.022 43.405 1.00 96.31 768 VAL A CA 1
ATOM 5800 C C . VAL A 1 768 ? 10.709 -6.895 43.939 1.00 96.31 768 VAL A C 1
ATOM 5802 O O . VAL A 1 768 ? 10.899 -6.736 45.143 1.00 96.31 768 VAL A O 1
ATOM 5805 N N . GLY A 1 769 ? 11.715 -6.975 43.061 1.00 94.06 769 GLY A N 1
ATOM 5806 C CA . GLY A 1 769 ? 13.120 -6.745 43.402 1.00 94.06 769 GLY A CA 1
ATOM 5807 C C . GLY A 1 769 ? 13.388 -5.299 43.821 1.00 94.06 769 GLY A C 1
ATOM 5808 O O . GLY A 1 769 ? 13.893 -5.088 44.918 1.00 94.06 769 GLY A O 1
ATOM 5809 N N . ILE A 1 770 ? 12.973 -4.331 42.998 1.00 93.81 770 ILE A N 1
ATOM 5810 C CA . ILE A 1 770 ? 13.145 -2.889 43.254 1.00 93.81 770 ILE A CA 1
ATOM 5811 C C . ILE A 1 770 ? 12.455 -2.484 44.566 1.00 93.81 770 ILE A C 1
ATOM 5813 O O . ILE A 1 770 ? 13.087 -1.909 45.446 1.00 93.81 770 ILE A O 1
ATOM 5817 N N . LEU A 1 771 ? 11.184 -2.855 44.759 1.00 94.56 771 LEU A N 1
ATOM 5818 C CA . LEU A 1 771 ? 10.454 -2.520 45.992 1.00 94.56 771 LEU A CA 1
ATOM 5819 C C . LEU A 1 771 ? 11.133 -3.100 47.246 1.00 94.56 771 LEU A C 1
ATOM 5821 O O . LEU A 1 771 ? 11.168 -2.451 48.288 1.00 94.56 771 LEU A O 1
ATOM 5825 N N . ARG A 1 772 ? 11.730 -4.296 47.141 1.00 93.31 772 ARG A N 1
ATOM 5826 C CA . ARG A 1 772 ? 12.492 -4.923 48.232 1.00 93.31 772 ARG A CA 1
ATOM 5827 C C . ARG A 1 772 ? 13.831 -4.229 48.492 1.00 93.31 772 ARG A C 1
ATOM 5829 O O . ARG A 1 772 ? 14.217 -4.108 49.648 1.00 93.31 772 ARG A O 1
ATOM 5836 N N . GLU A 1 773 ? 14.528 -3.788 47.450 1.00 92.25 773 GLU A N 1
ATOM 5837 C CA . GLU A 1 773 ? 15.792 -3.047 47.549 1.00 92.25 773 GLU A CA 1
ATOM 5838 C C . GLU A 1 773 ? 15.605 -1.713 48.291 1.00 92.25 773 GLU A C 1
ATOM 5840 O O . GLU A 1 773 ? 16.387 -1.381 49.183 1.00 92.25 773 GLU A O 1
ATOM 5845 N N . HIS A 1 774 ? 14.496 -1.019 48.021 1.00 90.94 774 HIS A N 1
ATOM 5846 C CA . HIS A 1 774 ? 14.115 0.229 48.689 1.00 90.94 774 HIS A CA 1
ATOM 5847 C C . HIS A 1 774 ? 13.317 0.037 50.002 1.00 90.94 774 HIS A C 1
ATOM 5849 O O . HIS A 1 774 ? 12.898 1.021 50.607 1.00 90.94 774 HIS A O 1
ATOM 5855 N N . ASN A 1 775 ? 13.154 -1.203 50.489 1.00 92.19 775 ASN A N 1
ATOM 5856 C CA . ASN A 1 775 ? 12.414 -1.567 51.716 1.00 92.19 775 ASN A CA 1
ATOM 5857 C C . ASN A 1 775 ? 10.966 -1.028 51.767 1.00 92.19 775 ASN A C 1
ATOM 5859 O O . ASN A 1 775 ? 10.469 -0.683 52.840 1.00 92.19 775 ASN A O 1
ATOM 5863 N N . ILE A 1 776 ? 10.300 -0.948 50.611 1.00 94.00 776 ILE A N 1
ATOM 5864 C CA . ILE A 1 776 ? 8.914 -0.486 50.488 1.00 94.00 776 ILE A CA 1
ATOM 5865 C C . ILE A 1 776 ? 7.956 -1.581 50.961 1.00 94.00 776 ILE A C 1
ATOM 5867 O O . ILE A 1 776 ? 8.024 -2.717 50.483 1.00 94.00 776 ILE A O 1
ATOM 5871 N N . GLU A 1 777 ? 7.041 -1.231 51.861 1.00 93.44 777 GLU A N 1
ATOM 5872 C CA . GLU A 1 777 ? 5.910 -2.082 52.232 1.00 93.44 777 GLU A CA 1
ATOM 5873 C C . GLU A 1 777 ? 4.785 -1.949 51.196 1.00 93.44 777 GLU A C 1
ATOM 5875 O O . GLU A 1 777 ? 4.427 -0.845 50.786 1.00 93.44 777 GLU A O 1
ATOM 5880 N N . TYR A 1 778 ? 4.254 -3.083 50.738 1.00 95.81 778 TYR A N 1
ATOM 5881 C CA . TYR A 1 778 ? 3.162 -3.155 49.769 1.00 95.81 778 TYR A CA 1
ATOM 5882 C C . TYR A 1 778 ? 2.365 -4.445 49.955 1.00 95.81 778 TYR A C 1
ATOM 5884 O O . TYR A 1 778 ? 2.929 -5.481 50.320 1.00 95.81 778 TYR A O 1
ATOM 5892 N N . ASP A 1 779 ? 1.075 -4.393 49.632 1.00 96.19 779 ASP A N 1
ATOM 5893 C CA . ASP A 1 779 ? 0.258 -5.590 49.425 1.00 96.19 779 ASP A CA 1
ATOM 5894 C C . ASP A 1 779 ? 0.133 -5.886 47.918 1.00 96.19 779 ASP A C 1
ATOM 5896 O O . ASP A 1 779 ? 0.503 -5.067 47.068 1.00 96.19 779 ASP A O 1
ATOM 5900 N N . PHE A 1 780 ? -0.302 -7.090 47.549 1.00 96.62 780 PHE A N 1
ATOM 5901 C CA . PHE A 1 780 ? -0.287 -7.549 46.164 1.00 96.62 780 PHE A CA 1
ATOM 5902 C C . PHE A 1 780 ? -1.552 -8.302 45.759 1.00 96.62 780 PHE A C 1
ATOM 5904 O O . PHE A 1 780 ? -2.152 -9.046 46.531 1.00 96.62 780 PHE A O 1
ATOM 5911 N N . PHE A 1 781 ? -1.885 -8.209 44.475 1.00 96.25 781 PHE A N 1
ATOM 5912 C CA . PHE A 1 781 ? -2.941 -9.007 43.864 1.00 96.25 781 PHE A CA 1
ATOM 5913 C C . PHE A 1 781 ? -2.386 -9.804 42.680 1.00 96.25 781 PHE A C 1
ATOM 5915 O O . PHE A 1 781 ? -1.738 -9.258 41.781 1.00 96.25 781 PHE A O 1
ATOM 5922 N N . ASN A 1 782 ? -2.639 -11.116 42.671 1.00 95.38 782 ASN A N 1
ATOM 5923 C CA . ASN A 1 782 ? -2.250 -11.984 41.564 1.00 95.38 782 ASN A CA 1
ATOM 5924 C C . ASN A 1 782 ? -3.301 -11.919 40.449 1.00 95.38 782 ASN A C 1
ATOM 5926 O O . ASN A 1 782 ? -4.298 -12.635 40.494 1.00 95.38 782 ASN A O 1
ATOM 5930 N N . VAL A 1 783 ? -3.039 -11.134 39.405 1.00 95.00 783 VAL A N 1
ATOM 5931 C CA . VAL A 1 783 ? -3.973 -10.960 38.276 1.00 95.00 783 VAL A CA 1
ATOM 5932 C C . VAL A 1 783 ? -4.167 -12.226 37.432 1.00 95.00 783 VAL A C 1
ATOM 5934 O O . VAL A 1 783 ? -5.009 -12.250 36.551 1.00 95.00 783 VAL A O 1
ATOM 5937 N N . LEU A 1 784 ? -3.400 -13.295 37.668 1.00 89.31 784 LEU A N 1
ATOM 5938 C CA . LEU A 1 784 ? -3.636 -14.597 37.028 1.00 89.31 784 LEU A CA 1
ATOM 5939 C C . LEU A 1 784 ? -4.689 -15.449 37.758 1.00 89.31 784 LEU A C 1
ATOM 5941 O O . LEU A 1 784 ? -5.017 -16.528 37.279 1.00 89.31 784 LEU A O 1
ATOM 5945 N N . ALA A 1 785 ? -5.172 -15.009 38.925 1.00 88.81 785 ALA A N 1
ATOM 5946 C CA . ALA A 1 785 ? -6.207 -15.704 39.692 1.00 88.81 785 ALA A CA 1
ATOM 5947 C C . ALA A 1 785 ? -7.633 -15.207 39.387 1.00 88.81 785 ALA A C 1
ATOM 5949 O O . ALA A 1 785 ? -8.590 -15.865 39.783 1.00 88.81 785 ALA A O 1
ATOM 5950 N N . ASP A 1 786 ? -7.774 -14.063 38.711 1.00 89.75 786 ASP A N 1
ATOM 5951 C CA . ASP A 1 786 ? -9.058 -13.424 38.415 1.00 89.75 786 ASP A CA 1
ATOM 5952 C C . ASP A 1 786 ? -8.942 -12.639 37.098 1.00 89.75 786 ASP A C 1
ATOM 5954 O O . ASP A 1 786 ? -8.256 -11.615 37.030 1.00 89.75 786 ASP A O 1
ATOM 5958 N N . GLU A 1 787 ? -9.547 -13.165 36.029 1.00 82.94 787 GLU A N 1
ATOM 5959 C CA . GLU A 1 787 ? -9.432 -12.577 34.689 1.00 82.94 787 GLU A CA 1
ATOM 5960 C C . GLU A 1 787 ? -10.304 -11.316 34.540 1.00 82.94 787 GLU A C 1
ATOM 5962 O O . GLU A 1 787 ? -9.896 -10.393 33.839 1.00 82.94 787 GLU A O 1
ATOM 5967 N N . ASP A 1 788 ? -11.426 -11.215 35.262 1.00 83.81 788 ASP A N 1
ATOM 5968 C CA . ASP A 1 788 ? -12.301 -10.034 35.248 1.00 83.81 788 ASP A CA 1
ATOM 5969 C C . ASP A 1 788 ? -11.587 -8.830 35.872 1.00 83.81 788 ASP A C 1
ATOM 5971 O O . ASP A 1 788 ? -11.552 -7.744 35.295 1.00 83.81 788 ASP A O 1
ATOM 5975 N N . VAL A 1 789 ? -10.919 -9.034 37.015 1.00 90.25 789 VAL A N 1
ATOM 5976 C CA . VAL A 1 789 ? -10.040 -8.024 37.620 1.00 90.25 789 VAL A CA 1
ATOM 5977 C C . VAL A 1 789 ? -8.861 -7.713 36.699 1.00 90.25 789 VAL A C 1
ATOM 5979 O O . VAL A 1 789 ? -8.467 -6.559 36.585 1.00 90.25 789 VAL A O 1
ATOM 5982 N N . ARG A 1 790 ? -8.290 -8.704 36.007 1.00 90.44 790 ARG A N 1
ATOM 5983 C CA . ARG A 1 790 ? -7.141 -8.500 35.110 1.00 90.44 790 ARG A CA 1
ATOM 5984 C C . ARG A 1 790 ? -7.468 -7.692 33.857 1.00 90.44 790 ARG A C 1
ATOM 5986 O O . ARG A 1 790 ? -6.594 -6.964 33.389 1.00 90.44 790 ARG A O 1
ATOM 5993 N N . GLN A 1 791 ? -8.645 -7.869 33.266 1.00 83.50 791 GLN A N 1
ATOM 5994 C CA . GLN A 1 791 ? -9.076 -7.083 32.107 1.00 83.50 791 GLN A CA 1
ATOM 5995 C C . GLN A 1 791 ? -9.610 -5.728 32.574 1.00 83.50 791 GLN A C 1
ATOM 5997 O O . GLN A 1 791 ? -9.106 -4.697 32.131 1.00 83.50 791 GLN A O 1
ATOM 6002 N N . GLY A 1 792 ? -10.480 -5.729 33.588 1.00 88.75 792 GLY A N 1
ATOM 6003 C CA . GLY A 1 792 ? -11.025 -4.521 34.197 1.00 88.75 792 GLY A CA 1
ATOM 6004 C C . GLY A 1 792 ? -9.955 -3.553 34.712 1.00 88.75 792 GLY A C 1
ATOM 6005 O O . GLY A 1 792 ? -10.084 -2.360 34.492 1.00 88.75 792 GLY A O 1
ATOM 6006 N N . LEU A 1 793 ? -8.850 -4.023 35.307 1.00 89.25 793 LEU A N 1
ATOM 6007 C CA . LEU A 1 793 ? -7.723 -3.160 35.714 1.00 89.25 793 LEU A CA 1
ATOM 6008 C C . LEU A 1 793 ? -6.932 -2.544 34.556 1.00 89.25 793 LEU A C 1
ATOM 6010 O O . LEU A 1 793 ? -6.146 -1.639 34.807 1.00 89.25 793 LEU A O 1
ATOM 6014 N N . LYS A 1 794 ? -7.048 -3.027 33.317 1.00 84.62 794 LYS A N 1
ATOM 6015 C CA . LYS A 1 794 ? -6.432 -2.320 32.181 1.00 84.62 794 LYS A CA 1
ATOM 6016 C C . LYS A 1 794 ? -7.299 -1.149 31.761 1.00 84.62 794 LYS A C 1
ATOM 6018 O O . LYS A 1 794 ? -6.773 -0.073 31.532 1.00 84.62 794 LYS A O 1
ATOM 6023 N N . GLU A 1 795 ? -8.608 -1.377 31.707 1.00 84.38 795 GLU A N 1
ATOM 6024 C CA . GLU A 1 795 ? -9.616 -0.390 31.315 1.00 84.38 795 GLU A CA 1
ATOM 6025 C C . GLU A 1 795 ? -9.778 0.691 32.399 1.00 84.38 795 GLU A C 1
ATOM 6027 O O . GLU A 1 795 ? -9.701 1.876 32.109 1.00 84.38 795 GLU A O 1
ATOM 6032 N N . PHE A 1 796 ? -9.880 0.297 33.671 1.00 84.31 796 PHE A N 1
ATOM 6033 C CA . PHE A 1 796 ? -9.988 1.197 34.830 1.00 84.31 796 PHE A CA 1
ATOM 6034 C C . PHE A 1 796 ? -8.727 2.040 35.087 1.00 84.31 796 PHE A C 1
ATOM 6036 O O . PHE A 1 796 ? -8.803 3.079 35.736 1.00 84.31 796 PHE A O 1
ATOM 6043 N N . ALA A 1 797 ? -7.564 1.587 34.616 1.00 82.00 797 ALA A N 1
ATOM 6044 C CA . ALA A 1 797 ? -6.283 2.273 34.799 1.00 82.00 797 ALA A CA 1
ATOM 6045 C C . ALA A 1 797 ? -5.798 3.027 33.555 1.00 82.00 797 ALA A C 1
ATOM 6047 O O . ALA A 1 797 ? -4.740 3.647 33.620 1.00 82.00 797 ALA A O 1
ATOM 6048 N N . ASP A 1 798 ? -6.490 2.849 32.424 1.00 83.62 798 ASP A N 1
ATOM 6049 C CA . ASP A 1 798 ? -5.980 3.094 31.069 1.00 83.62 798 ASP A CA 1
ATOM 6050 C C . ASP A 1 798 ? -4.522 2.609 30.874 1.00 83.62 798 ASP A C 1
ATOM 6052 O O . ASP A 1 798 ? -3.648 3.303 30.355 1.00 83.62 798 ASP A O 1
ATOM 6056 N N . TRP A 1 799 ? -4.217 1.401 31.374 1.00 83.94 799 TRP A N 1
ATOM 6057 C CA . TRP A 1 799 ? -2.848 0.877 31.421 1.00 83.94 799 TRP A CA 1
ATOM 6058 C C . TRP A 1 799 ? -2.749 -0.576 30.920 1.00 83.94 799 TRP A C 1
ATOM 6060 O O . TRP A 1 799 ? -3.157 -1.514 31.618 1.00 83.94 799 TRP A O 1
ATOM 6070 N N . PRO A 1 800 ? -2.134 -0.829 29.747 1.00 79.31 800 PRO A N 1
ATOM 6071 C CA . PRO A 1 800 ? -2.306 -2.089 29.017 1.00 79.31 800 PRO A CA 1
ATOM 6072 C C . PRO A 1 800 ? -1.551 -3.303 29.593 1.00 79.31 800 PRO A C 1
ATOM 6074 O O . PRO A 1 800 ? -1.804 -4.441 29.180 1.00 79.31 800 PRO A O 1
ATOM 6077 N N . THR A 1 801 ? -0.598 -3.108 30.512 1.00 87.81 801 THR A N 1
ATOM 6078 C CA . THR A 1 801 ? 0.364 -4.152 30.920 1.00 87.81 801 THR A CA 1
ATOM 6079 C C . THR A 1 801 ? 0.416 -4.415 32.428 1.00 87.81 801 THR A C 1
ATOM 6081 O O . THR A 1 801 ? -0.033 -3.619 33.239 1.00 87.81 801 THR A O 1
ATOM 6084 N N . PHE A 1 802 ? 0.996 -5.560 32.815 1.00 93.88 802 PHE A N 1
ATOM 6085 C CA . PHE A 1 802 ? 1.308 -5.890 34.212 1.00 93.88 802 PHE A CA 1
ATOM 6086 C C . PHE A 1 802 ? 2.794 -6.254 34.357 1.00 93.88 802 PHE A C 1
ATOM 6088 O O . PHE A 1 802 ? 3.322 -6.976 33.500 1.00 93.88 802 PHE A O 1
ATOM 6095 N N . PRO A 1 803 ? 3.455 -5.874 35.465 1.00 95.88 803 PRO A N 1
ATOM 6096 C CA . PRO A 1 803 ? 2.849 -5.374 36.701 1.00 95.88 803 PRO A CA 1
ATOM 6097 C C . PRO A 1 803 ? 2.424 -3.896 36.651 1.00 95.88 803 PRO A C 1
ATOM 6099 O O . PRO A 1 803 ? 3.048 -3.116 35.941 1.00 95.88 803 PRO A O 1
ATOM 6102 N N . GLN A 1 804 ? 1.405 -3.546 37.439 1.00 96.94 804 GLN A N 1
ATOM 6103 C CA . GLN A 1 804 ? 1.001 -2.167 37.737 1.00 96.94 804 GLN A CA 1
ATOM 6104 C C . GLN A 1 804 ? 1.283 -1.891 39.220 1.00 96.94 804 GLN A C 1
ATOM 6106 O O . GLN A 1 804 ? 0.884 -2.694 40.072 1.00 96.94 804 GLN A O 1
ATOM 6111 N N . LEU A 1 805 ? 1.945 -0.777 39.532 1.00 96.50 805 LEU A N 1
ATOM 6112 C CA . LEU A 1 805 ? 2.089 -0.276 40.900 1.00 96.50 805 LEU A CA 1
ATOM 6113 C C . LEU A 1 805 ? 1.097 0.862 41.141 1.00 96.50 805 LEU A C 1
ATOM 6115 O O . LEU A 1 805 ? 1.033 1.798 40.348 1.00 96.50 805 LEU A O 1
ATOM 6119 N N . TRP A 1 806 ? 0.368 0.788 42.248 1.00 96.44 806 TRP A N 1
ATOM 6120 C CA . TRP A 1 806 ? -0.589 1.797 42.691 1.00 96.44 806 TRP A CA 1
ATOM 6121 C C . TRP A 1 806 ? -0.213 2.307 44.079 1.00 96.44 806 TRP A C 1
ATOM 6123 O O . TRP A 1 806 ? 0.293 1.545 44.906 1.00 96.44 806 TRP A O 1
ATOM 6133 N N . VAL A 1 807 ? -0.477 3.584 44.339 1.00 92.56 807 VAL A N 1
ATOM 6134 C CA . VAL A 1 807 ? -0.220 4.252 45.618 1.00 92.56 807 VAL A CA 1
ATOM 6135 C C . VAL A 1 807 ? -1.440 5.087 45.986 1.00 92.56 807 VAL A C 1
ATOM 6137 O O . VAL A 1 807 ? -1.876 5.915 45.196 1.00 92.56 807 VAL A O 1
ATOM 6140 N N . ASN A 1 808 ? -2.006 4.864 47.175 1.00 89.69 808 ASN A N 1
ATOM 6141 C CA . ASN A 1 808 ? -3.238 5.513 47.653 1.00 89.69 808 ASN A CA 1
ATOM 6142 C C . ASN A 1 808 ? -4.407 5.493 46.632 1.00 89.69 808 ASN A C 1
ATOM 6144 O O . ASN A 1 808 ? -5.162 6.458 46.544 1.00 89.69 808 ASN A O 1
ATOM 6148 N N . GLY A 1 809 ? -4.539 4.425 45.837 1.00 86.62 809 GLY A N 1
ATOM 6149 C CA . GLY A 1 809 ? -5.565 4.325 44.792 1.00 86.62 809 GLY A CA 1
ATOM 6150 C C . GLY A 1 809 ? -5.263 5.062 43.479 1.00 86.62 809 GLY A C 1
ATOM 6151 O O . GLY A 1 809 ? -6.091 5.001 42.576 1.00 86.62 809 GLY A O 1
ATOM 6152 N N . GLU A 1 810 ? -4.091 5.689 43.324 1.00 89.00 810 GLU A N 1
ATOM 6153 C CA . GLU A 1 810 ? -3.610 6.277 42.062 1.00 89.00 810 GLU A CA 1
ATOM 6154 C C . GLU A 1 810 ? -2.548 5.377 41.398 1.00 89.00 810 GLU A C 1
ATOM 6156 O O . GLU A 1 810 ? -1.717 4.765 42.077 1.00 89.00 810 GLU A O 1
ATOM 6161 N N . LEU A 1 811 ? -2.564 5.271 40.065 1.00 92.75 811 LEU A N 1
ATOM 6162 C CA . LEU A 1 811 ? -1.589 4.478 39.311 1.00 92.75 811 LEU A CA 1
ATOM 6163 C C . LEU A 1 811 ? -0.236 5.205 39.255 1.00 92.75 811 LEU A C 1
ATOM 6165 O O . LEU A 1 811 ? -0.134 6.310 38.732 1.00 92.75 811 LEU A O 1
ATOM 6169 N N . VAL A 1 812 ? 0.825 4.543 39.721 1.00 90.12 812 VAL A N 1
ATOM 6170 C CA . VAL A 1 812 ? 2.217 5.006 39.573 1.00 90.12 812 VAL A CA 1
ATOM 6171 C C . VAL A 1 812 ? 2.833 4.532 38.253 1.00 90.12 812 VAL A C 1
ATOM 6173 O O . VAL A 1 812 ? 3.677 5.221 37.688 1.00 90.12 812 VAL A O 1
ATOM 6176 N N . GLY A 1 813 ? 2.418 3.362 37.756 1.00 89.25 813 GLY A N 1
ATOM 6177 C CA . GLY A 1 813 ? 2.777 2.858 36.426 1.00 89.25 813 GLY A CA 1
ATOM 6178 C C . GLY A 1 813 ? 3.424 1.470 36.420 1.00 89.25 813 GLY A C 1
ATOM 6179 O O . GLY A 1 813 ? 3.278 0.674 37.354 1.00 89.25 813 GLY A O 1
ATOM 6180 N N . GLY A 1 814 ? 4.114 1.170 35.316 1.00 90.38 814 GLY A N 1
ATOM 6181 C CA . GLY A 1 814 ? 4.787 -0.103 35.051 1.00 90.38 814 GLY A CA 1
ATOM 6182 C C . GLY A 1 814 ? 6.182 -0.246 35.676 1.00 90.38 814 GLY A C 1
ATOM 6183 O O . GLY A 1 814 ? 6.667 0.610 36.415 1.00 90.38 814 GLY A O 1
ATOM 6184 N N . LEU A 1 815 ? 6.864 -1.360 35.369 1.00 91.62 815 LEU A N 1
ATOM 6185 C CA . LEU A 1 815 ? 8.240 -1.613 35.837 1.00 91.62 815 LEU A CA 1
ATOM 6186 C C . LEU A 1 815 ? 9.222 -0.529 35.375 1.00 91.62 815 LEU A C 1
ATOM 6188 O O . LEU A 1 815 ? 10.135 -0.169 36.112 1.00 91.62 815 LEU A O 1
ATOM 6192 N N . ASP A 1 816 ? 9.092 -0.127 34.120 1.00 84.38 816 ASP A N 1
ATOM 6193 C CA . ASP A 1 816 ? 9.881 0.897 33.448 1.00 84.38 816 ASP A CA 1
ATOM 6194 C C . ASP A 1 816 ? 9.778 2.240 34.167 1.00 84.38 816 ASP A C 1
ATOM 6196 O O . ASP A 1 816 ? 10.807 2.713 34.655 1.00 84.38 816 ASP A O 1
ATOM 6200 N N . ILE A 1 817 ? 8.558 2.765 34.336 1.00 88.75 817 ILE A N 1
ATOM 6201 C CA . ILE A 1 817 ? 8.307 4.025 35.050 1.00 88.75 817 ILE A CA 1
ATOM 6202 C C . ILE A 1 817 ? 8.807 3.942 36.494 1.00 88.75 817 ILE A C 1
ATOM 6204 O O . ILE A 1 817 ? 9.537 4.822 36.939 1.00 88.75 817 ILE A O 1
ATOM 6208 N N . VAL A 1 818 ? 8.487 2.873 37.233 1.00 90.88 818 VAL A N 1
ATOM 6209 C CA . VAL A 1 818 ? 8.924 2.757 38.636 1.00 90.88 818 VAL A CA 1
ATOM 6210 C C . VAL A 1 818 ? 10.451 2.673 38.745 1.00 90.88 818 VAL A C 1
ATOM 6212 O O . VAL A 1 818 ? 11.043 3.302 39.621 1.00 90.88 818 VAL A O 1
ATOM 6215 N N . ARG A 1 819 ? 11.119 1.941 37.843 1.00 90.81 819 ARG A N 1
ATOM 6216 C CA . ARG A 1 819 ? 12.588 1.877 37.796 1.00 90.81 819 ARG A CA 1
ATOM 6217 C C . ARG A 1 819 ? 13.195 3.246 37.494 1.00 90.81 819 ARG A C 1
ATOM 6219 O O . ARG A 1 819 ? 14.196 3.603 38.112 1.00 90.81 819 ARG A O 1
ATOM 6226 N N . GLU A 1 820 ? 12.624 3.990 36.554 1.00 88.38 820 GLU A N 1
ATOM 6227 C CA . GLU A 1 820 ? 13.079 5.336 36.211 1.00 88.38 820 GLU A CA 1
ATOM 6228 C C . GLU A 1 820 ? 12.861 6.312 37.374 1.00 88.38 820 GLU A C 1
ATOM 6230 O O . GLU A 1 820 ? 13.797 7.008 37.756 1.00 88.38 820 GLU A O 1
ATOM 6235 N N . ALA A 1 821 ? 11.701 6.271 38.033 1.00 87.69 821 ALA A N 1
ATOM 6236 C CA . ALA A 1 821 ? 11.387 7.093 39.199 1.00 87.69 821 ALA A CA 1
ATOM 6237 C C . ALA A 1 821 ? 12.368 6.875 40.367 1.00 87.69 821 ALA A C 1
ATOM 6239 O O . ALA A 1 821 ? 12.869 7.849 40.931 1.00 87.69 821 ALA A O 1
ATOM 6240 N N . PHE A 1 822 ? 12.718 5.621 40.689 1.00 87.88 822 PHE A N 1
ATOM 6241 C CA . PHE A 1 822 ? 13.759 5.319 41.686 1.00 87.88 822 PHE A CA 1
ATOM 6242 C C . PHE A 1 822 ? 15.173 5.717 41.228 1.00 87.88 822 PHE A C 1
ATOM 6244 O O . PHE A 1 822 ? 15.999 6.089 42.062 1.00 87.88 822 PHE A O 1
ATOM 6251 N N . SER A 1 823 ? 15.457 5.675 39.921 1.00 86.00 823 SER A N 1
ATOM 6252 C CA . SER A 1 823 ? 16.756 6.091 39.363 1.00 86.00 823 SER A CA 1
ATOM 6253 C C . SER A 1 823 ? 16.930 7.615 39.384 1.00 86.00 823 SER A C 1
ATOM 6255 O O . SER A 1 823 ? 18.011 8.106 39.697 1.00 86.00 823 SER A O 1
ATOM 6257 N N . ALA A 1 824 ? 15.864 8.361 39.084 1.00 84.44 824 ALA A N 1
ATOM 6258 C CA . ALA A 1 824 ? 15.834 9.821 39.105 1.00 84.44 824 ALA A CA 1
ATOM 6259 C C . ALA A 1 824 ? 15.740 10.386 40.533 1.00 84.44 824 ALA A C 1
ATOM 6261 O O . ALA A 1 824 ? 16.309 11.437 40.825 1.00 84.44 824 ALA A O 1
ATOM 6262 N N . ASN A 1 825 ? 15.044 9.692 41.440 1.00 85.94 825 ASN A N 1
ATOM 6263 C CA . ASN A 1 825 ? 14.904 10.080 42.839 1.00 85.94 825 ASN A CA 1
ATOM 6264 C C . ASN A 1 825 ? 15.053 8.860 43.773 1.00 85.94 825 ASN A C 1
ATOM 6266 O O . ASN A 1 825 ? 14.077 8.161 44.040 1.00 85.94 825 ASN A O 1
ATOM 6270 N N . PRO A 1 826 ? 16.231 8.644 44.385 1.00 81.56 826 PRO A N 1
ATOM 6271 C CA . PRO A 1 826 ? 16.440 7.554 45.344 1.00 81.56 826 PRO A CA 1
ATOM 6272 C C . PRO A 1 826 ? 15.600 7.637 46.634 1.00 81.56 826 PRO A C 1
ATOM 6274 O O . PRO A 1 826 ? 15.562 6.675 47.397 1.00 81.56 826 PRO A O 1
ATOM 6277 N N . SER A 1 827 ? 14.946 8.776 46.910 1.00 81.12 827 SER A N 1
ATOM 6278 C CA . SER A 1 827 ? 13.961 8.938 47.997 1.00 81.12 827 SER A CA 1
ATOM 6279 C C . SER A 1 827 ? 12.505 8.845 47.515 1.00 81.12 827 SER A C 1
ATOM 6281 O O . SER A 1 827 ? 11.584 9.135 48.284 1.00 81.12 827 SER A O 1
ATOM 6283 N N . PHE A 1 828 ? 12.272 8.426 46.268 1.00 84.88 828 PHE A N 1
ATOM 6284 C CA . PHE A 1 828 ? 10.950 8.065 45.768 1.00 84.88 828 PHE A CA 1
ATOM 6285 C C . PHE A 1 828 ? 10.297 7.026 46.694 1.00 84.88 828 PHE A C 1
ATOM 6287 O O . PHE A 1 828 ? 10.957 6.119 47.196 1.00 84.88 828 PHE A O 1
ATOM 6294 N N . MET A 1 829 ? 9.009 7.209 46.997 1.00 89.88 829 MET A N 1
ATOM 6295 C CA . MET A 1 829 ? 8.234 6.369 47.925 1.00 89.88 829 MET A CA 1
ATOM 6296 C C . MET A 1 829 ? 8.800 6.195 49.352 1.00 89.88 829 MET A C 1
ATOM 6298 O O . MET A 1 829 ? 8.289 5.368 50.102 1.00 89.88 829 MET A O 1
ATOM 6302 N N . ARG A 1 830 ? 9.778 6.997 49.800 1.00 85.69 830 ARG A N 1
ATOM 6303 C CA . ARG A 1 830 ? 10.417 6.851 51.128 1.00 85.69 830 ARG A CA 1
ATOM 6304 C C . ARG A 1 830 ? 9.446 6.872 52.318 1.00 85.69 830 ARG A C 1
ATOM 6306 O O . ARG A 1 830 ? 9.727 6.239 53.331 1.00 85.69 830 ARG A O 1
ATOM 6313 N N . GLN A 1 831 ? 8.295 7.536 52.200 1.00 87.00 831 GLN A N 1
ATOM 6314 C CA . GLN A 1 831 ? 7.240 7.525 53.227 1.00 87.00 831 GLN A CA 1
ATOM 6315 C C . GLN A 1 831 ? 6.571 6.150 53.436 1.00 87.00 831 GLN A C 1
ATOM 6317 O O . GLN A 1 831 ? 5.929 5.941 54.457 1.00 87.00 831 GLN A O 1
ATOM 6322 N N . TYR A 1 832 ? 6.752 5.221 52.492 1.00 90.56 832 TYR A N 1
ATOM 6323 C CA . TYR A 1 832 ? 6.308 3.823 52.547 1.00 90.56 832 TYR A CA 1
ATOM 6324 C C . TYR A 1 832 ? 7.470 2.847 52.807 1.00 90.56 832 TYR A C 1
ATOM 6326 O O . TYR A 1 832 ? 7.296 1.634 52.696 1.00 90.56 832 TYR A O 1
ATOM 6334 N N . SER A 1 833 ? 8.671 3.362 53.107 1.00 85.81 833 SER A N 1
ATOM 6335 C CA . SER A 1 833 ? 9.815 2.530 53.488 1.00 85.81 833 SER A CA 1
ATOM 6336 C C . SER A 1 833 ? 9.801 2.249 54.988 1.00 85.81 833 SER A C 1
ATOM 6338 O O . SER A 1 833 ? 9.628 3.163 55.796 1.00 85.81 833 SER A O 1
ATOM 6340 N N . VAL A 1 834 ? 9.998 0.986 55.364 1.00 81.12 834 VAL A N 1
ATOM 6341 C CA . VAL A 1 834 ? 10.054 0.580 56.774 1.00 81.12 834 VAL A CA 1
ATOM 6342 C C . VAL A 1 834 ? 11.498 0.670 57.264 1.00 81.12 834 VAL A C 1
ATOM 6344 O O . VAL A 1 834 ? 12.404 0.069 56.680 1.00 81.12 834 VAL A O 1
ATOM 6347 N N . SER A 1 835 ? 11.726 1.416 58.347 1.00 61.66 835 SER A N 1
ATOM 6348 C CA . SER A 1 835 ? 13.014 1.416 59.051 1.00 61.66 835 SER A CA 1
ATOM 6349 C C . SER A 1 835 ? 13.314 0.019 59.603 1.00 61.66 835 SER A C 1
ATOM 6351 O O . SER A 1 835 ? 12.449 -0.588 60.232 1.00 61.66 835 SER A O 1
ATOM 6353 N N . LYS A 1 836 ? 14.537 -0.470 59.371 1.00 47.00 836 LYS A N 1
ATOM 6354 C CA . LYS A 1 836 ? 15.044 -1.734 59.933 1.00 47.00 836 LYS A CA 1
ATOM 6355 C C . LYS A 1 836 ? 15.152 -1.719 61.455 1.00 47.00 836 LYS A C 1
ATOM 6357 O O . LYS A 1 836 ? 15.516 -0.650 61.991 1.00 47.00 836 LYS A O 1
#

pLDDT: mean 76.33, std 24.79, range [22.11, 98.75]

Organism: NCBI:txid1194566

Sequence (836 aa):
MEDRCGGSGNDNGLLYSLNLATSFDITTSNLTGLFGNLSKAGGIANNIAPTYRDGVMFANDNEFYLYGGLLRLTDSQDPPSGNTVLGYERYQYGPDRESWQPGFIIDNLDSGVTRYVTNGAGVSAPSENLGFYFSGMRGKDWGPIYVDDESANVTSDRMIKVDMSTMRENKWSNLSLPAYVPARANAELVWIPVAESGVLVAIGGVINPATIFSSDGLTSAQQNASMTASPGFMETVSVYDVSGDKWYLQNTTGDIPPQLTQFCSVYASAPDGSSHNIYIYGGYDGLSTQNTPSDDVYVLSLPSFSWIKLYSGNSTHGRSGHRCVKPYPDQILVLGGVHLDPTHCLDGGVIQVFNLNTGRFQNTYSPKVWSEYKVPDLVAAIIGGDSKGGATKVSPTSWTNSSLADVFKTKYTKTISSWYPYNSTTSILPTNLPLPVKGSSFLSWAGAIIGVILGLSLIAAAVICWCLRRRRKLHESQSTSEQSARSWILRWMHTGGSTTGVSKAGDTTASTGYSAFTNVSNITPVTAVSPRSVEAGGVPVYEMLDHSTALPIPVELPTPYNNNPLPSPVSSSGVSGTDYLSPVTVISLDLHLQTPLHTRDLGAMSTLTEITSKADFSSHLPTLSPSTLLVLYFYTPWTAFSTQMSADLSALASQYPPTISFVSINGKELPDTAKEYGVSAAPWVVCLRSGQVLESIRGSDPTEVRNALDRHAGANATAVPAAPAATPKQLDEALVARLSKLVNAAPVMLFMKGTPKSPQCRFSRRLVGILREHNIEYDFFNVLADEDVRQGLKEFADWPTFPQLWVNGELVGGLDIVREAFSANPSFMRQYSVSK

InterPro domains:
  IPR002109 Glutaredoxin [PF00462] (748-812)
  IPR004480 Monothiol glutaredoxin-related [PTHR10293] (617-821)
  IPR011043 Galactose oxidase/kelch, beta-propeller [SSF50965] (55-364)
  IPR013766 Thioredoxin domain [PF00085] (611-705)
  IPR015915 Kelch-type beta-propeller [G3DSA:2.120.10.80] (37-373)
  IPR033658 Glutaredoxin, PICOT-like [cd03028] (739-825)
  IPR036249 Thioredoxin-like superfamily [SSF52833] (606-712)
  IPR036249 Thioredoxin-like superfamily [SSF52833] (736-823)

Foldseek 3Di:
DAFQQVDDGLLLLKDWDADQLEKDFLVPDPVVLRIDIDRQDPTSDDLQRANFAQWAWEDALFKIKTAAGAGADDPPDDHDDFFKIKMFGRDDDDDDDPPDDGHIDIAGADPPHTRQFGQWAKWYQRLQQKIKTAKGFGAPVNDHHHQPPLRRQDIGQWMWMWRRVHPSPIHIDTGGHDPVPDGFGQWYWKFDQFFARTKIKTAAGWRQFQSSVVPPADDPVSLVRGQVPRQVRQQWIWMADPVVRDIDIWGAEEPRDGHFGQWWWWWAAFFVNLKIKIKTAWGANRRHLQGQIAGWIWIQIPPASYIDGLDHDDSQQGWGNWYWWPLAQFKIWIAAGDGRDSNRGRVSHGIWIATQQASGTDRMRHLVDGDHFFHHPRNCVVQPDGRRHPGPSNHYPDGPDPVVSVRRVHGRDGDDDRPDSDNNDDDPDPPPDPDDDDDDDDDDPVVVVVVVVVVVVVVVVVVVVVVVVVVVVPPDDDDDDDDDDDDDDDDDDDDDYDDDDDDDDDDDDDDDYDDDDDDDDDDDDDDDDDDGDDDIIISDPDDNDDCPPDDDDPDDDDDDPDDDYDDDDDDDDDDDDDDDDDDDDDDDDDDDDDDDDDDDDPADFEAAAEDQDPVCVVVVLVVQDLQAKEKEWEAAPPDPQRVLLNVLLRVVRRQWGRSYYHYYYHCVSCVVVCVVVPNPDPGKIFIDGNPDTPDIDHTRDVVVVVVVCCVSPDPVIDTPDDDDDDDPDDQPPVLLVVLLCQLQVDQKEKEAADDLVDGPDPQRVLQSVVCVVLQFDYDYDHCVVPVSSVVSCCVSQVAPDDTWMHGNSHTCHGSVSVVVQCVVPVCVNVVRHDDD

Secondary structure (DSSP, 8-state):
----SS---STT--EEEE-TTS-EETTTS-SGGGEEEE-SSSSS--TTS---BS-EEEE-SSEEEEE--BBPP-TTSPPPPTTEEEEEESS--SS--TT--SEEEEEEPPTT--S--BS-EEEEEGGGTEEEEE--EE-TTS---BSSS----EE--EEEEEE-SSTT--EEEEEEPPTTS---BS-EEEEESBTTT-EEEEE--BSS-TTTSTTT---HHHHHHHHHHTTHHHHEEEEEETTTTEEEEEE-EESPPPS-BS-EEEEEE-TTSS-EEEEEE--B-SS-TTSPPP--EEEEEETTTEEEEEE---GGG--BS-EEEEEETTEEEEE--BSSSTTS--TT-SEEEEETTTTEEESEE-TTS-------HHHHHHH-SBTTB--S--S-SS-SSTTHHHHHHSBP-S-----PSP------------S----PPP-SSHHHHHHHHHHHHHHHHHHHHHHHHHHTT----------------------------------------------------------------SS-------TTS-S-PPPP---S------------------------------------------PPPP-EEEE--HHHHHHHGGGS-TT-EEEEEEE-TT-HHHHHHHHHHHHHHTTS-TTEEEEEEETTTSHHHHHHTT--SSSEEEEEETTEEEEEEESS-HHHHHHHHHHHS-TT-PPP-PPPPPPP-PPPHHHHHHHHHHHTSSSEEEEESEETTEE-SHHHHHHHHHHHHTTB--EEEETTS-HHHHHHHHHTTT--SS-EEEETTEEEE-HHHHHHHHHH-TTTTGGGBPP-